Protein AF-A0AB32TAG4-F1 (afdb_monomer)

Radius of gyration: 45.5 Å; Cα contacts (8 Å, |Δi|>4): 1874; chains: 1; bounding box: 152×118×121 Å

Mean predicted aligned error: 25.15 Å

pLDDT: mean 73.88, std 21.7, range [19.81, 98.31]

Nearest PDB structures (foldseek):
  8r0s-assembly1_A  TM=8.728E-01  e=9.739E-38  Cauliflower mosaic virus
  4mh8-assembly1_A  TM=8.859E-01  e=3.444E-33  Moloney murine leukemia virus isolate Shinnick
  4hkq-assembly1_A  TM=8.905E-01  e=5.367E-30  Xenotropic MuLV-related virus VP62
  7o24-assembly1_A  TM=8.964E-01  e=5.935E-30  White-tufted-ear marmoset simian foamy virus
  7o0g-assembly1_A  TM=7.007E-01  e=1.814E-32  White-tufted-ear marmoset simian foamy virus

Sequence (1397 aa):
MSIEEVVRHLAEISRRQQVITEQLTARQDRMEQQLRQAAGSSQFSEVSAHRFITKLSDLDDIDAYLHTFEVIAERERWPKESWARMLAPFLTGEAQRAYFALETPKNDDYKALKKEILARMGLSNISAAQQFSQWSYDDKQPVRIQAANLSRLGRLWLLGGDTTAVQVAEKVVIEKMMRALPRRLRTLTSMRNPDSLAALVEAVELAEAHVARETGERAALPPRRVNAPWRPVEGTTRPGSRPAVPSPVDEPMPTEPTTLSAPAWTAGCVVHRNVPPEAPTRKVCLDGKTQTATLDTGSAITLVHPNTLKYHQEGKGRIPITCIHGDTRHVPAQRVTIATKSGSWRIEVGVVPDLPVPLLLGRDWPGFDDLLTHHQARSARTKKNSKGRAQRDRQPALMATESDRGGESSSANLYYDLFQQITAGGDFGRAQREDETLKHCWPQVRIIDGNERFPSPHPLPHFIVQNGLLYCVAERRGETKTLLVVPRTKRETVLELAHTHPMAGHLGAANTIKRIRDRFHWPGLDGEVKRYCQACDICQRTSPQRPPPSPLIPLPIIEVPFNRIGMDLIGPLPKSARGHEHILVILDYATRYPEAIPLRKATSSAIAKELFLLCSRVGIPAEILTDQGTPFMSRLMADLCRLLKVKQIKTSVYHPQTDGLVERFNKTLKQMLRRVVAEDGRDWDLMIPYVLFGIREVPQGSTGFTPFELLFGRQPRGLLDVARQAWEQEPAPQRSVIEHVRDMRGRIEKVMPIVKQHLTEAQRAQQRLYNRPAQPREFQPGDKVMILIPTTTSKFLASWKGPYTVVERVGPVNYRVRQPGRRREEQLYHINLMKKWVAAPGHLVAFSEETSPVVHIGEQLSPNQKAELQALVGQFRDVFSEKPGRTTIIQHDIITPPGTIVRQRPYRVPEARRLAINDEIQKMRKLGIIEPSRSPWSSPIVMVPKPDGTLRFCNDFRKLNEISKFDGYPMPRVDELLDRLGGARFISTIDLTKGYWQLPLSESAKEKTAFSTPGGHWQYRVLPFGLHGAPATFQRMMDILLRPHQPYAAAYLDDLIVHSESWEEHLSRLRRVLLDLRRAGLTANPKKCHLGLAEAKYLGFHIGRGLIQPQQNKIRALQETPQPTTKTQVRAFLGLAGYYRCFIPNFSSIASPLTDLTRKGQPEKIQWNREADGAFQALKTALTSSPVLHAPDFGCPFILQTDASDSGLGAVLSQVHGDEEHPIMYVSRKLTPAETRYATVEKEALAIKWAILELRYYLLGRRFTLVTDHAPLQWMSTAKNNNARVTRWFLSLQDYNFTVQHRAGASHGNADGLSRLWSGWAGLSNHSTPPHNTLPFLRRTPRTRTTLRGGECNEQLYATSPWSQISPSWTFIKPGSDTAGAHQAERHISPTYARRR

Foldseek 3Di:
DDPVVVVVVVVVVVVVVVVVVVVVVVVVVVVVVVVVVVPPDDDDDLPPLCVQAAADDPPDDPVVRVVSLVVVCVVVVPDQQQSLVSCQVRYDDQLNVLLVPDPPPLSSHPVSSSQSSCVSVLNALVSLVVCLVPDADDPVDQVVVVLVSNLVSLCCNVVVPPPPPSVVSFVVSLVSHLVRDDPQLNVQLVVQPDPGSVSSSVSSLVSSQVVCVVVVHDRDDDDPPPPDDDDDDDDDDDDDDDDDDDDDDDDDDDDDDDDPDDDDPPPPDDQPLDDDPPFDWDFKQKQNRTFIETEDAPFQFKEAAPVLDPDPDQAPAWDWGADPVGDIDTAGKDWIWIGDPVGIDTDIHGHDNVNSGRIYDYPPDPCRVVSVVVVVVVCVVVVPPDPDDDDDDDDFLCPPDDDPDDDDDPPSVVNVVLLCVLQVFDPQLVLCVPAPQCVVQVVQAQEEQRDGPDDDDDDPFTWHHHPSFIWTFHDDLNDTATAGEGHPVCVVSLLCQCAVDLLNLNLALVQSCQLRVRHHDGPCSSVVSNLSSQQDPLNQKQPADDDADDDADDDDADADWLQEKEWDKDAQQDAAPVQFRIWIWIATRHLRQIDIATHNDLALVVVLVVLVVVCVVGNQHQEYEYEPDPSCVDPSNVVSCVVSNHHYDYDYPPCCNVVVSVVVVVVQLLSSLLRNADPLNRCSNVSNVSSSSSQQQTQDQQQRRGSVCLRQVDHDCGPSNSSSCSHVVDDDDDDDPVRSVVSSVVSCVVRSVSRVVSNVVVSVVCNVVSPPDDDDDDDDFFFFKWFFDDDPPDPSPGITDDRWTFHADPDSFKTWIADPPDPPRTDIDGNSRIDGRDHNPDDDPDDPVPDQQAFAEAPPDDPVLVVLVSVLSNVLVLQQDLQWWAFPLDADEWDFPPPDAAADDADDDDPVCQSVVVVVVVVCVVSQFKDADPFPHAFYWDWDADPVRDTDIDTHCVVSQVRTDADCADFDDPLVVQLLLAQFQWKKKWFWNVQQSNHAHDPNRQSNQWHDDPVHIMTGRTGDPPRNNSQRRQQVSQCVLCVVPVSAWDDRRRIIMGTDNDSVVQSVSVSSSSVSCVVRRTHTHRHPIYGTYQWDDDPQWIDHNQKTFGDPVLLVVLLPQPDDQFLVSLVVSCVSLVVCQFLAWQLAVLCVVSVVCNDDPHDRGGDDDPSNVSSSVSSSVSNPVGRMAGNDDLVFAWEKEWDFDLFWIKIFIWTDDPNDIGTNTIDMHTDDPVRSPDDRVVRRLVNVLVRCVVCVVRFFPDEHEYEYQDDPVVVVVDPDDPPPVSVVSVVVCPRTHYDYDYDHPVVPPPHNPPPPVPVVPPPDDDDDDDDDDDDDDDDDDDPPPPDPDDDDDDPDDPDDDPPDDDDDDDDDDDDDDDDDDDDDDDDDDDDDDDPPD

Solvent-accessible surface area (backbone atoms only — not comparable to full-atom values): 82225 Å² total; per-residue (Å²): 128,56,73,66,56,51,52,52,52,52,53,52,52,52,52,52,54,52,55,55,51,54,55,51,52,60,53,51,54,53,52,54,54,54,56,62,66,71,70,79,82,82,92,80,76,84,81,63,56,74,80,79,54,73,68,57,54,100,85,57,59,66,68,63,50,52,50,51,50,52,54,49,36,62,72,73,64,54,60,71,73,48,47,23,66,66,46,52,84,32,43,42,73,71,47,33,49,31,45,74,68,39,60,86,69,46,35,41,34,37,70,54,33,54,52,41,28,31,47,75,71,59,62,29,50,65,46,23,42,50,52,54,69,68,60,72,72,57,92,90,51,63,61,64,60,55,50,52,53,46,44,52,27,32,39,42,36,76,38,72,80,50,79,88,55,53,72,59,32,47,50,54,40,46,52,51,48,56,69,46,40,58,72,68,48,35,52,53,25,56,75,70,60,55,90,47,63,70,46,39,43,54,34,43,55,53,27,50,47,51,51,27,60,73,74,72,46,81,55,82,76,77,84,76,78,82,72,77,82,78,80,86,80,82,87,81,84,89,78,79,91,81,82,89,76,85,81,80,84,80,78,80,78,83,77,79,85,78,77,85,87,67,86,78,55,85,83,80,67,73,73,66,68,74,74,62,92,82,60,57,66,45,79,34,28,47,74,82,42,83,41,62,30,37,61,36,93,85,35,68,57,31,36,31,19,60,90,65,56,94,67,93,64,86,40,96,45,65,39,79,46,70,46,98,90,69,55,70,47,74,28,50,22,38,79,45,37,47,31,54,98,90,49,73,46,79,48,75,27,32,46,36,83,76,47,69,49,59,24,38,45,9,66,64,42,89,65,45,65,68,53,51,56,58,48,54,62,51,50,64,64,63,62,78,77,67,98,70,91,75,84,84,79,81,65,59,60,81,67,65,68,89,69,102,64,98,75,82,63,80,66,34,56,58,55,44,52,54,51,46,71,42,62,64,56,66,68,52,40,57,47,41,70,72,26,74,86,45,56,77,50,66,83,53,44,39,31,48,72,86,45,69,74,57,80,80,82,80,68,76,68,42,27,34,34,50,94,73,31,56,29,37,38,33,78,54,97,95,36,83,41,76,14,45,48,57,27,76,93,50,43,61,61,53,50,39,56,42,26,69,34,54,48,26,37,59,69,44,39,72,50,30,48,59,59,41,63,76,50,38,40,52,89,60,48,70,62,52,45,41,49,50,48,59,44,33,63,70,52,62,34,66,65,78,88,78,81,88,82,79,91,87,72,88,76,84,86,51,84,53,70,42,36,39,31,36,45,52,79,50,65,86,46,73,57,21,82,89,50,29,22,28,31,45,35,39,33,24,62,38,39,60,40,70,46,75,45,75,25,63,58,89,41,38,70,54,52,52,51,54,50,52,62,44,30,78,75,71,51,78,37,51,28,41,36,31,61,77,48,68,40,67,68,28,68,71,41,51,50,50,28,58,74,68,65,27,46,75,45,71,46,57,102,84,43,62,70,82,50,41,64,56,56,52,45,52,51,51,52,56,50,27,48,72,72,58,39,53,96,85,46,33,50,43,70,74,44,43,66,38,42,46,48,27,57,30,63,37,58,38,85,46,44,66,44,22,16,38,29,66,72,69,51,42,78,71,89,46,71,70,51,53,39,49,35,36,56,68,71,49,78,80,83,88,71,56,74,64,58,52,54,53,51,22,52,57,46,48,69,62,44,51,60,52,28,53,49,33,39,54,48,40,54,55,48,51,62,60,55,71,76,56,84,87,79,92,82,86,83,53,64,68,43,42,26,27,38,58,45,86,44,92,89,40,90,85,64,50,40,43,45,68,77,28,33,31,65,42,73,79,48,97,54,33,31,30,32,38,38,89,93,42,100,59,38,62,43,79,41,50,52,92,41,52,42,81,55,64,78,67,80,91,64,80,91,74,74,74,89,68,75,72,68,63,54,46,64,33,82,88,48,52,74,67,58,50,49,54,49,51,52,50,49,60,76,42,44,83,27,39,23,83,61,53,34,54,33,80,86,58,64,48,73,68,52,56,62,86,95,68,77,56,66,50,78,59,63,89,73,58,75,91,50,49,61,63,52,50,51,51,50,52,50,34,41,76,70,63,39,37,46,84,44,85,46,86,26,20,30,21,60,46,80,42,72,43,97,87,65,52,72,41,89,39,50,54,34,63,74,53,45,74,53,33,66,80,53,84,56,87,75,82,56,67,66,66,58,52,37,70,48,23,69,16,45,31,35,28,40,45,34,38,19,62,43,51,59,18,33,30,36,34,80,80,25,21,42,67,56,9,27,46,54,100,90,48,45,29,20,34,48,22,40,61,78,66,51,78,41,46,62,31,55,46,37,52,51,48,53,64,69,35,58,93,38,56,94,43,32,52,64,62,65,52,51,31,39,38,48,21,70,50,68,72,57,34,57,52,53,50,51,53,54,51,50,50,34,46,76,40,30,42,20,26,22,26,83,64,21,36,40,55,19,53,60,46,81,52,99,75,28,32,37,35,66,24,36,39,31,71,36,65,69,61,45,49,51,55,66,70,52,69,87,59,56,32,36,69,48,44,52,52,51,49,52,58,53,57,71,49,30,48,61,28,74,40,37,38,49,47,45,37,52,54,54,59,55,58,39,91,87,53,61,61,62,55,82,84,48,72,64,34,51,51,26,54,50,51,55,43,49,50,60,64,70,66,47,68,27,39,41,61,59,90,89,54,60,43,36,39,37,49,42,54,56,82,59,20,31,22,31,40,37,27,35,70,60,89,94,43,80,41,47,47,38,26,46,50,40,61,50,51,90,71,54,48,73,45,53,70,70,54,37,42,54,46,20,49,51,49,46,53,62,74,44,33,89,80,44,57,88,36,65,32,37,38,39,34,70,67,76,71,69,60,50,83,75,51,91,77,72,91,50,64,68,61,53,52,50,53,62,73,45,67,79,46,48,68,48,81,44,81,53,67,69,89,81,34,90,83,72,63,70,60,74,61,65,54,68,75,59,76,82,76,79,90,77,84,86,86,84,88,84,87,88,80,90,84,88,79,80,82,77,83,74,79,76,77,73,87,68,89,76,75,92,78,86,93,74,83,86,81,90,75,89,84,86,93,86,87,81,88,83,85,91,79,90,88,89,81,91,83,81,89,82,90,79,89,81,84,92,82,83,76,99,79,130

Structure (mmCIF, N/CA/C/O backbone):
data_AF-A0AB32TAG4-F1
#
_entry.id   AF-A0AB32TAG4-F1
#
loop_
_atom_site.group_PDB
_atom_site.id
_atom_site.type_symbol
_atom_site.label_atom_id
_atom_site.label_alt_id
_atom_site.label_comp_id
_atom_site.label_asym_id
_atom_site.label_entity_id
_atom_site.label_seq_id
_atom_site.pdbx_PDB_ins_code
_atom_site.Cartn_x
_atom_site.Cartn_y
_atom_site.Cartn_z
_atom_site.occupancy
_atom_site.B_iso_or_equiv
_atom_site.auth_seq_id
_atom_site.auth_comp_id
_atom_site.auth_asym_id
_atom_site.auth_atom_id
_atom_site.pdbx_PDB_model_num
ATOM 1 N N . MET A 1 1 ? 64.526 23.491 -32.256 1.00 58.22 1 MET A N 1
ATOM 2 C CA . MET A 1 1 ? 65.198 22.219 -32.564 1.00 58.22 1 MET A CA 1
ATOM 3 C C . MET A 1 1 ? 64.414 21.508 -33.640 1.00 58.22 1 MET A C 1
ATOM 5 O O . MET A 1 1 ? 63.194 21.417 -33.508 1.00 58.22 1 MET A O 1
ATOM 9 N N . SER A 1 2 ? 65.072 21.067 -34.708 1.00 59.00 2 SER A N 1
ATOM 10 C CA . SER A 1 2 ? 64.409 20.246 -35.728 1.00 59.00 2 SER A CA 1
ATOM 11 C C . SER A 1 2 ? 64.050 18.869 -35.148 1.00 59.00 2 SER A C 1
ATOM 13 O O . SER A 1 2 ? 64.591 18.451 -34.121 1.00 59.00 2 SER A O 1
ATOM 15 N N . ILE A 1 3 ? 63.127 18.149 -35.791 1.00 68.12 3 ILE A N 1
ATOM 16 C CA . ILE A 1 3 ? 62.778 16.770 -35.401 1.00 68.12 3 ILE A CA 1
ATOM 17 C C . ILE A 1 3 ? 64.037 15.883 -35.376 1.00 68.12 3 ILE A C 1
ATOM 19 O O . ILE A 1 3 ? 64.185 15.066 -34.470 1.00 68.12 3 ILE A O 1
ATOM 23 N N . GLU A 1 4 ? 64.977 16.100 -36.298 1.00 71.38 4 GLU A N 1
ATOM 24 C CA . GLU A 1 4 ? 66.254 15.378 -36.351 1.00 71.38 4 GLU A CA 1
ATOM 25 C C . GLU A 1 4 ? 67.128 15.623 -35.114 1.00 71.38 4 GLU A C 1
ATOM 27 O O . GLU A 1 4 ? 67.704 14.679 -34.571 1.00 71.38 4 GLU A O 1
ATOM 32 N N . GLU A 1 5 ? 67.184 16.854 -34.596 1.00 70.00 5 GLU A N 1
ATOM 33 C CA . GLU A 1 5 ? 67.935 17.147 -33.369 1.00 70.00 5 GLU A CA 1
ATOM 34 C C . GLU A 1 5 ? 67.329 16.469 -32.138 1.00 70.00 5 GLU A C 1
ATOM 36 O O . GLU A 1 5 ? 68.070 15.978 -31.285 1.00 70.00 5 GLU A O 1
ATOM 41 N N . VAL A 1 6 ? 65.996 16.400 -32.055 1.00 73.75 6 VAL A N 1
ATOM 42 C CA . VAL A 1 6 ? 65.291 15.726 -30.951 1.00 73.75 6 VAL A CA 1
ATOM 43 C C . VAL A 1 6 ? 65.522 14.216 -31.003 1.00 73.75 6 VAL A C 1
ATOM 45 O O . VAL A 1 6 ? 65.814 13.611 -29.973 1.00 73.75 6 VAL A O 1
ATOM 48 N N . VAL A 1 7 ? 65.452 13.607 -32.192 1.00 83.19 7 VAL A N 1
ATOM 49 C CA . VAL A 1 7 ? 65.734 12.173 -32.379 1.00 83.19 7 VAL A CA 1
ATOM 50 C C . VAL A 1 7 ? 67.184 11.852 -32.014 1.00 83.19 7 VAL A C 1
ATOM 52 O O . VAL A 1 7 ? 67.429 10.878 -31.302 1.00 83.19 7 VAL A O 1
ATOM 55 N N . ARG A 1 8 ? 68.142 12.700 -32.410 1.00 86.25 8 ARG A N 1
ATOM 56 C CA . ARG A 1 8 ? 69.559 12.541 -32.052 1.00 86.25 8 ARG A CA 1
ATOM 57 C C . ARG A 1 8 ? 69.785 12.633 -30.539 1.00 86.25 8 ARG A C 1
ATOM 59 O O . ARG A 1 8 ? 70.473 11.783 -29.982 1.00 86.25 8 ARG A O 1
ATOM 66 N N . HIS A 1 9 ? 69.158 13.596 -29.860 1.00 83.62 9 HIS A N 1
ATOM 67 C CA . HIS A 1 9 ? 69.241 13.708 -28.398 1.00 83.62 9 HIS A CA 1
ATOM 68 C C . HIS A 1 9 ? 68.599 12.520 -27.672 1.00 83.62 9 HIS A C 1
ATOM 70 O O . HIS A 1 9 ? 69.165 12.018 -26.702 1.00 83.62 9 HIS A O 1
ATOM 76 N N . LEU A 1 10 ? 67.451 12.026 -28.143 1.00 79.94 10 LEU A N 1
ATOM 77 C CA . LEU A 1 10 ? 66.813 10.841 -27.564 1.00 79.94 10 LEU A CA 1
ATOM 78 C C . LEU A 1 10 ? 67.667 9.579 -27.756 1.00 79.94 10 LEU A C 1
ATOM 80 O O . LEU A 1 10 ? 67.799 8.790 -26.820 1.00 79.94 10 LEU A O 1
ATOM 84 N N . ALA A 1 11 ? 68.301 9.412 -28.921 1.00 84.81 11 ALA A N 1
ATOM 85 C CA . ALA A 1 11 ? 69.226 8.307 -29.174 1.00 84.81 11 ALA A CA 1
ATOM 86 C C . ALA A 1 11 ? 70.455 8.356 -28.245 1.00 84.81 11 ALA A C 1
ATOM 88 O O . ALA A 1 11 ? 70.905 7.324 -27.743 1.00 84.81 11 ALA A O 1
ATOM 89 N N . GLU A 1 12 ? 70.967 9.554 -27.961 1.00 87.44 12 GLU A N 1
ATOM 90 C CA . GLU A 1 12 ? 72.110 9.757 -27.068 1.00 87.44 12 GLU A CA 1
ATOM 91 C C . GLU A 1 12 ? 71.765 9.502 -25.590 1.00 87.44 12 GLU A C 1
ATOM 93 O O . GLU A 1 12 ? 72.536 8.856 -24.873 1.00 87.44 12 GLU A O 1
ATOM 98 N N . ILE A 1 13 ? 70.568 9.905 -25.146 1.00 83.38 13 ILE A N 1
ATOM 99 C CA . ILE A 1 13 ? 70.041 9.565 -23.813 1.00 83.38 13 ILE A CA 1
ATOM 100 C C . ILE A 1 13 ? 69.876 8.047 -23.672 1.00 83.38 13 ILE A C 1
ATOM 102 O O . ILE A 1 13 ? 70.284 7.481 -22.655 1.00 83.38 13 ILE A O 1
ATOM 106 N N . SER A 1 14 ? 69.334 7.378 -24.695 1.00 81.19 14 SER A N 1
ATOM 107 C CA . SER A 1 14 ? 69.131 5.926 -24.674 1.00 81.19 14 SER A CA 1
ATOM 108 C C . SER A 1 14 ? 70.458 5.164 -24.578 1.00 81.19 14 SER A C 1
ATOM 110 O O . SER A 1 14 ? 70.561 4.228 -23.786 1.00 81.19 14 SER A O 1
ATOM 112 N N . ARG A 1 15 ? 71.508 5.596 -25.299 1.00 86.25 15 ARG A N 1
ATOM 113 C CA . ARG A 1 15 ? 72.858 5.013 -25.161 1.00 86.25 15 ARG A CA 1
ATOM 114 C C . ARG A 1 15 ? 73.428 5.193 -23.757 1.00 86.25 15 ARG A C 1
ATOM 116 O O . ARG A 1 15 ? 73.971 4.244 -23.202 1.00 86.25 15 ARG A O 1
ATOM 123 N N . ARG A 1 16 ? 73.286 6.380 -23.155 1.00 84.38 16 ARG A N 1
ATOM 124 C CA . ARG A 1 16 ? 73.762 6.626 -21.779 1.00 84.38 16 ARG A CA 1
ATOM 125 C C . ARG A 1 16 ? 73.048 5.747 -20.754 1.00 84.38 16 ARG A C 1
ATOM 127 O O . ARG A 1 16 ? 73.700 5.229 -19.853 1.00 84.38 16 ARG A O 1
ATOM 134 N N . GLN A 1 17 ? 71.737 5.548 -20.897 1.00 78.06 17 GLN A N 1
ATOM 135 C CA . GLN A 1 17 ? 70.980 4.655 -20.013 1.00 78.06 17 GLN A CA 1
ATOM 136 C C . GLN A 1 17 ? 71.445 3.200 -20.133 1.00 78.06 17 GLN A C 1
ATOM 138 O O . GLN A 1 17 ? 71.583 2.521 -19.115 1.00 78.06 17 GLN A O 1
ATOM 143 N N . GLN A 1 18 ? 71.751 2.737 -21.346 1.00 81.56 18 GLN A N 1
ATOM 144 C CA . GLN A 1 18 ? 72.232 1.374 -21.572 1.00 81.56 18 GLN A CA 1
ATOM 145 C C . GLN A 1 18 ? 73.600 1.132 -20.907 1.00 81.56 18 GLN A C 1
ATOM 147 O O . GLN A 1 18 ? 73.740 0.174 -20.150 1.00 81.56 18 GLN A O 1
ATOM 152 N N . VAL A 1 19 ? 74.545 2.071 -21.049 1.00 88.00 19 VAL A N 1
ATOM 153 C CA . VAL A 1 19 ? 75.873 2.002 -20.400 1.00 88.00 19 VAL A CA 1
ATOM 154 C C . VAL A 1 19 ? 75.773 1.984 -18.868 1.00 88.00 19 VAL A C 1
ATOM 156 O O . VAL A 1 19 ? 76.468 1.210 -18.212 1.00 88.00 19 VAL A O 1
ATOM 159 N N . ILE A 1 20 ? 74.895 2.802 -18.274 1.00 82.56 20 ILE A N 1
ATOM 160 C CA . ILE A 1 20 ? 74.687 2.814 -16.811 1.00 82.56 20 ILE A CA 1
ATOM 161 C C . ILE A 1 20 ? 74.136 1.468 -16.326 1.00 82.56 20 ILE A C 1
ATOM 163 O O . ILE A 1 20 ? 74.535 0.976 -15.269 1.00 82.56 20 ILE A O 1
ATOM 167 N N . THR A 1 21 ? 73.229 0.867 -17.097 1.00 76.31 21 THR A N 1
ATOM 168 C CA . THR A 1 21 ? 72.605 -0.410 -16.736 1.00 76.31 21 THR A CA 1
ATOM 169 C C . THR A 1 21 ? 73.635 -1.540 -16.755 1.00 76.31 21 THR A C 1
ATOM 171 O O . THR A 1 21 ? 73.722 -2.284 -15.782 1.00 76.31 21 THR A O 1
ATOM 174 N N . GLU A 1 22 ? 74.481 -1.599 -17.789 1.00 83.75 22 GLU A N 1
ATOM 175 C CA . GLU A 1 22 ? 75.571 -2.581 -17.902 1.00 83.75 22 GLU A CA 1
ATOM 176 C C . GLU A 1 22 ? 76.596 -2.454 -16.759 1.00 83.75 22 GLU A C 1
ATOM 178 O O . GLU A 1 22 ? 77.037 -3.461 -16.194 1.00 83.75 22 GLU A O 1
ATOM 183 N N . GLN A 1 23 ? 76.929 -1.222 -16.351 1.00 85.75 23 GLN A N 1
ATOM 184 C CA . GLN A 1 23 ? 77.825 -0.970 -15.216 1.00 85.75 23 GLN A CA 1
ATOM 185 C C . GLN A 1 23 ? 77.243 -1.441 -13.875 1.00 85.75 23 GLN A C 1
ATOM 187 O O . GLN A 1 23 ? 77.988 -1.958 -13.038 1.00 85.75 23 GLN A O 1
ATOM 192 N N . LEU A 1 24 ? 75.934 -1.277 -13.653 1.00 75.19 24 LEU A N 1
ATOM 193 C CA . LEU A 1 24 ? 75.268 -1.736 -12.429 1.00 75.19 24 LEU A CA 1
ATOM 194 C C . LEU A 1 24 ? 75.247 -3.265 -12.340 1.00 75.19 24 LEU A C 1
ATOM 196 O O . LEU A 1 24 ? 75.593 -3.805 -11.289 1.00 75.19 24 LEU A O 1
ATOM 200 N N . THR A 1 25 ? 74.936 -3.958 -13.439 1.00 74.00 25 THR A N 1
ATOM 201 C CA . THR A 1 25 ? 74.970 -5.430 -13.495 1.00 74.00 25 THR A CA 1
ATOM 202 C C . THR A 1 25 ? 76.372 -5.985 -13.241 1.00 74.00 25 THR A C 1
ATOM 204 O O . THR A 1 25 ? 76.542 -6.831 -12.368 1.00 74.00 25 THR A O 1
ATOM 207 N N . ALA A 1 26 ? 77.411 -5.426 -13.875 1.00 78.56 26 ALA A N 1
ATOM 208 C CA . ALA A 1 26 ? 78.792 -5.881 -13.673 1.00 78.56 26 ALA A CA 1
ATOM 209 C C . ALA A 1 26 ? 79.310 -5.658 -12.237 1.00 78.56 26 ALA A C 1
ATOM 211 O O . ALA A 1 26 ? 80.236 -6.334 -11.779 1.00 78.56 26 ALA A O 1
ATOM 212 N N . ARG A 1 27 ? 78.745 -4.680 -11.518 1.00 77.00 27 ARG A N 1
ATOM 213 C CA . ARG A 1 27 ? 79.074 -4.407 -10.114 1.00 77.00 27 ARG A CA 1
ATOM 214 C C . ARG A 1 27 ? 78.375 -5.388 -9.169 1.00 77.00 27 ARG A C 1
ATOM 216 O O . ARG A 1 27 ? 78.958 -5.760 -8.153 1.00 77.00 27 ARG A O 1
ATOM 223 N N . GLN A 1 28 ? 77.166 -5.818 -9.521 1.00 68.56 28 GLN A N 1
ATOM 224 C CA . GLN A 1 28 ? 76.390 -6.801 -8.770 1.00 68.56 28 GLN A CA 1
ATOM 225 C C . GLN A 1 28 ? 77.024 -8.200 -8.863 1.00 68.56 28 GLN A C 1
ATOM 227 O O . GLN A 1 28 ? 77.239 -8.831 -7.828 1.00 68.56 28 GLN A O 1
ATOM 232 N N . ASP A 1 29 ? 77.470 -8.608 -10.056 1.00 73.56 29 ASP A N 1
ATOM 233 C CA . ASP A 1 29 ? 78.148 -9.898 -10.273 1.00 73.56 29 ASP A CA 1
ATOM 234 C C . ASP A 1 29 ? 79.478 -10.010 -9.503 1.00 73.56 29 ASP A C 1
ATOM 236 O O . ASP A 1 29 ? 79.779 -11.047 -8.907 1.00 73.56 29 ASP A O 1
ATOM 240 N N . ARG A 1 30 ? 80.269 -8.926 -9.438 1.00 67.44 30 ARG A N 1
ATOM 241 C CA . ARG A 1 30 ? 81.513 -8.899 -8.640 1.00 67.44 30 ARG A CA 1
ATOM 242 C C . ARG A 1 30 ? 81.258 -9.072 -7.145 1.00 67.44 30 ARG A C 1
ATOM 244 O O . ARG A 1 30 ? 82.046 -9.724 -6.462 1.00 67.44 30 ARG A O 1
ATOM 251 N N . MET A 1 31 ? 80.176 -8.489 -6.637 1.00 58.25 31 MET A N 1
ATOM 252 C CA . MET A 1 31 ? 79.815 -8.576 -5.223 1.00 58.25 31 MET A CA 1
ATOM 253 C C . MET A 1 31 ? 79.342 -9.991 -4.856 1.00 58.25 31 MET A C 1
ATOM 255 O O . MET A 1 31 ? 79.708 -10.503 -3.798 1.00 58.25 31 MET A O 1
ATOM 259 N N . GLU A 1 32 ? 78.604 -10.662 -5.747 1.00 59.03 32 GLU A N 1
ATOM 260 C CA . GLU A 1 32 ? 78.229 -12.071 -5.565 1.00 59.03 32 GLU A CA 1
ATOM 261 C C . GLU A 1 32 ? 79.438 -13.017 -5.620 1.00 59.03 32 GLU A C 1
ATOM 263 O O . GLU A 1 32 ? 79.515 -13.952 -4.820 1.00 59.03 32 GLU A O 1
ATOM 268 N N . GLN A 1 33 ? 80.420 -12.767 -6.496 1.00 56.94 33 GLN A N 1
ATOM 269 C CA . GLN A 1 33 ? 81.663 -13.551 -6.519 1.00 56.94 33 GLN A CA 1
ATOM 270 C C . GLN A 1 33 ? 82.481 -13.396 -5.228 1.00 56.94 33 GLN A C 1
ATOM 272 O O . GLN A 1 33 ? 82.986 -14.394 -4.711 1.00 56.94 33 GLN A O 1
ATOM 277 N N . GLN A 1 34 ? 82.565 -12.185 -4.665 1.00 52.47 34 GLN A N 1
ATOM 278 C CA . GLN A 1 34 ? 83.250 -11.948 -3.387 1.00 52.47 34 GLN A CA 1
ATOM 279 C C . GLN A 1 34 ? 82.564 -12.664 -2.214 1.00 52.47 34 GLN A C 1
ATOM 281 O O . GLN A 1 34 ? 83.242 -13.255 -1.374 1.00 52.47 34 GLN A O 1
ATOM 286 N N . LEU A 1 35 ? 81.227 -12.682 -2.181 1.00 46.84 35 LEU A N 1
ATOM 287 C CA . LEU A 1 35 ? 80.456 -13.411 -1.165 1.00 46.84 35 LEU A CA 1
ATOM 288 C C . LEU A 1 35 ? 80.657 -14.929 -1.253 1.00 46.84 35 LEU A C 1
ATOM 290 O O . LEU A 1 35 ? 80.749 -15.590 -0.221 1.00 46.84 35 LEU A O 1
ATOM 294 N N . ARG A 1 36 ? 80.783 -15.484 -2.467 1.00 43.38 36 ARG A N 1
ATOM 295 C CA . ARG A 1 36 ? 81.065 -16.918 -2.656 1.00 43.38 36 ARG A CA 1
ATOM 296 C C . ARG A 1 36 ? 82.474 -17.312 -2.211 1.00 43.38 36 ARG A C 1
ATOM 298 O O . ARG A 1 36 ? 82.639 -18.406 -1.684 1.00 43.38 36 ARG A O 1
ATOM 305 N N . GLN A 1 37 ? 83.471 -16.441 -2.379 1.00 43.59 37 GLN A N 1
ATOM 306 C CA . GLN A 1 37 ? 84.841 -16.718 -1.923 1.00 43.59 37 GLN A CA 1
ATOM 307 C C . GLN A 1 37 ? 84.989 -16.660 -0.395 1.00 43.59 37 GLN A C 1
ATOM 309 O O . GLN A 1 37 ? 85.814 -17.378 0.161 1.00 43.59 37 GLN A O 1
ATOM 314 N N . ALA A 1 38 ? 84.169 -15.866 0.299 1.00 42.91 38 ALA A N 1
ATOM 315 C CA . ALA A 1 38 ? 84.254 -15.719 1.754 1.00 42.91 38 ALA A CA 1
ATOM 316 C C . ALA A 1 38 ? 83.639 -16.889 2.555 1.00 42.91 38 ALA A C 1
ATOM 318 O O . ALA A 1 38 ? 83.904 -17.012 3.747 1.00 42.91 38 ALA A O 1
ATOM 319 N N . ALA A 1 39 ? 82.824 -17.749 1.935 1.00 37.19 39 ALA A N 1
ATOM 320 C CA . ALA A 1 39 ? 82.057 -18.782 2.644 1.00 37.19 39 ALA A CA 1
ATOM 321 C C . ALA A 1 39 ? 82.813 -20.111 2.880 1.00 37.19 39 ALA A C 1
ATOM 323 O O . ALA A 1 39 ? 82.284 -21.018 3.518 1.00 37.19 39 ALA A O 1
ATOM 324 N N . GLY A 1 40 ? 84.042 -20.255 2.378 1.00 30.19 40 GLY A N 1
ATOM 325 C CA . GLY A 1 40 ? 84.754 -21.533 2.330 1.00 30.19 40 GLY A CA 1
ATOM 326 C C . GLY A 1 40 ? 85.781 -21.781 3.438 1.00 30.19 40 GLY A C 1
ATOM 327 O O . GLY A 1 40 ? 86.918 -22.064 3.093 1.00 30.19 40 GLY A O 1
ATOM 328 N N . SER A 1 41 ? 85.434 -21.708 4.732 1.00 27.67 41 SER A N 1
ATOM 329 C CA . SER A 1 41 ? 86.234 -22.359 5.800 1.00 27.67 41 SER A CA 1
ATOM 330 C C . SER A 1 41 ? 85.590 -22.259 7.193 1.00 27.67 41 SER A C 1
ATOM 332 O O . SER A 1 41 ? 85.748 -21.242 7.863 1.00 27.67 41 SER A O 1
ATOM 334 N N . SER A 1 42 ? 84.913 -23.311 7.668 1.00 31.56 42 SER A N 1
ATOM 335 C CA . SER A 1 42 ? 84.834 -23.670 9.102 1.00 31.56 42 SER A CA 1
ATOM 336 C C . SER A 1 42 ? 84.091 -25.005 9.268 1.00 31.56 42 SER A C 1
ATOM 338 O O . SER A 1 42 ? 82.909 -25.109 8.949 1.00 31.56 42 SER A O 1
ATOM 340 N N . GLN A 1 43 ? 84.795 -26.042 9.728 1.00 34.69 43 GLN A N 1
ATOM 341 C CA . GLN A 1 43 ? 84.247 -27.369 10.032 1.00 34.69 43 GLN A CA 1
ATOM 342 C C . GLN A 1 43 ? 83.578 -27.345 11.420 1.00 34.69 43 GLN A C 1
ATOM 344 O O . GLN A 1 43 ? 84.249 -27.095 12.418 1.00 34.69 43 GLN A O 1
ATOM 349 N N . PHE A 1 44 ? 82.270 -27.611 11.497 1.00 40.69 44 PHE A N 1
ATOM 350 C CA . PHE A 1 44 ? 81.491 -27.661 12.747 1.00 40.69 44 PHE A CA 1
ATOM 351 C C . PHE A 1 44 ? 80.924 -29.077 12.962 1.00 40.69 44 PHE A C 1
ATOM 353 O O . PHE A 1 44 ? 80.393 -29.666 12.022 1.00 40.69 44 PHE A O 1
ATOM 360 N N . SER A 1 45 ? 81.062 -29.639 14.172 1.00 42.06 45 SER A N 1
ATOM 361 C CA . SER A 1 45 ? 80.800 -31.059 14.474 1.00 42.06 45 SER A CA 1
ATOM 362 C C . SER A 1 45 ? 79.355 -31.365 14.915 1.00 42.06 45 SER A C 1
ATOM 364 O O . SER A 1 45 ? 78.713 -30.583 15.616 1.00 42.06 45 SER A O 1
ATOM 366 N N . GLU A 1 46 ? 78.855 -32.549 14.534 1.00 42.09 46 GLU A N 1
ATOM 367 C CA . GLU A 1 46 ? 77.477 -33.053 14.732 1.00 42.09 46 GLU A CA 1
ATOM 368 C C . GLU A 1 46 ? 77.066 -33.322 16.198 1.00 42.09 46 GLU A C 1
ATOM 370 O O . GLU A 1 46 ? 75.892 -33.551 16.483 1.00 42.09 46 GLU A O 1
ATOM 375 N N . VAL A 1 47 ? 77.987 -33.261 17.165 1.00 44.78 47 VAL A N 1
ATOM 376 C CA . VAL A 1 47 ? 77.743 -33.748 18.542 1.00 44.78 47 VAL A CA 1
ATOM 377 C C . VAL A 1 47 ? 76.847 -32.806 19.383 1.00 44.78 47 VAL A C 1
ATOM 379 O O . VAL A 1 47 ? 76.391 -33.177 20.462 1.00 44.78 47 VAL A O 1
ATOM 382 N N . SER A 1 48 ? 76.513 -31.601 18.905 1.00 50.88 48 SER A N 1
ATOM 383 C CA . SER A 1 48 ? 75.786 -30.594 19.707 1.00 50.88 48 SER A CA 1
ATOM 384 C C . SER A 1 48 ? 74.252 -30.766 19.749 1.00 50.88 48 SER A C 1
ATOM 386 O O . SER A 1 48 ? 73.622 -30.431 20.754 1.00 50.88 48 SER A O 1
ATOM 388 N N . ALA A 1 49 ? 73.618 -31.322 18.709 1.00 54.88 49 ALA A N 1
ATOM 389 C CA . ALA A 1 49 ? 72.151 -31.287 18.578 1.00 54.88 49 ALA A CA 1
ATOM 390 C C . ALA A 1 49 ? 71.402 -32.110 19.650 1.00 54.88 49 ALA A C 1
ATOM 392 O O . ALA A 1 49 ? 70.342 -31.692 20.122 1.00 54.88 49 ALA A O 1
ATOM 393 N N . HIS A 1 50 ? 71.977 -33.231 20.110 1.00 59.50 50 HIS A N 1
ATOM 394 C CA . HIS A 1 50 ? 71.362 -34.111 21.120 1.00 59.50 50 HIS A CA 1
ATOM 395 C C . HIS A 1 50 ? 71.155 -33.446 22.484 1.00 59.50 50 HIS A C 1
ATOM 397 O O . HIS A 1 50 ? 70.389 -33.948 23.303 1.00 59.50 50 HIS A O 1
ATOM 403 N N . ARG A 1 51 ? 71.817 -32.312 22.737 1.00 62.19 51 ARG A N 1
ATOM 404 C CA . ARG A 1 51 ? 71.694 -31.574 23.996 1.00 62.19 51 ARG A CA 1
ATOM 405 C C . ARG A 1 51 ? 70.444 -30.691 24.061 1.00 62.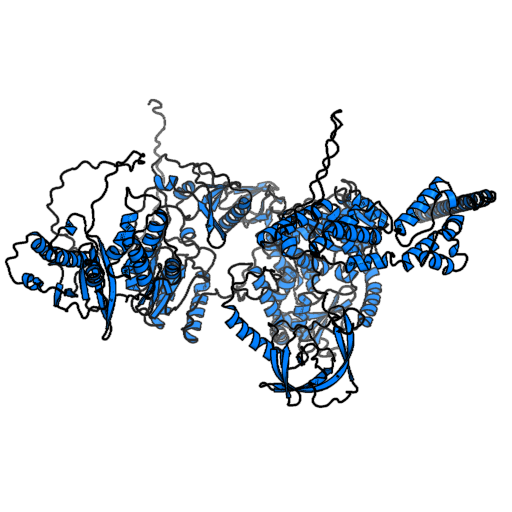19 51 ARG A C 1
ATOM 407 O O . ARG A 1 51 ? 70.061 -30.290 25.156 1.00 62.19 51 ARG A O 1
ATOM 414 N N . PHE A 1 52 ? 69.831 -30.373 22.919 1.00 72.56 52 PHE A N 1
ATOM 415 C CA . PHE A 1 52 ? 68.762 -29.371 22.834 1.00 72.56 52 PHE A CA 1
ATOM 416 C C . PHE A 1 52 ? 67.398 -29.936 22.439 1.00 72.56 52 PHE A C 1
ATOM 418 O O . PHE A 1 52 ? 66.385 -29.306 22.732 1.00 72.56 52 PHE A O 1
ATOM 425 N N . ILE A 1 53 ? 67.361 -31.085 21.760 1.00 79.12 53 ILE A N 1
ATOM 426 C CA . ILE A 1 53 ? 66.139 -31.659 21.187 1.00 79.12 53 ILE A CA 1
ATOM 427 C C . ILE A 1 53 ? 66.069 -33.152 21.525 1.00 79.12 53 ILE A C 1
ATOM 429 O O . ILE A 1 53 ? 67.072 -33.862 21.479 1.00 79.12 53 ILE A O 1
ATOM 433 N N . THR A 1 54 ? 64.882 -33.628 21.893 1.00 83.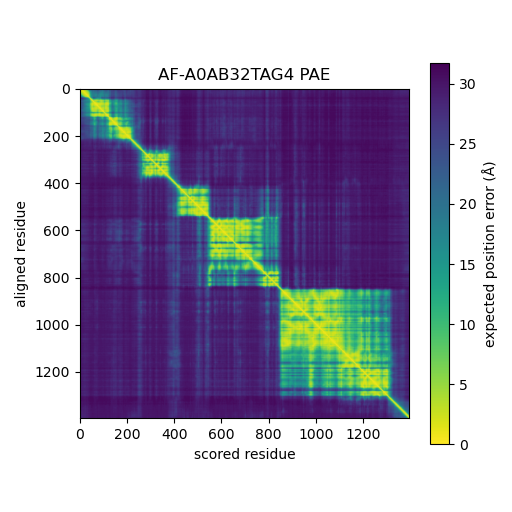56 54 THR A N 1
ATOM 434 C CA . THR A 1 54 ? 64.575 -35.046 22.143 1.00 83.56 54 THR A CA 1
ATOM 435 C C . THR A 1 54 ? 64.021 -35.701 20.886 1.00 83.56 54 THR A C 1
ATOM 437 O O . THR A 1 54 ? 63.485 -35.002 20.045 1.00 83.56 54 THR A O 1
ATOM 440 N N . LYS A 1 55 ? 64.099 -37.032 20.746 1.00 85.81 55 LYS A N 1
ATOM 441 C CA . LYS A 1 55 ? 63.435 -37.726 19.625 1.00 85.81 55 LYS A CA 1
ATOM 442 C C . LYS A 1 55 ? 61.931 -37.429 19.614 1.00 85.81 55 LYS A C 1
ATOM 444 O O . LYS A 1 55 ? 61.309 -37.438 20.674 1.00 85.81 55 LYS A O 1
ATOM 449 N N . LEU A 1 56 ? 61.375 -37.225 18.422 1.00 84.44 56 LEU A N 1
ATOM 450 C CA . LEU A 1 56 ? 59.945 -37.048 18.187 1.00 84.44 56 LEU A CA 1
ATOM 451 C C . LEU A 1 56 ? 59.167 -38.275 18.696 1.00 84.44 56 LEU A C 1
ATOM 453 O O . LEU A 1 56 ? 59.503 -39.409 18.345 1.00 84.44 56 LEU A O 1
ATOM 457 N N . SER A 1 57 ? 58.138 -38.063 19.512 1.00 78.44 57 SER A N 1
ATOM 458 C CA . SER A 1 57 ? 57.216 -39.107 19.971 1.00 78.44 57 SER A CA 1
ATOM 459 C C . SER A 1 57 ? 55.897 -39.081 19.194 1.00 78.44 57 SER A C 1
ATOM 461 O O . SER A 1 57 ? 55.534 -38.070 18.597 1.00 78.44 57 SER A O 1
ATOM 463 N N . ASP A 1 58 ? 55.134 -40.174 19.261 1.00 66.31 58 ASP A N 1
ATOM 464 C CA . ASP A 1 58 ? 53.815 -40.278 18.615 1.00 66.31 58 ASP A CA 1
ATOM 465 C C . ASP A 1 58 ? 52.766 -39.310 19.208 1.00 66.31 58 ASP A C 1
ATOM 467 O O . ASP A 1 58 ? 51.691 -39.131 18.635 1.00 66.31 58 ASP A O 1
ATOM 471 N N . LEU A 1 59 ? 53.063 -38.691 20.359 1.00 69.00 59 LEU A N 1
ATOM 472 C CA . LEU A 1 59 ? 52.204 -37.717 21.039 1.00 69.00 59 LEU A CA 1
ATOM 473 C C . LEU A 1 59 ? 52.566 -36.257 20.713 1.00 69.00 59 LEU A C 1
ATOM 475 O O . LEU A 1 59 ? 51.808 -35.357 21.081 1.00 69.00 59 LEU A O 1
ATOM 479 N N . ASP A 1 60 ? 53.699 -36.007 20.050 1.00 74.25 60 ASP A N 1
ATOM 480 C CA . ASP A 1 60 ? 54.167 -34.652 19.756 1.00 74.25 60 ASP A CA 1
ATOM 481 C C . ASP A 1 60 ? 53.449 -34.042 18.541 1.00 74.25 60 ASP A C 1
ATOM 483 O O . ASP A 1 60 ? 53.245 -34.683 17.508 1.00 74.25 60 ASP A O 1
ATOM 487 N N . ASP A 1 61 ? 53.110 -32.751 18.632 1.00 73.25 61 ASP A N 1
ATOM 488 C CA . ASP A 1 61 ? 52.655 -31.978 17.472 1.00 73.25 61 ASP A CA 1
ATOM 489 C C . ASP A 1 61 ? 53.857 -31.683 16.561 1.00 73.25 61 ASP A C 1
ATOM 491 O O . ASP A 1 61 ? 54.761 -30.923 16.919 1.00 73.25 61 ASP A O 1
ATOM 495 N N . ILE A 1 62 ? 53.859 -32.285 15.370 1.00 79.06 62 ILE A N 1
ATOM 496 C CA . ILE A 1 62 ? 54.964 -32.196 14.407 1.00 79.06 62 ILE A CA 1
ATOM 497 C C . ILE A 1 62 ? 55.290 -30.750 13.993 1.00 79.06 62 ILE A C 1
ATOM 499 O O . ILE A 1 62 ? 56.458 -30.428 13.783 1.00 79.06 62 ILE A O 1
ATOM 503 N N . ASP A 1 63 ? 54.295 -29.863 13.887 1.00 70.56 63 ASP A N 1
ATOM 504 C CA . ASP A 1 63 ? 54.509 -28.479 13.444 1.00 70.56 63 ASP A CA 1
ATOM 505 C C . ASP A 1 63 ? 55.145 -27.659 14.575 1.00 70.56 63 ASP A C 1
ATOM 507 O O . ASP A 1 63 ? 56.123 -26.935 14.365 1.00 70.56 63 ASP A O 1
ATOM 511 N N . ALA A 1 64 ? 54.674 -27.864 15.811 1.00 73.00 64 ALA A N 1
ATOM 512 C CA . ALA A 1 64 ? 55.291 -27.280 17.002 1.00 73.00 64 ALA A CA 1
ATOM 513 C C . ALA A 1 64 ? 56.724 -27.798 17.224 1.00 73.00 64 ALA A C 1
ATOM 515 O O . ALA A 1 64 ? 57.620 -27.028 17.585 1.00 73.00 64 ALA A O 1
ATOM 516 N N . TYR A 1 65 ? 56.957 -29.085 16.967 1.00 84.06 65 TYR A N 1
ATOM 517 C CA . TYR A 1 65 ? 58.267 -29.716 17.086 1.00 84.06 65 TYR A CA 1
ATOM 518 C C . TYR A 1 65 ? 59.269 -29.152 16.064 1.00 84.06 65 TYR A C 1
ATOM 520 O O . TYR A 1 65 ? 60.373 -28.746 16.432 1.00 84.06 65 TYR A O 1
ATOM 528 N N . LEU A 1 66 ? 58.876 -29.041 14.788 1.00 85.75 66 LEU A N 1
ATOM 529 C CA . LEU A 1 66 ? 59.714 -28.451 13.737 1.00 85.75 66 LEU A CA 1
ATOM 530 C C . LEU A 1 66 ? 60.005 -26.972 14.000 1.00 85.75 66 LEU A C 1
ATOM 532 O O . LEU A 1 66 ? 61.143 -26.541 13.826 1.00 85.75 66 LEU A O 1
ATOM 536 N N . HIS A 1 67 ? 59.018 -26.204 14.466 1.00 80.62 67 HIS A N 1
ATOM 537 C CA . HIS A 1 67 ? 59.243 -24.811 14.849 1.00 80.62 67 HIS A CA 1
ATOM 538 C C . HIS A 1 67 ? 60.233 -24.688 16.017 1.00 80.62 67 HIS A C 1
ATOM 540 O O . HIS A 1 67 ? 61.120 -23.838 15.996 1.00 80.62 67 HIS A O 1
ATOM 546 N N . THR A 1 68 ? 60.133 -25.572 17.014 1.00 80.56 68 THR A N 1
ATOM 547 C CA . THR A 1 68 ? 61.080 -25.624 18.139 1.00 80.56 68 THR A CA 1
ATOM 548 C C . THR A 1 68 ? 62.500 -25.920 17.650 1.00 80.56 68 THR A C 1
ATOM 550 O O . THR A 1 68 ? 63.442 -25.257 18.088 1.00 80.56 68 THR A O 1
ATOM 553 N N . PHE A 1 69 ? 62.659 -26.835 16.687 1.00 89.12 69 PHE A N 1
ATOM 554 C CA . PHE A 1 69 ? 63.943 -27.079 16.026 1.00 89.12 69 PHE A CA 1
ATOM 555 C C . PHE A 1 69 ? 64.489 -25.822 15.334 1.00 89.12 69 PHE A C 1
ATOM 557 O O . PHE A 1 69 ? 65.642 -25.471 15.563 1.00 89.12 69 PHE A O 1
ATOM 564 N N . GLU A 1 70 ? 63.679 -25.119 14.534 1.00 88.62 70 GLU A N 1
ATOM 565 C CA . GLU A 1 70 ? 64.098 -23.895 13.825 1.00 88.62 70 GLU A CA 1
ATOM 566 C C . GLU A 1 70 ? 64.567 -22.812 14.802 1.00 88.62 70 GLU A C 1
ATOM 568 O O . GLU A 1 70 ? 65.627 -22.218 14.613 1.00 88.62 70 GLU A O 1
ATOM 573 N N . VAL A 1 71 ? 63.812 -22.595 15.882 1.00 80.31 71 VAL A N 1
ATOM 574 C CA . VAL A 1 71 ? 64.148 -21.609 16.917 1.00 80.31 71 VAL A CA 1
ATOM 575 C C . VAL A 1 71 ? 65.464 -21.962 17.611 1.00 80.31 71 VAL A C 1
ATOM 577 O O . VAL A 1 71 ? 66.294 -21.079 17.828 1.00 80.31 71 VAL A O 1
ATOM 580 N N . ILE A 1 72 ? 65.684 -23.237 17.946 1.00 82.06 72 ILE A N 1
ATOM 581 C CA . ILE A 1 72 ? 66.943 -23.699 18.549 1.00 82.06 72 ILE A CA 1
ATOM 582 C C . ILE A 1 72 ? 68.097 -23.538 17.559 1.00 82.06 72 ILE A C 1
ATOM 584 O O . ILE A 1 72 ? 69.131 -22.981 17.920 1.00 82.06 72 ILE A O 1
ATOM 588 N N . ALA A 1 73 ? 67.915 -23.956 16.309 1.00 84.38 73 ALA A N 1
ATOM 589 C CA . ALA A 1 73 ? 68.941 -23.885 15.280 1.00 84.38 73 ALA A CA 1
ATOM 590 C C . ALA A 1 73 ? 69.354 -22.437 14.968 1.00 84.38 73 ALA A C 1
ATOM 592 O O . ALA A 1 73 ? 70.540 -22.155 14.806 1.00 84.38 73 ALA A O 1
ATOM 593 N N . GLU A 1 74 ? 68.406 -21.494 14.936 1.00 82.94 74 GLU A N 1
ATOM 594 C CA . GLU A 1 74 ? 68.712 -20.067 14.780 1.00 82.94 74 GLU A CA 1
ATOM 595 C C . GLU A 1 74 ? 69.379 -19.478 16.028 1.00 82.94 74 GLU A C 1
ATOM 597 O O . GLU A 1 74 ? 70.336 -18.710 15.900 1.00 82.94 74 GLU A O 1
ATOM 602 N N . ARG A 1 75 ? 68.932 -19.863 17.232 1.00 77.62 75 ARG A N 1
ATOM 603 C CA . ARG A 1 75 ? 69.521 -19.397 18.498 1.00 77.62 75 ARG A CA 1
ATOM 604 C C . ARG A 1 75 ? 70.971 -19.851 18.657 1.00 77.62 75 ARG A C 1
ATOM 606 O O . ARG A 1 75 ? 71.827 -19.036 18.989 1.00 77.62 75 ARG A O 1
ATOM 613 N N . GLU A 1 76 ? 71.242 -21.123 18.384 1.00 79.75 76 GLU A N 1
ATOM 614 C CA . GLU A 1 76 ? 72.575 -21.735 18.461 1.00 79.75 76 GLU A CA 1
ATOM 615 C C . GLU A 1 76 ? 73.409 -21.504 17.181 1.00 79.75 76 GLU A C 1
ATOM 617 O O . GLU A 1 76 ? 74.537 -21.983 17.077 1.00 79.75 76 GLU A O 1
ATOM 622 N N . ARG A 1 77 ? 72.875 -20.738 16.213 1.00 76.88 77 ARG A N 1
ATOM 623 C CA . ARG A 1 77 ? 73.530 -20.327 14.954 1.00 76.88 77 ARG A CA 1
ATOM 624 C C . ARG A 1 77 ? 74.044 -21.489 14.104 1.00 76.88 77 ARG A C 1
ATOM 626 O O . ARG A 1 77 ? 75.123 -21.425 13.516 1.00 76.88 77 ARG A O 1
ATOM 633 N N . TRP A 1 78 ? 73.253 -22.545 14.010 1.00 81.50 78 TRP A N 1
ATOM 634 C CA . TRP A 1 78 ? 73.549 -23.696 13.169 1.00 81.50 78 TRP A CA 1
ATOM 635 C C . TRP A 1 78 ? 73.474 -23.333 11.673 1.00 81.50 78 TRP A C 1
ATOM 637 O O . TRP A 1 78 ? 72.526 -22.648 11.270 1.00 81.50 78 TRP A O 1
ATOM 647 N N . PRO A 1 79 ? 74.408 -23.802 10.820 1.00 79.06 79 PRO A N 1
ATOM 648 C CA . PRO A 1 79 ? 74.374 -23.529 9.382 1.00 79.06 79 PRO A CA 1
ATOM 649 C C . PRO A 1 79 ? 73.088 -24.066 8.746 1.00 79.06 79 PRO A C 1
ATOM 651 O O . PRO A 1 79 ? 72.768 -25.242 8.900 1.00 79.06 79 PRO A O 1
ATOM 654 N N . LYS A 1 80 ? 72.345 -23.233 8.002 1.00 79.00 80 LYS A N 1
ATOM 655 C CA . LYS A 1 80 ? 71.053 -23.641 7.407 1.00 79.00 80 LYS A CA 1
ATOM 656 C C . LYS A 1 80 ? 71.181 -24.828 6.447 1.00 79.00 80 LYS A C 1
ATOM 658 O O . LYS A 1 80 ? 70.241 -25.608 6.331 1.00 79.00 80 LYS A O 1
ATOM 663 N N . GLU A 1 81 ? 72.343 -24.996 5.816 1.00 79.25 81 GLU A N 1
ATOM 664 C CA . GLU A 1 81 ? 72.640 -26.120 4.916 1.00 79.25 81 GLU A CA 1
ATOM 665 C C . GLU A 1 81 ? 72.777 -27.468 5.640 1.00 79.25 81 GLU A C 1
ATOM 667 O O . GLU A 1 81 ? 72.615 -28.511 5.017 1.00 79.25 81 GLU A O 1
ATOM 672 N N . SER A 1 82 ? 73.075 -27.479 6.943 1.00 81.31 82 SER A N 1
ATOM 673 C CA . SER A 1 82 ? 73.211 -28.715 7.724 1.00 81.31 82 SER A CA 1
ATOM 674 C C . SER A 1 82 ? 71.963 -29.058 8.539 1.00 81.31 82 SER A C 1
ATOM 676 O O . SER A 1 82 ? 71.910 -30.126 9.148 1.00 81.31 82 SER A O 1
ATOM 678 N N . TRP A 1 83 ? 70.938 -28.195 8.556 1.00 89.12 83 TRP A N 1
ATOM 679 C CA . TRP A 1 83 ? 69.729 -28.377 9.372 1.00 89.12 83 TRP A CA 1
ATOM 680 C C . TRP A 1 83 ? 69.016 -29.703 9.109 1.00 89.12 83 TRP A C 1
ATOM 682 O O . TRP A 1 83 ? 68.576 -30.353 10.054 1.00 89.12 83 TRP A O 1
ATOM 692 N N . ALA A 1 84 ? 68.918 -30.128 7.848 1.00 85.44 84 ALA A N 1
ATOM 693 C CA . ALA A 1 84 ? 68.260 -31.386 7.510 1.00 85.44 84 ALA A CA 1
ATOM 694 C C . ALA A 1 84 ? 68.999 -32.597 8.105 1.00 85.44 84 ALA A C 1
ATOM 696 O O . ALA A 1 84 ? 68.371 -33.432 8.756 1.00 85.44 84 ALA A O 1
ATOM 697 N N . ARG A 1 85 ? 70.336 -32.633 7.982 1.00 83.25 85 ARG A N 1
ATOM 698 C CA . ARG A 1 85 ? 71.181 -33.677 8.589 1.00 83.25 85 ARG A CA 1
ATOM 699 C C . ARG A 1 85 ? 71.126 -33.656 10.111 1.00 83.25 85 ARG A C 1
ATOM 701 O O . ARG A 1 85 ? 71.085 -34.712 10.725 1.00 83.25 85 ARG A O 1
ATOM 708 N N . MET A 1 86 ? 71.069 -32.470 10.721 1.00 83.50 86 MET A N 1
ATOM 709 C CA . MET A 1 86 ? 70.948 -32.334 12.177 1.00 83.50 86 MET A CA 1
ATOM 710 C C . MET A 1 86 ? 69.579 -32.771 12.706 1.00 83.50 86 MET A C 1
ATOM 712 O O . MET A 1 86 ? 69.504 -33.280 13.819 1.00 83.50 86 MET A O 1
ATOM 716 N N . LEU A 1 87 ? 68.499 -32.587 11.941 1.00 88.38 87 LEU A N 1
ATOM 717 C CA . LEU A 1 87 ? 67.150 -32.999 12.339 1.00 88.38 87 LEU A CA 1
ATOM 718 C C . LEU A 1 87 ? 66.923 -34.510 12.160 1.00 88.38 87 LEU A C 1
ATOM 720 O O . LEU A 1 87 ? 66.233 -35.121 12.977 1.00 88.38 87 LEU A O 1
ATOM 724 N N . ALA A 1 88 ? 67.499 -35.116 11.117 1.00 84.50 88 ALA A N 1
ATOM 725 C CA . ALA A 1 88 ? 67.248 -36.505 10.722 1.00 84.50 88 ALA A CA 1
ATOM 726 C C . ALA A 1 88 ? 67.336 -37.556 11.859 1.00 84.50 88 ALA A C 1
ATOM 728 O O . ALA A 1 88 ? 66.448 -38.410 11.919 1.00 84.50 88 ALA A O 1
ATOM 729 N N . PRO A 1 89 ? 68.304 -37.505 12.804 1.00 85.06 89 PRO A N 1
ATOM 730 C CA . PRO A 1 89 ? 68.409 -38.467 13.910 1.00 85.06 89 PRO A CA 1
ATOM 731 C C . PRO A 1 89 ? 67.261 -38.394 14.929 1.00 85.06 89 PRO A C 1
ATOM 733 O O . PRO A 1 89 ? 67.056 -39.340 15.698 1.00 85.06 89 PRO A O 1
ATOM 736 N N . PHE A 1 90 ? 66.539 -37.270 14.968 1.00 90.06 90 PHE A N 1
ATOM 737 C CA . PHE A 1 90 ? 65.456 -37.021 15.921 1.00 90.06 90 PHE A CA 1
ATOM 738 C C . PHE A 1 90 ? 64.067 -37.310 15.354 1.00 90.06 90 PHE A C 1
ATOM 740 O O . PHE A 1 90 ? 63.102 -37.354 16.114 1.00 90.06 90 PHE A O 1
ATOM 747 N N . LEU A 1 91 ? 63.954 -37.507 14.040 1.00 88.00 91 LEU A N 1
ATOM 748 C CA . LEU A 1 91 ? 62.702 -37.885 13.398 1.00 88.00 91 LEU A CA 1
ATOM 749 C C . LEU A 1 91 ? 62.395 -39.364 13.655 1.00 88.00 91 LEU A C 1
ATOM 751 O O . LEU A 1 91 ? 63.282 -40.217 13.619 1.00 88.00 91 LEU A O 1
ATOM 755 N N . THR A 1 92 ? 61.119 -39.672 13.862 1.00 85.19 92 THR A N 1
ATOM 756 C CA . THR A 1 92 ? 60.591 -41.031 14.055 1.00 85.19 92 THR A CA 1
ATOM 757 C C . THR A 1 92 ? 59.388 -41.263 13.134 1.00 85.19 92 THR A C 1
ATOM 759 O O . THR A 1 92 ? 58.869 -40.329 12.513 1.00 85.19 92 THR A O 1
ATOM 762 N N . GLY A 1 93 ? 58.974 -42.524 12.976 1.00 84.44 93 GLY A N 1
ATOM 763 C CA . GLY A 1 93 ? 57.769 -42.891 12.225 1.00 84.44 93 GLY A CA 1
ATOM 764 C C . GLY A 1 93 ? 57.742 -42.374 10.779 1.00 84.44 93 GLY A C 1
ATOM 765 O O . GLY A 1 93 ? 58.731 -42.453 10.046 1.00 84.44 93 GLY A O 1
ATOM 766 N N . GLU A 1 94 ? 56.596 -41.835 10.358 1.00 80.19 94 GLU A N 1
ATOM 767 C CA . GLU A 1 94 ? 56.405 -41.272 9.010 1.00 80.19 94 GLU A CA 1
ATOM 768 C C . GLU A 1 94 ? 57.296 -40.056 8.728 1.00 80.19 94 GLU A C 1
ATOM 770 O O . GLU A 1 94 ? 57.740 -39.864 7.593 1.00 80.19 94 GLU A O 1
ATOM 775 N N . ALA A 1 95 ? 57.627 -39.265 9.752 1.00 83.12 95 ALA A N 1
ATOM 776 C CA . ALA A 1 95 ? 58.522 -38.124 9.595 1.00 83.12 95 ALA A CA 1
ATOM 777 C C . ALA A 1 95 ? 59.952 -38.574 9.256 1.00 83.12 95 ALA A C 1
ATOM 779 O O . ALA A 1 95 ? 60.621 -37.954 8.434 1.00 83.12 95 ALA A O 1
ATOM 780 N N . GLN A 1 96 ? 60.409 -39.697 9.816 1.00 87.44 96 GLN A N 1
ATOM 781 C CA . GLN A 1 96 ? 61.700 -40.283 9.450 1.00 87.44 96 GLN A CA 1
ATOM 782 C C . GLN A 1 96 ? 61.674 -40.875 8.033 1.00 87.44 96 GLN A C 1
ATOM 784 O O . GLN A 1 96 ? 62.622 -40.706 7.266 1.00 87.44 96 GLN A O 1
ATOM 789 N N . ARG A 1 97 ? 60.566 -41.521 7.645 1.00 84.50 97 ARG A N 1
ATOM 790 C CA . ARG A 1 97 ? 60.379 -42.036 6.276 1.00 84.50 97 ARG A CA 1
ATOM 791 C C . ARG A 1 97 ? 60.404 -40.923 5.228 1.00 84.50 97 ARG A C 1
ATOM 793 O O . ARG A 1 97 ? 60.892 -41.162 4.129 1.00 84.50 97 ARG A O 1
ATOM 800 N N . ALA A 1 98 ? 59.932 -39.719 5.561 1.00 83.69 98 ALA A N 1
ATOM 801 C CA . ALA A 1 98 ? 60.026 -38.543 4.692 1.00 83.69 98 ALA A CA 1
ATOM 802 C C . ALA A 1 98 ? 61.481 -38.191 4.335 1.00 83.69 98 ALA A C 1
ATOM 804 O O . ALA A 1 98 ? 61.768 -37.884 3.181 1.00 83.69 98 ALA A O 1
ATOM 805 N N . TYR A 1 99 ? 62.402 -38.285 5.302 1.00 84.69 99 TYR A N 1
ATOM 806 C CA . TYR A 1 99 ? 63.827 -38.033 5.073 1.00 84.69 99 TYR A CA 1
ATOM 807 C C . TYR A 1 99 ? 64.435 -39.031 4.087 1.00 84.69 99 TYR A C 1
ATOM 809 O O . TYR A 1 99 ? 65.084 -38.635 3.122 1.00 84.69 99 TYR A O 1
ATOM 817 N N . PHE A 1 100 ? 64.176 -40.324 4.293 1.00 84.88 100 PHE A N 1
ATOM 818 C CA . PHE A 1 100 ? 64.698 -41.383 3.426 1.00 84.88 100 PHE A CA 1
ATOM 819 C C . PHE A 1 100 ? 64.023 -41.450 2.050 1.00 84.88 100 PHE A C 1
ATOM 821 O O . PHE A 1 100 ? 64.581 -42.038 1.129 1.00 84.88 100 PHE A O 1
ATOM 828 N N . ALA A 1 101 ? 62.835 -40.864 1.894 1.00 80.81 101 ALA A N 1
ATOM 829 C CA . ALA A 1 101 ? 62.127 -40.823 0.618 1.00 80.81 101 ALA A CA 1
ATOM 830 C C . ALA A 1 101 ? 62.618 -39.720 -0.330 1.00 80.81 101 ALA A C 1
ATOM 832 O O . ALA A 1 101 ? 62.342 -39.779 -1.528 1.00 80.81 101 ALA A O 1
ATOM 833 N N . LEU A 1 102 ? 63.308 -38.704 0.188 1.00 82.38 102 LEU A N 1
ATOM 834 C CA . LEU A 1 102 ? 63.878 -37.640 -0.629 1.00 82.38 102 LEU A CA 1
ATOM 835 C C . LEU A 1 102 ? 65.191 -38.110 -1.263 1.00 82.38 102 LEU A C 1
ATOM 837 O O . LEU A 1 102 ? 66.117 -38.520 -0.569 1.00 82.38 102 LEU A O 1
ATOM 841 N N . GLU A 1 103 ? 65.288 -38.002 -2.589 1.00 79.38 103 GLU A N 1
ATOM 842 C CA . GLU A 1 103 ? 66.535 -38.250 -3.320 1.00 79.38 103 GLU A CA 1
ATOM 843 C C . GLU A 1 103 ? 67.634 -37.279 -2.871 1.00 79.38 103 GLU A C 1
ATOM 845 O O . GLU A 1 103 ? 67.400 -36.073 -2.765 1.00 79.38 103 GLU A O 1
ATOM 850 N N . THR A 1 104 ? 68.854 -37.772 -2.667 1.00 66.75 104 THR A N 1
ATOM 851 C CA . THR A 1 104 ? 70.047 -36.938 -2.463 1.00 66.75 104 THR A CA 1
ATOM 852 C C . THR A 1 104 ? 70.276 -36.064 -3.711 1.00 66.75 104 THR A C 1
ATOM 854 O O . THR A 1 104 ? 70.281 -36.601 -4.819 1.00 66.75 104 THR A O 1
ATOM 857 N N . PRO A 1 105 ? 70.456 -34.730 -3.596 1.00 67.88 105 PRO A N 1
ATOM 858 C CA . PRO A 1 105 ? 70.729 -33.962 -2.378 1.00 67.88 105 PRO A CA 1
ATOM 859 C C . PRO A 1 105 ? 69.499 -33.267 -1.761 1.00 67.88 105 PRO A C 1
ATOM 861 O O . PRO A 1 105 ? 69.658 -32.454 -0.858 1.00 67.88 105 PRO A O 1
ATOM 864 N N . LYS A 1 106 ? 68.265 -33.526 -2.220 1.00 77.12 106 LYS A N 1
ATOM 865 C CA . LYS A 1 106 ? 67.060 -32.872 -1.664 1.00 77.12 106 LYS A CA 1
ATOM 866 C C . LYS A 1 106 ? 66.819 -33.222 -0.197 1.00 77.12 106 LYS A C 1
ATOM 868 O O . LYS A 1 106 ? 66.215 -32.421 0.505 1.00 77.12 106 LYS A O 1
ATOM 873 N N . ASN A 1 107 ? 67.269 -34.385 0.267 1.00 75.31 107 ASN A N 1
ATOM 874 C CA . ASN A 1 107 ? 67.206 -34.741 1.686 1.00 75.31 107 ASN A CA 1
ATOM 875 C C . ASN A 1 107 ? 68.122 -33.874 2.574 1.00 75.31 107 ASN A C 1
ATOM 877 O O . ASN A 1 107 ? 67.836 -33.758 3.760 1.00 75.31 107 ASN A O 1
ATOM 881 N N . ASP A 1 108 ? 69.143 -33.212 2.015 1.00 79.12 108 ASP A N 1
ATOM 882 C CA . ASP A 1 108 ? 69.970 -32.218 2.716 1.00 79.12 108 ASP A CA 1
ATOM 883 C C . ASP A 1 108 ? 69.323 -30.815 2.745 1.00 79.12 108 ASP A C 1
ATOM 885 O O . ASP A 1 108 ? 69.710 -29.965 3.548 1.00 79.12 108 ASP A O 1
ATOM 889 N N . ASP A 1 109 ? 68.306 -30.551 1.915 1.00 83.62 109 ASP A N 1
ATOM 890 C CA . ASP A 1 109 ? 67.548 -29.297 1.952 1.00 83.62 109 ASP A CA 1
ATOM 891 C C . ASP A 1 109 ? 66.434 -29.369 3.004 1.00 83.62 109 ASP A C 1
ATOM 893 O O . ASP A 1 109 ? 65.395 -30.010 2.820 1.00 83.62 109 ASP A O 1
ATOM 897 N N . TYR A 1 110 ? 66.610 -28.627 4.099 1.00 86.94 110 TYR A N 1
ATOM 898 C CA . TYR A 1 110 ? 65.628 -28.545 5.179 1.00 86.94 110 TYR A CA 1
ATOM 899 C C . TYR A 1 110 ? 64.232 -28.120 4.695 1.00 86.94 110 TYR A C 1
ATOM 901 O O . TYR A 1 110 ? 63.226 -28.622 5.200 1.00 86.94 110 TYR A O 1
ATOM 909 N N . LYS A 1 111 ? 64.129 -27.230 3.694 1.00 83.75 111 LYS A N 1
ATOM 910 C CA . LYS A 1 111 ? 62.821 -26.814 3.159 1.00 83.75 111 LYS A CA 1
ATOM 911 C C . LYS A 1 111 ? 62.129 -27.953 2.421 1.00 83.75 111 LYS A C 1
ATOM 913 O O . LYS A 1 111 ? 60.912 -28.101 2.558 1.00 83.75 111 LYS A O 1
ATOM 918 N N . ALA A 1 112 ? 62.877 -28.738 1.649 1.00 82.50 112 ALA A N 1
ATOM 919 C CA . ALA A 1 112 ? 62.347 -29.914 0.968 1.00 82.50 112 ALA A CA 1
ATOM 920 C C . ALA A 1 112 ? 61.917 -30.984 1.983 1.00 82.50 112 ALA A C 1
ATOM 922 O O . ALA A 1 112 ? 60.793 -31.481 1.896 1.00 82.50 112 ALA A O 1
ATOM 923 N N . LEU A 1 113 ? 62.748 -31.246 2.998 1.00 86.44 113 LEU A N 1
ATOM 924 C CA . LEU A 1 113 ? 62.448 -32.173 4.090 1.00 86.44 113 LEU A CA 1
ATOM 925 C C . LEU A 1 113 ? 61.187 -31.784 4.871 1.00 86.44 113 LEU A C 1
ATOM 927 O O . LEU A 1 113 ? 60.273 -32.596 5.008 1.00 86.44 113 LEU A O 1
ATOM 931 N N . LYS A 1 114 ? 61.090 -30.530 5.333 1.00 86.31 114 LYS A N 1
ATOM 932 C CA . LYS A 1 114 ? 59.913 -30.009 6.051 1.00 86.31 114 LYS A CA 1
ATOM 933 C C . LYS A 1 114 ? 58.637 -30.177 5.227 1.00 86.31 114 LYS A C 1
ATOM 935 O O . LYS A 1 114 ? 57.606 -30.592 5.754 1.00 86.31 114 LYS A O 1
ATOM 940 N N . LYS A 1 115 ? 58.703 -29.885 3.924 1.00 78.75 115 LYS A N 1
ATOM 941 C CA . LYS A 1 115 ? 57.562 -30.029 3.012 1.00 78.75 115 LYS A CA 1
ATOM 942 C C . LYS A 1 115 ? 57.113 -31.487 2.876 1.00 78.75 115 LYS A C 1
ATOM 944 O O . LYS A 1 115 ? 55.908 -31.730 2.883 1.00 78.75 115 LYS A O 1
ATOM 949 N N . GLU A 1 116 ? 58.048 -32.429 2.775 1.00 81.75 116 GLU A N 1
ATOM 950 C CA . GLU A 1 116 ? 57.743 -33.862 2.660 1.00 81.75 116 GLU A CA 1
ATOM 951 C C . GLU A 1 116 ? 57.166 -34.433 3.967 1.00 81.75 116 GLU A C 1
ATOM 953 O O . GLU A 1 116 ? 56.153 -35.132 3.931 1.00 81.75 116 GLU A O 1
ATOM 958 N N . ILE A 1 117 ? 57.724 -34.066 5.131 1.00 83.81 117 ILE A N 1
ATOM 959 C CA . ILE A 1 117 ? 57.190 -34.463 6.449 1.00 83.81 117 ILE A CA 1
ATOM 960 C C . ILE A 1 117 ? 55.736 -33.997 6.599 1.00 83.81 117 ILE A C 1
ATOM 962 O O . ILE A 1 117 ? 54.849 -34.797 6.900 1.00 83.81 117 ILE A O 1
ATOM 966 N N . LEU A 1 118 ? 55.467 -32.712 6.341 1.00 78.19 118 LEU A N 1
ATOM 967 C CA . LEU A 1 118 ? 54.117 -32.150 6.455 1.00 78.19 118 LEU A CA 1
ATOM 968 C C . LEU A 1 118 ? 53.143 -32.775 5.446 1.00 78.19 118 LEU A C 1
ATOM 970 O O . LEU A 1 118 ? 51.968 -32.962 5.766 1.00 78.19 118 LEU A O 1
ATOM 974 N N . ALA A 1 119 ? 53.609 -33.124 4.243 1.00 69.69 119 ALA A N 1
ATOM 975 C CA . ALA A 1 119 ? 52.789 -33.807 3.247 1.00 69.69 119 ALA A CA 1
ATOM 976 C C . ALA A 1 119 ? 52.358 -35.206 3.717 1.00 69.69 119 ALA A C 1
ATOM 978 O O . ALA A 1 119 ? 51.171 -35.527 3.629 1.00 69.69 119 ALA A O 1
ATOM 979 N N . ARG A 1 120 ? 53.283 -36.006 4.264 1.00 73.50 120 ARG A N 1
ATOM 980 C CA . ARG A 1 120 ? 53.005 -37.374 4.742 1.00 73.50 120 ARG A CA 1
ATOM 981 C C . ARG A 1 120 ? 52.150 -37.425 6.001 1.00 73.50 120 ARG A C 1
ATOM 983 O O . ARG A 1 120 ? 51.290 -38.289 6.113 1.00 73.50 120 ARG A O 1
ATOM 990 N N . MET A 1 121 ? 52.311 -36.455 6.898 1.00 70.06 121 MET A N 1
ATOM 991 C CA . MET A 1 121 ? 51.482 -36.325 8.104 1.00 70.06 121 MET A CA 1
ATOM 992 C C . MET A 1 121 ? 50.081 -35.753 7.811 1.00 70.06 121 MET A C 1
ATOM 994 O O . MET A 1 121 ? 49.316 -35.470 8.731 1.00 70.06 121 MET A O 1
ATOM 998 N N . GLY A 1 122 ? 49.732 -35.524 6.537 1.00 59.94 122 GLY A N 1
ATOM 999 C CA . GLY A 1 122 ? 48.442 -34.954 6.148 1.00 59.94 122 GLY A CA 1
ATOM 1000 C C . GLY A 1 122 ? 48.261 -33.488 6.562 1.00 59.94 122 GLY A C 1
ATOM 1001 O O . GLY A 1 122 ? 47.135 -32.993 6.565 1.00 59.94 122 GLY A O 1
ATOM 1002 N N . LEU A 1 123 ? 49.343 -32.774 6.882 1.00 61.69 123 LEU A N 1
ATOM 1003 C CA . LEU A 1 123 ? 49.373 -31.368 7.310 1.00 61.69 123 LEU A CA 1
ATOM 1004 C C . LEU A 1 123 ? 49.849 -30.428 6.188 1.00 61.69 123 LEU A C 1
ATOM 1006 O O . LEU A 1 123 ? 50.448 -29.385 6.432 1.00 61.69 123 LEU A O 1
ATOM 1010 N N . SER A 1 124 ? 49.572 -30.772 4.928 1.00 64.25 124 SER A N 1
ATOM 1011 C CA . SER A 1 124 ? 49.816 -29.863 3.805 1.00 64.25 124 SER A CA 1
ATOM 1012 C C . SER A 1 124 ? 48.782 -28.728 3.761 1.00 64.25 124 SER A C 1
ATOM 1014 O O . SER A 1 124 ? 47.633 -28.903 4.172 1.00 64.25 124 SER A O 1
ATOM 1016 N N . ASN A 1 125 ? 49.140 -27.583 3.164 1.00 65.56 125 ASN A N 1
ATOM 1017 C CA . ASN A 1 125 ? 48.195 -26.478 2.928 1.00 65.56 125 ASN A CA 1
ATOM 1018 C C . ASN A 1 125 ? 46.933 -26.934 2.170 1.00 65.56 125 ASN A C 1
ATOM 1020 O O . ASN A 1 125 ? 45.850 -26.400 2.400 1.00 65.56 125 ASN A O 1
ATOM 1024 N N . ILE A 1 126 ? 47.062 -27.930 1.283 1.00 69.50 126 ILE A N 1
ATOM 1025 C CA . ILE A 1 126 ? 45.942 -28.505 0.522 1.00 69.50 126 ILE A CA 1
ATOM 1026 C C . ILE A 1 126 ? 45.032 -29.330 1.441 1.00 69.50 126 ILE A C 1
ATOM 1028 O O . ILE A 1 126 ? 43.814 -29.175 1.380 1.00 69.50 126 ILE A O 1
ATOM 1032 N N . SER A 1 127 ? 45.604 -30.154 2.322 1.00 67.38 127 SER A N 1
ATOM 1033 C CA . SER A 1 127 ? 44.836 -30.922 3.310 1.00 67.38 127 SER A CA 1
ATOM 1034 C C . SER A 1 127 ? 44.121 -30.000 4.300 1.00 67.38 127 SER A C 1
ATOM 1036 O O . SER A 1 127 ? 42.920 -30.146 4.526 1.00 67.38 127 SER A O 1
ATOM 1038 N N . ALA A 1 128 ? 44.806 -28.967 4.803 1.00 72.75 128 ALA A N 1
ATOM 1039 C CA . ALA A 1 128 ? 44.194 -27.954 5.661 1.00 72.75 128 ALA A CA 1
ATOM 1040 C C . ALA A 1 128 ? 43.033 -27.230 4.955 1.00 72.75 128 ALA A C 1
ATOM 1042 O O . ALA A 1 128 ? 41.978 -27.038 5.558 1.00 72.75 128 ALA A O 1
ATOM 1043 N N . ALA A 1 129 ? 43.181 -26.892 3.666 1.00 76.50 129 ALA A N 1
ATOM 1044 C CA . ALA A 1 129 ? 42.111 -26.304 2.855 1.00 76.50 129 ALA A CA 1
ATOM 1045 C C . ALA A 1 129 ? 40.902 -27.242 2.716 1.00 76.50 129 ALA A C 1
ATOM 1047 O O . ALA A 1 129 ? 39.756 -26.810 2.860 1.00 76.50 129 ALA A O 1
ATOM 1048 N N . GLN A 1 130 ? 41.149 -28.528 2.444 1.00 75.88 130 GLN A N 1
ATOM 1049 C CA . GLN A 1 130 ? 40.104 -29.543 2.315 1.00 75.88 130 GLN A CA 1
ATOM 1050 C C . GLN A 1 130 ? 39.365 -29.750 3.639 1.00 75.88 130 GLN A C 1
ATOM 1052 O O . GLN A 1 130 ? 38.139 -29.650 3.659 1.00 75.88 130 GLN A O 1
ATOM 1057 N N . GLN A 1 131 ? 40.086 -29.932 4.748 1.00 80.62 131 GLN A N 1
ATOM 1058 C CA . GLN A 1 131 ? 39.501 -30.080 6.084 1.00 80.62 131 GLN A CA 1
ATOM 1059 C C . GLN A 1 131 ? 38.735 -28.819 6.510 1.00 80.62 131 GLN A C 1
ATOM 1061 O O . GLN A 1 131 ? 37.619 -28.919 7.015 1.00 80.62 131 GLN A O 1
ATOM 1066 N N . PHE A 1 132 ? 39.265 -27.619 6.242 1.00 86.81 132 PHE A N 1
ATOM 1067 C CA . PHE A 1 132 ? 38.564 -26.358 6.511 1.00 86.81 132 PHE A CA 1
ATOM 1068 C C . PHE A 1 132 ? 37.269 -26.235 5.693 1.00 86.81 132 PHE A C 1
ATOM 1070 O O . PHE A 1 132 ? 36.233 -25.792 6.197 1.00 86.81 132 PHE A O 1
ATOM 1077 N N . SER A 1 133 ? 37.307 -26.637 4.420 1.00 82.44 133 SER A N 1
ATOM 1078 C CA . SER A 1 133 ? 36.141 -26.629 3.535 1.00 82.44 133 SER A CA 1
ATOM 1079 C C . SER A 1 133 ? 35.075 -27.633 3.985 1.00 82.44 133 SER A C 1
ATOM 1081 O O . SER A 1 133 ? 33.893 -27.282 4.025 1.00 82.44 133 SER A O 1
ATOM 1083 N N . GLN A 1 134 ? 35.483 -28.837 4.391 1.00 84.44 134 GLN A N 1
ATOM 1084 C CA . GLN A 1 134 ? 34.599 -29.931 4.809 1.00 84.44 134 GLN A CA 1
ATOM 1085 C C . GLN A 1 134 ? 34.099 -29.812 6.254 1.00 84.44 134 GLN A C 1
ATOM 1087 O O . GLN A 1 134 ? 33.095 -30.431 6.594 1.00 84.44 134 GLN A O 1
ATOM 1092 N N . TRP A 1 135 ? 34.744 -28.996 7.096 1.00 91.75 135 TRP A N 1
ATOM 1093 C CA . TRP A 1 135 ? 34.320 -28.797 8.481 1.00 91.75 135 TRP A CA 1
ATOM 1094 C C . TRP A 1 135 ? 32.851 -28.356 8.569 1.00 91.75 135 TRP A C 1
ATOM 1096 O O . TRP A 1 135 ? 32.404 -27.440 7.857 1.00 91.75 135 TRP A O 1
ATOM 1106 N N . SER A 1 136 ? 32.126 -29.004 9.479 1.00 89.19 136 SER A N 1
ATOM 1107 C CA . SER A 1 136 ? 30.740 -28.731 9.849 1.00 89.19 136 SER A CA 1
ATOM 1108 C C . SER A 1 136 ? 30.638 -28.598 11.370 1.00 89.19 136 SER A C 1
ATOM 1110 O O . SER A 1 136 ? 31.522 -29.052 12.092 1.00 89.19 136 SER A O 1
ATOM 1112 N N . TYR A 1 137 ? 29.602 -27.908 11.841 1.00 90.88 137 TYR A N 1
ATOM 1113 C CA . TYR A 1 137 ? 29.399 -27.667 13.267 1.00 90.88 137 TYR A CA 1
ATOM 1114 C C . TYR A 1 137 ? 28.777 -28.904 13.929 1.00 90.88 137 TYR A C 1
ATOM 1116 O O . TYR A 1 137 ? 27.751 -29.389 13.452 1.00 90.88 137 TYR A O 1
ATOM 1124 N N . ASP A 1 138 ? 29.393 -29.371 15.013 1.00 87.88 138 ASP A N 1
ATOM 1125 C CA . ASP A 1 138 ? 28.962 -30.517 15.821 1.00 87.88 138 ASP A CA 1
ATOM 1126 C C . ASP A 1 138 ? 28.363 -30.018 17.144 1.00 87.88 138 ASP A C 1
ATOM 1128 O O . ASP A 1 138 ? 29.036 -29.337 17.913 1.00 87.88 138 ASP A O 1
ATOM 1132 N N . ASP A 1 139 ? 27.100 -30.327 17.426 1.00 79.50 139 ASP A N 1
ATOM 1133 C CA . ASP A 1 139 ? 26.430 -29.893 18.658 1.00 79.50 139 ASP A CA 1
ATOM 1134 C C . ASP A 1 139 ? 26.870 -30.680 19.904 1.00 79.50 139 ASP A C 1
ATOM 1136 O O . ASP A 1 139 ? 26.621 -30.237 21.027 1.00 79.50 139 ASP A O 1
ATOM 1140 N N . LYS A 1 140 ? 27.584 -31.800 19.731 1.00 81.44 140 LYS A N 1
ATOM 1141 C CA . LYS A 1 140 ? 28.112 -32.618 20.834 1.00 81.44 140 LYS A CA 1
ATOM 1142 C C . LYS A 1 140 ? 29.446 -32.114 21.378 1.00 81.44 140 LYS A C 1
ATOM 1144 O O . LYS A 1 140 ? 29.840 -32.508 22.475 1.00 81.44 140 LYS A O 1
ATOM 1149 N N . GLN A 1 141 ? 30.156 -31.256 20.641 1.00 82.31 141 GLN A N 1
ATOM 1150 C CA . GLN A 1 141 ? 31.435 -30.699 21.082 1.00 82.31 141 GLN A CA 1
ATOM 1151 C C . GLN A 1 141 ? 31.315 -29.246 21.555 1.00 82.31 141 GLN A C 1
ATOM 1153 O O . GLN A 1 141 ? 30.679 -28.430 20.889 1.00 82.31 141 GLN A O 1
ATOM 1158 N N . PRO A 1 142 ? 32.034 -28.848 22.623 1.00 83.75 142 PRO A N 1
ATOM 1159 C CA . PRO A 1 142 ? 32.107 -27.452 23.035 1.00 83.75 142 PRO A CA 1
ATOM 1160 C C . PRO A 1 142 ? 32.561 -26.543 21.885 1.00 83.75 142 PRO A C 1
ATOM 1162 O O . PRO A 1 142 ? 33.624 -26.758 21.291 1.00 83.75 142 PRO A O 1
ATOM 1165 N N . VAL A 1 143 ? 31.802 -25.476 21.606 1.00 89.12 143 VAL A N 1
ATOM 1166 C CA . VAL A 1 143 ? 32.084 -24.568 20.476 1.00 89.12 143 VAL A CA 1
ATOM 1167 C C . VAL A 1 143 ? 33.494 -23.971 20.530 1.00 89.12 143 VAL A C 1
ATOM 1169 O O . VAL A 1 143 ? 34.100 -23.677 19.502 1.00 89.12 143 VAL A O 1
ATOM 1172 N N . ARG A 1 144 ? 34.054 -23.828 21.733 1.00 89.06 144 ARG A N 1
ATOM 1173 C CA . ARG A 1 144 ? 35.402 -23.310 21.967 1.00 89.06 144 ARG A CA 1
ATOM 1174 C C . ARG A 1 144 ? 36.495 -24.233 21.408 1.00 89.06 144 ARG A C 1
ATOM 1176 O O . ARG A 1 144 ? 37.460 -23.734 20.835 1.00 89.06 144 ARG A O 1
ATOM 1183 N N . ILE A 1 145 ? 36.316 -25.554 21.511 1.00 82.06 145 ILE A N 1
ATOM 1184 C CA . ILE A 1 145 ? 37.230 -26.560 20.938 1.00 82.06 145 ILE A CA 1
ATOM 1185 C C . ILE A 1 145 ? 37.117 -26.544 19.413 1.00 82.06 145 ILE A C 1
ATOM 1187 O O . ILE A 1 145 ? 38.120 -26.469 18.703 1.00 82.06 145 ILE A O 1
ATOM 1191 N N . GLN A 1 146 ? 35.887 -26.516 18.904 1.00 90.69 146 GLN A N 1
ATOM 1192 C CA . GLN A 1 146 ? 35.632 -26.449 17.469 1.00 90.69 146 GLN A CA 1
ATOM 1193 C C . GLN A 1 146 ? 36.219 -25.179 16.830 1.00 90.69 146 GLN A C 1
ATOM 1195 O O . GLN A 1 146 ? 36.855 -25.248 15.778 1.00 90.69 146 GLN A O 1
ATOM 1200 N N . ALA A 1 147 ? 36.067 -24.025 17.486 1.00 88.38 147 ALA A N 1
ATOM 1201 C CA . ALA A 1 147 ? 36.636 -22.755 17.042 1.00 88.38 147 ALA A CA 1
ATOM 1202 C C . ALA A 1 147 ? 38.171 -22.781 17.022 1.00 88.38 147 ALA A C 1
ATOM 1204 O O . ALA A 1 147 ? 38.775 -22.254 16.086 1.00 88.38 147 ALA A O 1
ATOM 1205 N N . ALA A 1 148 ? 38.806 -23.409 18.019 1.00 84.31 148 ALA A N 1
ATOM 1206 C CA . ALA A 1 148 ? 40.258 -23.573 18.064 1.00 84.31 148 ALA A CA 1
ATOM 1207 C C . ALA A 1 148 ? 40.762 -24.445 16.902 1.00 84.31 148 ALA A C 1
ATOM 1209 O O . ALA A 1 148 ? 41.673 -24.036 16.179 1.00 84.31 148 ALA A O 1
ATOM 1210 N N . ASN A 1 149 ? 40.109 -25.584 16.653 1.00 83.12 149 ASN A N 1
ATOM 1211 C CA . ASN A 1 149 ? 40.446 -26.483 15.547 1.00 83.12 149 ASN A CA 1
ATOM 1212 C C . ASN A 1 149 ? 40.279 -25.806 14.182 1.00 83.12 149 ASN A C 1
ATOM 1214 O O . ASN A 1 149 ? 41.173 -25.873 13.337 1.00 83.12 149 ASN A O 1
ATOM 1218 N N . LEU A 1 150 ? 39.170 -25.095 13.973 1.00 87.88 150 LEU A N 1
ATOM 1219 C CA . LEU A 1 150 ? 38.915 -24.392 12.718 1.00 87.88 150 LEU A CA 1
ATOM 1220 C C . LEU A 1 150 ? 39.871 -23.207 12.514 1.00 87.88 150 LEU A C 1
ATOM 1222 O O . LEU A 1 150 ? 40.306 -22.956 11.392 1.00 87.88 150 LEU A O 1
ATOM 1226 N N . SER A 1 151 ? 40.236 -22.503 13.590 1.00 85.62 151 SER A N 1
ATOM 1227 C CA . SER A 1 151 ? 41.255 -21.448 13.561 1.00 85.62 151 SER A CA 1
ATOM 1228 C C . SER A 1 151 ? 42.626 -22.004 13.178 1.00 85.62 151 SER A C 1
ATOM 1230 O O . SER A 1 151 ? 43.292 -21.425 12.320 1.00 85.62 151 SER A O 1
ATOM 1232 N N . ARG A 1 152 ? 43.016 -23.166 13.724 1.00 82.50 152 ARG A N 1
ATOM 1233 C CA . ARG A 1 152 ? 44.251 -23.876 13.350 1.00 82.50 152 ARG A CA 1
ATOM 1234 C C . ARG A 1 152 ? 44.267 -24.210 11.858 1.00 82.50 152 ARG A C 1
ATOM 1236 O O . ARG A 1 152 ? 45.199 -23.814 11.165 1.00 82.50 152 ARG A O 1
ATOM 1243 N N . LEU A 1 153 ? 43.205 -24.837 11.345 1.00 81.88 153 LEU A N 1
ATOM 1244 C CA . LEU A 1 153 ? 43.073 -25.163 9.919 1.00 81.88 153 LEU A CA 1
ATOM 1245 C C . LEU A 1 153 ? 43.098 -23.918 9.025 1.00 81.88 153 LEU A C 1
ATOM 1247 O O . LEU A 1 153 ? 43.779 -23.907 8.004 1.00 81.88 153 LEU A O 1
ATOM 1251 N N . GLY A 1 154 ? 42.391 -22.855 9.416 1.00 81.69 154 GLY A N 1
ATOM 1252 C CA . GLY A 1 154 ? 42.352 -21.598 8.670 1.00 81.69 154 GLY A CA 1
ATOM 1253 C C . GLY A 1 154 ? 43.710 -20.901 8.620 1.00 81.69 154 GLY A C 1
ATOM 1254 O O . GLY A 1 154 ? 44.081 -20.371 7.576 1.00 81.69 154 GLY A O 1
ATOM 1255 N N . ARG A 1 155 ? 44.476 -20.933 9.718 1.00 79.69 155 ARG A N 1
ATOM 1256 C CA . ARG A 1 155 ? 45.845 -20.399 9.769 1.00 79.69 155 ARG A CA 1
ATOM 1257 C C . ARG A 1 155 ? 46.800 -21.237 8.920 1.00 79.69 155 ARG A C 1
ATOM 1259 O O . ARG A 1 155 ? 47.494 -20.660 8.093 1.00 79.69 155 ARG A O 1
ATOM 1266 N N . LEU A 1 156 ? 46.785 -22.566 9.044 1.00 74.75 156 LEU A N 1
ATOM 1267 C CA . LEU A 1 156 ? 47.601 -23.449 8.198 1.00 74.75 156 LEU A CA 1
ATOM 1268 C C . LEU A 1 156 ? 47.293 -23.245 6.708 1.00 74.75 156 LEU A C 1
ATOM 1270 O O . LEU A 1 156 ? 48.204 -23.049 5.912 1.00 74.75 156 LEU A O 1
ATOM 1274 N N . TRP A 1 157 ? 46.012 -23.205 6.336 1.00 80.00 157 TRP A N 1
ATOM 1275 C CA . TRP A 1 157 ? 45.599 -23.026 4.945 1.00 80.00 157 TRP A CA 1
ATOM 1276 C C . TRP A 1 157 ? 45.957 -21.645 4.381 1.00 80.00 157 TRP A C 1
ATOM 1278 O O . TRP A 1 157 ? 46.549 -21.555 3.306 1.00 80.00 157 TRP A O 1
ATOM 1288 N N . LEU A 1 158 ? 45.565 -20.568 5.069 1.00 77.50 158 LEU A N 1
ATOM 1289 C CA . LEU A 1 158 ? 45.637 -19.211 4.516 1.00 77.50 158 LEU A CA 1
ATOM 1290 C C . LEU A 1 158 ? 46.991 -18.546 4.728 1.00 77.50 158 LEU A C 1
ATOM 1292 O O . LEU A 1 158 ? 47.343 -17.649 3.965 1.00 77.50 158 LEU A O 1
ATOM 1296 N N . LEU A 1 159 ? 47.711 -18.937 5.778 1.00 72.69 159 LEU A N 1
ATOM 1297 C CA . LEU A 1 159 ? 48.955 -18.288 6.169 1.00 72.69 159 LEU A CA 1
ATOM 1298 C C . LEU A 1 159 ? 50.183 -19.139 5.858 1.00 72.69 159 LEU A C 1
ATOM 1300 O O . LEU A 1 159 ? 51.265 -18.581 5.743 1.00 72.69 159 LEU A O 1
ATOM 1304 N N . GLY A 1 160 ? 50.054 -20.467 5.741 1.00 64.50 160 GLY A N 1
ATOM 1305 C CA . GLY A 1 160 ? 51.194 -21.351 5.471 1.00 64.50 160 GLY A CA 1
ATOM 1306 C C . GLY A 1 160 ? 52.362 -21.192 6.460 1.00 64.50 160 GLY A C 1
ATOM 1307 O O . GLY A 1 160 ? 53.503 -21.431 6.077 1.00 64.50 160 GLY A O 1
ATOM 1308 N N . GLY A 1 161 ? 52.083 -20.734 7.690 1.00 55.19 161 GLY A N 1
ATOM 1309 C CA . GLY A 1 161 ? 53.075 -20.404 8.724 1.00 55.19 161 GLY A CA 1
ATOM 1310 C C . GLY A 1 161 ? 53.294 -18.903 8.990 1.00 55.19 161 GLY A C 1
ATOM 1311 O O . GLY A 1 161 ? 53.848 -18.559 10.031 1.00 55.19 161 GLY A O 1
ATOM 1312 N N . ASP A 1 162 ? 52.826 -17.989 8.130 1.00 56.72 162 ASP A N 1
ATOM 1313 C CA . ASP A 1 162 ? 53.044 -16.541 8.306 1.00 56.72 162 ASP A CA 1
ATOM 1314 C C . ASP A 1 162 ? 52.104 -15.896 9.346 1.00 56.72 162 ASP A C 1
ATOM 1316 O O . ASP A 1 162 ? 50.887 -15.813 9.186 1.00 56.72 162 ASP A O 1
ATOM 1320 N N . THR A 1 163 ? 52.650 -15.328 10.420 1.00 54.25 163 THR A N 1
ATOM 1321 C CA . THR A 1 163 ? 51.845 -14.754 11.521 1.00 54.25 163 THR A CA 1
ATOM 1322 C C . THR A 1 163 ? 51.250 -13.368 11.224 1.00 54.25 163 THR A C 1
ATOM 1324 O O . THR A 1 163 ? 50.425 -12.867 11.992 1.00 54.25 163 THR A O 1
ATOM 1327 N N . THR A 1 164 ? 51.605 -12.729 10.107 1.00 58.88 164 THR A N 1
ATOM 1328 C CA . THR A 1 164 ? 51.245 -11.324 9.828 1.00 58.88 164 THR A CA 1
ATOM 1329 C C . THR A 1 164 ? 49.782 -11.107 9.424 1.00 58.88 164 THR A C 1
ATOM 1331 O O . THR A 1 164 ? 49.254 -10.017 9.645 1.00 58.88 164 THR A O 1
ATOM 1334 N N . ALA A 1 165 ? 49.081 -12.124 8.905 1.00 63.50 165 ALA A N 1
ATOM 1335 C CA . ALA A 1 165 ? 47.698 -11.999 8.415 1.00 63.50 165 ALA A CA 1
ATOM 1336 C C . ALA A 1 165 ? 46.648 -12.779 9.238 1.00 63.50 165 ALA A C 1
ATOM 1338 O O . ALA A 1 165 ? 45.548 -13.062 8.754 1.00 63.50 165 ALA A O 1
ATOM 1339 N N . VAL A 1 166 ? 46.936 -13.058 10.515 1.00 72.56 166 VAL A N 1
ATOM 1340 C CA . VAL A 1 166 ? 46.037 -13.771 11.451 1.00 72.56 166 VAL A CA 1
ATOM 1341 C C . VAL A 1 166 ? 44.616 -13.191 11.476 1.00 72.56 166 VAL A C 1
ATOM 1343 O O . VAL A 1 166 ? 43.644 -13.943 11.503 1.00 72.56 166 VAL A O 1
ATOM 1346 N N . GLN A 1 167 ? 44.473 -11.866 11.368 1.00 71.62 167 GLN A N 1
ATOM 1347 C CA . GLN A 1 167 ? 43.163 -11.201 11.358 1.00 71.62 167 GLN A CA 1
ATOM 1348 C C . GLN A 1 167 ? 42.296 -11.568 10.143 1.00 71.62 167 GLN A C 1
ATOM 1350 O O . GLN A 1 167 ? 41.068 -11.600 10.248 1.00 71.62 167 GLN A O 1
ATOM 1355 N N . VAL A 1 168 ? 42.905 -11.830 8.980 1.00 73.81 168 VAL A N 1
ATOM 1356 C CA . VAL A 1 168 ? 42.174 -12.261 7.777 1.00 73.81 168 VAL A CA 1
ATOM 1357 C C . VAL A 1 168 ? 41.683 -13.690 7.970 1.00 73.81 168 VAL A C 1
ATOM 1359 O O . VAL A 1 168 ? 40.497 -13.953 7.765 1.00 73.81 168 VAL A O 1
ATOM 1362 N N . ALA A 1 169 ? 42.562 -14.580 8.441 1.00 78.25 169 ALA A N 1
ATOM 1363 C CA . ALA A 1 169 ? 42.212 -15.966 8.732 1.00 78.25 169 ALA A CA 1
ATOM 1364 C C . ALA A 1 169 ? 41.073 -16.062 9.762 1.00 78.25 169 ALA A C 1
ATOM 1366 O O . ALA A 1 169 ? 40.098 -16.776 9.534 1.00 78.25 169 ALA A O 1
ATOM 1367 N N . GLU A 1 170 ? 41.114 -15.266 10.834 1.00 81.19 170 GLU A N 1
ATOM 1368 C CA . GLU A 1 170 ? 40.046 -15.232 11.844 1.00 81.19 170 GLU A CA 1
ATOM 1369 C C . GLU A 1 170 ? 38.691 -14.790 11.281 1.00 81.19 170 GLU A C 1
ATOM 1371 O O . GLU A 1 170 ? 37.660 -15.341 11.663 1.00 81.19 170 GLU A O 1
ATOM 1376 N N . LYS A 1 171 ? 38.651 -13.851 10.328 1.00 80.00 171 LYS A N 1
ATOM 1377 C CA . LYS A 1 171 ? 37.382 -13.468 9.687 1.00 80.00 171 LYS A CA 1
ATOM 1378 C C . LYS A 1 171 ? 36.813 -14.567 8.800 1.00 80.00 171 LYS A C 1
ATOM 1380 O O . LYS A 1 171 ? 35.594 -14.743 8.777 1.00 80.00 171 LYS A O 1
ATOM 1385 N N . VAL A 1 172 ? 37.671 -15.305 8.096 1.00 84.38 172 VAL A N 1
ATOM 1386 C CA . VAL A 1 172 ? 37.250 -16.471 7.304 1.00 84.38 172 VAL A CA 1
ATOM 1387 C C . VAL A 1 172 ? 36.675 -17.552 8.227 1.00 84.38 172 VAL A C 1
ATOM 1389 O O . VAL A 1 172 ? 35.621 -18.111 7.924 1.00 84.38 172 VAL A O 1
ATOM 1392 N N . VAL A 1 173 ? 37.294 -17.773 9.391 1.00 88.94 173 VAL A N 1
ATOM 1393 C CA . VAL A 1 173 ? 36.799 -18.680 10.445 1.00 88.94 173 VAL A CA 1
ATOM 1394 C C . VAL A 1 173 ? 35.433 -18.223 10.975 1.00 88.94 173 VAL A C 1
ATOM 1396 O O . VAL A 1 173 ? 34.498 -19.021 10.996 1.00 88.94 173 VAL A O 1
ATOM 1399 N N . ILE A 1 174 ? 35.271 -16.940 11.327 1.00 88.56 174 ILE A N 1
ATOM 1400 C CA . ILE A 1 174 ? 33.992 -16.371 11.802 1.00 88.56 174 ILE A CA 1
ATOM 1401 C C . ILE A 1 174 ? 32.880 -16.574 10.765 1.00 88.56 174 ILE A C 1
ATOM 1403 O O . ILE A 1 174 ? 31.776 -17.002 11.108 1.00 88.56 174 ILE A O 1
ATOM 1407 N N . GLU A 1 175 ? 33.151 -16.289 9.487 1.00 87.94 175 GLU A N 1
ATOM 1408 C CA . GLU A 1 175 ? 32.165 -16.453 8.416 1.00 87.94 175 GLU A CA 1
ATOM 1409 C C . GLU A 1 175 ? 31.800 -17.931 8.203 1.00 87.94 175 GLU A C 1
ATOM 1411 O O . GLU A 1 175 ? 30.616 -18.256 8.062 1.00 87.94 175 GLU A O 1
ATOM 1416 N N . LYS A 1 176 ? 32.792 -18.832 8.225 1.00 92.75 176 LYS A N 1
ATOM 1417 C CA . LYS A 1 176 ? 32.586 -20.283 8.118 1.00 92.75 176 LYS A CA 1
ATOM 1418 C C . LYS A 1 176 ? 31.732 -20.811 9.276 1.00 92.75 176 LYS A C 1
ATOM 1420 O O . LYS A 1 176 ? 30.739 -21.486 9.006 1.00 92.75 176 LYS A O 1
ATOM 1425 N N . MET A 1 177 ? 32.031 -20.440 10.524 1.00 93.00 177 MET A N 1
ATOM 1426 C CA . MET A 1 177 ? 31.230 -20.820 11.698 1.00 93.00 177 MET A CA 1
ATOM 1427 C C . MET A 1 177 ? 29.801 -20.277 11.621 1.00 93.00 177 MET A C 1
ATOM 1429 O O . MET A 1 177 ? 28.848 -21.041 11.761 1.00 93.00 177 MET A O 1
ATOM 1433 N N . MET A 1 178 ? 29.617 -18.985 11.325 1.00 91.06 178 MET A N 1
ATOM 1434 C CA . MET A 1 178 ? 28.278 -18.384 11.233 1.00 91.06 178 MET A CA 1
ATOM 1435 C C . MET A 1 178 ? 27.400 -19.066 10.178 1.00 91.06 178 MET A C 1
ATOM 1437 O O . MET A 1 178 ? 26.194 -19.213 10.388 1.00 91.06 178 MET A O 1
ATOM 1441 N N . ARG A 1 179 ? 27.977 -19.507 9.052 1.00 89.12 179 ARG A N 1
ATOM 1442 C CA . ARG A 1 179 ? 27.245 -20.280 8.036 1.00 89.12 179 ARG A CA 1
ATOM 1443 C C . ARG A 1 179 ? 26.971 -21.724 8.455 1.00 89.12 179 ARG A C 1
ATOM 1445 O O . ARG A 1 179 ? 25.937 -22.246 8.049 1.00 89.12 179 ARG A O 1
ATOM 1452 N N . ALA A 1 180 ? 27.856 -22.347 9.233 1.00 91.69 180 ALA A N 1
ATOM 1453 C CA . ALA A 1 180 ? 27.704 -23.730 9.685 1.00 91.69 180 ALA A CA 1
ATOM 1454 C C . ALA A 1 180 ? 26.684 -23.885 10.827 1.00 91.69 180 ALA A C 1
ATOM 1456 O O . ALA A 1 180 ? 26.007 -24.904 10.890 1.00 91.69 180 ALA A O 1
ATOM 1457 N N . LEU A 1 181 ? 26.515 -22.867 11.682 1.00 92.44 181 LEU A N 1
ATOM 1458 C CA . LEU A 1 181 ? 25.568 -22.917 12.803 1.00 92.44 181 LEU A CA 1
ATOM 1459 C C . LEU A 1 181 ? 24.125 -23.198 12.340 1.00 92.44 181 LEU A C 1
ATOM 1461 O O . LEU A 1 181 ? 23.665 -22.554 11.383 1.00 92.44 181 LEU A O 1
ATOM 1465 N N . PRO A 1 182 ? 23.361 -24.045 13.056 1.00 89.62 182 PRO A N 1
ATOM 1466 C CA . PRO A 1 182 ? 21.925 -24.213 12.857 1.00 89.62 182 PRO A CA 1
ATOM 1467 C C . PRO A 1 182 ? 21.180 -22.874 12.860 1.00 89.62 182 PRO A C 1
ATOM 1469 O O . PRO A 1 182 ? 21.527 -21.944 13.591 1.00 89.62 182 PRO A O 1
ATOM 1472 N N . ARG A 1 183 ? 20.109 -22.760 12.062 1.00 87.19 183 ARG A N 1
ATOM 1473 C CA . ARG A 1 183 ? 19.396 -21.485 11.832 1.00 87.19 183 ARG A CA 1
ATOM 1474 C C . ARG A 1 183 ? 18.966 -20.786 13.128 1.00 87.19 183 ARG A C 1
ATOM 1476 O O . ARG A 1 183 ? 19.019 -19.556 13.191 1.00 87.19 183 ARG A O 1
ATOM 1483 N N . ARG A 1 184 ? 18.554 -21.546 14.149 1.00 88.06 184 ARG A N 1
ATOM 1484 C CA . ARG A 1 184 ? 18.144 -21.004 15.454 1.00 88.06 184 ARG A CA 1
ATOM 1485 C C . ARG A 1 184 ? 19.324 -20.365 16.191 1.00 88.06 184 ARG A C 1
ATOM 1487 O O . ARG A 1 184 ? 19.238 -19.179 16.505 1.00 88.06 184 ARG A O 1
ATOM 1494 N N . LEU A 1 185 ? 20.426 -21.100 16.360 1.00 90.88 185 LEU A N 1
ATOM 1495 C CA . LEU A 1 185 ? 21.659 -20.594 16.973 1.00 90.88 185 LEU A CA 1
ATOM 1496 C C . LEU A 1 185 ? 22.204 -19.395 16.195 1.00 90.88 185 LEU A C 1
ATOM 1498 O O . LEU A 1 185 ? 22.374 -18.325 16.768 1.00 90.88 185 LEU A O 1
ATOM 1502 N N . ARG A 1 186 ? 22.314 -19.495 14.864 1.00 92.81 186 ARG A N 1
ATOM 1503 C CA . ARG A 1 186 ? 22.766 -18.396 13.992 1.00 92.81 186 ARG A CA 1
ATOM 1504 C C . ARG A 1 186 ? 21.968 -17.109 14.189 1.00 92.81 186 ARG A C 1
ATOM 1506 O O . ARG A 1 186 ? 22.538 -16.021 14.169 1.00 92.81 186 ARG A O 1
ATOM 1513 N N . THR A 1 187 ? 20.651 -17.219 14.369 1.00 87.62 187 THR A N 1
ATOM 1514 C CA . THR A 1 187 ? 19.777 -16.057 14.580 1.00 87.62 187 THR A CA 1
ATOM 1515 C C . THR A 1 187 ? 20.074 -15.389 15.922 1.00 87.62 187 THR A C 1
ATOM 1517 O O . THR A 1 187 ? 20.251 -14.174 15.961 1.00 87.62 187 THR A O 1
ATOM 1520 N N . LEU A 1 188 ? 20.182 -16.168 17.002 1.00 89.06 188 LEU A N 1
ATOM 1521 C CA . LEU A 1 188 ? 20.486 -15.669 18.348 1.00 89.06 188 LEU A CA 1
ATOM 1522 C C . LEU A 1 188 ? 21.901 -15.078 18.434 1.00 89.06 188 LEU A C 1
ATOM 1524 O O . LEU A 1 188 ? 22.079 -13.966 18.929 1.00 89.06 188 LEU A O 1
ATOM 1528 N N . THR A 1 189 ? 22.891 -15.768 17.870 1.00 91.75 189 THR A N 1
ATOM 1529 C CA . THR A 1 189 ? 24.278 -15.301 17.778 1.00 91.75 189 THR A CA 1
ATOM 1530 C C . THR A 1 189 ? 24.374 -14.013 16.952 1.00 91.75 189 THR A C 1
ATOM 1532 O O . THR A 1 189 ? 25.016 -13.052 17.373 1.00 91.75 189 THR A O 1
ATOM 1535 N N . SER A 1 190 ? 23.669 -13.924 15.813 1.00 87.88 190 SER A N 1
ATOM 1536 C CA . SER A 1 190 ? 23.680 -12.725 14.959 1.00 87.88 190 SER A CA 1
ATOM 1537 C C . SER A 1 190 ? 23.076 -11.492 15.634 1.00 87.88 190 SER A C 1
ATOM 1539 O O . SER A 1 190 ? 23.480 -10.384 15.284 1.00 87.88 190 SER A O 1
ATOM 1541 N N . MET A 1 191 ? 22.137 -11.642 16.577 1.00 86.44 191 MET A N 1
ATOM 1542 C CA . MET A 1 191 ? 21.579 -10.498 17.318 1.00 86.44 191 MET A CA 1
ATOM 1543 C C . MET A 1 191 ? 22.625 -9.798 18.190 1.00 86.44 191 MET A C 1
ATOM 1545 O O . MET A 1 191 ? 22.484 -8.608 18.461 1.00 86.44 191 MET A O 1
ATOM 1549 N N . ARG A 1 192 ? 23.677 -10.514 18.606 1.00 83.56 192 ARG A N 1
ATOM 1550 C CA . ARG A 1 192 ? 24.781 -9.962 19.404 1.00 83.56 192 ARG A CA 1
ATOM 1551 C C . ARG A 1 192 ? 25.877 -9.308 18.563 1.00 83.56 192 ARG A C 1
ATOM 1553 O O . ARG A 1 192 ? 26.663 -8.551 19.114 1.00 83.56 192 ARG A O 1
ATOM 1560 N N . ASN A 1 193 ? 25.891 -9.553 17.250 1.00 84.25 193 ASN A N 1
ATOM 1561 C CA . ASN A 1 193 ? 26.836 -8.972 16.292 1.00 84.25 193 ASN A CA 1
ATOM 1562 C C . ASN A 1 193 ? 28.323 -9.129 16.703 1.00 84.25 193 ASN A C 1
ATOM 1564 O O . ASN A 1 193 ? 29.008 -8.120 16.881 1.00 84.25 193 ASN A O 1
ATOM 1568 N N . PRO A 1 194 ? 28.822 -10.371 16.868 1.00 85.50 194 PRO A N 1
ATOM 1569 C CA . PRO A 1 194 ? 30.207 -10.615 17.264 1.00 85.50 194 PRO A CA 1
ATOM 1570 C C . PRO A 1 194 ? 31.199 -10.125 16.198 1.00 85.50 194 PRO A C 1
ATOM 1572 O O . PRO A 1 194 ? 31.032 -10.397 15.009 1.00 85.50 194 PRO A O 1
ATOM 1575 N N . ASP A 1 195 ? 32.241 -9.414 16.629 1.00 83.19 195 ASP A N 1
ATOM 1576 C CA . ASP A 1 195 ? 33.268 -8.790 15.779 1.00 83.19 195 ASP A CA 1
ATOM 1577 C C . ASP A 1 195 ? 34.648 -9.470 15.859 1.00 83.19 195 ASP A C 1
ATOM 1579 O O . ASP A 1 195 ? 35.539 -9.161 15.065 1.00 83.19 195 ASP A O 1
ATOM 1583 N N . SER A 1 196 ? 34.807 -10.426 16.774 1.00 87.25 196 SER A N 1
ATOM 1584 C CA . SER A 1 196 ? 36.011 -11.230 16.993 1.00 87.25 196 SER A CA 1
ATOM 1585 C C . SER A 1 196 ? 35.652 -12.702 17.204 1.00 87.25 196 SER A C 1
ATOM 1587 O O . SER A 1 196 ? 34.512 -13.030 17.544 1.00 87.25 196 SER A O 1
ATOM 1589 N N . LEU A 1 197 ? 36.621 -13.609 17.026 1.00 85.31 197 LEU A N 1
ATOM 1590 C CA . LEU A 1 197 ? 36.396 -15.045 17.233 1.00 85.31 197 LEU A CA 1
ATOM 1591 C C . LEU A 1 197 ? 36.004 -15.343 18.690 1.00 85.31 197 LEU A C 1
ATOM 1593 O O . LEU A 1 197 ? 35.111 -16.150 18.934 1.00 85.31 197 LEU A O 1
ATOM 1597 N N . ALA A 1 198 ? 36.602 -14.630 19.649 1.00 86.81 198 ALA A N 1
ATOM 1598 C CA . ALA A 1 198 ? 36.253 -14.728 21.065 1.00 86.81 198 ALA A CA 1
ATOM 1599 C C . ALA A 1 198 ? 34.804 -14.285 21.340 1.00 86.81 198 ALA A C 1
ATOM 1601 O O . ALA A 1 198 ? 34.063 -15.003 22.010 1.00 86.81 198 ALA A O 1
ATOM 1602 N N . ALA A 1 199 ? 34.375 -13.149 20.773 1.00 86.56 199 ALA A N 1
ATOM 1603 C CA . ALA A 1 199 ? 32.997 -12.675 20.902 1.00 86.56 199 ALA A CA 1
ATOM 1604 C C . ALA A 1 199 ? 31.992 -13.617 20.219 1.00 86.56 199 ALA A C 1
ATOM 1606 O O . ALA A 1 199 ? 30.869 -13.773 20.698 1.00 86.56 199 ALA A O 1
ATOM 1607 N N . LEU A 1 200 ? 32.379 -14.257 19.108 1.00 91.44 200 LEU A N 1
ATOM 1608 C CA . LEU A 1 200 ? 31.550 -15.254 18.433 1.00 91.44 200 LEU A CA 1
ATOM 1609 C C . LEU A 1 200 ? 31.349 -16.488 19.313 1.00 91.44 200 LEU A C 1
ATOM 1611 O O . LEU A 1 200 ? 30.208 -16.897 19.499 1.00 91.44 200 LEU A O 1
ATOM 1615 N N . VAL A 1 201 ? 32.430 -17.046 19.867 1.00 93.06 201 VAL A N 1
ATOM 1616 C CA . VAL A 1 201 ? 32.381 -18.198 20.782 1.00 93.06 201 VAL A CA 1
ATOM 1617 C C . VAL A 1 201 ? 31.456 -17.906 21.962 1.00 93.06 201 VAL A C 1
ATOM 1619 O O . VAL A 1 201 ? 30.527 -18.669 22.203 1.00 93.06 201 VAL A O 1
ATOM 1622 N N . GLU A 1 202 ? 31.619 -16.758 22.623 1.00 90.19 202 GLU A N 1
ATOM 1623 C CA . GLU A 1 202 ? 30.747 -16.351 23.734 1.00 90.19 202 GLU A CA 1
ATOM 1624 C C . GLU A 1 202 ? 29.278 -16.196 23.298 1.00 90.19 202 GLU A C 1
ATOM 1626 O O . GLU A 1 202 ? 28.353 -16.630 23.988 1.00 90.19 202 GLU A O 1
ATOM 1631 N N . ALA A 1 203 ? 29.033 -15.599 22.129 1.00 91.50 203 ALA A N 1
ATOM 1632 C CA . ALA A 1 203 ? 27.684 -15.426 21.604 1.00 91.50 203 ALA A CA 1
ATOM 1633 C C . ALA A 1 203 ? 27.014 -16.754 21.210 1.00 91.50 203 ALA A C 1
ATOM 1635 O O . ALA A 1 203 ? 25.783 -16.829 21.248 1.00 91.50 203 ALA A O 1
ATOM 1636 N N . VAL A 1 204 ? 27.784 -17.777 20.827 1.00 93.44 204 VAL A N 1
ATOM 1637 C CA . VAL A 1 204 ? 27.269 -19.130 20.573 1.00 93.44 204 VAL A CA 1
ATOM 1638 C C . VAL A 1 204 ? 27.008 -19.866 21.886 1.00 93.44 204 VAL A C 1
ATOM 1640 O O . VAL A 1 204 ? 25.889 -20.334 22.057 1.00 93.44 204 VAL A O 1
ATOM 1643 N N . GLU A 1 205 ? 27.941 -19.859 22.845 1.00 92.06 205 GLU A N 1
ATOM 1644 C CA . GLU A 1 205 ? 27.756 -20.472 24.179 1.00 92.06 205 GLU A CA 1
ATOM 1645 C C . GLU A 1 205 ? 26.484 -19.929 24.871 1.00 92.06 205 GLU A C 1
ATOM 1647 O O . GLU A 1 205 ? 25.677 -20.672 25.430 1.00 92.06 205 GLU A O 1
ATOM 1652 N N . LEU A 1 206 ? 26.237 -18.617 24.778 1.00 89.19 206 LEU A N 1
ATOM 1653 C CA . LEU A 1 206 ? 25.016 -17.998 25.309 1.00 89.19 206 LEU A CA 1
ATOM 1654 C C . LEU A 1 206 ? 23.752 -18.366 24.519 1.00 89.19 206 LEU A C 1
ATOM 1656 O O . LEU A 1 206 ? 22.666 -18.417 25.101 1.00 89.19 206 LEU A O 1
ATOM 1660 N N . ALA A 1 207 ? 23.863 -18.573 23.205 1.00 89.44 207 ALA A N 1
ATOM 1661 C CA . ALA A 1 207 ? 22.745 -19.008 22.372 1.00 89.44 207 ALA A CA 1
ATOM 1662 C C . ALA A 1 207 ? 22.375 -20.469 22.662 1.00 89.44 207 ALA A C 1
ATOM 1664 O O . ALA A 1 207 ? 21.191 -20.760 22.810 1.00 89.44 207 ALA A O 1
ATOM 1665 N N . GLU A 1 208 ? 23.362 -21.353 22.813 1.00 86.88 208 GLU A N 1
ATOM 1666 C CA . GLU A 1 208 ? 23.190 -22.745 23.247 1.00 86.88 208 GLU A CA 1
ATOM 1667 C C . GLU A 1 208 ? 22.521 -22.799 24.625 1.00 86.88 208 GLU A C 1
ATOM 1669 O O . GLU A 1 208 ? 21.481 -23.436 24.782 1.00 86.88 208 GLU A O 1
ATOM 1674 N N . ALA A 1 209 ? 23.020 -22.028 25.600 1.00 84.25 209 ALA A N 1
ATOM 1675 C CA . ALA A 1 209 ? 22.425 -21.953 26.936 1.00 84.25 209 ALA A CA 1
ATOM 1676 C C . ALA A 1 209 ? 20.981 -21.416 26.928 1.00 84.25 209 ALA A C 1
ATOM 1678 O O . ALA A 1 209 ? 20.155 -21.823 27.749 1.00 84.25 209 ALA A O 1
ATOM 1679 N N . HIS A 1 210 ? 20.659 -20.489 26.020 1.00 84.31 210 HIS A N 1
ATOM 1680 C CA . HIS A 1 210 ? 19.292 -19.998 25.844 1.00 84.31 210 HIS A CA 1
ATOM 1681 C C . HIS A 1 210 ? 18.374 -21.079 25.266 1.00 84.31 210 HIS A C 1
ATOM 1683 O O . HIS A 1 210 ? 17.269 -21.251 25.772 1.00 84.31 210 HIS A O 1
ATOM 1689 N N . VAL A 1 211 ? 18.838 -21.821 24.256 1.00 83.25 211 VAL A N 1
ATOM 1690 C CA . VAL A 1 211 ? 18.075 -22.916 23.638 1.00 83.25 211 VAL A CA 1
ATOM 1691 C C . VAL A 1 211 ? 17.839 -24.054 24.634 1.00 83.25 211 VAL A C 1
ATOM 1693 O O . VAL A 1 211 ? 16.696 -24.476 24.776 1.00 83.25 211 VAL A O 1
ATOM 1696 N N . ALA A 1 212 ? 18.857 -24.470 25.395 1.00 79.44 212 ALA A N 1
ATOM 1697 C CA . ALA A 1 212 ? 18.723 -25.509 26.422 1.00 79.44 212 ALA A CA 1
ATOM 1698 C C . ALA A 1 212 ? 17.683 -25.138 27.501 1.00 79.44 212 ALA A C 1
ATOM 1700 O O . ALA A 1 212 ? 16.851 -25.951 27.896 1.00 79.44 212 ALA A O 1
ATOM 1701 N N . ARG A 1 213 ? 17.648 -23.865 27.929 1.00 74.25 213 ARG A N 1
ATOM 1702 C CA . ARG A 1 213 ? 16.616 -23.373 28.862 1.00 74.25 213 ARG A CA 1
ATOM 1703 C C . ARG A 1 213 ? 15.198 -23.429 28.291 1.00 74.25 213 ARG A C 1
ATOM 1705 O O . ARG A 1 213 ? 14.264 -23.597 29.068 1.00 74.25 213 ARG A O 1
ATOM 1712 N N . GLU A 1 214 ? 15.025 -23.250 26.981 1.00 71.62 214 GLU A N 1
ATOM 1713 C CA . GLU A 1 214 ? 13.714 -23.349 26.323 1.00 71.62 214 GLU A CA 1
ATOM 1714 C C . GLU A 1 214 ? 13.251 -24.809 26.181 1.00 71.62 214 GLU A C 1
ATOM 1716 O O . GLU A 1 214 ? 12.059 -25.072 26.321 1.00 71.62 214 GLU A O 1
ATOM 1721 N N . THR A 1 215 ? 14.164 -25.756 25.924 1.00 70.88 215 THR A N 1
ATOM 1722 C CA . THR A 1 215 ? 13.836 -27.185 25.736 1.00 70.88 215 THR A CA 1
ATOM 1723 C C . THR A 1 215 ? 13.623 -27.948 27.044 1.00 70.88 215 THR A C 1
ATOM 1725 O O . THR A 1 215 ? 13.170 -29.088 27.016 1.00 70.88 215 THR A O 1
ATOM 1728 N N . GLY A 1 216 ? 13.899 -27.326 28.195 1.00 60.56 216 GLY A N 1
ATOM 1729 C CA . GLY A 1 216 ? 13.837 -27.987 29.502 1.00 60.56 216 GLY A CA 1
ATOM 1730 C C . GLY A 1 216 ? 15.068 -28.845 29.805 1.00 60.56 216 GLY A C 1
ATOM 1731 O O . GLY A 1 216 ? 15.124 -29.485 30.854 1.00 60.56 216 GLY A O 1
ATOM 1732 N N . GLU A 1 217 ? 16.075 -28.827 28.933 1.00 52.91 217 GLU A N 1
ATOM 1733 C CA . GLU A 1 217 ? 17.355 -29.479 29.175 1.00 52.91 217 GLU A CA 1
ATOM 1734 C C . GLU A 1 217 ? 18.197 -28.620 30.124 1.00 52.91 217 GLU A C 1
ATOM 1736 O O . GLU A 1 217 ? 18.373 -27.408 29.960 1.00 52.91 217 GLU A O 1
ATOM 1741 N N . ARG A 1 218 ? 18.708 -29.246 31.186 1.00 42.22 218 ARG A N 1
ATOM 1742 C CA . ARG A 1 218 ? 19.484 -28.556 32.217 1.00 42.22 218 ARG A CA 1
ATOM 1743 C C . ARG A 1 218 ? 20.823 -28.121 31.612 1.00 42.22 218 ARG A C 1
ATOM 1745 O O . ARG A 1 218 ? 21.743 -28.920 31.495 1.00 42.22 218 ARG A O 1
ATOM 1752 N N . ALA A 1 219 ? 20.913 -26.851 31.213 1.00 43.59 219 ALA A N 1
ATOM 1753 C CA . ALA A 1 219 ? 22.119 -26.269 30.632 1.00 43.59 219 ALA A CA 1
ATOM 1754 C C . ALA A 1 219 ? 23.339 -26.499 31.544 1.00 43.59 219 ALA A C 1
ATOM 1756 O O . ALA A 1 219 ? 23.317 -26.107 32.716 1.00 43.59 219 ALA A O 1
ATOM 1757 N N . ALA A 1 220 ? 24.402 -27.101 31.001 1.00 43.12 220 ALA A N 1
ATOM 1758 C CA . ALA A 1 220 ? 25.688 -27.205 31.680 1.00 43.12 220 ALA A CA 1
ATOM 1759 C C . ALA A 1 220 ? 26.173 -25.795 32.062 1.00 43.12 220 ALA A C 1
ATOM 1761 O O . ALA A 1 220 ? 26.228 -24.888 31.228 1.00 43.12 220 ALA A O 1
ATOM 1762 N N . LEU A 1 221 ? 26.466 -25.584 33.348 1.00 41.50 221 LEU A N 1
ATOM 1763 C CA . LEU A 1 221 ? 26.959 -24.298 33.832 1.00 41.50 221 LEU A CA 1
ATOM 1764 C C . LEU A 1 221 ? 28.358 -24.033 33.249 1.00 41.50 221 LEU A C 1
ATOM 1766 O O . LEU A 1 221 ? 29.208 -24.923 33.300 1.00 41.50 221 LEU A O 1
ATOM 1770 N N . PRO A 1 222 ? 28.630 -22.820 32.736 1.00 38.88 222 PRO A N 1
ATOM 1771 C CA . PRO A 1 222 ? 29.955 -22.473 32.241 1.00 38.88 222 PRO A CA 1
ATOM 1772 C C . PRO A 1 222 ? 30.983 -22.552 33.384 1.00 38.88 222 PRO A C 1
ATOM 1774 O O . PRO A 1 222 ? 30.682 -22.100 34.497 1.00 38.88 222 PRO A O 1
ATOM 1777 N N . PRO A 1 223 ? 32.198 -23.083 33.142 1.00 36.03 223 PRO A N 1
ATOM 1778 C CA . PRO A 1 223 ? 33.247 -23.109 34.151 1.00 36.03 223 PRO A CA 1
ATOM 1779 C C . PRO A 1 223 ? 33.553 -21.676 34.598 1.00 36.03 223 PRO A C 1
ATOM 1781 O O . PRO A 1 223 ? 33.852 -20.787 33.795 1.00 36.03 223 PRO A O 1
ATOM 1784 N N . ARG A 1 224 ? 33.406 -21.442 35.905 1.00 34.78 224 ARG A N 1
ATOM 1785 C CA . ARG A 1 224 ? 33.612 -20.144 36.556 1.00 34.78 224 ARG A CA 1
ATOM 1786 C C . ARG A 1 224 ? 35.034 -19.669 36.246 1.00 34.78 224 ARG A C 1
ATOM 1788 O O . ARG A 1 224 ? 35.986 -20.401 36.507 1.00 34.78 224 ARG A O 1
ATOM 1795 N N . ARG A 1 225 ? 35.173 -18.453 35.696 1.00 31.14 225 ARG A N 1
ATOM 1796 C CA . ARG A 1 225 ? 36.477 -17.810 35.467 1.00 31.14 225 ARG A CA 1
ATOM 1797 C C . ARG A 1 225 ? 37.317 -17.925 36.738 1.00 31.14 225 ARG A C 1
ATOM 1799 O O . ARG A 1 225 ? 36.908 -17.436 37.790 1.00 31.14 225 ARG A O 1
ATOM 1806 N N . VAL A 1 226 ? 38.475 -18.565 36.608 1.00 36.06 226 VAL A N 1
ATOM 1807 C CA . VAL A 1 226 ? 39.542 -18.544 37.605 1.00 36.06 226 VAL A CA 1
ATOM 1808 C C . VAL A 1 226 ? 39.897 -17.074 37.811 1.00 36.06 226 VAL A C 1
ATOM 1810 O O . VAL A 1 226 ? 40.454 -16.433 36.920 1.00 36.06 226 VAL A O 1
ATOM 1813 N N . ASN A 1 227 ? 39.472 -16.500 38.936 1.00 34.81 227 ASN A N 1
ATOM 1814 C CA . ASN A 1 227 ? 39.885 -15.155 39.303 1.00 34.81 227 ASN A CA 1
ATOM 1815 C C . ASN A 1 227 ? 41.401 -15.177 39.507 1.00 34.81 227 ASN A C 1
ATOM 1817 O O . ASN A 1 227 ? 41.922 -15.988 40.271 1.00 34.81 227 ASN A O 1
ATOM 1821 N N . ALA A 1 228 ? 42.082 -14.292 38.781 1.00 32.56 228 ALA A N 1
ATOM 1822 C CA . ALA A 1 228 ? 43.506 -14.028 38.901 1.00 32.56 228 ALA A CA 1
ATOM 1823 C C . ALA A 1 228 ? 43.889 -13.716 40.368 1.00 32.56 228 ALA A C 1
ATOM 1825 O O . ALA A 1 228 ? 43.058 -13.213 41.130 1.00 32.56 228 ALA A O 1
ATOM 1826 N N . PRO A 1 229 ? 45.124 -14.053 40.774 1.00 32.69 229 PRO A N 1
ATOM 1827 C CA . PRO A 1 229 ? 45.450 -14.435 42.142 1.00 32.69 229 PRO A CA 1
ATOM 1828 C C . PRO A 1 229 ? 45.390 -13.254 43.111 1.00 32.69 229 PRO A C 1
ATOM 1830 O O . PRO A 1 229 ? 46.064 -12.238 42.931 1.00 32.69 229 PRO A O 1
ATOM 1833 N N . TRP A 1 230 ? 44.606 -13.425 44.174 1.00 26.33 230 TRP A N 1
ATOM 1834 C CA . TRP A 1 230 ? 44.695 -12.594 45.368 1.00 26.33 230 TRP A CA 1
ATOM 1835 C C . TRP A 1 230 ? 46.022 -12.876 46.076 1.00 26.33 230 TRP A C 1
ATOM 1837 O O . TRP A 1 230 ? 46.388 -14.033 46.290 1.00 26.33 230 TRP A O 1
ATOM 1847 N N . ARG A 1 231 ? 46.752 -11.803 46.398 1.00 28.08 231 ARG A N 1
ATOM 1848 C CA . ARG A 1 231 ? 48.020 -11.858 47.129 1.00 28.08 231 ARG A CA 1
ATOM 1849 C C . ARG A 1 231 ? 47.804 -12.392 48.557 1.00 28.08 231 ARG A C 1
ATOM 1851 O O . ARG A 1 231 ? 46.732 -12.169 49.119 1.00 28.08 231 ARG A O 1
ATOM 1858 N N . PRO A 1 232 ? 48.796 -13.099 49.122 1.00 29.06 232 PRO A N 1
ATOM 1859 C CA . PRO A 1 232 ? 48.623 -13.958 50.286 1.00 29.06 232 PRO A CA 1
ATOM 1860 C C . PRO A 1 232 ? 48.471 -13.127 51.558 1.00 29.06 232 PRO A C 1
ATOM 1862 O O . PRO A 1 232 ? 49.271 -12.227 51.803 1.00 29.06 23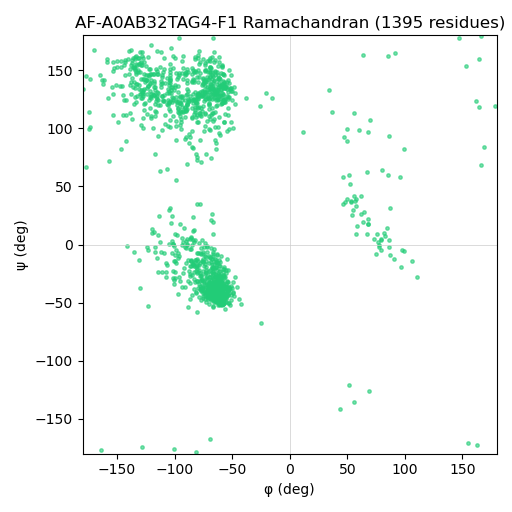2 PRO A O 1
ATOM 1865 N N . VAL A 1 233 ? 47.479 -13.466 52.379 1.00 31.25 233 VAL A N 1
ATOM 1866 C CA . VAL A 1 233 ? 47.503 -13.151 53.809 1.00 31.25 233 VAL A CA 1
ATOM 1867 C C . VAL A 1 233 ? 47.973 -14.417 54.511 1.00 31.25 233 VAL A C 1
ATOM 1869 O O . VAL A 1 233 ? 47.394 -15.491 54.343 1.00 31.25 233 VAL A O 1
ATOM 1872 N N . GLU A 1 234 ? 49.092 -14.279 55.206 1.00 29.00 234 GLU A N 1
ATOM 1873 C CA . GLU A 1 234 ? 49.755 -15.308 55.991 1.00 29.00 234 GLU A CA 1
ATOM 1874 C C . GLU A 1 234 ? 48.877 -15.800 57.147 1.00 29.00 234 GLU A C 1
ATOM 1876 O O . GLU A 1 234 ? 48.163 -15.028 57.781 1.00 29.00 234 GLU A O 1
ATOM 1881 N N . GLY A 1 235 ? 49.014 -17.091 57.456 1.00 27.06 235 GLY A N 1
ATOM 1882 C CA . GLY A 1 235 ? 48.698 -17.639 58.770 1.00 27.06 235 GLY A CA 1
ATOM 1883 C C . GLY A 1 235 ? 47.241 -18.037 58.990 1.00 27.06 235 GLY A C 1
ATOM 1884 O O . GLY A 1 235 ? 46.432 -17.260 59.478 1.00 27.06 235 GLY A O 1
ATOM 1885 N N . THR A 1 236 ? 46.918 -19.304 58.739 1.00 30.25 236 THR A N 1
ATOM 1886 C CA . THR A 1 236 ? 46.473 -20.233 59.796 1.00 30.25 236 THR A CA 1
ATOM 1887 C C . THR A 1 236 ? 46.256 -21.630 59.215 1.00 30.25 236 THR A C 1
ATOM 1889 O O . THR A 1 236 ? 45.923 -21.836 58.051 1.00 30.25 236 THR A O 1
ATOM 1892 N N . THR A 1 237 ? 46.576 -22.601 60.049 1.00 29.33 237 THR A N 1
ATOM 1893 C CA . THR A 1 237 ? 46.754 -24.028 59.806 1.00 29.33 237 THR A CA 1
ATOM 1894 C C . THR A 1 237 ? 45.484 -24.744 59.333 1.00 29.33 237 THR A C 1
ATOM 1896 O O . THR A 1 237 ? 44.397 -24.556 59.868 1.00 29.33 237 THR A O 1
ATOM 1899 N N . ARG A 1 238 ? 45.649 -25.633 58.341 1.00 25.48 238 ARG A N 1
ATOM 1900 C CA . ARG A 1 238 ? 44.666 -26.646 57.915 1.00 25.48 238 ARG A CA 1
ATOM 1901 C C . ARG A 1 238 ? 44.405 -27.650 59.049 1.00 25.48 238 ARG A C 1
ATOM 1903 O O . ARG A 1 238 ? 45.362 -28.289 59.484 1.00 25.48 238 ARG A O 1
ATOM 1910 N N . PRO A 1 239 ? 43.143 -27.924 59.410 1.00 31.64 239 PRO A N 1
ATOM 1911 C CA . PRO A 1 239 ? 42.764 -29.161 60.071 1.00 31.64 239 PRO A CA 1
ATOM 1912 C C . PRO A 1 239 ? 42.076 -30.119 59.086 1.00 31.64 239 PRO A C 1
ATOM 1914 O O . PRO A 1 239 ? 41.131 -29.751 58.394 1.00 31.64 239 PRO A O 1
ATOM 1917 N N . GLY A 1 240 ? 42.549 -31.365 59.077 1.00 29.42 240 GLY A N 1
ATOM 1918 C CA . GLY A 1 240 ? 41.685 -32.548 59.123 1.00 29.42 240 GLY A CA 1
ATOM 1919 C C . GLY A 1 240 ? 40.798 -32.861 57.917 1.00 29.42 240 GLY A C 1
ATOM 1920 O O . GLY A 1 240 ? 39.659 -32.421 57.819 1.00 29.42 240 GLY A O 1
ATOM 1921 N N . SER A 1 241 ? 41.314 -33.753 57.075 1.00 26.19 241 SER A N 1
ATOM 1922 C CA . SER A 1 241 ? 40.595 -34.771 56.297 1.00 26.19 241 SER A CA 1
ATOM 1923 C C . SER A 1 241 ? 39.196 -35.157 56.813 1.00 26.19 241 SER A C 1
ATOM 1925 O O . SER A 1 241 ? 39.055 -35.580 57.961 1.00 26.19 241 SER A O 1
ATOM 1927 N N . ARG A 1 242 ? 38.193 -35.163 55.922 1.00 27.70 242 ARG A N 1
ATOM 1928 C CA . ARG A 1 242 ? 36.962 -35.957 56.089 1.00 27.70 242 ARG A CA 1
ATOM 1929 C C . ARG A 1 242 ? 36.842 -36.975 54.934 1.00 27.70 242 ARG A C 1
ATOM 1931 O O . ARG A 1 242 ? 37.232 -36.628 53.820 1.00 27.70 242 ARG A O 1
ATOM 1938 N N . PRO A 1 243 ? 36.391 -38.218 55.199 1.00 31.08 243 PRO A N 1
ATOM 1939 C CA . PRO A 1 243 ? 36.705 -39.402 54.393 1.00 31.08 243 PRO A CA 1
ATOM 1940 C C . PRO A 1 243 ? 35.877 -39.553 53.115 1.00 31.08 243 PRO A C 1
ATOM 1942 O O . PRO A 1 243 ? 34.781 -39.008 52.993 1.00 31.08 243 PRO A O 1
ATOM 1945 N N . ALA A 1 244 ? 36.422 -40.358 52.202 1.00 27.70 244 ALA A N 1
ATOM 1946 C CA . ALA A 1 244 ? 35.840 -40.774 50.935 1.00 27.70 244 ALA A CA 1
ATOM 1947 C C . ALA A 1 244 ? 34.489 -41.487 51.114 1.00 27.70 244 ALA A C 1
ATOM 1949 O O . ALA A 1 244 ? 34.404 -42.500 51.806 1.00 27.70 244 ALA A O 1
ATOM 1950 N N . VAL A 1 245 ? 33.447 -40.984 50.449 1.00 29.92 245 VAL A N 1
ATOM 1951 C CA . VAL A 1 245 ? 32.215 -41.745 50.210 1.00 29.92 245 VAL A CA 1
ATOM 1952 C C . VAL A 1 245 ? 32.356 -42.410 48.832 1.00 29.92 245 VAL A C 1
ATOM 1954 O O . VAL A 1 245 ? 32.655 -41.707 47.863 1.00 29.92 245 VAL A O 1
ATOM 1957 N N . PRO A 1 246 ? 32.209 -43.743 48.736 1.00 31.22 246 PRO A N 1
ATOM 1958 C CA . PRO A 1 246 ? 32.438 -44.504 47.511 1.00 31.22 246 PRO A CA 1
ATOM 1959 C C . PRO A 1 246 ? 31.417 -44.132 46.430 1.00 31.22 246 PRO A C 1
ATOM 1961 O O . PRO A 1 246 ? 30.219 -44.040 46.694 1.00 31.22 246 PRO A O 1
ATOM 1964 N N . SER A 1 247 ? 31.912 -43.895 45.213 1.00 27.70 247 SER A N 1
ATOM 1965 C CA . SER A 1 247 ? 31.074 -43.612 44.046 1.00 27.70 247 SER A CA 1
ATOM 1966 C C . SER A 1 247 ? 30.322 -44.882 43.625 1.00 27.70 247 SER A C 1
ATOM 1968 O O . SER A 1 247 ? 30.951 -45.938 43.531 1.00 27.70 247 SER A O 1
ATOM 1970 N N . PRO A 1 248 ? 28.998 -44.808 43.408 1.00 30.94 248 PRO A N 1
ATOM 1971 C CA . PRO A 1 248 ? 28.205 -45.938 42.951 1.00 30.94 248 PRO A CA 1
ATOM 1972 C C . PRO A 1 248 ? 28.603 -46.341 41.527 1.00 30.94 248 PRO A C 1
ATOM 1974 O O . PRO A 1 248 ? 28.990 -45.516 40.705 1.00 30.94 248 PRO A O 1
ATOM 1977 N N . VAL A 1 249 ? 28.536 -47.648 41.297 1.00 28.45 249 VAL A N 1
ATOM 1978 C CA . VAL A 1 249 ? 28.862 -48.353 40.060 1.00 28.45 249 VAL A CA 1
ATOM 1979 C C . VAL A 1 249 ? 27.862 -47.939 38.978 1.00 28.45 249 VAL A C 1
ATOM 1981 O O . VAL A 1 249 ? 26.700 -48.327 39.046 1.00 28.45 249 VAL A O 1
ATOM 1984 N N . ASP A 1 250 ? 28.299 -47.141 38.003 1.00 27.84 250 ASP A N 1
ATOM 1985 C CA . ASP A 1 250 ? 27.502 -46.855 36.808 1.00 27.84 250 ASP A CA 1
ATOM 1986 C C . ASP A 1 250 ? 27.596 -48.051 35.850 1.00 27.84 250 ASP A C 1
ATOM 1988 O O . ASP A 1 250 ? 28.655 -48.357 35.293 1.00 27.84 250 ASP A O 1
ATOM 1992 N N . GLU A 1 251 ? 26.474 -48.753 35.691 1.00 26.11 251 GLU A N 1
ATOM 1993 C CA . GLU A 1 251 ? 26.289 -49.789 34.678 1.00 26.11 251 GLU A CA 1
ATOM 1994 C C . GLU A 1 251 ? 26.410 -49.200 33.255 1.00 26.11 251 GLU A C 1
ATOM 1996 O O . GLU A 1 251 ? 25.965 -48.078 32.991 1.00 26.11 251 GLU A O 1
ATOM 2001 N N . PRO A 1 252 ? 27.014 -49.947 32.314 1.00 28.42 252 PRO A N 1
ATOM 2002 C CA . PRO A 1 252 ? 27.379 -49.447 30.996 1.00 28.42 252 PRO A CA 1
ATOM 2003 C C . PRO A 1 252 ? 26.144 -49.192 30.125 1.00 28.42 252 PRO A C 1
ATOM 2005 O O . PRO A 1 252 ? 25.342 -50.091 29.870 1.00 28.42 252 PRO A O 1
ATOM 2008 N N . MET A 1 253 ? 26.018 -47.964 29.611 1.00 22.94 253 MET A N 1
ATOM 2009 C CA . MET A 1 253 ? 25.029 -47.646 28.580 1.00 22.94 253 MET A CA 1
ATOM 2010 C C . MET A 1 253 ? 25.280 -48.516 27.332 1.00 22.94 253 MET A C 1
ATOM 2012 O O . MET A 1 253 ? 26.427 -48.627 26.890 1.00 22.94 253 MET A O 1
ATOM 2016 N N . PRO A 1 254 ? 24.229 -49.121 26.753 1.00 29.31 254 PRO A N 1
ATOM 2017 C CA . PRO A 1 254 ? 24.345 -50.098 25.683 1.00 29.31 254 PRO A CA 1
ATOM 2018 C C . PRO A 1 254 ? 24.999 -49.514 24.432 1.00 29.31 254 PRO A C 1
ATOM 2020 O O . PRO A 1 254 ? 24.701 -48.408 23.978 1.00 29.31 254 PRO A O 1
ATOM 2023 N N . THR A 1 255 ? 25.905 -50.326 23.911 1.00 25.97 255 THR A N 1
ATOM 2024 C CA . THR A 1 255 ? 26.804 -50.114 22.789 1.00 25.97 255 THR A CA 1
ATOM 2025 C C . THR A 1 255 ? 26.065 -49.701 21.518 1.00 25.97 255 THR A C 1
ATOM 2027 O O . THR A 1 255 ? 24.998 -50.214 21.184 1.00 25.97 255 THR A O 1
ATOM 2030 N N . GLU A 1 256 ? 26.680 -48.760 20.809 1.00 24.67 256 GLU A N 1
ATOM 2031 C CA . GLU A 1 256 ? 26.254 -48.206 19.530 1.00 24.67 256 GLU A CA 1
ATOM 2032 C C . GLU A 1 256 ? 25.952 -49.322 18.504 1.00 24.67 256 GLU A C 1
ATOM 2034 O O . GLU A 1 256 ? 26.755 -50.251 18.356 1.00 24.67 256 GLU A O 1
ATOM 2039 N N . PRO A 1 257 ? 24.807 -49.277 17.796 1.00 25.22 257 PRO A N 1
ATOM 2040 C CA . PRO A 1 257 ? 24.464 -50.298 16.823 1.00 25.22 257 PRO A CA 1
ATOM 2041 C C . PRO A 1 257 ? 25.457 -50.289 15.660 1.00 25.22 257 PRO A C 1
ATOM 2043 O O . PRO A 1 257 ? 25.725 -49.281 15.006 1.00 25.22 257 PRO A O 1
ATOM 2046 N N . THR A 1 258 ? 25.982 -51.479 15.425 1.00 27.72 258 THR A N 1
ATOM 2047 C CA . THR A 1 258 ? 26.936 -51.882 14.405 1.00 27.72 258 THR A CA 1
ATOM 2048 C C . THR A 1 258 ? 26.476 -51.473 12.998 1.00 27.72 258 THR A C 1
ATOM 2050 O O . THR A 1 258 ? 25.386 -51.816 12.551 1.00 27.72 258 THR A O 1
ATOM 2053 N N . THR A 1 259 ? 27.362 -50.774 12.282 1.00 28.53 259 THR A N 1
ATOM 2054 C CA . THR A 1 259 ? 27.596 -50.889 10.828 1.00 28.53 259 THR A CA 1
ATOM 2055 C C . THR A 1 259 ? 26.366 -50.905 9.904 1.00 28.53 259 THR A C 1
ATOM 2057 O O . THR A 1 259 ? 25.891 -51.966 9.503 1.00 28.53 259 THR A O 1
ATOM 2060 N N . LEU A 1 260 ? 25.949 -49.735 9.407 1.00 30.61 260 LEU A N 1
ATOM 2061 C CA . LEU A 1 260 ? 25.251 -49.665 8.116 1.00 30.61 260 LEU A CA 1
ATOM 2062 C C . LEU A 1 260 ? 26.294 -49.565 7.000 1.00 30.61 260 LEU A C 1
ATOM 2064 O O . LEU A 1 260 ? 26.753 -48.486 6.629 1.00 30.61 260 LEU A O 1
ATOM 2068 N N . SER A 1 261 ? 26.670 -50.727 6.476 1.00 31.84 261 SER A N 1
ATOM 2069 C CA . SER A 1 261 ? 27.427 -50.900 5.241 1.00 31.84 261 SER A CA 1
ATOM 2070 C C . SER A 1 261 ? 26.608 -50.400 4.041 1.00 31.84 261 SER A C 1
ATOM 2072 O O . SER A 1 261 ? 25.873 -51.140 3.393 1.00 31.84 261 SER A O 1
ATOM 2074 N N . ALA A 1 262 ? 26.703 -49.110 3.726 1.00 32.94 262 ALA A N 1
ATOM 2075 C CA . ALA A 1 262 ? 26.287 -48.594 2.424 1.00 32.94 262 ALA A CA 1
ATOM 2076 C C . ALA A 1 262 ? 27.548 -48.370 1.569 1.00 32.94 262 ALA A C 1
ATOM 2078 O O . ALA A 1 262 ? 28.444 -47.655 2.021 1.00 32.94 262 ALA A O 1
ATOM 2079 N N . PRO A 1 263 ? 27.655 -48.965 0.364 1.00 35.78 263 PRO A N 1
ATOM 2080 C CA . PRO A 1 263 ? 28.829 -48.813 -0.488 1.00 35.78 263 PRO A CA 1
ATOM 2081 C C . PRO A 1 263 ? 29.056 -47.338 -0.827 1.00 35.78 263 PRO A C 1
ATOM 2083 O O . PRO A 1 263 ? 28.186 -46.668 -1.388 1.00 35.78 263 PRO A O 1
ATOM 2086 N N . ALA A 1 264 ? 30.230 -46.827 -0.466 1.00 31.77 264 ALA A N 1
ATOM 2087 C CA . ALA A 1 264 ? 30.660 -45.490 -0.827 1.00 31.77 264 ALA A CA 1
ATOM 2088 C C . ALA A 1 264 ? 30.927 -45.447 -2.337 1.00 31.77 264 ALA A C 1
ATOM 2090 O O . ALA A 1 264 ? 31.922 -45.987 -2.817 1.00 31.77 264 ALA A O 1
ATOM 2091 N N . TRP A 1 265 ? 30.058 -44.778 -3.094 1.00 37.75 265 TRP A N 1
ATOM 2092 C CA . TRP A 1 265 ? 30.419 -44.328 -4.432 1.00 37.75 265 TRP A CA 1
ATOM 2093 C C . TRP A 1 265 ? 31.499 -43.261 -4.267 1.00 37.75 265 TRP A C 1
ATOM 2095 O O . TRP A 1 265 ? 31.248 -42.144 -3.812 1.00 37.75 265 TRP A O 1
ATOM 2105 N N . THR A 1 266 ? 32.729 -43.643 -4.586 1.00 38.66 266 THR A N 1
ATOM 2106 C CA . THR A 1 266 ? 33.898 -42.771 -4.619 1.00 38.66 266 THR A CA 1
ATOM 2107 C C . THR A 1 266 ? 33.576 -41.482 -5.399 1.00 38.66 266 THR A C 1
ATOM 2109 O O . THR A 1 266 ? 32.934 -41.513 -6.452 1.00 38.66 266 THR A O 1
ATOM 2112 N N . ALA A 1 267 ? 33.997 -40.343 -4.831 1.00 43.19 267 ALA A N 1
ATOM 2113 C CA . ALA A 1 267 ? 33.744 -38.954 -5.257 1.00 43.19 267 ALA A CA 1
ATOM 2114 C C . ALA A 1 267 ? 32.456 -38.247 -4.759 1.00 43.19 267 ALA A C 1
ATOM 2116 O O . ALA A 1 267 ? 31.944 -37.355 -5.424 1.00 43.19 267 ALA A O 1
ATOM 2117 N N . GLY A 1 268 ? 31.954 -38.560 -3.558 1.00 41.00 268 GLY A N 1
ATOM 2118 C CA . GLY A 1 268 ? 31.094 -37.634 -2.789 1.00 41.00 268 GLY A CA 1
ATOM 2119 C C . GLY A 1 268 ? 29.622 -37.513 -3.217 1.00 41.00 268 GLY A C 1
ATOM 2120 O O . GLY A 1 268 ? 28.852 -36.833 -2.539 1.00 41.00 268 GLY A O 1
ATOM 2121 N N . CYS A 1 269 ? 29.196 -38.202 -4.279 1.00 41.38 269 CYS A N 1
ATOM 2122 C CA . CYS A 1 269 ? 27.783 -38.341 -4.633 1.00 41.38 269 CYS A CA 1
ATOM 2123 C C . CYS A 1 269 ? 27.083 -39.324 -3.684 1.00 41.38 269 CYS A C 1
ATOM 2125 O O . CYS A 1 269 ? 27.131 -40.534 -3.900 1.00 41.38 269 CYS A O 1
ATOM 2127 N N . VAL A 1 270 ? 26.392 -38.821 -2.660 1.00 49.50 270 VAL A N 1
ATOM 2128 C CA . VAL A 1 270 ? 25.458 -39.637 -1.872 1.00 49.50 270 VAL A CA 1
ATOM 2129 C C . VAL A 1 270 ? 24.069 -39.490 -2.475 1.00 49.50 270 VAL A C 1
ATOM 2131 O O . VAL A 1 270 ? 23.481 -38.410 -2.458 1.00 49.50 270 VAL A O 1
ATOM 2134 N N . VAL A 1 271 ? 23.523 -40.582 -3.004 1.00 49.88 271 VAL A N 1
ATOM 2135 C CA . VAL A 1 271 ? 22.108 -40.628 -3.367 1.00 49.88 271 VAL A CA 1
ATOM 2136 C C . VAL A 1 271 ? 21.301 -40.574 -2.070 1.00 49.88 271 VAL A C 1
ATOM 2138 O O . VAL A 1 271 ? 21.367 -41.490 -1.247 1.00 49.88 271 VAL A O 1
ATOM 2141 N N . HIS A 1 272 ? 20.560 -39.487 -1.845 1.00 57.56 272 HIS A N 1
ATOM 2142 C CA . HIS A 1 272 ? 19.683 -39.386 -0.682 1.00 57.56 272 HIS A CA 1
ATOM 2143 C C . HIS A 1 272 ? 18.619 -40.489 -0.755 1.00 57.56 272 HIS A C 1
ATOM 2145 O O . HIS A 1 272 ? 17.717 -40.432 -1.586 1.00 57.56 272 HIS A O 1
ATOM 2151 N N . ARG A 1 273 ? 18.709 -41.488 0.133 1.00 60.59 273 ARG A N 1
ATOM 2152 C CA . ARG A 1 273 ? 17.721 -42.580 0.218 1.00 60.59 273 ARG A CA 1
ATOM 2153 C C . ARG A 1 273 ? 16.321 -42.089 0.608 1.00 60.59 273 ARG A C 1
ATOM 2155 O O . ARG A 1 273 ? 15.336 -42.750 0.308 1.00 60.59 273 ARG A O 1
ATOM 2162 N N . ASN A 1 274 ? 16.227 -40.919 1.244 1.00 63.22 274 ASN A N 1
ATOM 2163 C CA . ASN A 1 274 ? 14.964 -40.353 1.704 1.00 63.22 274 ASN A CA 1
ATOM 2164 C C . ASN A 1 274 ? 14.385 -39.384 0.673 1.00 63.22 274 ASN A C 1
ATOM 2166 O O . ASN A 1 274 ? 14.831 -38.243 0.550 1.00 63.22 274 ASN A O 1
ATOM 2170 N N . VAL A 1 275 ? 13.347 -39.835 -0.027 1.00 62.94 275 VAL A N 1
ATOM 2171 C CA . VAL A 1 275 ? 12.496 -38.973 -0.849 1.00 62.94 275 VAL A CA 1
ATOM 2172 C C . VAL A 1 275 ? 11.627 -38.137 0.093 1.00 62.94 275 VAL A C 1
ATOM 2174 O O . VAL A 1 275 ? 10.945 -38.715 0.944 1.00 62.94 275 VAL A O 1
ATOM 2177 N N . PRO A 1 276 ? 11.622 -36.799 -0.012 1.00 65.44 276 PRO A N 1
ATOM 2178 C CA . PRO A 1 276 ? 10.765 -35.984 0.836 1.00 65.44 276 PRO A CA 1
ATOM 2179 C C . PRO A 1 276 ? 9.286 -36.355 0.608 1.00 65.44 276 PRO A C 1
ATOM 2181 O O . PRO A 1 276 ? 8.871 -36.511 -0.542 1.00 65.44 276 PRO A O 1
ATOM 2184 N N . PRO A 1 277 ? 8.463 -36.477 1.669 1.00 65.38 277 PRO A N 1
ATOM 2185 C CA . PRO A 1 277 ? 7.075 -36.955 1.570 1.00 65.38 277 PRO A CA 1
ATOM 2186 C C . PRO A 1 277 ? 6.164 -36.051 0.722 1.00 65.38 277 PRO A C 1
ATOM 2188 O O . PRO A 1 277 ? 5.083 -36.452 0.302 1.00 65.38 277 PRO A O 1
ATOM 2191 N N . GLU A 1 278 ? 6.609 -34.827 0.460 1.00 64.94 278 GLU A N 1
ATOM 2192 C CA . GLU A 1 278 ? 5.942 -33.820 -0.362 1.00 64.94 278 GLU A CA 1
ATOM 2193 C C . GLU A 1 278 ? 6.375 -33.825 -1.838 1.00 64.94 278 GLU A C 1
ATOM 2195 O O . GLU A 1 278 ? 5.882 -33.011 -2.621 1.00 64.94 278 GLU A O 1
ATOM 2200 N N . ALA A 1 279 ? 7.262 -34.743 -2.242 1.00 69.81 279 ALA A N 1
ATOM 2201 C CA . ALA A 1 279 ? 7.658 -34.894 -3.637 1.00 69.81 279 ALA A CA 1
ATOM 2202 C C . ALA A 1 279 ? 6.449 -35.296 -4.512 1.00 69.81 279 ALA A C 1
ATOM 2204 O O . ALA A 1 279 ? 5.702 -36.220 -4.165 1.00 69.81 279 ALA A O 1
ATOM 2205 N N . PRO A 1 280 ? 6.231 -34.633 -5.661 1.00 76.56 280 PRO A N 1
ATOM 2206 C CA . PRO A 1 280 ? 5.108 -34.938 -6.535 1.00 76.56 280 PRO A CA 1
ATOM 2207 C C . PRO A 1 280 ? 5.267 -36.334 -7.152 1.00 76.56 280 PRO A C 1
ATOM 2209 O O . PRO A 1 280 ? 6.149 -36.573 -7.973 1.00 76.56 280 PRO A O 1
ATOM 2212 N N . THR A 1 281 ? 4.380 -37.256 -6.772 1.00 83.94 281 THR A N 1
ATOM 2213 C CA . THR A 1 281 ? 4.364 -38.640 -7.266 1.00 83.94 281 THR A CA 1
ATOM 2214 C C . THR A 1 281 ? 3.100 -38.960 -8.066 1.00 83.94 281 THR A C 1
ATOM 2216 O O . THR A 1 281 ? 2.012 -38.414 -7.832 1.00 83.94 281 THR A O 1
ATOM 2219 N N . ARG A 1 282 ? 3.228 -39.864 -9.041 1.00 82.00 282 ARG A N 1
ATOM 2220 C CA . ARG A 1 282 ? 2.141 -40.334 -9.911 1.00 82.00 282 ARG A CA 1
ATOM 2221 C C . ARG A 1 282 ? 2.278 -41.820 -10.216 1.00 82.00 282 ARG A C 1
ATOM 2223 O O . ARG A 1 282 ? 3.376 -42.331 -10.372 1.00 82.00 282 ARG A O 1
ATOM 2230 N N . LYS A 1 283 ? 1.141 -42.508 -10.346 1.00 87.19 283 LYS A N 1
ATOM 2231 C CA . LYS A 1 283 ? 1.109 -43.876 -10.874 1.00 87.19 283 LYS A CA 1
ATOM 2232 C C . LYS A 1 283 ? 1.152 -43.818 -12.398 1.00 87.19 283 LYS A C 1
ATOM 2234 O O . LYS A 1 283 ? 0.280 -43.194 -13.002 1.00 87.19 283 LYS A O 1
ATOM 2239 N N . VAL A 1 284 ? 2.144 -44.467 -12.988 1.00 88.12 284 VAL A N 1
ATOM 2240 C CA . VAL A 1 284 ? 2.324 -44.608 -14.438 1.00 88.12 284 VAL A CA 1
ATOM 2241 C C . VAL A 1 284 ? 2.500 -46.083 -14.778 1.00 88.12 284 VAL A C 1
ATOM 2243 O O . VAL A 1 284 ? 2.804 -46.893 -13.905 1.00 88.12 284 VAL A O 1
ATOM 2246 N N . CYS A 1 285 ? 2.278 -46.457 -16.029 1.00 89.31 285 CYS A N 1
ATOM 2247 C CA . CYS A 1 285 ? 2.470 -47.819 -16.501 1.00 89.31 285 CYS A CA 1
ATOM 2248 C C . CYS A 1 285 ? 3.773 -47.894 -17.310 1.00 89.31 285 CYS A C 1
ATOM 2250 O O . CYS A 1 285 ? 3.838 -47.359 -18.411 1.00 89.31 285 CYS A O 1
ATOM 2252 N N . LEU A 1 286 ? 4.811 -48.515 -16.751 1.00 89.75 286 LEU A N 1
ATOM 2253 C CA . LEU A 1 286 ? 6.115 -48.737 -17.377 1.00 89.75 286 LEU A CA 1
ATOM 2254 C C . LEU A 1 286 ? 6.151 -50.155 -17.970 1.00 89.75 286 LEU A C 1
ATOM 2256 O O . LEU A 1 286 ? 6.056 -51.132 -17.229 1.00 89.75 286 LEU A O 1
ATOM 2260 N N . ASP A 1 287 ? 6.231 -50.281 -19.297 1.00 86.25 287 ASP A N 1
ATOM 2261 C CA . ASP A 1 287 ? 6.202 -51.559 -20.037 1.00 86.25 287 ASP A CA 1
ATOM 2262 C C . ASP A 1 287 ? 5.065 -52.508 -19.597 1.00 86.25 287 ASP A C 1
ATOM 2264 O O . ASP A 1 287 ? 5.200 -53.735 -19.524 1.00 86.25 287 ASP A O 1
ATOM 2268 N N . GLY A 1 288 ? 3.902 -51.947 -19.263 1.00 81.62 288 GLY A N 1
ATOM 2269 C CA . GLY A 1 288 ? 2.743 -52.707 -18.790 1.00 81.62 288 GLY A CA 1
ATOM 2270 C C . GLY A 1 288 ? 2.716 -52.997 -17.281 1.00 81.62 288 GLY A C 1
ATOM 2271 O O . GLY A 1 288 ? 1.746 -53.592 -16.822 1.00 81.62 288 GLY A O 1
ATOM 2272 N N . LYS A 1 289 ? 3.727 -52.605 -16.491 1.00 84.62 289 LYS A N 1
ATOM 2273 C CA . LYS A 1 289 ? 3.703 -52.683 -15.014 1.00 84.62 289 LYS A CA 1
ATOM 2274 C C . LYS A 1 289 ? 3.371 -51.318 -14.405 1.00 84.62 289 LYS A C 1
ATOM 2276 O O . LYS A 1 289 ? 3.870 -50.292 -14.856 1.00 84.62 289 LYS A O 1
ATOM 2281 N N . THR A 1 290 ? 2.490 -51.276 -13.405 1.00 88.19 290 THR A N 1
ATOM 2282 C CA . THR A 1 290 ? 2.122 -50.021 -12.728 1.00 88.19 290 THR A CA 1
ATOM 2283 C C . THR A 1 290 ? 3.146 -49.636 -11.666 1.00 88.19 290 THR A C 1
ATOM 2285 O O . THR A 1 290 ? 3.258 -50.295 -10.633 1.00 88.19 290 THR A O 1
ATOM 2288 N N . GLN A 1 291 ? 3.837 -48.522 -11.889 1.00 87.62 291 GLN A N 1
ATOM 2289 C CA . GLN A 1 291 ? 4.926 -48.020 -11.060 1.00 87.62 291 GLN A CA 1
ATOM 2290 C C . GLN A 1 291 ? 4.607 -46.626 -10.521 1.00 87.62 291 GLN A C 1
ATOM 2292 O O . GLN A 1 291 ? 3.945 -45.814 -11.171 1.00 87.62 291 GLN A O 1
ATOM 2297 N N . THR A 1 292 ? 5.088 -46.342 -9.311 1.00 89.12 292 THR A N 1
ATOM 2298 C CA . THR A 1 292 ? 5.028 -44.997 -8.733 1.00 89.12 292 THR A CA 1
ATOM 2299 C C . THR A 1 292 ? 6.235 -44.209 -9.221 1.00 89.12 292 THR A C 1
ATOM 2301 O O . THR A 1 292 ? 7.364 -44.493 -8.826 1.00 89.12 292 THR A O 1
ATOM 2304 N N . ALA A 1 293 ? 5.982 -43.238 -10.091 1.00 89.06 293 ALA A N 1
ATOM 2305 C CA . ALA A 1 293 ? 6.971 -42.309 -10.604 1.00 89.06 293 ALA A CA 1
ATOM 2306 C C . ALA A 1 293 ? 7.016 -41.029 -9.768 1.00 89.06 293 ALA A C 1
ATOM 2308 O O . ALA A 1 293 ? 5.970 -40.508 -9.366 1.00 89.06 293 ALA A O 1
ATOM 2309 N N . THR A 1 294 ? 8.215 -40.495 -9.574 1.00 88.81 294 THR A N 1
ATOM 2310 C CA . THR A 1 294 ? 8.451 -39.182 -8.962 1.00 88.81 294 THR A CA 1
ATOM 2311 C C . THR A 1 294 ? 8.792 -38.175 -10.055 1.00 88.81 294 THR A C 1
ATOM 2313 O O . THR A 1 294 ? 9.604 -38.469 -10.930 1.00 88.81 294 THR A O 1
ATOM 2316 N N . LEU A 1 295 ? 8.160 -37.003 -10.029 1.00 86.44 295 LEU A N 1
ATOM 2317 C CA . LEU A 1 295 ? 8.424 -35.914 -10.972 1.00 86.44 295 LEU A CA 1
ATOM 2318 C C . LEU A 1 295 ? 9.549 -35.030 -10.435 1.00 86.44 295 LEU A C 1
ATOM 2320 O O . LEU A 1 295 ? 9.427 -34.492 -9.333 1.00 86.44 295 LEU A O 1
ATOM 2324 N N . ASP A 1 296 ? 10.606 -34.833 -11.220 1.00 84.19 296 ASP A N 1
ATOM 2325 C CA . ASP A 1 296 ? 11.717 -33.959 -10.845 1.00 84.19 296 ASP A CA 1
ATOM 2326 C C . ASP A 1 296 ? 12.018 -32.932 -11.941 1.00 84.19 296 ASP A C 1
ATOM 2328 O O . ASP A 1 296 ? 12.575 -33.239 -12.992 1.00 84.19 296 ASP A O 1
ATOM 2332 N N . THR A 1 297 ? 11.690 -31.666 -11.669 1.00 78.38 297 THR A N 1
ATOM 2333 C CA . THR A 1 297 ? 11.997 -30.550 -12.578 1.00 78.38 297 THR A CA 1
ATOM 2334 C C . THR A 1 297 ? 13.497 -30.290 -12.734 1.00 78.38 297 THR A C 1
ATOM 2336 O O . THR A 1 297 ? 13.875 -29.558 -13.651 1.00 78.38 297 THR A O 1
ATOM 2339 N N . GLY A 1 298 ? 14.332 -30.815 -11.832 1.00 77.88 298 GLY A N 1
ATOM 2340 C CA . GLY A 1 298 ? 15.788 -30.722 -11.878 1.00 77.88 298 GLY A CA 1
ATOM 2341 C C . GLY A 1 298 ? 16.441 -31.772 -12.775 1.00 77.88 298 GLY A C 1
ATOM 2342 O O . GLY A 1 298 ? 17.575 -31.560 -13.201 1.00 77.88 298 GLY A O 1
ATOM 2343 N N . SER A 1 299 ? 15.737 -32.856 -13.115 1.00 84.56 299 SER A N 1
ATOM 2344 C CA . SER A 1 299 ? 16.269 -33.879 -14.011 1.00 84.56 299 SER A CA 1
ATOM 2345 C C . SER A 1 299 ? 15.923 -33.581 -15.467 1.00 84.56 299 SER A C 1
ATOM 2347 O O . SER A 1 299 ? 14.757 -33.431 -15.839 1.00 84.56 299 SER A O 1
ATOM 2349 N N . ALA A 1 300 ? 16.948 -33.509 -16.316 1.00 82.69 300 ALA A N 1
ATOM 2350 C CA . ALA A 1 300 ? 16.776 -33.371 -17.761 1.00 82.69 300 ALA A CA 1
ATOM 2351 C C . ALA A 1 300 ? 16.415 -34.701 -18.441 1.00 82.69 300 ALA A C 1
ATOM 2353 O O . ALA A 1 300 ? 15.873 -34.679 -19.538 1.00 82.69 300 ALA A O 1
ATOM 2354 N N . ILE A 1 301 ? 16.726 -35.828 -17.795 1.00 88.69 301 ILE A N 1
ATOM 2355 C CA . ILE A 1 301 ? 16.614 -37.180 -18.350 1.00 88.69 301 ILE A CA 1
ATOM 2356 C C . ILE A 1 301 ? 15.799 -38.047 -17.394 1.00 88.69 301 ILE A C 1
ATOM 2358 O O . ILE A 1 301 ? 15.930 -37.934 -16.171 1.00 88.69 301 ILE A O 1
ATOM 2362 N N . THR A 1 302 ? 14.967 -38.926 -17.935 1.00 93.06 302 THR A N 1
ATOM 2363 C CA . THR A 1 302 ? 14.179 -39.878 -17.159 1.00 93.06 302 THR A CA 1
ATOM 2364 C C . THR A 1 302 ? 15.047 -41.065 -16.742 1.00 93.06 302 THR A C 1
ATOM 2366 O O . THR A 1 302 ? 15.749 -41.664 -17.559 1.00 93.06 302 THR A O 1
ATOM 2369 N N . LEU A 1 303 ? 15.006 -41.408 -15.453 1.00 92.50 303 LEU A N 1
ATOM 2370 C CA . LEU A 1 303 ? 15.847 -42.439 -14.841 1.00 92.50 303 LEU A CA 1
ATOM 2371 C C . LEU A 1 303 ? 15.002 -43.545 -14.226 1.00 92.50 303 LEU A C 1
ATOM 2373 O O . LEU A 1 303 ? 13.969 -43.282 -13.609 1.00 92.50 303 LEU A O 1
ATOM 2377 N N . VAL A 1 304 ? 15.462 -44.786 -14.347 1.00 91.81 304 VAL A N 1
ATOM 2378 C CA . VAL A 1 304 ? 14.755 -45.965 -13.844 1.00 91.81 304 VAL A CA 1
ATOM 2379 C C . VAL A 1 304 ? 15.676 -46.833 -12.997 1.00 91.81 304 VAL A C 1
ATOM 2381 O O . VAL A 1 304 ? 16.862 -46.990 -13.297 1.00 91.81 304 VAL A O 1
ATOM 2384 N N . HIS A 1 305 ? 15.121 -47.408 -11.934 1.00 90.12 305 HIS A N 1
ATOM 2385 C CA . HIS A 1 305 ? 15.814 -48.429 -11.163 1.00 90.12 305 HIS A CA 1
ATOM 2386 C C . HIS A 1 305 ? 15.828 -49.751 -11.963 1.00 90.12 305 HIS A C 1
ATOM 2388 O O . HIS A 1 305 ? 14.822 -50.104 -12.573 1.00 90.12 305 HIS A O 1
ATOM 2394 N N . PRO A 1 306 ? 16.914 -50.539 -11.981 1.00 85.94 306 PRO A N 1
ATOM 2395 C CA . PRO A 1 306 ? 16.969 -51.777 -12.762 1.00 85.94 306 PRO A CA 1
ATOM 2396 C C . PRO A 1 306 ? 15.815 -52.749 -12.452 1.00 85.94 306 PRO A C 1
ATOM 2398 O O . PRO A 1 306 ? 15.171 -53.251 -13.368 1.00 85.94 306 PRO A O 1
ATOM 2401 N N . ASN A 1 307 ? 15.477 -52.933 -11.171 1.00 86.12 307 ASN A N 1
ATOM 2402 C CA . ASN A 1 307 ? 14.426 -53.868 -10.734 1.00 86.12 307 ASN A CA 1
ATOM 2403 C C . ASN A 1 307 ? 12.998 -53.530 -11.213 1.00 86.12 307 ASN A C 1
ATOM 2405 O O . ASN A 1 307 ? 12.098 -54.360 -11.066 1.00 86.12 307 ASN A O 1
ATOM 2409 N N . THR A 1 308 ? 12.739 -52.329 -11.742 1.00 82.50 308 THR A N 1
ATOM 2410 C CA . THR A 1 308 ? 11.407 -51.955 -12.253 1.00 82.50 308 THR A CA 1
ATOM 2411 C C . THR A 1 308 ? 11.170 -52.372 -13.701 1.00 82.50 308 THR A C 1
ATOM 2413 O O . THR A 1 308 ? 10.021 -52.387 -14.148 1.00 82.50 308 THR A O 1
ATOM 2416 N N . LEU A 1 309 ? 12.219 -52.751 -14.428 1.00 81.81 309 LEU A N 1
ATOM 2417 C CA . LEU A 1 309 ? 12.145 -53.143 -15.832 1.00 81.81 309 LEU A CA 1
ATOM 2418 C C . LEU A 1 309 ? 11.602 -54.576 -15.987 1.00 81.81 309 LEU A C 1
ATOM 2420 O O . LEU A 1 309 ? 11.779 -55.435 -15.124 1.00 81.81 309 LEU A O 1
ATOM 2424 N N . LYS A 1 310 ? 10.881 -54.849 -17.084 1.00 71.81 310 LYS A N 1
ATOM 2425 C CA . LYS A 1 310 ? 10.346 -56.198 -17.379 1.00 71.81 310 LYS A CA 1
ATOM 2426 C C . LYS A 1 310 ? 11.408 -57.154 -17.917 1.00 71.81 310 LYS A C 1
ATOM 2428 O O . LYS A 1 310 ? 11.373 -58.333 -17.588 1.00 71.81 310 LYS A O 1
ATOM 2433 N N . TYR A 1 311 ? 12.316 -56.634 -18.734 1.00 70.19 311 TYR A N 1
ATOM 2434 C CA . TYR A 1 311 ? 13.408 -57.372 -19.353 1.00 70.19 311 TYR A CA 1
ATOM 2435 C C . TYR A 1 311 ? 14.686 -56.562 -19.155 1.00 70.19 311 TYR A C 1
ATOM 2437 O O . TYR A 1 311 ? 14.712 -55.379 -19.494 1.00 70.19 311 TYR A O 1
ATOM 2445 N N . HIS A 1 312 ? 15.744 -57.176 -18.630 1.00 61.03 312 HIS A N 1
ATOM 2446 C CA . HIS A 1 312 ? 17.084 -56.605 -18.722 1.00 61.03 312 HIS A CA 1
ATOM 2447 C C . HIS A 1 312 ? 17.610 -56.875 -20.129 1.00 61.03 312 HIS A C 1
ATOM 2449 O O . HIS A 1 312 ? 18.192 -57.920 -20.396 1.00 61.03 312 HIS A O 1
ATOM 2455 N N . GLN A 1 313 ? 17.348 -55.957 -21.056 1.00 59.81 313 GLN A N 1
ATOM 2456 C CA . GLN A 1 313 ? 18.143 -55.883 -22.274 1.00 59.81 313 GLN A CA 1
ATOM 2457 C C . GLN A 1 313 ? 19.280 -54.913 -21.985 1.00 59.81 313 GLN A C 1
ATOM 2459 O O . GLN A 1 313 ? 19.019 -53.746 -21.695 1.00 59.81 313 GLN A O 1
ATOM 2464 N N . GLU A 1 314 ? 20.526 -55.385 -22.050 1.00 56.88 314 GLU A N 1
ATOM 2465 C CA . GLU A 1 314 ? 21.686 -54.498 -22.118 1.00 56.88 314 GLU A CA 1
ATOM 2466 C C . GLU A 1 314 ? 21.556 -53.658 -23.391 1.00 56.88 314 GLU A C 1
ATOM 2468 O O . GLU A 1 314 ? 21.883 -54.088 -24.500 1.00 56.88 314 GLU A O 1
ATOM 2473 N N . GLY A 1 315 ? 20.983 -52.463 -23.258 1.00 57.22 315 GLY A N 1
ATOM 2474 C CA . GLY A 1 315 ? 20.954 -51.513 -24.351 1.00 57.22 315 GLY A CA 1
ATOM 2475 C C . GLY A 1 315 ? 22.389 -51.144 -24.709 1.00 57.22 315 GLY A C 1
ATOM 2476 O O . GLY A 1 315 ? 23.186 -50.794 -23.843 1.00 57.22 315 GLY A O 1
ATOM 2477 N N . LYS A 1 316 ? 22.726 -51.202 -26.001 1.00 62.69 316 LYS A N 1
ATOM 2478 C CA . LYS A 1 316 ? 24.063 -50.833 -26.502 1.00 62.69 316 LYS A CA 1
ATOM 2479 C C . LYS A 1 316 ? 24.417 -49.350 -26.271 1.00 62.69 316 LYS A C 1
ATOM 2481 O O . LYS A 1 316 ? 25.550 -48.954 -26.524 1.00 62.69 316 LYS A O 1
ATOM 2486 N N . GLY A 1 317 ? 23.464 -48.527 -25.827 1.00 75.94 317 GLY A N 1
ATOM 2487 C CA . GLY A 1 317 ? 23.641 -47.098 -25.584 1.00 75.94 317 GLY A CA 1
ATOM 2488 C C . GLY A 1 317 ? 24.022 -46.777 -24.140 1.00 75.94 317 GLY A C 1
ATOM 2489 O O . GLY A 1 317 ? 23.641 -47.476 -23.201 1.00 75.94 317 GLY A O 1
ATOM 2490 N N . ARG A 1 318 ? 24.746 -45.671 -23.951 1.00 86.50 318 ARG A N 1
ATOM 2491 C CA . ARG A 1 318 ? 24.920 -45.034 -22.642 1.00 86.50 318 ARG A CA 1
ATOM 2492 C C . ARG A 1 318 ? 24.445 -43.592 -22.725 1.00 86.50 318 ARG A C 1
ATOM 2494 O O . ARG A 1 318 ? 24.784 -42.895 -23.676 1.00 86.50 318 ARG A O 1
ATOM 2501 N N . ILE A 1 319 ? 23.708 -43.143 -21.717 1.00 85.12 319 ILE A N 1
ATOM 2502 C CA . ILE A 1 319 ? 23.215 -41.769 -21.618 1.00 85.12 319 ILE A CA 1
ATOM 2503 C C . ILE A 1 319 ? 24.046 -41.009 -20.573 1.00 85.12 319 ILE A C 1
ATOM 2505 O O . ILE A 1 319 ? 24.233 -41.518 -19.462 1.00 85.12 319 ILE A O 1
ATOM 2509 N N . PRO A 1 320 ? 24.562 -39.810 -20.893 1.00 87.31 320 PRO A N 1
ATOM 2510 C CA . PRO A 1 320 ? 25.232 -38.958 -19.919 1.00 87.31 320 PRO A CA 1
ATOM 2511 C C . PRO A 1 320 ? 24.223 -38.314 -18.960 1.00 87.31 320 PRO A C 1
ATOM 2513 O O . PRO A 1 320 ? 23.252 -37.698 -19.384 1.00 87.31 320 PRO A O 1
ATOM 2516 N N . ILE A 1 321 ? 24.491 -38.400 -17.661 1.00 80.94 321 ILE A N 1
ATOM 2517 C CA . ILE A 1 321 ? 23.746 -37.725 -16.596 1.00 80.94 321 ILE A CA 1
ATOM 2518 C C . ILE A 1 321 ? 24.713 -36.825 -15.844 1.00 80.94 321 ILE A C 1
ATOM 2520 O O . ILE A 1 321 ? 25.738 -37.297 -15.352 1.00 80.94 321 ILE A O 1
ATOM 2524 N N . THR A 1 322 ? 24.374 -35.546 -15.721 1.00 76.69 322 THR A N 1
ATOM 2525 C CA . THR A 1 322 ? 25.188 -34.563 -15.003 1.00 76.69 322 THR A CA 1
ATOM 2526 C C . THR A 1 322 ? 24.582 -34.253 -13.636 1.00 76.69 322 THR A C 1
ATOM 2528 O O . THR A 1 322 ? 23.429 -33.838 -13.533 1.00 76.69 322 THR A O 1
ATOM 2531 N N . CYS A 1 323 ? 25.361 -34.444 -12.576 1.00 68.75 323 CYS A N 1
ATOM 2532 C CA . CYS A 1 323 ? 25.003 -34.070 -11.212 1.00 68.75 323 CYS A CA 1
ATOM 2533 C C . CYS A 1 323 ? 25.112 -32.548 -11.009 1.00 68.75 323 CYS A C 1
ATOM 2535 O O . CYS A 1 323 ? 25.834 -31.856 -11.725 1.00 68.75 323 CYS A O 1
ATOM 2537 N N . ILE A 1 324 ? 24.447 -32.010 -9.981 1.00 61.19 324 ILE A N 1
ATOM 2538 C CA . ILE A 1 324 ? 24.372 -30.555 -9.730 1.00 61.19 324 ILE A CA 1
ATOM 2539 C C . ILE A 1 324 ? 25.735 -29.876 -9.483 1.00 61.19 324 ILE A C 1
ATOM 2541 O O . ILE A 1 324 ? 25.873 -28.677 -9.710 1.00 61.19 324 ILE A O 1
ATOM 2545 N N . HIS A 1 325 ? 26.752 -30.625 -9.050 1.00 58.44 325 HIS A N 1
ATOM 2546 C CA . HIS A 1 325 ? 28.129 -30.139 -8.883 1.00 58.44 325 HIS A CA 1
ATOM 2547 C C . HIS A 1 325 ? 28.986 -30.236 -10.162 1.00 58.44 325 HIS A C 1
ATOM 2549 O O . HIS A 1 325 ? 30.169 -29.916 -10.117 1.00 58.44 325 HIS A O 1
ATOM 2555 N N . GLY A 1 326 ? 28.405 -30.646 -11.297 1.00 56.00 326 GLY A N 1
ATOM 2556 C CA . GLY A 1 326 ? 29.047 -30.631 -12.618 1.00 56.00 326 GLY A CA 1
ATOM 2557 C C . GLY A 1 326 ? 29.621 -31.967 -13.101 1.00 56.00 326 GLY A C 1
ATOM 2558 O O . GLY A 1 326 ? 30.033 -32.056 -14.256 1.00 56.00 326 GLY A O 1
ATOM 2559 N N . ASP A 1 327 ? 29.606 -33.018 -12.277 1.00 67.94 327 ASP A N 1
ATOM 2560 C CA . ASP A 1 327 ? 30.107 -34.337 -12.687 1.00 67.94 327 ASP A CA 1
ATOM 2561 C C . ASP A 1 327 ? 29.138 -35.011 -13.650 1.00 67.94 327 ASP A C 1
ATOM 2563 O O . ASP A 1 327 ? 27.955 -35.139 -13.346 1.00 67.94 327 ASP A O 1
ATOM 2567 N N . THR A 1 328 ? 29.645 -35.500 -14.781 1.00 75.81 328 THR A N 1
ATOM 2568 C CA . THR A 1 328 ? 28.849 -36.233 -15.773 1.00 75.81 328 THR A CA 1
ATOM 2569 C C . THR A 1 328 ? 29.216 -37.713 -15.772 1.00 75.81 328 THR A C 1
ATOM 2571 O O . THR A 1 328 ? 30.375 -38.070 -15.977 1.00 75.81 328 THR A O 1
ATOM 2574 N N . ARG A 1 329 ? 28.231 -38.592 -15.566 1.00 76.00 329 ARG A N 1
ATOM 2575 C CA . ARG A 1 329 ? 28.386 -40.054 -15.599 1.00 76.00 329 ARG A CA 1
ATOM 2576 C C . ARG A 1 329 ? 27.538 -40.656 -16.708 1.00 76.00 329 ARG A C 1
ATOM 2578 O O . ARG A 1 329 ? 26.397 -40.265 -16.902 1.00 76.00 329 ARG A O 1
ATOM 2585 N N . HIS A 1 330 ? 28.091 -41.635 -17.412 1.00 85.00 330 HIS A N 1
ATOM 2586 C CA . HIS A 1 330 ? 27.391 -42.343 -18.480 1.00 85.00 330 HIS A CA 1
ATOM 2587 C C . HIS A 1 330 ? 26.757 -43.611 -17.917 1.00 85.00 330 HIS A C 1
ATOM 2589 O O . HIS A 1 330 ? 27.475 -44.534 -17.520 1.00 85.00 330 HIS A O 1
ATOM 2595 N N . VAL A 1 331 ? 25.433 -43.678 -17.891 1.00 87.62 331 VAL A N 1
ATOM 2596 C CA . VAL A 1 331 ? 24.703 -44.857 -17.404 1.00 87.62 331 VAL A CA 1
ATOM 2597 C C . VAL A 1 331 ? 24.143 -45.663 -18.573 1.00 87.62 331 VAL A C 1
ATOM 2599 O O . VAL A 1 331 ? 23.960 -45.090 -19.648 1.00 87.62 331 VAL A O 1
ATOM 2602 N N . PRO A 1 332 ? 23.891 -46.972 -18.411 1.00 87.75 332 PRO A N 1
ATOM 2603 C CA . PRO A 1 332 ? 23.254 -47.776 -19.449 1.00 87.75 332 PRO A CA 1
ATOM 2604 C C . PRO A 1 332 ? 21.917 -47.167 -19.870 1.00 87.75 332 PRO A C 1
ATOM 2606 O O . PRO A 1 332 ? 21.139 -46.716 -19.028 1.00 87.75 332 PRO A O 1
ATOM 2609 N N . ALA A 1 333 ? 21.668 -47.139 -21.171 1.00 88.25 333 ALA A N 1
ATOM 2610 C CA . ALA A 1 333 ? 20.443 -46.625 -21.754 1.00 88.25 333 ALA A CA 1
ATOM 2611 C C . ALA A 1 333 ? 19.505 -47.782 -22.092 1.00 88.25 333 ALA A C 1
ATOM 2613 O O . ALA A 1 333 ? 19.941 -48.792 -22.644 1.00 88.25 333 ALA A O 1
ATOM 2614 N N . GLN A 1 334 ? 18.215 -47.638 -21.806 1.00 88.69 334 GLN A N 1
ATOM 2615 C CA . GLN A 1 334 ? 17.224 -48.644 -22.169 1.00 88.69 334 GLN A CA 1
ATOM 2616 C C . GLN A 1 334 ? 15.951 -47.993 -22.697 1.00 88.69 334 GLN A C 1
ATOM 2618 O O . GLN A 1 334 ? 15.455 -47.018 -22.142 1.00 88.69 334 GLN A O 1
ATOM 2623 N N . ARG A 1 335 ? 15.394 -48.544 -23.779 1.00 88.19 335 ARG A N 1
ATOM 2624 C CA . ARG A 1 335 ? 14.111 -48.083 -24.317 1.00 88.19 335 ARG A CA 1
ATOM 2625 C C . ARG A 1 335 ? 12.955 -48.721 -23.564 1.00 88.19 335 ARG A C 1
ATOM 2627 O O . ARG A 1 335 ? 12.837 -49.943 -23.551 1.00 88.19 335 ARG A O 1
ATOM 2634 N N . VAL A 1 336 ? 12.080 -47.885 -23.025 1.00 89.94 336 VAL A N 1
ATOM 2635 C CA . VAL A 1 336 ? 10.886 -48.274 -22.268 1.00 89.94 336 VAL A CA 1
ATOM 2636 C C . VAL A 1 336 ? 9.666 -47.533 -22.792 1.00 89.94 336 VAL A C 1
ATOM 2638 O O . VAL A 1 336 ? 9.770 -46.449 -23.370 1.00 89.94 336 VAL A O 1
ATOM 2641 N N . THR A 1 337 ? 8.488 -48.105 -22.584 1.00 89.75 337 THR A N 1
ATOM 2642 C CA . THR A 1 337 ? 7.210 -47.465 -22.893 1.00 89.75 337 THR A CA 1
ATOM 2643 C C . THR A 1 337 ? 6.551 -47.008 -21.600 1.00 89.75 337 THR A C 1
ATOM 2645 O O . THR A 1 337 ? 6.207 -47.829 -20.750 1.00 89.75 337 THR A O 1
ATOM 2648 N N . ILE A 1 338 ? 6.359 -45.700 -21.445 1.00 90.25 338 ILE A N 1
ATOM 2649 C CA . ILE A 1 338 ? 5.670 -45.094 -20.303 1.00 90.25 338 ILE A CA 1
ATOM 2650 C C . ILE A 1 338 ? 4.278 -44.669 -20.762 1.00 90.25 338 ILE A C 1
ATOM 2652 O O . ILE A 1 338 ? 4.137 -43.787 -21.609 1.00 90.25 338 ILE A O 1
ATOM 2656 N N . ALA A 1 339 ? 3.245 -45.290 -20.199 1.00 85.81 339 ALA A N 1
ATOM 2657 C CA . ALA A 1 339 ? 1.848 -44.969 -20.453 1.00 85.81 339 ALA A CA 1
ATOM 2658 C C . ALA A 1 339 ? 1.172 -44.334 -19.231 1.00 85.81 339 ALA A C 1
ATOM 2660 O O . ALA A 1 339 ? 1.350 -44.756 -18.084 1.00 85.81 339 ALA A O 1
ATOM 2661 N N . THR A 1 340 ? 0.354 -43.323 -19.490 1.00 82.25 340 THR A N 1
ATOM 2662 C CA . THR A 1 340 ? -0.544 -42.672 -18.534 1.00 82.25 340 THR A CA 1
ATOM 2663 C C . THR A 1 340 ? -1.954 -42.625 -19.127 1.00 82.25 340 THR A C 1
ATOM 2665 O O . THR A 1 340 ? -2.214 -43.175 -20.193 1.00 82.25 340 THR A O 1
ATOM 2668 N N . LYS A 1 341 ? -2.894 -41.960 -18.445 1.00 75.12 341 LYS A N 1
ATOM 2669 C CA . LYS A 1 341 ? -4.231 -41.721 -19.008 1.00 75.12 341 LYS A CA 1
ATOM 2670 C C . LYS A 1 341 ? -4.221 -40.785 -20.224 1.00 75.12 341 LYS A C 1
ATOM 2672 O O . LYS A 1 341 ? -5.173 -40.823 -20.989 1.00 75.12 341 LYS A O 1
ATOM 2677 N N . SER A 1 342 ? -3.201 -39.933 -20.367 1.00 71.38 342 SER A N 1
ATOM 2678 C CA . SER A 1 342 ? -3.117 -38.935 -21.442 1.00 71.38 342 SER A CA 1
ATOM 2679 C C . SER A 1 342 ? -2.420 -39.450 -22.701 1.00 71.38 342 SER A C 1
ATOM 2681 O O . SER A 1 342 ? -2.567 -38.848 -23.758 1.00 71.38 342 SER A O 1
ATOM 2683 N N . GLY A 1 343 ? -1.690 -40.562 -22.619 1.00 80.38 343 GLY A N 1
ATOM 2684 C CA . GLY A 1 343 ? -0.997 -41.132 -23.768 1.00 80.38 343 GLY A CA 1
ATOM 2685 C C . GLY A 1 343 ? 0.027 -42.189 -23.379 1.00 80.38 343 GLY A C 1
ATOM 2686 O O . GLY A 1 343 ? 0.221 -42.504 -22.203 1.00 80.38 343 GLY A O 1
ATOM 2687 N N . SER A 1 344 ? 0.682 -42.749 -24.391 1.00 87.94 344 SER A N 1
ATOM 2688 C CA . SER A 1 344 ? 1.769 -43.711 -24.243 1.00 87.94 344 SER A CA 1
ATOM 2689 C C . SER A 1 344 ? 2.953 -43.262 -25.081 1.00 87.94 344 SER A C 1
ATOM 2691 O O . SER A 1 344 ? 2.798 -42.959 -26.262 1.00 87.94 344 SER A O 1
ATOM 2693 N N . TRP A 1 345 ? 4.131 -43.209 -24.464 1.00 87.44 345 TRP A N 1
ATOM 2694 C CA . TRP A 1 345 ? 5.350 -42.731 -25.104 1.00 87.44 345 TRP A CA 1
ATOM 2695 C C . TRP A 1 345 ? 6.466 -43.739 -24.922 1.00 87.44 345 TRP A C 1
ATOM 2697 O O . TRP A 1 345 ? 6.722 -44.215 -23.815 1.00 87.44 345 TRP A O 1
ATOM 2707 N N . ARG A 1 346 ? 7.155 -44.032 -26.020 1.00 90.00 346 ARG A N 1
ATOM 2708 C CA . ARG A 1 346 ? 8.349 -44.865 -26.020 1.00 90.00 346 ARG A CA 1
ATOM 2709 C C . ARG A 1 346 ? 9.567 -43.955 -25.948 1.00 90.00 346 ARG A C 1
ATOM 2711 O O . ARG A 1 346 ? 9.787 -43.172 -26.866 1.00 90.00 346 ARG A O 1
ATOM 2718 N N . ILE A 1 347 ? 10.319 -44.041 -24.858 1.00 89.50 347 ILE A N 1
ATOM 2719 C CA . ILE A 1 347 ? 11.461 -43.164 -24.582 1.00 89.50 347 ILE A CA 1
ATOM 2720 C C . ILE A 1 347 ? 12.686 -43.984 -24.182 1.00 89.50 347 ILE A C 1
ATOM 2722 O O . ILE A 1 347 ? 12.571 -45.144 -23.784 1.00 89.50 347 ILE A O 1
ATOM 2726 N N . GLU A 1 348 ? 13.863 -43.384 -24.296 1.00 89.00 348 GLU A N 1
ATOM 2727 C CA . GLU A 1 348 ? 15.116 -43.975 -23.837 1.00 89.00 348 GLU A CA 1
ATOM 2728 C C . GLU A 1 348 ? 15.463 -43.407 -22.460 1.00 89.00 348 GLU A C 1
ATOM 2730 O O . GLU A 1 348 ? 15.535 -42.194 -22.297 1.00 89.00 348 GLU A O 1
ATOM 2735 N N . VAL A 1 349 ? 15.628 -44.278 -21.465 1.00 91.19 349 VAL A N 1
ATOM 2736 C CA . VAL A 1 349 ? 15.849 -43.902 -20.062 1.00 91.19 349 VAL A CA 1
ATOM 2737 C C . VAL A 1 349 ? 17.215 -44.363 -19.580 1.00 91.19 349 VAL A C 1
ATOM 2739 O O . VAL A 1 349 ? 17.739 -45.379 -20.041 1.00 91.19 349 VAL A O 1
ATOM 2742 N N . GLY A 1 350 ? 17.783 -43.636 -18.620 1.00 90.75 350 GLY A N 1
ATOM 2743 C CA . GLY A 1 350 ? 19.006 -44.049 -17.936 1.00 90.75 350 GLY A CA 1
ATOM 2744 C C . GLY A 1 350 ? 18.714 -45.071 -16.836 1.00 90.75 350 GLY A C 1
ATOM 2745 O O . GLY A 1 350 ? 17.880 -44.824 -15.963 1.00 90.75 350 GLY A O 1
ATOM 2746 N N . VAL A 1 351 ? 19.411 -46.206 -16.844 1.00 90.19 351 VAL A N 1
ATOM 2747 C CA . VAL A 1 351 ? 19.289 -47.246 -15.812 1.00 90.19 351 VAL A CA 1
ATOM 2748 C C . VAL A 1 351 ? 20.295 -46.972 -14.699 1.00 90.19 351 VAL A C 1
ATOM 2750 O O . VAL A 1 351 ? 21.505 -47.030 -14.916 1.00 90.19 351 VAL A O 1
ATOM 2753 N N . VAL A 1 352 ? 19.803 -46.670 -13.497 1.00 88.19 352 VAL A N 1
ATOM 2754 C CA . VAL A 1 352 ? 20.641 -46.304 -12.345 1.00 88.19 352 VAL A CA 1
ATOM 2755 C C . VAL A 1 352 ? 20.397 -47.293 -11.200 1.00 88.19 352 VAL A C 1
ATOM 2757 O O . VAL A 1 352 ? 19.316 -47.262 -10.611 1.00 88.19 352 VAL A O 1
ATOM 2760 N N . PRO A 1 353 ? 21.373 -48.163 -10.864 1.00 81.62 353 PRO A N 1
ATOM 2761 C CA . PRO A 1 353 ? 21.209 -49.210 -9.853 1.00 81.62 353 PRO A CA 1
ATOM 2762 C C . PRO A 1 353 ? 20.800 -48.721 -8.470 1.00 81.62 353 PRO A C 1
ATOM 2764 O O . PRO A 1 353 ? 19.986 -49.367 -7.831 1.00 81.62 353 PRO A O 1
ATOM 2767 N N . ASP A 1 354 ? 21.301 -47.565 -8.041 1.00 76.88 354 ASP A N 1
ATOM 2768 C CA . ASP A 1 354 ? 21.023 -47.024 -6.707 1.00 76.88 354 ASP A CA 1
ATOM 2769 C C . ASP A 1 354 ? 19.974 -45.905 -6.714 1.00 76.88 354 ASP A C 1
ATOM 2771 O O . ASP A 1 354 ? 19.970 -45.047 -5.831 1.00 76.88 354 ASP A O 1
ATOM 2775 N N . LEU A 1 355 ? 19.092 -45.855 -7.719 1.00 83.44 355 LEU A N 1
ATOM 2776 C CA . LEU A 1 355 ? 18.032 -44.845 -7.762 1.00 83.44 355 LEU A CA 1
ATOM 2777 C C . LEU A 1 355 ? 17.096 -45.018 -6.542 1.00 83.44 355 LEU A C 1
ATOM 2779 O O . LEU A 1 355 ? 16.530 -46.093 -6.358 1.00 83.44 355 LEU A O 1
ATOM 2783 N N . PRO A 1 356 ? 16.859 -43.985 -5.710 1.00 79.69 356 PRO A N 1
ATOM 2784 C CA . PRO A 1 356 ? 16.116 -44.139 -4.455 1.00 79.69 356 PRO A CA 1
ATOM 2785 C C . PRO A 1 356 ? 14.601 -44.252 -4.687 1.00 79.69 356 PRO A C 1
ATOM 2787 O O . PRO A 1 356 ? 13.832 -44.508 -3.764 1.00 79.69 356 PRO A O 1
ATOM 2790 N N . VAL A 1 357 ? 14.166 -44.036 -5.930 1.00 86.81 357 VAL A N 1
ATOM 2791 C CA . VAL A 1 357 ? 12.786 -44.154 -6.390 1.00 86.81 357 VAL A CA 1
ATOM 2792 C C . VAL A 1 357 ? 12.709 -45.172 -7.525 1.00 86.81 357 VAL A C 1
ATOM 2794 O O . VAL A 1 357 ? 13.659 -45.291 -8.296 1.00 86.81 357 VAL A O 1
ATOM 2797 N N . PRO A 1 358 ? 11.572 -45.866 -7.698 1.00 88.12 358 PRO A N 1
ATOM 2798 C CA . PRO A 1 358 ? 11.431 -46.868 -8.756 1.00 88.12 358 PRO A CA 1
ATOM 2799 C C . PRO A 1 358 ? 11.557 -46.284 -10.176 1.00 88.12 358 PRO A C 1
ATOM 2801 O O . PRO A 1 358 ? 12.033 -46.961 -11.088 1.00 88.12 358 PRO A O 1
ATOM 2804 N N . LEU A 1 359 ? 11.095 -45.043 -10.365 1.00 92.00 359 LEU A N 1
ATOM 2805 C CA . LEU A 1 359 ? 11.104 -44.302 -11.627 1.00 92.00 359 LEU A CA 1
ATOM 2806 C C . LEU A 1 359 ? 11.120 -42.793 -11.331 1.00 92.00 359 LEU A C 1
ATOM 2808 O O . LEU A 1 359 ? 10.294 -42.306 -10.555 1.00 92.00 359 LEU A O 1
ATOM 2812 N N . LEU A 1 360 ? 12.035 -42.056 -11.954 1.00 90.56 360 LEU A N 1
ATOM 2813 C CA . LEU A 1 360 ? 12.169 -40.603 -11.856 1.00 90.56 360 LEU A CA 1
ATOM 2814 C C . LEU A 1 360 ? 11.938 -39.994 -13.239 1.00 90.56 360 LEU A C 1
ATOM 2816 O O . LEU A 1 360 ? 12.749 -40.189 -14.140 1.00 90.56 360 LEU A O 1
ATOM 2820 N N . LEU A 1 361 ? 10.824 -39.283 -13.411 1.00 90.25 361 LEU A N 1
ATOM 2821 C CA . LEU A 1 361 ? 10.474 -38.625 -14.672 1.00 90.25 361 LEU A CA 1
ATOM 2822 C C . LEU A 1 361 ? 11.220 -37.297 -14.773 1.00 90.25 361 LEU A C 1
ATOM 2824 O O . LEU A 1 361 ? 11.068 -36.442 -13.896 1.00 90.25 361 LEU A O 1
ATOM 2828 N N . GLY A 1 362 ? 12.012 -37.150 -15.833 1.00 87.75 362 GLY A N 1
ATOM 2829 C CA . GLY A 1 362 ? 12.685 -35.911 -16.209 1.00 87.75 362 GLY A CA 1
ATOM 2830 C C . GLY A 1 362 ? 11.901 -35.131 -17.264 1.00 87.75 362 GLY A C 1
ATOM 2831 O O . GLY A 1 362 ? 10.849 -35.566 -17.739 1.00 87.75 362 GLY A O 1
ATOM 2832 N N . ARG A 1 363 ? 12.421 -33.958 -17.636 1.00 85.75 363 ARG A N 1
ATOM 2833 C CA . ARG A 1 363 ? 11.795 -33.068 -18.636 1.00 85.75 363 ARG A CA 1
ATOM 2834 C C . ARG A 1 363 ? 11.809 -33.609 -20.068 1.00 85.75 363 ARG A C 1
ATOM 2836 O O . ARG A 1 363 ? 11.113 -33.069 -20.917 1.00 85.75 363 ARG A O 1
ATOM 2843 N N . ASP A 1 364 ? 12.608 -34.632 -20.344 1.00 88.88 364 ASP A N 1
ATOM 2844 C CA . ASP A 1 364 ? 12.638 -35.347 -21.622 1.00 88.88 364 ASP A CA 1
ATOM 2845 C C . ASP A 1 364 ? 11.351 -36.133 -21.899 1.00 88.88 364 ASP A C 1
ATOM 2847 O O . ASP A 1 364 ? 11.024 -36.399 -23.057 1.00 88.88 364 ASP A O 1
ATOM 2851 N N . TRP A 1 365 ? 10.608 -36.513 -20.857 1.00 84.88 365 TRP A N 1
ATOM 2852 C CA . TRP A 1 365 ? 9.368 -37.251 -21.030 1.00 84.88 365 TRP A CA 1
ATOM 2853 C C . TRP A 1 365 ? 8.238 -36.326 -21.537 1.00 84.88 365 TRP A C 1
ATOM 2855 O O . TRP A 1 365 ? 7.892 -35.360 -20.855 1.00 84.88 365 TRP A O 1
ATOM 2865 N N . PRO A 1 366 ? 7.586 -36.624 -22.682 1.00 80.62 366 PRO A N 1
ATOM 2866 C CA . PRO A 1 366 ? 6.645 -35.694 -23.326 1.00 80.62 366 PRO A CA 1
ATOM 2867 C C . PRO A 1 366 ? 5.425 -35.289 -22.486 1.00 80.62 366 PRO A C 1
ATOM 2869 O O . PRO A 1 366 ? 4.868 -34.218 -22.692 1.00 80.62 366 PRO A O 1
ATOM 2872 N N . GLY A 1 367 ? 4.997 -36.129 -21.538 1.00 77.44 367 GLY A N 1
ATOM 2873 C CA . GLY A 1 367 ? 3.851 -35.846 -20.667 1.00 77.44 367 GLY A CA 1
ATOM 2874 C C . GLY A 1 367 ? 4.178 -35.018 -19.415 1.00 77.44 367 GLY A C 1
ATOM 2875 O O . GLY A 1 367 ? 3.325 -34.903 -18.530 1.00 77.44 367 GLY A O 1
ATOM 2876 N N . PHE A 1 368 ? 5.407 -34.504 -19.275 1.00 82.81 368 PHE A N 1
ATOM 2877 C CA . PHE A 1 368 ? 5.885 -33.888 -18.032 1.00 82.81 368 PHE A CA 1
ATOM 2878 C C . PHE A 1 368 ? 5.093 -32.627 -17.643 1.00 82.81 368 PHE A C 1
ATOM 2880 O O . PHE A 1 368 ? 4.642 -32.510 -16.498 1.00 82.81 368 PHE A O 1
ATOM 2887 N N . ASP A 1 369 ? 4.861 -31.718 -18.594 1.00 74.00 369 ASP A N 1
ATOM 2888 C CA . ASP A 1 369 ? 4.188 -30.434 -18.339 1.00 74.00 369 ASP A CA 1
ATOM 2889 C C . ASP A 1 369 ? 2.694 -30.596 -17.999 1.00 74.00 369 ASP A C 1
ATOM 2891 O O . ASP A 1 369 ? 2.182 -29.936 -17.083 1.00 74.00 369 ASP A O 1
ATOM 2895 N N . ASP A 1 370 ? 2.009 -31.549 -18.638 1.00 69.88 370 ASP A N 1
ATOM 2896 C CA . ASP A 1 370 ? 0.613 -31.899 -18.332 1.00 69.88 370 ASP A CA 1
ATOM 2897 C C . ASP A 1 370 ? 0.448 -32.380 -16.880 1.00 69.88 370 ASP A C 1
ATOM 2899 O O . ASP A 1 370 ? -0.531 -32.064 -16.195 1.00 69.88 370 ASP A O 1
ATOM 2903 N N . LEU A 1 371 ? 1.422 -33.134 -16.357 1.00 64.50 371 LEU A N 1
ATOM 2904 C CA . LEU A 1 371 ? 1.378 -33.605 -14.972 1.00 64.50 371 LEU A CA 1
ATOM 2905 C C . LEU A 1 371 ? 1.692 -32.495 -13.960 1.00 64.50 371 LEU A C 1
ATOM 2907 O O . LEU A 1 371 ? 1.113 -32.499 -12.863 1.00 64.50 371 LEU A O 1
ATOM 2911 N N . LEU A 1 372 ? 2.569 -31.548 -14.310 1.00 64.31 372 LEU A N 1
ATOM 2912 C CA . LEU A 1 372 ? 2.965 -30.447 -13.429 1.00 64.31 372 LEU A CA 1
ATOM 2913 C C . LEU A 1 372 ? 1.801 -29.472 -13.189 1.00 64.31 372 LEU A C 1
ATOM 2915 O O . LEU A 1 372 ? 1.523 -29.108 -12.040 1.00 64.31 372 LEU A O 1
ATOM 2919 N N . THR A 1 373 ? 1.061 -29.121 -14.244 1.00 58.84 373 THR A N 1
ATOM 2920 C CA . THR A 1 373 ? -0.109 -28.224 -14.163 1.00 58.84 373 THR A CA 1
ATOM 2921 C C . THR A 1 373 ? -1.222 -28.808 -13.283 1.00 58.84 373 THR A C 1
ATOM 2923 O O . THR A 1 373 ? -1.768 -28.122 -12.412 1.00 58.84 373 THR A O 1
ATOM 2926 N N . HIS A 1 374 ? -1.509 -30.109 -13.403 1.00 57.06 374 HIS A N 1
ATOM 2927 C CA . HIS A 1 374 ? -2.508 -30.787 -12.565 1.00 57.06 374 HIS A CA 1
ATOM 2928 C C . HIS A 1 374 ? -2.120 -30.879 -11.078 1.00 57.06 374 HIS A C 1
ATOM 2930 O O . HIS A 1 374 ? -3.001 -30.918 -10.209 1.00 57.06 374 HIS A O 1
ATOM 2936 N N . HIS A 1 375 ? -0.825 -30.918 -10.743 1.00 53.75 375 HIS A N 1
ATOM 2937 C CA . HIS A 1 375 ? -0.382 -30.915 -9.345 1.00 53.75 375 HIS A CA 1
ATOM 2938 C C . HIS A 1 375 ? -0.499 -29.521 -8.710 1.00 53.75 375 HIS A C 1
ATOM 2940 O O . HIS A 1 375 ? -0.966 -29.404 -7.571 1.00 53.75 375 HIS A O 1
ATOM 2946 N N . GLN A 1 376 ? -0.165 -28.462 -9.455 1.00 50.53 376 GLN A N 1
ATOM 2947 C CA . GLN A 1 376 ? -0.304 -27.079 -8.986 1.00 50.53 376 GLN A CA 1
ATOM 2948 C C . GLN A 1 376 ? -1.766 -26.740 -8.641 1.00 50.53 376 GLN A C 1
ATOM 2950 O O . GLN A 1 376 ? -2.027 -26.178 -7.574 1.00 50.53 376 GLN A O 1
ATOM 2955 N N . ALA A 1 377 ? -2.730 -27.207 -9.445 1.00 49.12 377 ALA A N 1
ATOM 2956 C CA . ALA A 1 377 ? -4.161 -27.024 -9.176 1.00 49.12 377 ALA A CA 1
ATOM 2957 C C . ALA A 1 377 ? -4.639 -27.712 -7.877 1.00 49.12 377 ALA A C 1
ATOM 2959 O O . ALA A 1 377 ? -5.466 -27.167 -7.141 1.00 49.12 377 ALA A O 1
ATOM 2960 N N . ARG A 1 378 ? -4.107 -28.901 -7.546 1.00 43.59 378 ARG A N 1
ATOM 2961 C CA . ARG A 1 378 ? -4.456 -29.614 -6.300 1.00 43.59 378 ARG A CA 1
ATOM 2962 C C . ARG A 1 378 ? -3.772 -29.024 -5.066 1.00 43.59 378 ARG A C 1
ATOM 2964 O O . ARG A 1 378 ? -4.433 -28.890 -4.038 1.00 43.59 378 ARG A O 1
ATOM 2971 N N . SER A 1 379 ? -2.501 -28.627 -5.167 1.00 44.34 379 SER A N 1
ATOM 2972 C CA . SER A 1 379 ? -1.767 -27.989 -4.059 1.00 44.34 379 SER A CA 1
ATOM 2973 C C . SER A 1 379 ? -2.404 -26.653 -3.645 1.00 44.34 379 SER A C 1
ATOM 2975 O O . SER A 1 379 ? -2.467 -26.335 -2.455 1.00 44.34 379 SER A O 1
ATOM 2977 N N . ALA A 1 380 ? -2.983 -25.915 -4.601 1.00 42.72 380 ALA A N 1
ATOM 2978 C CA . ALA A 1 380 ? -3.742 -24.696 -4.322 1.00 42.72 380 ALA A CA 1
ATOM 2979 C C . ALA A 1 380 ? -4.990 -24.940 -3.447 1.00 42.72 380 ALA A C 1
ATOM 2981 O O . ALA A 1 380 ? -5.357 -24.080 -2.644 1.00 42.72 380 ALA A O 1
ATOM 2982 N N . ARG A 1 381 ? -5.622 -26.123 -3.531 1.00 38.28 381 ARG A N 1
ATOM 2983 C CA . ARG A 1 381 ? -6.778 -26.475 -2.686 1.00 38.28 381 ARG A CA 1
ATOM 2984 C C . ARG A 1 381 ? -6.381 -26.923 -1.277 1.00 38.28 381 ARG A C 1
ATOM 2986 O O . ARG A 1 381 ? -7.068 -26.551 -0.329 1.00 38.28 381 ARG A O 1
ATOM 2993 N N . THR A 1 382 ? -5.285 -27.662 -1.099 1.00 37.72 382 THR A N 1
ATOM 2994 C CA . THR A 1 382 ? -4.879 -28.178 0.226 1.00 37.72 382 THR A CA 1
ATOM 2995 C C . THR A 1 382 ? -4.059 -27.192 1.062 1.00 37.72 382 THR A C 1
ATOM 2997 O O . THR A 1 382 ? -4.162 -27.217 2.289 1.00 37.72 382 THR A O 1
ATOM 3000 N N . LYS A 1 383 ? -3.335 -26.238 0.457 1.00 33.62 383 LYS A N 1
ATOM 3001 C CA . LYS A 1 383 ? -2.609 -25.194 1.216 1.00 33.62 383 LYS A CA 1
ATOM 3002 C C . LYS A 1 383 ? -3.505 -24.177 1.937 1.00 33.62 383 LYS A C 1
ATOM 3004 O O . LYS A 1 383 ? -2.988 -23.353 2.689 1.00 33.62 383 LYS A O 1
ATOM 3009 N N . LYS A 1 384 ? -4.836 -24.245 1.798 1.00 34.16 384 LYS A N 1
ATOM 3010 C CA . LYS A 1 384 ? -5.748 -23.380 2.567 1.00 34.16 384 LYS A CA 1
ATOM 3011 C C . LYS A 1 384 ? -5.774 -23.667 4.080 1.00 34.16 384 LYS A C 1
ATOM 3013 O O . LYS A 1 384 ? -6.232 -22.790 4.806 1.00 34.16 384 LYS A O 1
ATOM 3018 N N . ASN A 1 385 ? -5.217 -24.784 4.576 1.00 30.25 385 ASN A N 1
ATOM 3019 C CA . ASN A 1 385 ? -5.374 -25.176 5.990 1.00 30.25 385 ASN A CA 1
ATOM 3020 C C . ASN A 1 385 ? -4.109 -25.323 6.868 1.00 30.25 385 ASN A C 1
ATOM 3022 O O . ASN A 1 385 ? -4.251 -25.724 8.018 1.00 30.25 385 ASN A O 1
ATOM 3026 N N . SER A 1 386 ? -2.899 -24.922 6.453 1.00 32.88 386 SER A N 1
ATOM 3027 C CA . SER A 1 386 ? -1.732 -24.929 7.367 1.00 32.88 386 SER A CA 1
ATOM 3028 C C . SER A 1 386 ? -0.967 -23.597 7.386 1.00 32.88 386 SER A C 1
ATOM 3030 O O . SER A 1 386 ? -0.194 -23.247 6.497 1.00 32.88 386 SER A O 1
ATOM 3032 N N . LYS A 1 387 ? -1.192 -22.805 8.445 1.00 30.16 387 LYS A N 1
ATOM 3033 C CA . LYS A 1 387 ? -0.508 -21.526 8.706 1.00 30.16 387 LYS A CA 1
ATOM 3034 C C . LYS A 1 387 ? 0.870 -21.768 9.345 1.00 30.16 387 LYS A C 1
ATOM 3036 O O . LYS A 1 387 ? 1.039 -21.583 10.544 1.00 30.16 387 LYS A O 1
ATOM 3041 N N . GLY A 1 388 ? 1.859 -22.151 8.536 1.00 29.09 388 GLY A N 1
ATOM 3042 C CA . GLY A 1 388 ? 3.282 -22.207 8.905 1.00 29.09 388 GLY A CA 1
ATOM 3043 C C . GLY A 1 388 ? 4.086 -21.070 8.257 1.00 29.09 388 GLY A C 1
ATOM 3044 O O . GLY A 1 388 ? 3.964 -20.802 7.067 1.00 29.09 388 GLY A O 1
ATOM 3045 N N . ARG A 1 389 ? 4.881 -20.350 9.051 1.00 29.30 389 ARG A N 1
ATOM 3046 C CA . ARG A 1 389 ? 5.484 -19.038 8.745 1.00 29.30 389 ARG A CA 1
ATOM 3047 C C . ARG A 1 389 ? 6.791 -19.175 7.936 1.00 29.30 389 ARG A C 1
ATOM 3049 O O . ARG A 1 389 ? 7.875 -19.141 8.509 1.00 29.30 389 ARG A O 1
ATOM 3056 N N . ALA A 1 390 ? 6.703 -19.321 6.612 1.00 31.72 390 ALA A N 1
ATOM 3057 C CA . ALA A 1 390 ? 7.872 -19.340 5.721 1.00 31.72 390 ALA A CA 1
ATOM 3058 C C . ALA A 1 390 ? 8.465 -17.929 5.494 1.00 31.72 390 ALA A C 1
ATOM 3060 O O . ALA A 1 390 ? 7.747 -16.937 5.353 1.00 31.72 390 ALA A O 1
ATOM 3061 N N . GLN A 1 391 ? 9.797 -17.847 5.502 1.00 34.50 391 GLN A N 1
ATOM 3062 C CA . GLN A 1 391 ? 10.599 -16.626 5.374 1.00 34.50 391 GLN A CA 1
ATOM 3063 C C . GLN A 1 391 ? 10.613 -16.158 3.904 1.00 34.50 391 GLN A C 1
ATOM 3065 O O . GLN A 1 391 ? 10.863 -16.954 3.008 1.00 34.50 391 GLN A O 1
ATOM 3070 N N . ARG A 1 392 ? 10.274 -14.882 3.669 1.00 33.62 392 ARG A N 1
ATOM 3071 C CA . ARG A 1 392 ? 9.992 -14.279 2.352 1.00 33.62 392 ARG A CA 1
ATOM 3072 C C . ARG A 1 392 ? 11.269 -13.904 1.589 1.00 33.62 392 ARG A C 1
ATOM 3074 O O . ARG A 1 392 ? 11.850 -12.859 1.879 1.00 33.62 392 ARG A O 1
ATOM 3081 N N . ASP A 1 393 ? 11.634 -14.675 0.573 1.00 33.97 393 ASP A N 1
ATOM 3082 C CA . ASP A 1 393 ? 12.524 -14.205 -0.492 1.00 33.97 393 ASP A CA 1
ATOM 3083 C C . ASP A 1 393 ? 11.698 -13.398 -1.504 1.00 33.97 393 ASP A C 1
ATOM 3085 O O . ASP A 1 393 ? 10.843 -13.936 -2.203 1.00 33.97 393 ASP A O 1
ATOM 3089 N N . ARG A 1 394 ? 11.897 -12.074 -1.556 1.00 37.19 394 ARG A N 1
ATOM 3090 C CA . ARG A 1 394 ? 11.321 -11.242 -2.625 1.00 37.19 394 ARG A CA 1
ATOM 3091 C C . ARG A 1 394 ? 12.049 -11.562 -3.932 1.00 37.19 394 ARG A C 1
ATOM 3093 O O . ARG A 1 394 ? 13.250 -11.305 -4.033 1.00 37.19 394 ARG A O 1
ATOM 3100 N N . GLN A 1 395 ? 11.319 -12.097 -4.909 1.00 34.69 395 GLN A N 1
ATOM 3101 C CA . GLN A 1 395 ? 11.817 -12.310 -6.267 1.00 34.69 395 GLN A CA 1
ATOM 3102 C C . GLN A 1 395 ? 12.204 -10.978 -6.948 1.00 34.69 395 GLN A C 1
ATOM 3104 O O . GLN A 1 395 ? 11.679 -9.921 -6.582 1.00 34.69 395 GLN A O 1
ATOM 3109 N N . PRO A 1 396 ? 13.136 -11.002 -7.922 1.00 39.50 396 PRO A N 1
ATOM 3110 C CA . PRO A 1 396 ? 13.511 -9.829 -8.711 1.00 39.50 396 PRO A CA 1
ATOM 3111 C C . PRO A 1 396 ? 12.307 -9.218 -9.437 1.00 39.50 396 PRO A C 1
ATOM 3113 O O . PRO A 1 396 ? 11.435 -9.945 -9.904 1.00 39.50 396 PRO A O 1
ATOM 3116 N N . ALA A 1 397 ? 12.300 -7.891 -9.594 1.00 45.06 397 ALA A N 1
ATOM 3117 C CA . ALA A 1 397 ? 11.175 -7.123 -10.140 1.00 45.06 397 ALA A CA 1
ATOM 3118 C C . ALA A 1 397 ? 10.685 -7.567 -11.534 1.00 45.06 397 ALA A C 1
ATOM 3120 O O . ALA A 1 397 ? 9.540 -7.296 -11.867 1.00 45.06 397 ALA A O 1
ATOM 3121 N N . LEU A 1 398 ? 11.511 -8.256 -12.331 1.00 41.91 398 LEU A N 1
ATOM 3122 C CA . LEU A 1 398 ? 11.108 -8.768 -13.646 1.00 41.91 398 LEU A CA 1
ATOM 3123 C C . LEU A 1 398 ? 10.377 -10.127 -13.590 1.00 41.91 398 LEU A C 1
ATOM 3125 O O . LEU A 1 398 ? 9.763 -10.522 -14.571 1.00 41.91 398 LEU A O 1
ATOM 3129 N N . MET A 1 399 ? 10.468 -10.860 -12.473 1.00 38.50 399 MET A N 1
ATOM 3130 C CA . MET A 1 399 ? 9.894 -12.208 -12.314 1.00 38.50 399 MET A CA 1
ATOM 3131 C C . MET A 1 399 ? 8.826 -12.287 -11.221 1.00 38.50 399 MET A C 1
ATOM 3133 O O . MET A 1 399 ? 8.440 -13.386 -10.836 1.00 38.50 399 MET A O 1
ATOM 3137 N N . ALA A 1 400 ? 8.368 -11.151 -10.692 1.00 38.31 400 ALA A N 1
ATOM 3138 C CA . ALA A 1 400 ? 7.300 -11.127 -9.702 1.00 38.31 400 ALA A CA 1
ATOM 3139 C C . ALA A 1 400 ? 5.958 -11.458 -10.378 1.00 38.31 400 ALA A C 1
ATOM 3141 O O . ALA A 1 400 ? 5.154 -10.579 -10.664 1.00 38.31 400 ALA A O 1
ATOM 3142 N N . THR A 1 401 ? 5.736 -12.741 -10.649 1.00 37.03 401 THR A N 1
ATOM 3143 C CA . THR A 1 401 ? 4.428 -13.283 -11.004 1.00 37.03 401 THR A CA 1
ATOM 3144 C C . THR A 1 401 ? 3.556 -13.253 -9.756 1.00 37.03 401 THR A C 1
ATOM 3146 O O . THR A 1 401 ? 3.995 -13.717 -8.703 1.00 37.03 401 THR A O 1
ATOM 3149 N N . GLU A 1 402 ? 2.371 -12.658 -9.875 1.00 32.81 402 GLU A N 1
ATOM 3150 C CA . GLU A 1 402 ? 1.234 -12.710 -8.946 1.00 32.81 402 GLU A CA 1
ATOM 3151 C C . GLU A 1 402 ? 1.528 -13.330 -7.566 1.00 32.81 402 GLU A C 1
ATOM 3153 O O . GLU A 1 402 ? 1.481 -14.544 -7.371 1.00 32.81 402 GLU A O 1
ATOM 3158 N N . SER A 1 403 ? 1.800 -12.489 -6.563 1.00 35.03 403 SER A N 1
ATOM 3159 C CA . SER A 1 403 ? 1.682 -12.920 -5.169 1.00 35.03 403 SER A CA 1
ATOM 3160 C C . SER A 1 403 ? 0.562 -12.141 -4.491 1.00 35.03 403 SER A C 1
ATOM 3162 O O . SER A 1 403 ? 0.531 -10.911 -4.484 1.00 35.03 403 SER A O 1
ATOM 3164 N N . ASP A 1 404 ? -0.369 -12.908 -3.934 1.00 30.91 404 ASP A N 1
ATOM 3165 C CA . ASP A 1 404 ? -1.743 -12.578 -3.538 1.00 30.91 404 ASP A CA 1
ATOM 3166 C C . ASP A 1 404 ? -1.892 -11.582 -2.364 1.00 30.91 404 ASP A C 1
ATOM 3168 O O . ASP A 1 404 ? -2.851 -11.627 -1.590 1.00 30.91 404 ASP A O 1
ATOM 3172 N N . ARG A 1 405 ? -0.913 -10.695 -2.131 1.00 31.34 405 ARG A N 1
ATOM 3173 C CA . ARG A 1 405 ? -0.951 -9.730 -1.021 1.00 31.34 405 ARG A CA 1
ATOM 3174 C C . ARG A 1 405 ? -0.376 -8.362 -1.380 1.00 31.34 405 ARG A C 1
ATOM 3176 O O . ARG A 1 405 ? 0.759 -8.038 -1.056 1.00 31.34 405 ARG A O 1
ATOM 3183 N N . GLY A 1 406 ? -1.264 -7.506 -1.881 1.00 28.75 406 GLY A N 1
ATOM 3184 C CA . GLY A 1 406 ? -1.646 -6.273 -1.175 1.00 28.75 406 GLY A CA 1
ATOM 3185 C C . GLY A 1 406 ? -0.702 -5.069 -1.196 1.00 28.75 406 GLY A C 1
ATOM 3186 O O . GLY A 1 406 ? -1.068 -4.027 -0.653 1.00 28.75 406 GLY A O 1
ATOM 3187 N N . GLY A 1 407 ? 0.456 -5.144 -1.842 1.00 29.67 407 GLY A N 1
ATOM 3188 C CA . GLY A 1 407 ? 1.216 -3.945 -2.172 1.00 29.67 407 GLY A CA 1
ATOM 3189 C C . GLY A 1 407 ? 2.647 -4.248 -2.545 1.00 29.67 407 GLY A C 1
ATOM 3190 O O . GLY A 1 407 ? 3.371 -4.746 -1.703 1.00 29.67 407 GLY A O 1
ATOM 3191 N N . GLU A 1 408 ? 3.047 -3.913 -3.772 1.00 31.02 408 GLU A N 1
ATOM 3192 C CA . GLU A 1 408 ? 4.417 -3.537 -4.137 1.00 31.02 408 GLU A CA 1
ATOM 3193 C C . GLU A 1 408 ? 4.517 -3.210 -5.640 1.00 31.02 408 GLU A C 1
ATOM 3195 O O . GLU A 1 408 ? 3.992 -3.927 -6.479 1.00 31.02 408 GLU A O 1
ATOM 3200 N N . SER A 1 409 ? 5.195 -2.091 -5.930 1.00 36.53 409 SER A N 1
ATOM 3201 C CA . SER A 1 409 ? 5.841 -1.694 -7.193 1.00 36.53 409 SER A CA 1
ATOM 3202 C C . SER A 1 409 ? 5.041 -1.795 -8.508 1.00 36.53 409 SER A C 1
ATOM 3204 O O . SER A 1 409 ? 5.189 -2.758 -9.253 1.00 36.53 409 SER A O 1
ATOM 3206 N N . SER A 1 410 ? 4.308 -0.738 -8.900 1.00 36.34 410 SER A N 1
ATOM 3207 C CA . SER A 1 410 ? 3.652 -0.684 -10.227 1.00 36.34 410 SER A CA 1
ATOM 3208 C C . SER A 1 410 ? 4.627 -0.755 -11.414 1.00 36.34 410 SER A C 1
ATOM 3210 O O . SER A 1 410 ? 4.188 -0.953 -12.541 1.00 36.34 410 SER A O 1
ATOM 3212 N N . SER A 1 411 ? 5.936 -0.585 -11.194 1.00 37.03 411 SER A N 1
ATOM 3213 C CA . SER A 1 411 ? 6.934 -0.709 -12.258 1.00 37.03 411 SER A CA 1
ATOM 3214 C C . SER A 1 411 ? 7.184 -2.159 -12.676 1.00 37.03 411 SER A C 1
ATOM 3216 O O . SER A 1 411 ? 7.566 -2.374 -13.817 1.00 37.03 411 SER A O 1
ATOM 3218 N N . ALA A 1 412 ? 6.949 -3.149 -11.804 1.00 41.06 412 ALA A N 1
ATOM 3219 C CA . ALA A 1 412 ? 7.179 -4.556 -12.140 1.00 41.06 412 ALA A CA 1
ATOM 3220 C C . ALA A 1 412 ? 6.225 -5.032 -13.251 1.00 41.06 412 ALA A C 1
ATOM 3222 O O . ALA A 1 412 ? 6.677 -5.633 -14.223 1.00 41.06 412 ALA A O 1
ATOM 3223 N N . ASN A 1 413 ? 4.939 -4.665 -13.155 1.00 43.59 413 ASN A N 1
ATOM 3224 C CA . ASN A 1 413 ? 3.939 -5.024 -14.167 1.00 43.59 413 ASN A CA 1
ATOM 3225 C C . ASN A 1 413 ? 4.228 -4.378 -15.528 1.00 43.59 413 ASN A C 1
ATOM 3227 O O . ASN A 1 413 ? 4.170 -5.061 -16.540 1.00 43.59 413 ASN A O 1
ATOM 3231 N N . LEU A 1 414 ? 4.646 -3.105 -15.555 1.00 46.66 414 LEU A N 1
ATOM 3232 C CA . LEU A 1 414 ? 4.955 -2.396 -16.806 1.00 46.66 414 LEU A CA 1
ATOM 3233 C C . LEU A 1 414 ? 6.039 -3.092 -17.646 1.00 46.66 414 LEU A C 1
ATOM 3235 O O . LEU A 1 414 ? 5.958 -3.095 -18.870 1.00 46.66 414 LEU A O 1
ATOM 3239 N N . TYR A 1 415 ? 7.059 -3.680 -17.011 1.00 57.06 415 TYR A N 1
ATOM 3240 C CA . TYR A 1 415 ? 8.126 -4.366 -17.748 1.00 57.06 415 TYR A CA 1
ATOM 3241 C C . TYR A 1 415 ? 7.737 -5.776 -18.176 1.00 57.06 415 TYR A C 1
ATOM 3243 O O . TYR A 1 415 ? 8.206 -6.223 -19.220 1.00 57.06 415 TYR A O 1
ATOM 3251 N N . TYR A 1 416 ? 6.891 -6.458 -17.398 1.00 56.84 416 TYR A N 1
ATOM 3252 C CA . TYR A 1 416 ? 6.343 -7.758 -17.777 1.00 56.84 416 TYR A CA 1
ATOM 3253 C C . TYR A 1 416 ? 5.450 -7.636 -19.017 1.00 56.84 416 TYR A C 1
ATOM 3255 O O . TYR A 1 416 ? 5.655 -8.372 -19.982 1.00 56.84 416 TYR A O 1
ATOM 3263 N N . ASP A 1 417 ? 4.553 -6.647 -19.033 1.00 56.75 417 ASP A N 1
ATOM 3264 C CA . ASP A 1 417 ? 3.647 -6.385 -20.157 1.00 56.75 417 ASP A CA 1
ATOM 3265 C C . ASP A 1 417 ? 4.428 -6.005 -21.424 1.00 56.75 417 ASP A C 1
ATOM 3267 O O . ASP A 1 417 ? 4.194 -6.567 -22.493 1.00 56.75 417 ASP A O 1
ATOM 3271 N N . LEU A 1 418 ? 5.443 -5.136 -21.305 1.00 60.47 418 LEU A N 1
ATOM 3272 C CA . LEU A 1 418 ? 6.326 -4.793 -22.426 1.00 60.47 418 LEU A CA 1
ATOM 3273 C C . LEU A 1 418 ? 7.075 -6.026 -22.960 1.00 60.47 418 LEU A C 1
ATOM 3275 O O . LEU A 1 418 ? 7.225 -6.183 -24.171 1.00 60.47 418 LEU A O 1
ATOM 3279 N N . PHE A 1 419 ? 7.539 -6.917 -22.076 1.00 62.12 419 PHE A N 1
ATOM 3280 C CA . PHE A 1 419 ? 8.194 -8.159 -22.491 1.00 62.12 419 PHE A CA 1
ATOM 3281 C C . PHE A 1 419 ? 7.220 -9.082 -23.228 1.00 62.12 419 PHE A C 1
ATOM 3283 O O . PHE A 1 419 ? 7.592 -9.636 -24.259 1.00 62.12 419 PHE A O 1
ATOM 3290 N N . GLN A 1 420 ? 5.971 -9.180 -22.761 1.00 63.56 420 GLN A N 1
ATOM 3291 C CA . GLN A 1 420 ? 4.923 -9.927 -23.454 1.00 63.56 420 GLN A CA 1
ATOM 3292 C C . GLN A 1 420 ? 4.610 -9.341 -24.832 1.00 63.56 420 GLN A C 1
ATOM 3294 O O . GLN A 1 420 ? 4.580 -10.097 -25.796 1.00 63.56 420 GLN A O 1
ATOM 3299 N N . GLN A 1 421 ? 4.466 -8.019 -24.968 1.00 63.34 421 GLN A N 1
ATOM 3300 C CA . GLN A 1 421 ? 4.229 -7.362 -26.265 1.00 63.34 421 GLN A CA 1
ATOM 3301 C C . GLN A 1 421 ? 5.343 -7.635 -27.285 1.00 63.34 421 GLN A C 1
ATOM 3303 O O . GLN A 1 421 ? 5.101 -7.681 -28.494 1.00 63.34 421 GLN A O 1
ATOM 3308 N N . ILE A 1 422 ? 6.575 -7.819 -26.806 1.00 62.81 422 ILE A N 1
ATOM 3309 C CA . ILE A 1 422 ? 7.720 -8.190 -27.636 1.00 62.81 422 ILE A CA 1
ATOM 3310 C C . ILE A 1 422 ? 7.650 -9.664 -28.035 1.00 62.81 422 ILE A C 1
ATOM 3312 O O . ILE A 1 422 ? 7.874 -9.987 -29.200 1.00 62.81 422 ILE A O 1
ATOM 3316 N N . THR A 1 423 ? 7.359 -10.551 -27.078 1.00 58.97 423 THR A N 1
ATOM 3317 C CA . THR A 1 423 ? 7.353 -12.006 -27.290 1.00 58.97 423 THR A CA 1
ATOM 3318 C C . THR A 1 423 ? 6.071 -12.541 -27.910 1.00 58.97 423 THR A C 1
ATOM 3320 O O . THR A 1 423 ? 6.074 -13.688 -28.340 1.00 58.97 423 THR A O 1
ATOM 3323 N N . ALA A 1 424 ? 4.992 -11.753 -27.966 1.00 56.47 424 ALA A N 1
ATOM 3324 C CA . ALA A 1 424 ? 3.668 -12.197 -28.407 1.00 56.47 424 ALA A CA 1
ATOM 3325 C C . ALA A 1 424 ? 3.635 -12.729 -29.848 1.00 56.47 424 ALA A C 1
ATOM 3327 O O . ALA A 1 424 ? 2.636 -13.314 -30.255 1.00 56.47 424 ALA A O 1
ATOM 3328 N N . GLY A 1 425 ? 4.714 -12.568 -30.619 1.00 52.16 425 GLY A N 1
ATOM 3329 C CA . GLY A 1 425 ? 4.708 -12.908 -32.030 1.00 52.16 425 GLY A CA 1
ATOM 3330 C C . GLY A 1 425 ? 3.708 -12.028 -32.782 1.00 52.16 425 GLY A C 1
ATOM 3331 O O . GLY A 1 425 ? 2.871 -11.320 -32.222 1.00 52.16 425 GLY A O 1
ATOM 3332 N N . GLY A 1 426 ? 3.840 -11.977 -34.092 1.00 61.06 426 GLY A N 1
ATOM 3333 C CA . GLY A 1 426 ? 2.979 -11.145 -34.913 1.00 61.06 426 GLY A CA 1
ATOM 3334 C C . GLY A 1 426 ? 3.571 -10.972 -36.291 1.00 61.06 426 GLY A C 1
ATOM 3335 O O . GLY A 1 426 ? 4.768 -11.166 -36.497 1.00 61.06 426 GLY A O 1
ATOM 3336 N N . ASP A 1 427 ? 2.715 -10.602 -37.234 1.00 73.31 427 ASP A N 1
ATOM 3337 C CA . ASP A 1 427 ? 3.073 -10.453 -38.639 1.00 73.31 427 ASP A CA 1
ATOM 3338 C C . ASP A 1 427 ? 3.847 -9.137 -38.865 1.00 73.31 427 ASP A C 1
ATOM 3340 O O . ASP A 1 427 ? 3.336 -8.148 -39.396 1.00 73.31 427 ASP A O 1
ATOM 3344 N N . PHE A 1 428 ? 5.093 -9.093 -38.375 1.00 85.00 428 PHE A N 1
ATOM 3345 C CA . PHE A 1 428 ? 5.989 -7.940 -38.510 1.00 85.00 428 PHE A CA 1
ATOM 3346 C C . PHE A 1 428 ? 6.208 -7.587 -39.987 1.00 85.00 428 PHE A C 1
ATOM 3348 O O . PHE A 1 428 ? 6.229 -6.407 -40.338 1.00 85.00 428 PHE A O 1
ATOM 3355 N N . GLY A 1 429 ? 6.290 -8.598 -40.859 1.00 83.88 429 GLY A N 1
ATOM 3356 C CA . GLY A 1 429 ? 6.403 -8.418 -42.307 1.00 83.88 429 GLY A CA 1
ATOM 3357 C C . GLY A 1 429 ? 5.196 -7.700 -42.907 1.00 83.88 429 GLY A C 1
ATOM 3358 O O . GLY A 1 429 ? 5.362 -6.767 -43.695 1.00 83.88 429 GLY A O 1
ATOM 3359 N N . ARG A 1 430 ? 3.969 -8.050 -42.502 1.00 84.81 430 ARG A N 1
ATOM 3360 C CA . ARG A 1 430 ? 2.764 -7.309 -42.907 1.00 84.81 430 ARG A CA 1
ATOM 3361 C C . ARG A 1 430 ? 2.783 -5.867 -42.419 1.00 84.81 430 ARG A C 1
ATOM 3363 O O . ARG A 1 430 ? 2.525 -4.970 -43.216 1.00 84.81 430 ARG A O 1
ATOM 3370 N N . ALA A 1 431 ? 3.179 -5.626 -41.170 1.00 86.69 431 ALA A N 1
ATOM 3371 C CA . ALA A 1 431 ? 3.306 -4.266 -40.648 1.00 86.69 431 ALA A CA 1
ATOM 3372 C C . ALA A 1 431 ? 4.341 -3.424 -41.423 1.00 86.69 431 ALA A C 1
ATOM 3374 O O . ALA A 1 431 ? 4.143 -2.224 -41.589 1.00 86.69 431 ALA A O 1
ATOM 3375 N N . GLN A 1 432 ? 5.424 -4.028 -41.933 1.00 91.69 432 GLN A N 1
ATOM 3376 C CA . GLN A 1 432 ? 6.373 -3.342 -42.825 1.00 91.69 432 GLN A CA 1
ATOM 3377 C C . GLN A 1 432 ? 5.756 -2.990 -44.186 1.00 91.69 432 GLN A C 1
ATOM 3379 O O . GLN A 1 432 ? 6.063 -1.931 -44.737 1.00 91.69 432 GLN A O 1
ATOM 3384 N N . ARG A 1 433 ? 4.916 -3.871 -44.746 1.00 86.25 433 ARG A N 1
ATOM 3385 C CA . ARG A 1 433 ? 4.262 -3.667 -46.052 1.00 86.25 433 ARG A CA 1
ATOM 3386 C C . ARG A 1 433 ? 3.172 -2.596 -46.000 1.00 86.25 433 ARG A C 1
ATOM 3388 O O . ARG A 1 433 ? 3.059 -1.810 -46.933 1.00 86.25 433 ARG A O 1
ATOM 3395 N N . GLU A 1 434 ? 2.404 -2.558 -44.915 1.00 88.75 434 GLU A N 1
ATOM 3396 C CA . GLU A 1 434 ? 1.298 -1.609 -44.712 1.00 88.75 434 GLU A CA 1
ATOM 3397 C C . GLU A 1 434 ? 1.773 -0.214 -44.244 1.00 88.75 434 GLU A C 1
ATOM 3399 O O . GLU A 1 434 ? 1.002 0.744 -44.264 1.00 88.75 434 GLU A O 1
ATOM 3404 N N . ASP A 1 435 ? 3.040 -0.060 -43.836 1.00 89.00 435 ASP A N 1
ATOM 3405 C CA . ASP A 1 435 ? 3.576 1.223 -43.372 1.00 89.00 435 ASP A CA 1
ATOM 3406 C C . ASP A 1 435 ? 3.945 2.164 -44.533 1.00 89.00 435 ASP A C 1
ATOM 3408 O O . ASP A 1 435 ? 5.000 2.057 -45.163 1.00 89.00 435 ASP A O 1
ATOM 3412 N N . GLU A 1 436 ? 3.102 3.177 -44.728 1.00 85.31 436 GLU A N 1
ATOM 3413 C CA . GLU A 1 436 ? 3.295 4.309 -45.643 1.00 85.31 436 GLU A CA 1
ATOM 3414 C C . GLU A 1 436 ? 4.695 4.940 -45.571 1.00 85.31 436 GLU A C 1
ATOM 3416 O O . GLU A 1 436 ? 5.273 5.329 -46.587 1.00 85.31 436 GLU A O 1
ATOM 3421 N N . THR A 1 437 ? 5.290 5.020 -44.377 1.00 88.00 437 THR A N 1
ATOM 3422 C CA . THR A 1 437 ? 6.601 5.657 -44.191 1.00 88.00 437 THR A CA 1
ATOM 3423 C C . THR A 1 437 ? 7.761 4.824 -44.736 1.00 88.00 437 THR A C 1
ATOM 3425 O O . THR A 1 437 ? 8.856 5.361 -44.911 1.00 88.00 437 THR A O 1
ATOM 3428 N N . LEU A 1 438 ? 7.528 3.545 -45.045 1.00 89.88 438 LEU A N 1
ATOM 3429 C CA . LEU A 1 438 ? 8.493 2.631 -45.657 1.00 89.88 438 LEU A CA 1
ATOM 3430 C C . LEU A 1 438 ? 8.270 2.447 -47.166 1.00 89.88 438 LEU A C 1
ATOM 3432 O O . LEU A 1 438 ? 9.066 1.766 -47.811 1.00 89.88 438 LEU A O 1
ATOM 3436 N N . LYS A 1 439 ? 7.250 3.081 -47.770 1.00 84.56 439 LYS A N 1
ATOM 3437 C CA . LYS A 1 439 ? 6.937 2.940 -49.208 1.00 84.56 439 LYS A CA 1
ATOM 3438 C C . LYS A 1 439 ? 8.122 3.202 -50.131 1.00 84.56 439 LYS A C 1
ATOM 3440 O O . LYS A 1 439 ? 8.285 2.502 -51.120 1.00 84.56 439 LYS A O 1
ATOM 3445 N N . HIS A 1 440 ? 8.973 4.169 -49.800 1.00 84.12 440 HIS A N 1
ATOM 3446 C CA . HIS A 1 440 ? 10.154 4.492 -50.603 1.00 84.12 440 HIS A CA 1
ATOM 3447 C C . HIS A 1 440 ? 11.285 3.459 -50.480 1.00 84.12 440 HIS A C 1
ATOM 3449 O O . HIS A 1 440 ? 12.182 3.459 -51.320 1.00 84.12 440 HIS A O 1
ATOM 3455 N N . CYS A 1 441 ? 11.270 2.590 -49.463 1.00 87.44 441 CYS A N 1
ATOM 3456 C CA . CYS A 1 441 ? 12.283 1.552 -49.266 1.00 87.44 441 CYS A CA 1
ATOM 3457 C C . CYS A 1 441 ? 12.058 0.353 -50.198 1.00 87.44 441 CYS A C 1
ATOM 3459 O O . CYS A 1 441 ? 13.023 -0.186 -50.734 1.00 87.44 441 CYS A O 1
ATOM 3461 N N . TRP A 1 442 ? 10.802 -0.041 -50.437 1.00 86.69 442 TRP A N 1
ATOM 3462 C CA . TRP A 1 442 ? 10.456 -1.225 -51.237 1.00 86.69 442 TRP A CA 1
ATOM 3463 C C . TRP A 1 442 ? 10.961 -1.179 -52.698 1.00 86.69 442 TRP A C 1
ATOM 3465 O O . TRP A 1 442 ? 11.524 -2.175 -53.154 1.00 86.69 442 TRP A O 1
ATOM 3475 N N . PRO A 1 443 ? 10.880 -0.048 -53.432 1.00 83.25 443 PRO A N 1
ATOM 3476 C CA . PRO A 1 443 ? 11.478 0.075 -54.767 1.00 83.25 443 PRO A CA 1
ATOM 3477 C C . PRO A 1 443 ? 13.014 0.039 -54.773 1.00 83.25 443 PRO A C 1
ATOM 3479 O O . PRO A 1 443 ? 13.627 -0.220 -55.805 1.00 83.25 443 PRO A O 1
ATOM 3482 N N . GLN A 1 444 ? 13.653 0.313 -53.632 1.00 84.12 444 GLN A N 1
ATOM 3483 C CA . GLN A 1 444 ? 15.113 0.326 -53.492 1.00 84.12 444 GLN A CA 1
ATOM 3484 C C . GLN A 1 444 ? 15.689 -1.042 -53.109 1.00 84.12 444 GLN A C 1
ATOM 3486 O O . GLN A 1 444 ? 16.906 -1.173 -52.974 1.00 84.12 444 GLN A O 1
ATOM 3491 N N . VAL A 1 445 ? 14.839 -2.059 -52.937 1.00 87.00 445 VAL A N 1
ATOM 3492 C CA . VAL A 1 445 ? 15.268 -3.425 -52.630 1.00 87.00 445 VAL A CA 1
ATOM 3493 C C . VAL A 1 445 ? 16.100 -3.976 -53.787 1.00 87.00 445 VAL A C 1
ATOM 3495 O O . VAL A 1 445 ? 15.634 -4.052 -54.926 1.00 87.00 445 VAL A O 1
ATOM 3498 N N . ARG A 1 446 ? 17.349 -4.339 -53.485 1.00 84.62 446 ARG A N 1
ATOM 3499 C CA . ARG A 1 446 ? 18.323 -4.873 -54.445 1.00 84.62 446 ARG A CA 1
ATOM 3500 C C . ARG A 1 446 ? 18.356 -6.395 -54.471 1.00 84.62 446 ARG A C 1
ATOM 3502 O O . ARG A 1 446 ? 18.582 -6.952 -55.535 1.00 84.62 446 ARG A O 1
ATOM 3509 N N . ILE A 1 447 ? 18.091 -7.045 -53.338 1.00 85.44 447 ILE A N 1
ATOM 3510 C CA . ILE A 1 447 ? 18.135 -8.507 -53.188 1.00 85.44 447 ILE A CA 1
ATOM 3511 C C . ILE A 1 447 ? 16.846 -8.979 -52.512 1.00 85.44 447 ILE A C 1
ATOM 3513 O O . ILE A 1 447 ? 16.435 -8.385 -51.514 1.00 85.44 447 ILE A O 1
ATOM 3517 N N . ILE A 1 448 ? 16.219 -10.033 -53.036 1.00 85.56 448 ILE A N 1
ATOM 3518 C CA . ILE A 1 448 ? 15.033 -10.680 -52.451 1.00 85.56 448 ILE A CA 1
ATOM 3519 C C . ILE A 1 448 ? 15.317 -12.172 -52.308 1.00 85.56 448 ILE A C 1
ATOM 3521 O O . ILE A 1 448 ? 15.526 -12.844 -53.313 1.00 85.56 448 ILE A O 1
ATOM 3525 N N . ASP A 1 449 ? 15.345 -12.674 -51.073 1.00 82.81 449 ASP A N 1
ATOM 3526 C CA . ASP A 1 449 ? 15.548 -14.090 -50.735 1.00 82.81 449 ASP A CA 1
ATOM 3527 C C . ASP A 1 449 ? 16.767 -14.713 -51.449 1.00 82.81 449 ASP A C 1
ATOM 3529 O O . ASP A 1 449 ? 16.739 -15.843 -51.922 1.00 82.81 449 ASP A O 1
ATOM 3533 N N . GLY A 1 450 ? 17.853 -13.935 -51.551 1.00 79.31 450 GLY A N 1
ATOM 3534 C CA . GLY A 1 450 ? 19.103 -14.323 -52.218 1.00 79.31 450 GLY A CA 1
ATOM 3535 C C . GLY A 1 450 ? 19.189 -13.979 -53.711 1.00 79.31 450 GLY A C 1
ATOM 3536 O O . GLY A 1 450 ? 20.287 -13.992 -54.258 1.00 79.31 450 GLY A O 1
ATOM 3537 N N . ASN A 1 451 ? 18.085 -13.597 -54.359 1.00 83.56 451 ASN A N 1
ATOM 3538 C CA . ASN A 1 451 ? 18.060 -13.241 -55.780 1.00 83.56 451 ASN A CA 1
ATOM 3539 C C . ASN A 1 451 ? 18.342 -11.743 -55.993 1.00 83.56 451 ASN A C 1
ATOM 3541 O O . ASN A 1 451 ? 17.595 -10.889 -55.502 1.00 83.56 451 ASN A O 1
ATOM 3545 N N . GLU A 1 452 ? 19.399 -11.412 -56.743 1.00 80.50 452 GLU A N 1
ATOM 3546 C CA . GLU A 1 452 ? 19.724 -10.034 -57.141 1.00 80.50 452 GLU A CA 1
ATOM 3547 C C . GLU A 1 452 ? 18.714 -9.502 -58.180 1.00 80.50 452 GLU A C 1
ATOM 3549 O O . GLU A 1 452 ? 18.475 -10.120 -59.215 1.00 80.50 452 GLU A O 1
ATOM 3554 N N . ARG A 1 453 ? 18.125 -8.326 -57.927 1.00 75.62 453 ARG A N 1
ATOM 3555 C CA . ARG A 1 453 ? 17.260 -7.594 -58.879 1.00 75.62 453 ARG A CA 1
ATOM 3556 C C . ARG A 1 453 ? 18.030 -6.664 -59.812 1.00 75.62 453 ARG A C 1
ATOM 3558 O O . ARG A 1 453 ? 17.505 -6.263 -60.846 1.00 75.62 453 ARG A O 1
ATOM 3565 N N . PHE A 1 454 ? 19.226 -6.257 -59.407 1.00 73.25 454 PHE A N 1
ATOM 3566 C CA . PHE A 1 454 ? 20.087 -5.323 -60.127 1.00 73.25 454 PHE A CA 1
ATOM 3567 C C . PHE A 1 454 ? 21.508 -5.888 -60.133 1.00 73.25 454 PHE A C 1
ATOM 3569 O O . PHE A 1 454 ? 21.850 -6.588 -59.187 1.00 73.25 454 PHE A O 1
ATOM 3576 N N . PRO A 1 455 ? 22.345 -5.575 -61.132 1.00 72.00 455 PRO A N 1
ATOM 3577 C CA . PRO A 1 455 ? 23.732 -6.023 -61.135 1.00 72.00 455 PRO A CA 1
ATOM 3578 C C . PRO A 1 455 ? 24.517 -5.444 -59.946 1.00 72.00 455 PRO A C 1
ATOM 3580 O O . PRO A 1 455 ? 24.416 -4.253 -59.629 1.00 72.00 455 PRO A O 1
ATOM 3583 N N . SER A 1 456 ? 25.302 -6.298 -59.291 1.00 68.94 456 SER A N 1
ATOM 3584 C CA . SER A 1 456 ? 26.337 -5.915 -58.325 1.00 68.94 456 SER A CA 1
ATOM 3585 C C . SER A 1 456 ? 27.410 -4.993 -58.950 1.00 68.94 456 SER A C 1
ATOM 3587 O O . SER A 1 456 ? 27.654 -5.067 -60.156 1.00 68.94 456 SER A O 1
ATOM 3589 N N . PRO A 1 457 ? 28.098 -4.138 -58.162 1.00 68.94 457 PRO A N 1
ATOM 3590 C CA . PRO A 1 457 ? 28.047 -4.033 -56.702 1.00 68.94 457 PRO A CA 1
ATOM 3591 C C . PRO A 1 457 ? 26.908 -3.142 -56.181 1.00 68.94 457 PRO A C 1
ATOM 3593 O O . PRO A 1 457 ? 26.492 -2.172 -56.814 1.00 68.94 457 PRO A O 1
ATOM 3596 N N . HIS A 1 458 ? 26.436 -3.429 -54.966 1.00 75.31 458 HIS A N 1
ATOM 3597 C CA . HIS A 1 458 ? 25.442 -2.609 -54.271 1.00 75.31 458 HIS A CA 1
ATOM 3598 C C . HIS A 1 458 ? 26.111 -1.670 -53.254 1.00 75.31 458 HIS A C 1
ATOM 3600 O O . HIS A 1 458 ? 26.533 -2.134 -52.190 1.00 75.31 458 HIS A O 1
ATOM 3606 N N . PRO A 1 459 ? 26.201 -0.353 -53.519 1.00 78.19 459 PRO A N 1
ATOM 3607 C CA . PRO A 1 459 ? 26.757 0.585 -52.548 1.00 78.19 459 PRO A CA 1
ATOM 3608 C C . PRO A 1 459 ? 25.939 0.579 -51.246 1.00 78.19 459 PRO A C 1
ATOM 3610 O O . PRO A 1 459 ? 24.715 0.437 -51.260 1.00 78.19 459 PRO A O 1
ATOM 3613 N N . LEU A 1 460 ? 26.620 0.704 -50.105 1.00 79.94 460 LEU A N 1
ATOM 3614 C CA . LEU A 1 460 ? 25.981 0.779 -48.790 1.00 79.94 460 LEU A CA 1
ATOM 3615 C C . LEU A 1 460 ? 25.566 2.232 -48.478 1.00 79.94 460 LEU A C 1
ATOM 3617 O O . LEU A 1 460 ? 26.360 3.146 -48.707 1.00 79.94 460 LEU A O 1
ATOM 3621 N N . PRO A 1 461 ? 24.383 2.470 -47.880 1.00 86.94 461 PRO A N 1
ATOM 3622 C CA . PRO A 1 461 ? 23.379 1.476 -47.510 1.00 86.94 461 PRO A CA 1
ATOM 3623 C C . PRO A 1 461 ? 22.454 1.081 -48.677 1.00 86.94 461 PRO A C 1
ATOM 3625 O O . PRO A 1 461 ? 22.103 1.920 -49.502 1.00 86.94 461 PRO A O 1
ATOM 3628 N N . HIS A 1 462 ? 21.983 -0.169 -48.693 1.00 87.81 462 HIS A N 1
ATOM 3629 C CA . HIS A 1 462 ? 20.937 -0.649 -49.612 1.00 87.81 462 HIS A CA 1
ATOM 3630 C C . HIS A 1 462 ? 19.923 -1.544 -48.883 1.00 87.81 462 HIS A C 1
ATOM 3632 O O . HIS A 1 462 ? 20.160 -1.967 -47.751 1.00 87.81 462 HIS A O 1
ATOM 3638 N N . PHE A 1 463 ? 18.783 -1.832 -49.518 1.00 92.25 463 PHE A N 1
ATOM 3639 C CA . PHE A 1 463 ? 17.719 -2.647 -48.925 1.00 92.25 463 PHE A CA 1
ATOM 3640 C C . PHE A 1 463 ? 17.695 -4.063 -49.497 1.00 92.25 463 PHE A C 1
ATOM 3642 O O . PHE A 1 463 ? 17.913 -4.257 -50.695 1.00 92.25 463 PHE A O 1
ATOM 3649 N N . ILE A 1 464 ? 17.392 -5.039 -48.645 1.00 91.75 464 ILE A N 1
ATOM 3650 C CA . ILE A 1 464 ? 17.194 -6.444 -49.018 1.00 91.75 464 ILE A CA 1
ATOM 3651 C C . ILE A 1 464 ? 15.924 -6.978 -48.353 1.00 91.75 464 ILE A C 1
ATOM 3653 O O . ILE A 1 464 ? 15.510 -6.469 -47.310 1.00 91.75 464 ILE A O 1
ATOM 3657 N N . VAL A 1 465 ? 15.316 -8.001 -48.939 1.00 89.50 465 VAL A N 1
ATOM 3658 C CA . VAL A 1 465 ? 14.210 -8.753 -48.340 1.00 89.50 465 VAL A CA 1
ATOM 3659 C C . VAL A 1 465 ? 14.679 -10.182 -48.101 1.00 89.50 465 VAL A C 1
ATOM 3661 O O . VAL A 1 465 ? 15.270 -10.781 -48.996 1.00 89.50 465 VAL A O 1
ATOM 3664 N N . GLN A 1 466 ? 14.452 -10.700 -46.898 1.00 82.88 466 GLN A N 1
ATOM 3665 C CA . GLN A 1 466 ? 14.740 -12.086 -46.521 1.00 82.88 466 GLN A CA 1
ATOM 3666 C C . GLN A 1 466 ? 13.580 -12.616 -45.680 1.00 82.88 466 GLN A C 1
ATOM 3668 O O . GLN A 1 466 ? 13.159 -11.943 -44.738 1.00 82.88 466 GLN A O 1
ATOM 3673 N N . ASN A 1 467 ? 13.048 -13.788 -46.028 1.00 82.19 467 ASN A N 1
ATOM 3674 C CA . ASN A 1 467 ? 11.935 -14.444 -45.328 1.00 82.19 467 ASN A CA 1
ATOM 3675 C C . ASN A 1 467 ? 10.709 -13.521 -45.176 1.00 82.19 467 ASN A C 1
ATOM 3677 O O . ASN A 1 467 ? 10.036 -13.488 -44.148 1.00 82.19 467 ASN A O 1
ATOM 3681 N N . GLY A 1 468 ? 10.439 -12.709 -46.205 1.00 82.94 468 GLY A N 1
ATOM 3682 C CA . GLY A 1 468 ? 9.333 -11.746 -46.216 1.00 82.94 468 GLY A CA 1
ATOM 3683 C C . GLY A 1 468 ? 9.521 -10.507 -45.326 1.00 82.94 468 GLY A C 1
ATOM 3684 O O . GLY A 1 468 ? 8.593 -9.694 -45.241 1.00 82.94 468 GLY A O 1
ATOM 3685 N N . LEU A 1 469 ? 10.691 -10.337 -44.700 1.00 89.94 469 LEU A N 1
ATOM 3686 C CA . LEU A 1 469 ? 11.059 -9.187 -43.871 1.00 89.94 469 LEU A CA 1
ATOM 3687 C C . LEU A 1 469 ? 12.017 -8.244 -44.608 1.00 89.94 469 LEU A C 1
ATOM 3689 O O . LEU A 1 469 ? 12.928 -8.673 -45.314 1.00 89.94 469 LEU A O 1
ATOM 3693 N N . LEU A 1 470 ? 11.827 -6.937 -44.418 1.00 92.94 470 LEU A N 1
ATOM 3694 C CA . LEU A 1 470 ? 12.657 -5.885 -45.006 1.00 92.94 470 LEU A CA 1
ATOM 3695 C C . LEU A 1 470 ? 13.854 -5.534 -44.105 1.00 92.94 470 LEU A C 1
ATOM 3697 O O . LEU A 1 470 ? 13.690 -5.186 -42.930 1.00 92.94 470 LEU A O 1
ATOM 3701 N N . TYR A 1 471 ? 15.050 -5.523 -44.692 1.00 93.19 471 TYR A N 1
ATOM 3702 C CA . TYR A 1 471 ? 16.313 -5.178 -44.044 1.00 93.19 471 TYR A CA 1
ATOM 3703 C C . TYR A 1 471 ? 17.050 -4.058 -44.783 1.00 93.19 471 TYR A C 1
ATOM 3705 O O . TYR A 1 471 ? 16.924 -3.880 -45.992 1.00 93.19 471 TYR A O 1
ATOM 3713 N N . CYS A 1 472 ? 17.866 -3.314 -44.042 1.00 92.94 472 CYS A N 1
ATOM 3714 C CA . CYS A 1 472 ? 18.828 -2.343 -44.551 1.00 92.94 472 CYS A CA 1
ATOM 3715 C C . CYS A 1 472 ? 20.240 -2.863 -44.271 1.00 92.94 472 CYS A C 1
ATOM 3717 O O . CYS A 1 472 ? 20.607 -3.081 -43.114 1.00 92.94 472 CYS A O 1
ATOM 3719 N N . VAL A 1 473 ? 21.030 -3.072 -45.318 1.00 90.81 473 VAL A N 1
ATOM 3720 C CA . VAL A 1 473 ? 22.438 -3.457 -45.214 1.00 90.81 473 VAL A CA 1
ATOM 3721 C C . VAL A 1 473 ? 23.258 -2.180 -45.152 1.00 90.81 473 VAL A C 1
ATOM 3723 O O . VAL A 1 473 ? 23.186 -1.348 -46.054 1.00 90.81 473 VAL A O 1
ATOM 3726 N N . ALA A 1 474 ? 24.013 -1.993 -44.074 1.00 88.94 474 ALA A N 1
ATOM 3727 C CA . ALA A 1 474 ? 24.806 -0.789 -43.859 1.00 88.94 474 ALA A CA 1
ATOM 3728 C C . ALA A 1 474 ? 26.101 -1.095 -43.106 1.00 88.94 474 ALA A C 1
ATOM 3730 O O . ALA A 1 474 ? 26.155 -2.003 -42.277 1.00 88.94 474 ALA A O 1
ATOM 3731 N N . GLU A 1 475 ? 27.127 -0.278 -43.328 1.00 83.69 475 GLU A N 1
ATOM 3732 C CA . GLU A 1 475 ? 28.369 -0.380 -42.570 1.00 83.69 475 GLU A CA 1
ATOM 3733 C C . GLU A 1 475 ? 28.218 0.241 -41.170 1.00 83.69 475 GLU A C 1
ATOM 3735 O O . GLU A 1 475 ? 27.706 1.357 -40.974 1.00 83.69 475 GLU A O 1
ATOM 3740 N N . ARG A 1 476 ? 28.646 -0.512 -40.157 1.00 80.88 476 ARG A N 1
ATOM 3741 C CA . ARG A 1 476 ? 28.600 -0.150 -38.742 1.00 80.88 476 ARG A CA 1
ATOM 3742 C C . ARG A 1 476 ? 29.892 -0.589 -38.066 1.00 80.88 476 ARG A C 1
ATOM 3744 O O . ARG A 1 476 ? 30.126 -1.774 -37.876 1.00 80.88 476 ARG A O 1
ATOM 3751 N N . ARG A 1 477 ? 30.694 0.389 -37.626 1.00 73.12 477 ARG A N 1
ATOM 3752 C CA . ARG A 1 477 ? 31.950 0.165 -36.878 1.00 73.12 477 ARG A CA 1
ATOM 3753 C C . ARG A 1 477 ? 32.960 -0.718 -37.638 1.00 73.12 477 ARG A C 1
ATOM 3755 O O . ARG A 1 477 ? 33.612 -1.554 -37.025 1.00 73.12 477 ARG A O 1
ATOM 3762 N N . GLY A 1 478 ? 33.065 -0.523 -38.956 1.00 70.69 478 GLY A N 1
ATOM 3763 C CA . GLY A 1 478 ? 33.941 -1.298 -39.845 1.00 70.69 478 GLY A CA 1
ATOM 3764 C C . GLY A 1 478 ? 33.392 -2.672 -40.245 1.00 70.69 478 GLY A C 1
ATOM 3765 O O . GLY A 1 478 ? 34.088 -3.442 -40.898 1.00 70.69 478 GLY A O 1
ATOM 3766 N N . GLU A 1 479 ? 32.164 -3.010 -39.839 1.00 75.50 479 GLU A N 1
ATOM 3767 C CA . GLU A 1 479 ? 31.502 -4.271 -40.177 1.00 75.50 479 GLU A CA 1
ATOM 3768 C C . GLU A 1 479 ? 30.223 -3.996 -40.980 1.00 75.50 479 GLU A C 1
ATOM 3770 O O . GLU A 1 479 ? 29.419 -3.135 -40.615 1.00 75.50 479 GLU A O 1
ATOM 3775 N N . THR A 1 480 ? 29.993 -4.752 -42.054 1.00 81.19 480 THR A N 1
ATOM 3776 C CA . THR A 1 480 ? 28.713 -4.719 -42.776 1.00 81.19 480 THR A CA 1
ATOM 3777 C C . THR A 1 480 ? 27.652 -5.439 -41.946 1.00 81.19 480 THR A C 1
ATOM 3779 O O . THR A 1 480 ? 27.848 -6.586 -41.548 1.00 81.19 480 THR A O 1
ATOM 3782 N N . LYS A 1 481 ? 26.529 -4.771 -41.661 1.00 85.31 481 LYS A N 1
ATOM 3783 C CA . LYS A 1 481 ? 25.436 -5.306 -40.839 1.00 85.31 481 LYS A CA 1
ATOM 3784 C C . LYS A 1 481 ? 24.099 -5.270 -41.566 1.00 85.31 481 LYS A C 1
ATOM 3786 O O . LYS A 1 481 ? 23.769 -4.279 -42.212 1.00 85.31 481 LYS A O 1
ATOM 3791 N N . THR A 1 482 ? 23.299 -6.314 -41.360 1.00 88.88 482 THR A N 1
ATOM 3792 C CA . THR A 1 482 ? 21.885 -6.386 -41.748 1.00 88.88 482 THR A CA 1
ATOM 3793 C C . THR A 1 482 ? 21.008 -5.848 -40.612 1.00 88.88 482 THR A C 1
ATOM 3795 O O . THR A 1 482 ? 20.995 -6.371 -39.493 1.00 88.88 482 THR A O 1
ATOM 3798 N N . LEU A 1 483 ? 20.298 -4.750 -40.874 1.00 93.06 483 LEU A N 1
ATOM 3799 C CA . LEU A 1 483 ? 19.489 -4.018 -39.898 1.00 93.06 483 LEU A CA 1
ATOM 3800 C C . LEU A 1 483 ? 18.005 -4.211 -40.211 1.00 93.06 483 LEU A C 1
ATOM 3802 O O . LEU A 1 483 ? 17.574 -3.867 -41.309 1.00 93.06 483 LEU A O 1
ATOM 3806 N N . LEU A 1 484 ? 17.216 -4.714 -39.261 1.00 92.69 484 LEU A N 1
ATOM 3807 C CA . LEU A 1 484 ? 15.780 -4.915 -39.477 1.00 92.69 484 LEU A CA 1
ATOM 3808 C C . LEU A 1 484 ? 15.076 -3.555 -39.603 1.00 92.69 484 LEU A C 1
ATOM 3810 O O . LEU A 1 484 ? 15.263 -2.669 -38.758 1.00 92.69 484 LEU A O 1
ATOM 3814 N N . VAL A 1 485 ? 14.288 -3.366 -40.664 1.00 94.12 485 VAL A N 1
ATOM 3815 C CA . VAL A 1 485 ? 13.586 -2.098 -40.898 1.00 94.12 485 VAL A CA 1
ATOM 3816 C C . VAL A 1 485 ? 12.325 -2.037 -40.037 1.00 94.12 485 VAL A C 1
ATOM 3818 O O . VAL A 1 485 ? 11.465 -2.902 -40.134 1.00 94.12 485 VAL A O 1
ATOM 3821 N N . VAL A 1 486 ? 12.188 -1.032 -39.172 1.00 92.94 486 VAL A N 1
ATOM 3822 C CA . VAL A 1 486 ? 11.109 -1.012 -38.168 1.00 92.94 486 VAL A CA 1
ATOM 3823 C C . VAL A 1 486 ? 9.887 -0.228 -38.670 1.00 92.94 486 VAL A C 1
ATOM 3825 O O . VAL A 1 486 ? 10.006 0.980 -38.933 1.00 92.94 486 VAL A O 1
ATOM 3828 N N . PRO A 1 487 ? 8.698 -0.858 -38.753 1.00 92.06 487 PRO A N 1
ATOM 3829 C CA . PRO A 1 487 ? 7.467 -0.166 -39.107 1.00 92.06 487 PRO A CA 1
ATOM 3830 C C . PRO A 1 487 ? 7.030 0.780 -37.988 1.00 92.06 487 PRO A C 1
ATOM 3832 O O . PRO A 1 487 ? 7.306 0.551 -36.808 1.00 92.06 487 PRO A O 1
ATOM 3835 N N . ARG A 1 488 ? 6.318 1.847 -38.346 1.00 89.19 488 ARG A N 1
ATOM 3836 C CA . ARG A 1 488 ? 5.885 2.933 -37.460 1.00 89.19 488 ARG A CA 1
ATOM 3837 C C . ARG A 1 488 ? 5.165 2.423 -36.214 1.00 89.19 488 ARG A C 1
ATOM 3839 O O . ARG A 1 488 ? 5.434 2.931 -35.131 1.00 89.19 488 ARG A O 1
ATOM 3846 N N . THR A 1 489 ? 4.345 1.383 -36.352 1.00 86.19 489 THR A N 1
ATOM 3847 C CA . THR A 1 489 ? 3.593 0.740 -35.260 1.00 86.19 489 THR A CA 1
ATOM 3848 C C . THR A 1 489 ? 4.472 0.077 -34.193 1.00 86.19 489 THR A C 1
ATOM 3850 O O . THR A 1 489 ? 4.003 -0.146 -33.085 1.00 86.19 489 THR A O 1
ATOM 3853 N N . LYS A 1 490 ? 5.744 -0.228 -34.490 1.00 87.38 490 LYS A N 1
ATOM 3854 C CA . LYS A 1 490 ? 6.693 -0.878 -33.562 1.00 87.38 490 LYS A CA 1
ATOM 3855 C C . LYS A 1 490 ? 7.836 0.039 -33.108 1.00 87.38 490 LYS A C 1
ATOM 3857 O O . LYS A 1 490 ? 8.625 -0.338 -32.241 1.00 87.38 490 LYS A O 1
ATOM 3862 N N . ARG A 1 491 ? 7.946 1.254 -33.665 1.00 91.69 491 ARG A N 1
ATOM 3863 C CA . ARG A 1 491 ? 9.021 2.209 -33.323 1.00 91.69 491 ARG A CA 1
ATOM 3864 C C . ARG A 1 491 ? 8.962 2.655 -31.870 1.00 91.69 491 ARG A C 1
ATOM 3866 O O . ARG A 1 491 ? 10.013 2.797 -31.253 1.00 91.69 491 ARG A O 1
ATOM 3873 N N . GLU A 1 492 ? 7.765 2.840 -31.317 1.00 85.00 492 GLU A N 1
ATOM 3874 C CA . GLU A 1 492 ? 7.589 3.224 -29.914 1.00 85.00 492 GLU A CA 1
ATOM 3875 C C . GLU A 1 492 ? 8.159 2.166 -28.964 1.00 85.00 492 GLU A C 1
ATOM 3877 O O . GLU A 1 492 ? 8.989 2.503 -28.123 1.00 85.00 492 GLU A O 1
ATOM 3882 N N . THR A 1 493 ? 7.861 0.884 -29.194 1.00 85.75 493 THR A N 1
ATOM 3883 C CA . THR A 1 493 ? 8.447 -0.239 -28.442 1.00 85.75 493 THR A CA 1
ATOM 3884 C C . THR A 1 493 ? 9.978 -0.221 -28.505 1.00 85.75 493 THR A C 1
ATOM 3886 O O . THR A 1 493 ? 10.654 -0.355 -27.484 1.00 85.75 493 THR A O 1
ATOM 3889 N N . VAL A 1 494 ? 10.565 0.009 -29.689 1.00 89.44 494 VAL A N 1
ATOM 3890 C CA . VAL A 1 494 ? 12.030 0.123 -29.840 1.00 89.44 494 VAL A CA 1
ATOM 3891 C C . VAL A 1 494 ? 12.583 1.319 -29.058 1.00 89.44 494 VAL A C 1
ATOM 3893 O O . VAL A 1 494 ? 13.627 1.197 -28.415 1.00 89.44 494 VAL A O 1
ATOM 3896 N N . LEU A 1 495 ? 11.906 2.470 -29.085 1.00 91.31 495 LEU A N 1
ATOM 3897 C CA . LEU A 1 495 ? 12.309 3.673 -28.349 1.00 91.31 495 LEU A CA 1
ATOM 3898 C C . LEU A 1 495 ? 12.215 3.470 -26.830 1.00 91.31 495 LEU A C 1
ATOM 3900 O O . LEU A 1 495 ? 13.144 3.850 -26.111 1.00 91.31 495 LEU A O 1
ATOM 3904 N N . GLU A 1 496 ? 11.158 2.823 -26.342 1.00 85.81 496 GLU A N 1
ATOM 3905 C CA . GLU A 1 496 ? 10.986 2.475 -24.930 1.00 85.81 496 GLU A CA 1
ATOM 3906 C C . GLU A 1 496 ? 12.083 1.527 -24.446 1.00 85.81 496 GLU A C 1
ATOM 3908 O O . GLU A 1 496 ? 12.743 1.810 -23.441 1.00 85.81 496 GLU A O 1
ATOM 3913 N N . LEU A 1 497 ? 12.365 0.461 -25.197 1.00 86.94 497 LEU A N 1
ATOM 3914 C CA . LEU A 1 497 ? 13.430 -0.490 -24.873 1.00 86.94 497 LEU A CA 1
ATOM 3915 C C . LEU A 1 497 ? 14.822 0.128 -24.945 1.00 86.94 497 LEU A C 1
ATOM 3917 O O . LEU A 1 497 ? 15.683 -0.191 -24.127 1.00 86.94 497 LEU A O 1
ATOM 3921 N N . ALA A 1 498 ? 15.066 1.003 -25.920 1.00 88.62 498 ALA A N 1
ATOM 3922 C CA . ALA A 1 498 ? 16.379 1.597 -26.133 1.00 88.62 498 ALA A CA 1
ATOM 3923 C C . ALA A 1 498 ? 16.672 2.777 -25.197 1.00 88.62 498 ALA A C 1
ATOM 3925 O O . ALA A 1 498 ? 17.852 3.092 -24.990 1.00 88.62 498 ALA A O 1
ATOM 3926 N N . HIS A 1 499 ? 15.642 3.432 -24.646 1.00 90.75 499 HIS A N 1
ATOM 3927 C CA . HIS A 1 499 ? 15.779 4.642 -23.831 1.00 90.75 499 HIS A CA 1
ATOM 3928 C C . HIS A 1 499 ? 15.178 4.539 -22.424 1.00 90.75 499 HIS A C 1
ATOM 3930 O O . HIS A 1 499 ? 15.877 4.863 -21.460 1.00 90.75 499 HIS A O 1
ATOM 3936 N N . THR A 1 500 ? 13.908 4.144 -22.317 1.00 84.88 500 THR A N 1
ATOM 3937 C CA . THR A 1 500 ? 13.075 4.284 -21.108 1.00 84.88 500 THR A CA 1
ATOM 3938 C C . THR A 1 500 ? 13.229 3.113 -20.141 1.00 84.88 500 THR A C 1
ATOM 3940 O O . THR A 1 500 ? 13.208 3.311 -18.929 1.00 84.88 500 THR A O 1
ATOM 3943 N N . HIS A 1 501 ? 13.451 1.903 -20.651 1.00 83.81 501 HIS A N 1
ATOM 3944 C CA . HIS A 1 501 ? 13.625 0.712 -19.823 1.00 83.81 501 HIS A CA 1
ATOM 3945 C C . HIS A 1 501 ? 14.800 0.867 -18.816 1.00 83.81 501 HIS A C 1
ATOM 3947 O O . HIS A 1 501 ? 15.823 1.472 -19.151 1.00 83.81 501 HIS A O 1
ATOM 3953 N N . PRO A 1 502 ? 14.741 0.288 -17.597 1.00 77.88 502 PRO A N 1
ATOM 3954 C CA . PRO A 1 502 ? 15.817 0.307 -16.595 1.00 77.88 502 PRO A CA 1
ATOM 3955 C C . PRO A 1 502 ? 17.196 -0.093 -17.123 1.00 77.88 502 PRO A C 1
ATOM 3957 O O . PRO A 1 502 ? 18.198 0.555 -16.820 1.00 77.88 502 PRO A O 1
ATOM 3960 N N . MET A 1 503 ? 17.236 -1.130 -17.967 1.00 81.50 503 MET A N 1
ATOM 3961 C CA . MET A 1 503 ? 18.456 -1.590 -18.646 1.00 81.50 503 MET A CA 1
ATOM 3962 C C . MET A 1 503 ? 18.947 -0.614 -19.722 1.00 81.50 503 MET A C 1
ATOM 3964 O O . MET A 1 503 ? 20.092 -0.702 -20.148 1.00 81.50 503 MET A O 1
ATOM 3968 N N . ALA A 1 504 ? 18.118 0.335 -20.158 1.00 83.06 504 ALA A N 1
ATOM 3969 C CA . ALA A 1 504 ? 18.515 1.394 -21.070 1.00 83.06 504 ALA A CA 1
ATOM 3970 C C . ALA A 1 504 ? 19.010 2.662 -20.367 1.00 83.06 504 ALA A C 1
ATOM 3972 O O . ALA A 1 504 ? 19.949 3.305 -20.857 1.00 83.06 504 ALA A O 1
ATOM 3973 N N . GLY A 1 505 ? 18.393 3.001 -19.231 1.00 75.38 505 GLY A N 1
ATOM 3974 C CA . GLY A 1 505 ? 18.839 4.002 -18.260 1.00 75.38 505 GLY A CA 1
ATOM 3975 C C . GLY A 1 505 ? 18.937 5.439 -18.777 1.00 75.38 505 GLY A C 1
ATOM 3976 O O . GLY A 1 505 ? 19.713 6.240 -18.243 1.00 75.38 505 GLY A O 1
ATOM 3977 N N . HIS A 1 506 ? 18.154 5.800 -19.800 1.00 83.38 506 HIS A N 1
ATOM 3978 C CA . HIS A 1 506 ? 17.993 7.183 -20.258 1.00 83.38 506 HIS A CA 1
ATOM 3979 C C . HIS A 1 506 ? 19.305 7.895 -20.646 1.00 83.38 506 HIS A C 1
ATOM 3981 O O . HIS A 1 506 ? 19.491 9.089 -20.398 1.00 83.38 506 HIS A O 1
ATOM 3987 N N . LEU A 1 507 ? 20.251 7.193 -21.265 1.00 79.88 507 LEU A N 1
ATOM 3988 C CA . LEU A 1 507 ? 21.614 7.683 -21.544 1.00 79.88 507 LEU A CA 1
ATOM 3989 C C . LEU A 1 507 ? 21.723 8.845 -22.562 1.00 79.88 507 LEU A C 1
ATOM 3991 O O . LEU A 1 507 ? 22.831 9.235 -22.936 1.00 79.88 507 LEU A O 1
ATOM 3995 N N . GLY A 1 508 ? 20.597 9.433 -22.972 1.00 80.56 508 GLY A N 1
ATOM 3996 C CA . GLY A 1 508 ? 20.503 10.548 -23.914 1.00 80.56 508 GLY A CA 1
ATOM 3997 C C . GLY A 1 508 ? 20.483 10.106 -25.378 1.00 80.56 508 GLY A C 1
ATOM 3998 O O . GLY A 1 508 ? 20.882 8.992 -25.708 1.00 80.56 508 GLY A O 1
ATOM 3999 N N . ALA A 1 509 ? 20.043 11.008 -26.261 1.00 86.00 509 ALA A N 1
ATOM 4000 C CA . ALA A 1 509 ? 19.747 10.695 -27.661 1.00 86.00 509 ALA A CA 1
ATOM 4001 C C . ALA A 1 509 ? 20.915 10.036 -28.408 1.00 86.00 509 ALA A C 1
ATOM 4003 O O . ALA A 1 509 ? 20.713 9.038 -29.083 1.00 86.00 509 ALA A O 1
ATOM 4004 N N . ALA A 1 510 ? 22.144 10.537 -28.251 1.00 83.44 510 ALA A N 1
ATOM 4005 C CA . ALA A 1 510 ? 23.305 9.973 -28.941 1.00 83.44 510 ALA A CA 1
ATOM 4006 C C . ALA A 1 510 ? 23.563 8.500 -28.567 1.00 83.44 510 ALA A C 1
ATOM 4008 O O . ALA A 1 510 ? 23.852 7.684 -29.437 1.00 83.44 510 ALA A O 1
ATOM 4009 N N . ASN A 1 511 ? 23.424 8.148 -27.285 1.00 84.81 511 ASN A N 1
ATOM 4010 C CA . ASN A 1 511 ? 23.610 6.775 -26.814 1.00 84.81 511 ASN A CA 1
ATOM 4011 C C . ASN A 1 511 ? 22.422 5.881 -27.184 1.00 84.81 511 ASN A C 1
ATOM 4013 O O . ASN A 1 511 ? 22.634 4.739 -27.584 1.00 84.81 511 ASN A O 1
ATOM 4017 N N . THR A 1 512 ? 21.194 6.409 -27.128 1.00 89.00 512 THR A N 1
ATOM 4018 C CA . THR A 1 512 ? 19.999 5.710 -27.626 1.00 89.00 512 THR A CA 1
ATOM 4019 C C . THR A 1 512 ? 20.146 5.378 -29.117 1.00 89.00 512 THR A C 1
ATOM 4021 O O . THR A 1 512 ? 19.936 4.238 -29.515 1.00 89.00 512 THR A O 1
ATOM 4024 N N . ILE A 1 513 ? 20.594 6.339 -29.936 1.00 90.88 513 ILE A N 1
ATOM 4025 C CA . ILE A 1 513 ? 20.852 6.145 -31.372 1.00 90.88 513 ILE A CA 1
ATOM 4026 C C . ILE A 1 513 ? 21.900 5.048 -31.586 1.00 90.88 513 ILE A C 1
ATOM 4028 O O . ILE A 1 513 ? 21.677 4.147 -32.391 1.00 90.88 513 ILE A O 1
ATOM 4032 N N . LYS A 1 514 ? 23.022 5.086 -30.852 1.00 86.00 514 LYS A N 1
ATOM 4033 C CA . LYS A 1 514 ? 24.058 4.042 -30.932 1.00 86.00 514 LYS A CA 1
ATOM 4034 C C . LYS A 1 514 ? 23.497 2.652 -30.621 1.00 86.00 514 LYS A C 1
ATOM 4036 O O . LYS A 1 514 ? 23.815 1.717 -31.339 1.00 86.00 514 LYS A O 1
ATOM 4041 N N . ARG A 1 515 ? 22.636 2.527 -29.604 1.00 87.62 515 ARG A N 1
ATOM 4042 C CA . ARG A 1 515 ? 22.024 1.247 -29.212 1.00 87.62 515 ARG A CA 1
ATOM 4043 C C . ARG A 1 515 ? 21.099 0.680 -30.301 1.00 87.62 515 ARG A C 1
ATOM 4045 O O . ARG A 1 515 ? 21.086 -0.532 -30.512 1.00 87.62 515 ARG A O 1
ATOM 4052 N N . ILE A 1 516 ? 20.354 1.545 -30.995 1.00 91.62 516 ILE A N 1
ATOM 4053 C CA . ILE A 1 516 ? 19.388 1.152 -32.036 1.00 91.62 516 ILE A CA 1
ATOM 4054 C C . ILE A 1 516 ? 20.090 0.826 -33.364 1.00 91.62 516 ILE A C 1
ATOM 4056 O O . ILE A 1 516 ? 19.789 -0.194 -33.979 1.00 91.62 516 ILE A O 1
ATOM 4060 N N . ARG A 1 517 ? 21.050 1.655 -33.799 1.00 89.12 517 ARG A N 1
ATOM 4061 C CA . ARG A 1 517 ? 21.677 1.590 -35.139 1.00 89.12 517 ARG A CA 1
ATOM 4062 C C . ARG A 1 517 ? 22.421 0.298 -35.465 1.00 89.12 517 ARG A C 1
ATOM 4064 O O . ARG A 1 517 ? 22.721 0.064 -36.634 1.00 89.12 517 ARG A O 1
ATOM 4071 N N . ASP A 1 518 ? 22.770 -0.484 -34.452 1.00 83.88 518 ASP A N 1
ATOM 4072 C CA . ASP A 1 518 ? 23.427 -1.779 -34.619 1.00 83.88 518 ASP A CA 1
ATOM 4073 C C . ASP A 1 518 ? 22.463 -2.912 -34.985 1.00 83.88 518 ASP A C 1
ATOM 4075 O O . ASP A 1 518 ? 22.927 -3.982 -35.370 1.00 83.88 518 ASP A O 1
ATOM 4079 N N . ARG A 1 519 ? 21.151 -2.692 -34.830 1.00 88.69 519 ARG A N 1
ATOM 4080 C CA . ARG A 1 519 ? 20.118 -3.734 -34.933 1.00 88.69 519 ARG A CA 1
ATOM 4081 C C . ARG A 1 519 ? 18.969 -3.344 -35.854 1.00 88.69 519 ARG A C 1
ATOM 4083 O O . ARG A 1 519 ? 18.465 -4.196 -36.577 1.00 88.69 519 ARG A O 1
ATOM 4090 N N . PHE A 1 520 ? 18.584 -2.069 -35.828 1.00 93.44 520 PHE A N 1
ATOM 4091 C CA . PHE A 1 520 ? 17.378 -1.559 -36.468 1.00 93.44 520 PHE A CA 1
ATOM 4092 C C . PHE A 1 520 ? 17.655 -0.338 -37.345 1.00 93.44 520 PHE A C 1
ATOM 4094 O O . PHE A 1 520 ? 18.591 0.435 -37.105 1.00 93.44 520 PHE A O 1
ATOM 4101 N N . HIS A 1 521 ? 16.791 -0.134 -38.335 1.00 93.44 521 HIS A N 1
ATOM 4102 C CA . HIS A 1 521 ? 16.797 1.034 -39.207 1.00 93.44 521 HIS A CA 1
ATOM 4103 C C . HIS A 1 521 ? 15.370 1.517 -39.492 1.00 93.44 521 HIS A C 1
ATOM 4105 O O . HIS A 1 521 ? 14.448 0.717 -39.586 1.00 93.44 521 HIS A O 1
ATOM 4111 N N . TRP A 1 522 ? 15.180 2.825 -39.648 1.00 93.75 522 TRP A N 1
ATOM 4112 C CA . TRP A 1 522 ? 14.017 3.389 -40.334 1.00 93.75 522 TRP A CA 1
ATOM 4113 C C . TRP A 1 522 ? 14.327 4.818 -40.812 1.00 93.75 522 TRP A C 1
ATOM 4115 O O . TRP A 1 522 ? 15.205 5.489 -40.248 1.00 93.75 522 TRP A O 1
ATOM 4125 N N . PRO A 1 523 ? 13.609 5.314 -41.828 1.00 87.38 523 PRO A N 1
ATOM 4126 C CA . PRO A 1 523 ? 13.738 6.685 -42.311 1.00 87.38 523 PRO A CA 1
ATOM 4127 C C . PRO A 1 523 ? 13.458 7.706 -41.198 1.00 87.38 523 PRO A C 1
ATOM 4129 O O . PRO A 1 523 ? 12.413 7.678 -40.552 1.00 87.38 523 PRO A O 1
ATOM 4132 N N . GLY A 1 524 ? 14.406 8.616 -40.949 1.00 87.56 524 GLY A N 1
ATOM 4133 C CA . GLY A 1 524 ? 14.269 9.653 -39.916 1.00 87.56 524 GLY A CA 1
ATOM 4134 C C . GLY A 1 524 ? 14.594 9.222 -38.475 1.00 87.56 524 GLY A C 1
ATOM 4135 O O . GLY A 1 524 ? 14.378 10.023 -37.561 1.00 87.56 524 GLY A O 1
ATOM 4136 N N . LEU A 1 525 ? 15.164 8.023 -38.267 1.00 90.50 525 LEU A N 1
ATOM 4137 C CA . LEU A 1 525 ? 15.538 7.457 -36.955 1.00 90.50 525 LEU A CA 1
ATOM 4138 C C . LEU A 1 525 ? 16.199 8.466 -36.014 1.00 90.50 525 LEU A C 1
ATOM 4140 O O . LEU A 1 525 ? 15.756 8.654 -34.883 1.00 90.50 525 LEU A O 1
ATOM 4144 N N . ASP A 1 526 ? 17.231 9.167 -36.475 1.00 88.62 526 ASP A N 1
ATOM 4145 C CA . ASP A 1 526 ? 17.960 10.144 -35.664 1.00 88.62 526 ASP A CA 1
ATOM 4146 C C . ASP A 1 526 ? 17.077 11.281 -35.147 1.00 88.62 526 ASP A C 1
ATOM 4148 O O . ASP A 1 526 ? 17.188 11.689 -33.988 1.00 88.62 526 ASP A O 1
ATOM 4152 N N . GLY A 1 527 ? 16.223 11.820 -36.019 1.00 86.19 527 GLY A N 1
ATOM 4153 C CA . GLY A 1 527 ? 15.319 12.913 -35.681 1.00 86.19 527 GLY A CA 1
ATOM 4154 C C . GLY A 1 527 ? 14.252 12.466 -34.689 1.00 86.19 527 GLY A C 1
ATOM 4155 O O . GLY A 1 527 ? 13.926 13.204 -33.759 1.00 86.19 527 GLY A O 1
ATOM 4156 N N . GLU A 1 528 ? 13.743 11.246 -34.850 1.00 89.12 528 GLU A N 1
ATOM 4157 C CA . GLU A 1 528 ? 12.725 10.664 -33.977 1.00 89.12 528 GLU A CA 1
ATOM 4158 C C . GLU A 1 528 ? 13.280 10.313 -32.593 1.00 89.12 528 GLU A C 1
ATOM 4160 O O . GLU A 1 528 ? 12.704 10.727 -31.589 1.00 89.12 528 GLU A O 1
ATOM 4165 N N . VAL A 1 529 ? 14.459 9.685 -32.513 1.00 90.31 529 VAL A N 1
ATOM 4166 C CA . VAL A 1 529 ? 15.132 9.410 -31.231 1.00 90.31 529 VAL A CA 1
ATOM 4167 C C . VAL A 1 529 ? 15.471 10.709 -30.496 1.00 90.31 529 VAL A C 1
ATOM 4169 O O . VAL A 1 529 ? 15.272 10.807 -29.283 1.00 90.31 529 VAL A O 1
ATOM 4172 N N . LYS A 1 530 ? 15.960 11.739 -31.205 1.00 87.19 530 LYS A N 1
ATOM 4173 C CA . LYS A 1 530 ? 16.216 13.062 -30.607 1.00 87.19 530 LYS A CA 1
ATOM 4174 C C . LYS A 1 530 ? 14.935 13.668 -30.034 1.00 87.19 530 LYS A C 1
ATOM 4176 O O . LYS A 1 530 ? 14.965 14.095 -28.880 1.00 87.19 530 LYS A O 1
ATOM 4181 N N . ARG A 1 531 ? 13.830 13.660 -30.792 1.00 85.81 531 ARG A N 1
ATOM 4182 C CA . ARG A 1 531 ? 12.517 14.145 -30.330 1.00 85.81 531 ARG A CA 1
ATOM 4183 C C . ARG A 1 531 ? 12.022 13.364 -29.113 1.00 85.81 531 ARG A C 1
ATOM 4185 O O . ARG A 1 531 ? 11.663 13.984 -28.116 1.00 85.81 531 ARG A O 1
ATOM 4192 N N . TYR A 1 532 ? 12.093 12.035 -29.144 1.00 88.19 532 TYR A N 1
ATOM 4193 C CA . TYR A 1 532 ? 11.681 11.170 -28.035 1.00 88.19 532 TYR A CA 1
ATOM 4194 C C . TYR A 1 532 ? 12.478 11.461 -26.752 1.00 88.19 532 TYR A C 1
ATOM 4196 O O . TYR A 1 532 ? 11.908 11.719 -25.693 1.00 88.19 532 TYR A O 1
ATOM 4204 N N . CYS A 1 533 ? 13.811 11.527 -26.838 1.00 83.81 533 CYS A N 1
ATOM 4205 C CA . CYS A 1 533 ? 14.657 11.842 -25.683 1.00 83.81 533 CYS A CA 1
ATOM 4206 C C . CYS A 1 533 ? 14.475 13.282 -25.167 1.00 83.81 533 CYS A C 1
ATOM 4208 O O . CYS A 1 533 ? 14.647 13.521 -23.971 1.00 83.81 533 CYS A O 1
ATOM 4210 N N . GLN A 1 534 ? 14.172 14.244 -26.046 1.00 80.44 534 GLN A N 1
ATOM 4211 C CA . GLN A 1 534 ? 13.868 15.626 -25.658 1.00 80.44 534 GLN A CA 1
ATOM 4212 C C . GLN A 1 534 ? 12.513 15.736 -24.954 1.00 80.44 534 GLN A C 1
ATOM 4214 O O . GLN A 1 534 ? 12.407 16.502 -23.998 1.00 80.44 534 GLN A O 1
ATOM 4219 N N . ALA A 1 535 ? 11.523 14.953 -25.389 1.00 81.06 535 ALA A N 1
ATOM 4220 C CA . ALA A 1 535 ? 10.192 14.894 -24.796 1.00 81.06 535 ALA A CA 1
ATOM 4221 C C . ALA A 1 535 ? 10.150 14.088 -23.484 1.00 81.06 535 ALA A C 1
ATOM 4223 O O . ALA A 1 535 ? 9.321 14.379 -22.626 1.00 81.06 535 ALA A O 1
ATOM 4224 N N . CYS A 1 536 ? 11.064 13.132 -23.281 1.00 82.50 536 CYS A N 1
ATOM 4225 C CA . CYS A 1 536 ? 11.105 12.264 -22.100 1.00 82.50 536 CYS A CA 1
ATOM 4226 C C . CYS A 1 536 ? 11.125 13.050 -20.770 1.00 82.50 536 CYS A C 1
ATOM 4228 O O . CYS A 1 536 ? 12.128 13.674 -20.411 1.00 82.50 536 CYS A O 1
ATOM 4230 N N . ASP A 1 537 ? 10.037 12.962 -19.998 1.00 76.56 537 ASP A N 1
ATOM 4231 C CA . ASP A 1 537 ? 9.827 13.690 -18.736 1.00 76.56 537 ASP A CA 1
ATOM 4232 C C . ASP A 1 537 ? 10.941 13.427 -17.703 1.00 76.56 537 ASP A C 1
ATOM 4234 O O . ASP A 1 537 ? 11.490 14.362 -17.111 1.00 76.56 537 ASP A O 1
ATOM 4238 N N . ILE A 1 538 ? 11.372 12.166 -17.566 1.00 76.19 538 ILE A N 1
ATOM 4239 C CA . ILE A 1 538 ? 12.474 11.764 -16.675 1.00 76.19 538 ILE A CA 1
ATOM 4240 C C . ILE A 1 538 ? 13.776 12.476 -17.076 1.00 76.19 538 ILE A C 1
ATOM 4242 O O . ILE A 1 538 ? 14.475 13.045 -16.228 1.00 76.19 538 ILE A O 1
ATOM 4246 N N . CYS A 1 539 ? 14.104 12.510 -18.373 1.00 76.94 539 CYS A N 1
ATOM 4247 C CA . CYS A 1 539 ? 15.274 13.226 -18.885 1.00 76.94 539 CYS A CA 1
ATOM 4248 C C . CYS A 1 539 ? 15.155 14.741 -18.695 1.00 76.94 539 CYS A C 1
ATOM 4250 O O . CYS A 1 539 ? 16.141 15.385 -18.313 1.00 76.94 539 CYS A O 1
ATOM 4252 N N . GLN A 1 540 ? 13.973 15.320 -18.931 1.00 72.31 540 GLN A N 1
ATOM 4253 C CA . GLN A 1 540 ? 13.728 16.752 -18.763 1.00 72.31 540 GLN A CA 1
ATOM 4254 C C . GLN A 1 540 ? 13.924 17.195 -17.304 1.00 72.31 540 GLN A C 1
ATOM 4256 O O . GLN A 1 540 ? 14.572 18.217 -17.074 1.00 72.31 540 GLN A O 1
ATOM 4261 N N . ARG A 1 541 ? 13.476 16.386 -16.332 1.00 68.81 541 ARG A N 1
ATOM 4262 C CA . ARG A 1 541 ? 13.558 16.672 -14.885 1.00 68.81 541 ARG A CA 1
ATOM 4263 C C . ARG A 1 541 ? 14.928 16.449 -14.252 1.00 68.81 541 ARG A C 1
ATOM 4265 O O . ARG A 1 541 ? 15.236 17.069 -13.233 1.00 68.81 541 ARG A O 1
ATOM 4272 N N . THR A 1 542 ? 15.743 15.553 -14.812 1.00 65.12 542 THR A N 1
ATOM 4273 C CA . THR A 1 542 ? 16.991 15.092 -14.168 1.00 65.12 542 THR A CA 1
ATOM 4274 C C . THR A 1 542 ? 18.273 15.642 -14.785 1.00 65.12 542 THR A C 1
ATOM 4276 O O . THR A 1 542 ? 19.319 15.579 -14.139 1.00 65.12 542 THR A O 1
ATOM 4279 N N . SER A 1 543 ? 18.239 16.172 -16.012 1.00 63.03 543 SER A N 1
ATOM 4280 C CA . SER A 1 543 ? 19.455 16.555 -16.749 1.00 63.03 543 SER A CA 1
ATOM 4281 C C . SER A 1 543 ? 20.099 17.840 -16.204 1.00 63.03 543 SER A C 1
ATOM 4283 O O . SER A 1 543 ? 19.515 18.910 -16.345 1.00 63.03 543 SER A O 1
ATOM 4285 N N . PRO A 1 544 ? 21.307 17.800 -15.612 1.00 53.56 544 PRO A N 1
ATOM 4286 C CA . PRO A 1 544 ? 21.968 18.994 -15.086 1.00 53.56 544 PRO A CA 1
ATOM 4287 C C . PRO A 1 544 ? 22.724 19.761 -16.185 1.00 53.56 544 PRO A C 1
ATOM 4289 O O . PRO A 1 544 ? 23.429 19.147 -16.988 1.00 53.56 544 PRO A O 1
ATOM 4292 N N . GLN A 1 545 ? 22.659 21.096 -16.169 1.00 46.69 545 GLN A N 1
ATOM 4293 C CA . GLN A 1 545 ? 23.654 21.946 -16.840 1.00 46.69 545 GLN A CA 1
ATOM 4294 C C . GLN A 1 545 ? 24.875 22.165 -15.936 1.00 46.69 545 GLN A C 1
ATOM 4296 O O . GLN A 1 545 ? 24.766 22.097 -14.712 1.00 46.69 545 GLN A O 1
ATOM 4301 N N . ARG A 1 546 ? 26.055 22.347 -16.544 1.00 45.97 546 ARG A N 1
ATOM 4302 C CA . ARG A 1 546 ? 27.362 22.371 -15.866 1.00 45.97 546 ARG A CA 1
ATOM 4303 C C . ARG A 1 546 ? 28.100 23.695 -16.113 1.00 45.97 546 ARG A C 1
ATOM 4305 O O . ARG A 1 546 ? 28.046 24.178 -17.241 1.00 45.97 546 ARG A O 1
ATOM 4312 N N . PRO A 1 547 ? 28.859 24.196 -15.126 1.00 36.78 547 PRO A N 1
ATOM 4313 C CA . PRO A 1 547 ? 29.978 25.112 -15.343 1.00 36.78 547 PRO A CA 1
ATOM 4314 C C . PRO A 1 547 ? 31.159 24.407 -16.047 1.00 36.78 547 PRO A C 1
ATOM 4316 O O . PRO A 1 547 ? 31.302 23.184 -15.899 1.00 36.78 547 PRO A O 1
ATOM 4319 N N . PRO A 1 548 ? 31.988 25.148 -16.805 1.00 39.47 548 PRO A N 1
ATOM 4320 C CA . PRO A 1 548 ? 33.148 24.608 -17.514 1.00 39.47 548 PRO A CA 1
ATOM 4321 C C . PRO A 1 548 ? 34.243 24.107 -16.538 1.00 39.47 548 PRO A C 1
ATOM 4323 O O . PRO A 1 548 ? 34.498 24.767 -15.531 1.00 39.47 548 PRO A O 1
ATOM 4326 N N . PRO A 1 549 ? 34.842 22.923 -16.786 1.00 38.44 549 PRO A N 1
ATOM 4327 C CA . PRO A 1 549 ? 35.907 22.336 -15.958 1.00 38.44 549 PRO A CA 1
ATOM 4328 C C . PRO A 1 549 ? 37.302 22.914 -16.278 1.00 38.44 549 PRO A C 1
ATOM 4330 O O . PRO A 1 549 ? 37.381 23.787 -17.128 1.00 38.44 549 PRO A O 1
ATOM 4333 N N . SER A 1 550 ? 38.345 22.416 -15.584 1.00 27.91 550 SER A N 1
ATOM 4334 C CA . SER A 1 550 ? 39.778 22.810 -15.631 1.00 27.91 550 SER A CA 1
ATOM 4335 C C . SER A 1 550 ? 40.630 21.969 -16.627 1.00 27.91 550 SER A C 1
ATOM 4337 O O . SER A 1 550 ? 40.166 20.892 -17.024 1.00 27.91 550 SER A O 1
ATOM 4339 N N . PRO A 1 551 ? 41.838 22.432 -17.053 1.00 35.06 551 PRO A N 1
ATOM 4340 C CA . PRO A 1 551 ? 42.587 21.916 -18.208 1.00 35.06 551 PRO A CA 1
ATOM 4341 C C . PRO A 1 551 ? 42.910 20.427 -18.161 1.00 35.06 551 PRO A C 1
ATOM 4343 O O . PRO A 1 551 ? 43.165 19.847 -17.104 1.00 35.06 551 PRO A O 1
ATOM 4346 N N . LEU A 1 552 ? 42.910 19.811 -19.344 1.00 40.47 552 LEU A N 1
ATOM 4347 C CA . LEU A 1 552 ? 43.054 18.373 -19.518 1.00 40.47 552 LEU A CA 1
ATOM 4348 C C . LEU A 1 552 ? 44.516 17.966 -19.752 1.00 40.47 552 LEU A C 1
ATOM 4350 O O . LEU A 1 552 ? 45.137 18.455 -20.692 1.00 40.47 552 LEU A O 1
ATOM 4354 N N . ILE A 1 553 ? 45.020 17.010 -18.966 1.00 38.88 553 ILE A N 1
ATOM 4355 C CA . ILE A 1 553 ? 46.284 16.308 -19.237 1.00 38.88 553 ILE A CA 1
ATOM 4356 C C . ILE A 1 553 ? 45.960 14.888 -19.743 1.00 38.88 553 ILE A C 1
ATOM 4358 O O . ILE A 1 553 ? 45.091 14.222 -19.169 1.00 38.88 553 ILE A O 1
ATOM 4362 N N . PRO A 1 554 ? 46.601 14.418 -20.829 1.00 45.38 554 PRO A N 1
ATOM 4363 C CA . PRO A 1 554 ? 46.395 13.079 -21.375 1.00 45.38 554 PRO A CA 1
ATOM 4364 C C . PRO A 1 554 ? 46.861 11.973 -20.409 1.00 45.38 554 PRO A C 1
ATOM 4366 O O . PRO A 1 554 ? 47.994 11.984 -19.942 1.00 45.38 554 PRO A O 1
ATOM 4369 N N . LEU A 1 555 ? 45.997 10.985 -20.143 1.00 54.47 555 LEU A N 1
ATOM 4370 C CA . LEU A 1 555 ? 46.380 9.743 -19.461 1.00 54.47 555 LEU A CA 1
ATOM 4371 C C . LEU A 1 555 ? 46.995 8.736 -20.448 1.00 54.47 555 LEU A C 1
ATOM 4373 O O . LEU A 1 555 ? 46.577 8.712 -21.610 1.00 54.47 555 LEU A O 1
ATOM 4377 N N . PRO A 1 556 ? 47.929 7.875 -20.002 1.00 55.94 556 PRO A N 1
ATOM 4378 C CA . PRO A 1 556 ? 48.456 6.797 -20.832 1.00 55.94 556 PRO A CA 1
ATOM 4379 C C . PRO A 1 556 ? 47.344 5.815 -21.232 1.00 55.94 556 PRO A C 1
ATOM 4381 O O . PRO A 1 556 ? 46.441 5.517 -20.444 1.00 55.94 556 PRO A O 1
ATOM 4384 N N . ILE A 1 557 ? 47.416 5.317 -22.467 1.00 65.75 557 ILE A N 1
ATOM 4385 C CA . ILE A 1 557 ? 46.501 4.303 -22.998 1.00 65.75 557 ILE A CA 1
ATOM 4386 C C . ILE A 1 557 ? 46.904 2.945 -22.409 1.00 65.75 557 ILE A C 1
ATOM 4388 O O . ILE A 1 557 ? 48.000 2.459 -22.663 1.00 65.75 557 ILE A O 1
ATOM 4392 N N . ILE A 1 558 ? 46.025 2.353 -21.599 1.00 72.25 558 ILE A N 1
ATOM 4393 C CA . ILE A 1 558 ? 46.186 0.989 -21.081 1.00 72.25 558 ILE A CA 1
ATOM 4394 C C . ILE A 1 558 ? 45.549 0.036 -22.092 1.00 72.25 558 ILE A C 1
ATOM 4396 O O . ILE A 1 558 ? 44.373 0.196 -22.413 1.00 72.25 558 ILE A O 1
ATOM 4400 N N . GLU A 1 559 ? 46.318 -0.926 -22.600 1.00 74.06 559 GLU A N 1
ATOM 4401 C CA . GLU A 1 559 ? 45.867 -1.842 -23.662 1.00 74.06 559 GLU A CA 1
ATOM 4402 C C . GLU A 1 559 ? 45.421 -3.214 -23.123 1.00 74.06 559 GLU A C 1
ATOM 4404 O O . GLU A 1 559 ? 44.604 -3.884 -23.750 1.00 74.06 559 GLU A O 1
ATOM 4409 N N . VAL A 1 560 ? 45.905 -3.619 -21.942 1.00 82.19 560 VAL A N 1
ATOM 4410 C CA . VAL A 1 560 ? 45.613 -4.932 -21.343 1.00 82.19 560 VAL A CA 1
ATOM 4411 C C . VAL A 1 560 ? 44.428 -4.831 -20.363 1.00 82.19 560 VAL A C 1
ATOM 4413 O O . VAL A 1 560 ? 44.524 -4.069 -19.393 1.00 82.19 560 VAL A O 1
ATOM 4416 N N . PRO A 1 561 ? 43.326 -5.586 -20.567 1.00 86.75 561 PRO A N 1
ATOM 4417 C CA . PRO A 1 561 ? 42.179 -5.624 -19.655 1.00 86.75 561 PRO A CA 1
ATOM 4418 C C . PRO A 1 561 ? 42.573 -5.915 -18.209 1.00 86.75 561 PRO A C 1
ATOM 4420 O O . PRO A 1 561 ? 43.376 -6.805 -17.947 1.00 86.75 561 PRO A O 1
ATOM 4423 N N . PHE A 1 562 ? 42.007 -5.153 -17.273 1.00 90.62 562 PHE A N 1
ATOM 4424 C CA . PHE A 1 562 ? 42.243 -5.247 -15.828 1.00 90.62 562 PHE A CA 1
ATOM 4425 C C . PHE A 1 562 ? 43.703 -5.078 -15.385 1.00 90.62 562 PHE A C 1
ATOM 4427 O O . PHE A 1 562 ? 43.995 -5.226 -14.203 1.00 90.62 562 PHE A O 1
ATOM 4434 N N . ASN A 1 563 ? 44.621 -4.681 -16.272 1.00 89.69 563 ASN A N 1
ATOM 4435 C CA . ASN A 1 563 ? 46.002 -4.391 -15.889 1.00 89.69 563 ASN A CA 1
ATOM 4436 C C . ASN A 1 563 ? 46.076 -3.191 -14.933 1.00 89.69 563 ASN A C 1
ATOM 4438 O O . ASN A 1 563 ? 46.761 -3.257 -13.913 1.00 89.69 563 ASN A O 1
ATOM 4442 N N . ARG A 1 564 ? 45.295 -2.141 -15.222 1.00 89.56 564 ARG A N 1
ATOM 4443 C CA . ARG A 1 564 ? 45.062 -1.010 -14.321 1.00 89.56 564 ARG A CA 1
ATOM 4444 C C . ARG A 1 564 ? 43.573 -0.860 -14.036 1.00 89.56 564 ARG A C 1
ATOM 4446 O O . ARG A 1 564 ? 42.786 -0.636 -14.958 1.00 89.56 564 ARG A O 1
ATOM 4453 N N . ILE A 1 565 ? 43.209 -0.878 -12.758 1.00 90.94 565 ILE A N 1
ATOM 4454 C CA . ILE A 1 565 ? 41.846 -0.580 -12.303 1.00 90.94 565 ILE A CA 1
ATOM 4455 C C . ILE A 1 565 ? 41.814 0.697 -11.464 1.00 90.94 565 ILE A C 1
ATOM 4457 O O . ILE A 1 565 ? 42.762 0.995 -10.743 1.00 90.94 565 ILE A O 1
ATOM 4461 N N . GLY A 1 566 ? 40.721 1.453 -11.550 1.00 87.25 566 GLY A N 1
ATOM 4462 C CA . GLY A 1 566 ? 40.425 2.558 -10.635 1.00 87.25 566 GLY A CA 1
ATOM 4463 C C . GLY A 1 566 ? 39.345 2.168 -9.637 1.00 87.25 566 GLY A C 1
ATOM 4464 O O . GLY A 1 566 ? 38.384 1.506 -10.031 1.00 87.25 566 GLY A O 1
ATOM 4465 N N . MET A 1 567 ? 39.487 2.575 -8.376 1.00 89.31 567 MET A N 1
ATOM 4466 C CA . MET A 1 567 ? 38.508 2.313 -7.318 1.00 89.31 567 MET A CA 1
ATOM 4467 C C . MET A 1 567 ? 38.097 3.605 -6.607 1.00 89.31 567 MET A C 1
ATOM 4469 O O . MET A 1 567 ? 38.957 4.379 -6.198 1.00 89.31 567 MET A O 1
ATOM 4473 N N . ASP A 1 568 ? 36.791 3.795 -6.409 1.00 86.81 568 ASP A N 1
ATOM 4474 C CA . ASP A 1 568 ? 36.222 4.926 -5.658 1.00 86.81 568 ASP A CA 1
ATOM 4475 C C . ASP A 1 568 ? 34.992 4.476 -4.845 1.00 86.81 568 ASP A C 1
ATOM 4477 O O . ASP A 1 568 ? 34.350 3.461 -5.142 1.00 86.81 568 ASP A O 1
ATOM 4481 N N . LEU A 1 569 ? 34.644 5.231 -3.805 1.00 87.12 569 LEU A N 1
ATOM 4482 C CA . LEU A 1 569 ? 33.482 5.012 -2.951 1.00 87.12 569 LEU A CA 1
ATOM 4483 C C . LEU A 1 569 ? 32.421 6.088 -3.176 1.00 87.12 569 LEU A C 1
ATOM 4485 O O . LEU A 1 569 ? 32.612 7.279 -2.947 1.00 87.12 569 LEU A O 1
ATOM 4489 N N . ILE A 1 570 ? 31.211 5.650 -3.507 1.00 85.19 570 ILE A N 1
ATOM 4490 C CA . ILE A 1 570 ? 30.030 6.509 -3.498 1.00 85.19 570 ILE A CA 1
ATOM 4491 C C . ILE A 1 570 ? 29.277 6.306 -2.181 1.00 85.19 570 ILE A C 1
ATOM 4493 O O . ILE A 1 570 ? 28.730 5.235 -1.933 1.00 85.19 570 ILE A O 1
ATOM 4497 N N . GLY A 1 571 ? 29.166 7.356 -1.369 1.00 82.62 571 GLY A N 1
ATOM 4498 C CA . GLY A 1 571 ? 28.301 7.375 -0.190 1.00 82.62 571 GLY A CA 1
ATOM 4499 C C . GLY A 1 571 ? 28.650 8.488 0.807 1.00 82.62 571 GLY A C 1
ATOM 4500 O O . GLY A 1 571 ? 29.468 9.350 0.481 1.00 82.62 571 GLY A O 1
ATOM 4501 N N . PRO A 1 572 ? 28.014 8.493 1.993 1.00 80.94 572 PRO A N 1
ATOM 4502 C CA . PRO A 1 572 ? 26.905 7.615 2.369 1.00 80.94 572 PRO A CA 1
ATOM 4503 C C . PRO A 1 572 ? 25.621 7.951 1.587 1.00 80.94 572 PRO A C 1
ATOM 4505 O O . PRO A 1 572 ? 25.278 9.111 1.357 1.00 80.94 572 PRO A O 1
ATOM 4508 N N . LEU A 1 573 ? 24.919 6.912 1.153 1.00 83.00 573 LEU A N 1
ATOM 4509 C CA . LEU A 1 573 ? 23.629 6.936 0.471 1.00 83.00 573 LEU A CA 1
ATOM 4510 C C . LEU A 1 573 ? 22.495 6.638 1.467 1.00 83.00 573 LEU A C 1
ATOM 4512 O O . LEU A 1 573 ? 22.739 6.045 2.522 1.00 83.00 573 LEU A O 1
ATOM 4516 N N . PRO A 1 574 ? 21.238 6.992 1.141 1.00 79.75 574 PRO A N 1
ATOM 4517 C CA . PRO A 1 574 ? 20.078 6.473 1.859 1.00 79.75 574 PRO A CA 1
ATOM 4518 C C . PRO A 1 574 ? 20.131 4.944 1.928 1.00 79.75 574 PRO A C 1
ATOM 4520 O O . PRO A 1 574 ? 20.407 4.287 0.924 1.00 79.75 574 PRO A O 1
ATOM 4523 N N . LYS A 1 575 ? 19.884 4.378 3.113 1.00 83.00 575 LYS A N 1
ATOM 4524 C CA . LYS A 1 575 ? 19.988 2.930 3.311 1.00 83.00 575 LYS A CA 1
ATOM 4525 C C . LYS A 1 575 ? 19.004 2.185 2.414 1.00 83.00 575 LYS A C 1
ATOM 4527 O O . LYS A 1 575 ? 17.804 2.457 2.465 1.00 83.00 575 LYS A O 1
ATOM 4532 N N . SER A 1 576 ? 19.509 1.218 1.653 1.00 83.12 576 SER A N 1
ATOM 4533 C CA . SER A 1 576 ? 18.660 0.295 0.907 1.00 83.12 576 SER A CA 1
ATOM 4534 C C . SER A 1 576 ? 17.848 -0.593 1.852 1.00 83.12 576 SER A C 1
ATOM 4536 O O . SER A 1 576 ? 18.168 -0.726 3.040 1.00 83.12 576 SER A O 1
ATOM 4538 N N . ALA A 1 577 ? 16.831 -1.277 1.329 1.00 75.75 577 ALA A N 1
ATOM 4539 C CA . ALA A 1 577 ? 16.058 -2.254 2.100 1.00 75.75 577 ALA A CA 1
ATOM 4540 C C . ALA A 1 577 ? 16.930 -3.390 2.681 1.00 75.75 577 ALA A C 1
ATOM 4542 O O . ALA A 1 577 ? 16.593 -3.951 3.722 1.00 75.75 577 ALA A O 1
ATOM 4543 N N . ARG A 1 578 ? 18.071 -3.704 2.048 1.00 85.00 578 ARG A N 1
ATOM 4544 C CA . ARG A 1 578 ? 19.055 -4.703 2.516 1.00 85.00 578 ARG A CA 1
ATOM 4545 C C . ARG A 1 578 ? 20.140 -4.114 3.432 1.00 85.00 578 ARG A C 1
ATOM 4547 O O . ARG A 1 578 ? 21.043 -4.835 3.869 1.00 85.00 578 ARG A O 1
ATOM 4554 N N . GLY A 1 579 ? 20.038 -2.820 3.743 1.00 85.31 579 GLY A N 1
ATOM 4555 C CA . GLY A 1 579 ? 20.917 -2.095 4.658 1.00 85.31 579 GLY A CA 1
ATOM 4556 C C . GLY A 1 579 ? 22.212 -1.578 4.032 1.00 85.31 579 GLY A C 1
ATOM 4557 O O . GLY A 1 579 ? 23.116 -1.210 4.781 1.00 85.31 579 GLY A O 1
ATOM 4558 N N . HIS A 1 580 ? 22.331 -1.561 2.701 1.00 91.00 580 HIS A N 1
ATOM 4559 C CA . HIS A 1 580 ? 23.492 -0.988 2.016 1.00 91.00 580 HIS A CA 1
ATOM 4560 C C . HIS A 1 580 ? 23.446 0.539 2.079 1.00 91.00 580 HIS A C 1
ATOM 4562 O O . HIS A 1 580 ? 22.374 1.124 1.961 1.00 91.00 580 HIS A O 1
ATOM 4568 N N . GLU A 1 581 ? 24.592 1.185 2.279 1.00 89.19 581 GLU A N 1
ATOM 4569 C CA . GLU A 1 581 ? 24.692 2.646 2.408 1.00 89.19 581 GLU A CA 1
ATOM 4570 C C . GLU A 1 581 ? 25.870 3.230 1.599 1.00 89.19 581 GLU A C 1
ATOM 4572 O O . GLU A 1 581 ? 25.998 4.441 1.492 1.00 89.19 581 GLU A O 1
ATOM 4577 N N . HIS A 1 582 ? 26.722 2.399 0.996 1.00 92.00 582 HIS A N 1
ATOM 4578 C CA . HIS A 1 582 ? 27.809 2.821 0.110 1.00 92.00 582 HIS A CA 1
ATOM 4579 C C . HIS A 1 582 ? 27.816 1.965 -1.161 1.00 92.00 582 HIS A C 1
ATOM 4581 O O . HIS A 1 582 ? 27.244 0.876 -1.183 1.00 92.00 582 HIS A O 1
ATOM 4587 N N . ILE A 1 583 ? 28.486 2.435 -2.209 1.00 93.19 583 ILE A N 1
ATOM 4588 C CA . ILE A 1 583 ? 28.793 1.662 -3.415 1.00 93.19 583 ILE A CA 1
ATOM 4589 C C . ILE A 1 583 ? 30.298 1.746 -3.639 1.00 93.19 583 ILE A C 1
ATOM 4591 O O . ILE A 1 583 ? 30.827 2.847 -3.785 1.00 93.19 583 ILE A O 1
ATOM 4595 N N . LEU A 1 584 ? 30.973 0.601 -3.681 1.00 94.38 584 LEU A N 1
ATOM 4596 C CA . LEU A 1 584 ? 32.335 0.498 -4.188 1.00 94.38 584 LEU A CA 1
ATOM 4597 C C . LEU A 1 584 ? 32.273 0.408 -5.708 1.00 94.38 584 LEU A C 1
ATOM 4599 O O . LEU A 1 584 ? 31.674 -0.517 -6.253 1.00 94.38 584 LEU A O 1
ATOM 4603 N N . VAL A 1 585 ? 32.871 1.375 -6.383 1.00 93.12 585 VAL A N 1
ATOM 4604 C CA . VAL A 1 585 ? 32.996 1.384 -7.835 1.00 93.12 585 VAL A CA 1
ATOM 4605 C C . VAL A 1 585 ? 34.390 0.928 -8.209 1.00 93.12 585 VAL A C 1
ATOM 4607 O O . VAL A 1 585 ? 35.366 1.423 -7.655 1.00 93.12 585 VAL A O 1
ATOM 4610 N N . ILE A 1 586 ? 34.470 0.015 -9.174 1.00 92.88 586 ILE A N 1
ATOM 4611 C CA . ILE A 1 586 ? 35.717 -0.457 -9.764 1.00 92.88 586 ILE A CA 1
ATOM 4612 C C . ILE A 1 586 ? 35.601 -0.324 -11.282 1.00 92.88 586 ILE A C 1
ATOM 4614 O O . ILE A 1 586 ? 34.613 -0.758 -11.873 1.00 92.88 586 ILE A O 1
ATOM 4618 N N . LEU A 1 587 ? 36.586 0.294 -11.923 1.00 90.69 587 LEU A N 1
ATOM 4619 C CA . LEU A 1 587 ? 36.581 0.551 -13.362 1.00 90.69 587 LEU A CA 1
ATOM 4620 C C . LEU A 1 587 ? 37.881 0.066 -13.999 1.00 90.69 587 LEU A C 1
ATOM 4622 O O . LEU A 1 587 ? 38.960 0.502 -13.599 1.00 90.69 587 LEU A O 1
ATOM 4626 N N . ASP A 1 588 ? 37.779 -0.766 -15.032 1.00 90.94 588 ASP A N 1
ATOM 4627 C CA . ASP A 1 588 ? 38.927 -1.142 -15.859 1.00 90.94 588 ASP A CA 1
ATOM 4628 C C . ASP A 1 588 ? 39.322 -0.009 -16.824 1.00 90.94 588 ASP A C 1
ATOM 4630 O O . ASP A 1 588 ? 38.480 0.559 -17.527 1.00 90.94 588 ASP A O 1
ATOM 4634 N N . TYR A 1 589 ? 40.611 0.328 -16.889 1.00 86.19 589 TYR A N 1
ATOM 4635 C CA . TYR A 1 589 ? 41.101 1.423 -17.728 1.00 86.19 589 TYR A CA 1
ATOM 4636 C C . TYR A 1 589 ? 41.260 1.043 -19.201 1.00 86.19 589 TYR A C 1
ATOM 4638 O O . TYR A 1 589 ? 41.168 1.943 -20.041 1.00 86.19 589 TYR A O 1
ATOM 4646 N N . ALA A 1 590 ? 41.438 -0.240 -19.524 1.00 83.69 590 ALA A N 1
ATOM 4647 C CA . ALA A 1 590 ? 41.569 -0.693 -20.908 1.00 83.69 590 ALA A CA 1
ATOM 4648 C C . ALA A 1 590 ? 40.204 -0.813 -21.597 1.00 83.69 590 ALA A C 1
ATOM 4650 O O . ALA A 1 590 ? 39.924 -0.128 -22.582 1.00 83.69 590 ALA A O 1
ATOM 4651 N N . THR A 1 591 ? 39.303 -1.621 -21.035 1.00 86.56 591 THR A N 1
ATOM 4652 C CA . THR A 1 591 ? 37.992 -1.912 -21.642 1.00 86.56 591 THR A CA 1
ATOM 4653 C C . THR A 1 591 ? 36.901 -0.918 -21.244 1.00 86.56 591 THR A C 1
ATOM 4655 O O . THR A 1 591 ? 35.839 -0.878 -21.867 1.00 86.56 591 THR A O 1
ATOM 4658 N N . ARG A 1 592 ? 37.142 -0.093 -20.213 1.00 86.38 592 ARG A N 1
ATOM 4659 C CA . ARG A 1 592 ? 36.129 0.759 -19.556 1.00 86.38 592 ARG A CA 1
ATOM 4660 C C . ARG A 1 592 ? 35.021 -0.040 -18.876 1.00 86.38 592 ARG A C 1
ATOM 4662 O O . ARG A 1 592 ? 33.946 0.510 -18.635 1.00 86.38 592 ARG A O 1
ATOM 4669 N N . TYR A 1 593 ? 35.259 -1.318 -18.584 1.00 91.56 593 TYR A N 1
ATOM 4670 C CA . TYR A 1 593 ? 34.275 -2.184 -17.953 1.00 91.56 593 TYR A CA 1
ATOM 4671 C C . TYR A 1 593 ? 34.051 -1.781 -16.489 1.00 91.56 593 TYR A C 1
ATOM 4673 O O . TYR A 1 593 ? 35.006 -1.776 -15.707 1.00 91.56 593 TYR A O 1
ATOM 4681 N N . PRO A 1 594 ? 32.813 -1.421 -16.104 1.00 92.50 594 PRO A N 1
ATOM 4682 C CA . PRO A 1 594 ? 32.522 -0.998 -14.746 1.00 92.50 594 PRO A CA 1
ATOM 4683 C C . PRO A 1 594 ? 31.951 -2.131 -13.895 1.00 92.50 594 PRO A C 1
ATOM 4685 O O . PRO A 1 594 ? 31.084 -2.882 -14.350 1.00 92.50 594 PRO A O 1
ATOM 4688 N N . GLU A 1 595 ? 32.338 -2.162 -12.627 1.00 93.62 595 GLU A N 1
ATOM 4689 C CA . GLU A 1 595 ? 31.729 -2.938 -11.549 1.00 93.62 595 GLU A CA 1
ATOM 4690 C C . GLU A 1 595 ? 31.282 -1.969 -10.440 1.00 93.62 595 GLU A C 1
ATOM 4692 O O . GLU A 1 595 ? 31.979 -1.010 -10.110 1.00 93.62 595 GLU A O 1
ATOM 4697 N N . ALA A 1 596 ? 30.096 -2.186 -9.876 1.00 93.94 596 ALA A N 1
ATOM 4698 C CA . ALA A 1 596 ? 29.578 -1.389 -8.769 1.00 93.94 596 ALA A CA 1
ATOM 4699 C C . ALA A 1 596 ? 28.978 -2.327 -7.721 1.00 93.94 596 ALA A C 1
ATOM 4701 O O . ALA A 1 596 ? 28.071 -3.099 -8.026 1.00 93.94 596 ALA A O 1
ATOM 4702 N N . ILE A 1 597 ? 29.500 -2.272 -6.499 1.00 93.56 597 ILE A N 1
ATOM 4703 C CA . ILE A 1 597 ? 29.235 -3.256 -5.451 1.00 93.56 597 ILE A CA 1
ATOM 4704 C C . ILE A 1 597 ? 28.623 -2.540 -4.240 1.00 93.56 597 ILE A C 1
ATOM 4706 O O . ILE A 1 597 ? 29.268 -1.660 -3.664 1.00 93.56 597 ILE A O 1
ATOM 4710 N N . PRO A 1 598 ? 27.378 -2.858 -3.843 1.00 94.50 598 PRO A N 1
ATOM 4711 C CA . PRO A 1 598 ? 26.740 -2.226 -2.696 1.00 94.50 598 PRO A CA 1
ATOM 4712 C C . PRO A 1 598 ? 27.364 -2.711 -1.378 1.00 94.50 598 PRO A C 1
ATOM 4714 O O . PRO A 1 598 ? 27.489 -3.906 -1.132 1.00 94.50 598 PRO A O 1
ATOM 4717 N N . LEU A 1 599 ? 27.709 -1.777 -0.493 1.00 93.19 599 LEU A N 1
ATOM 4718 C CA . LEU A 1 599 ? 28.331 -2.034 0.806 1.00 93.19 599 LEU A CA 1
ATOM 4719 C C . LEU A 1 599 ? 27.474 -1.473 1.946 1.00 93.19 599 LEU A C 1
ATOM 4721 O O . LEU A 1 599 ? 26.959 -0.356 1.878 1.00 93.19 599 LEU A O 1
ATOM 4725 N N . ARG A 1 600 ? 27.351 -2.223 3.049 1.00 90.31 600 ARG A N 1
ATOM 4726 C CA . ARG A 1 600 ? 26.674 -1.749 4.278 1.00 90.31 600 ARG A CA 1
ATOM 4727 C C . ARG A 1 600 ? 27.485 -0.705 5.032 1.00 90.31 600 ARG A C 1
ATOM 4729 O O . ARG A 1 600 ? 26.911 0.185 5.643 1.00 90.31 600 ARG A O 1
ATOM 4736 N N . LYS A 1 601 ? 28.809 -0.836 4.997 1.00 88.38 601 LYS A N 1
ATOM 4737 C CA . LYS A 1 601 ? 29.787 0.076 5.592 1.00 88.38 601 LYS A CA 1
ATOM 4738 C C . LYS A 1 601 ? 31.014 0.105 4.687 1.00 88.38 601 LYS A C 1
ATOM 4740 O O . LYS A 1 601 ? 31.461 -0.951 4.244 1.00 88.38 601 LYS A O 1
ATOM 4745 N N . ALA A 1 602 ? 31.559 1.289 4.434 1.00 87.50 602 ALA A N 1
ATOM 4746 C CA . ALA A 1 602 ? 32.797 1.458 3.680 1.00 87.50 602 ALA A CA 1
ATOM 4747 C C . ALA A 1 602 ? 34.018 1.194 4.578 1.00 87.50 602 ALA A C 1
ATOM 4749 O O . ALA A 1 602 ? 34.699 2.119 5.012 1.00 87.50 602 ALA A O 1
ATOM 4750 N N . THR A 1 603 ? 34.261 -0.072 4.921 1.00 89.62 603 THR A N 1
ATOM 4751 C CA . THR A 1 603 ? 35.437 -0.482 5.704 1.00 89.62 603 THR A CA 1
ATOM 4752 C C . THR A 1 603 ? 36.508 -1.077 4.798 1.00 89.62 603 THR A C 1
ATOM 4754 O O . THR A 1 603 ? 36.195 -1.693 3.779 1.00 89.62 603 THR A O 1
ATOM 4757 N N . SER A 1 604 ? 37.775 -0.955 5.198 1.00 85.88 604 SER A N 1
ATOM 4758 C CA . SER A 1 604 ? 38.906 -1.577 4.497 1.00 85.88 604 SER A CA 1
ATOM 4759 C C . SER A 1 604 ? 38.707 -3.077 4.285 1.00 85.88 604 SER A C 1
ATOM 4761 O O . SER A 1 604 ? 38.956 -3.595 3.205 1.00 85.88 604 SER A O 1
ATOM 4763 N N . SER A 1 605 ? 38.184 -3.770 5.297 1.00 85.62 605 SER A N 1
ATOM 4764 C CA . SER A 1 605 ? 37.913 -5.207 5.237 1.00 85.62 605 SER A CA 1
ATOM 4765 C C . SER A 1 605 ? 36.817 -5.576 4.240 1.00 85.62 605 SER A C 1
ATOM 4767 O O . SER A 1 605 ? 36.938 -6.609 3.588 1.00 85.62 605 SER A O 1
ATOM 4769 N N . ALA A 1 606 ? 35.759 -4.767 4.124 1.00 89.31 606 ALA A N 1
ATOM 4770 C CA . ALA A 1 606 ? 34.716 -5.007 3.131 1.00 89.31 606 ALA A CA 1
ATOM 4771 C C . ALA A 1 606 ? 35.269 -4.809 1.713 1.00 89.31 606 ALA A C 1
ATOM 4773 O O . ALA A 1 606 ? 35.057 -5.649 0.849 1.00 89.31 606 ALA A O 1
ATOM 4774 N N . ILE A 1 607 ? 36.049 -3.748 1.500 1.00 91.19 607 ILE A N 1
ATOM 4775 C CA . ILE A 1 607 ? 36.671 -3.445 0.203 1.00 91.19 607 ILE A CA 1
ATOM 4776 C C . ILE A 1 607 ? 37.679 -4.526 -0.196 1.00 91.19 607 ILE A C 1
ATOM 4778 O O . ILE A 1 607 ? 37.636 -5.000 -1.324 1.00 91.19 607 ILE A O 1
ATOM 4782 N N . ALA A 1 608 ? 38.544 -4.953 0.728 1.00 89.75 608 ALA A N 1
ATOM 4783 C CA . ALA A 1 608 ? 39.519 -6.017 0.499 1.00 89.75 608 ALA A CA 1
ATOM 4784 C C . ALA A 1 608 ? 38.847 -7.337 0.081 1.00 89.75 608 ALA A C 1
ATOM 4786 O O . ALA A 1 608 ? 39.305 -7.988 -0.856 1.00 89.75 608 ALA A O 1
ATOM 4787 N N . LYS A 1 609 ? 37.729 -7.701 0.732 1.00 88.56 609 LYS A N 1
ATOM 4788 C CA . LYS A 1 609 ? 36.933 -8.884 0.373 1.00 88.56 609 LYS A CA 1
ATOM 4789 C C . LYS A 1 609 ? 36.410 -8.789 -1.059 1.00 88.56 609 LYS A C 1
ATOM 4791 O O . LYS A 1 609 ? 36.614 -9.709 -1.844 1.00 88.56 609 LYS A O 1
ATOM 4796 N N . GLU A 1 610 ? 35.756 -7.682 -1.399 1.00 92.00 610 GLU A N 1
ATOM 4797 C CA . GLU A 1 610 ? 35.168 -7.499 -2.730 1.00 92.00 610 GLU A CA 1
ATOM 4798 C C . GLU A 1 610 ? 36.231 -7.392 -3.831 1.00 92.00 610 GLU A C 1
ATOM 4800 O O . GLU A 1 610 ? 36.037 -7.920 -4.926 1.00 92.00 610 GLU A O 1
ATOM 4805 N N . LEU A 1 611 ? 37.384 -6.782 -3.538 1.00 90.94 611 LEU A N 1
ATOM 4806 C CA . LEU A 1 611 ? 38.526 -6.758 -4.450 1.00 90.94 611 LEU A CA 1
ATOM 4807 C C . LEU A 1 611 ? 39.046 -8.175 -4.718 1.00 90.94 611 LEU A C 1
ATOM 4809 O O . LEU A 1 611 ? 39.249 -8.539 -5.871 1.00 90.94 611 LEU A O 1
ATOM 4813 N N . PHE A 1 612 ? 39.206 -9.002 -3.683 1.00 87.75 612 PHE A N 1
ATOM 4814 C CA . PHE A 1 612 ? 39.649 -10.386 -3.857 1.00 87.75 612 PHE A CA 1
ATOM 4815 C C . PHE A 1 612 ? 38.646 -11.220 -4.678 1.00 87.75 612 PHE A C 1
ATOM 4817 O O . PHE A 1 612 ? 39.046 -11.969 -5.569 1.00 87.75 612 PHE A O 1
ATOM 4824 N N . LEU A 1 613 ? 37.339 -11.039 -4.444 1.00 89.19 613 LEU A N 1
ATOM 4825 C CA . LEU A 1 613 ? 36.268 -11.666 -5.239 1.00 89.19 613 LEU A CA 1
ATOM 4826 C C . LEU A 1 613 ? 36.206 -11.157 -6.688 1.00 89.19 613 LEU A C 1
ATOM 4828 O O . LEU A 1 613 ? 35.687 -11.841 -7.572 1.00 89.19 613 LEU A O 1
ATOM 4832 N N . LEU A 1 614 ? 36.681 -9.942 -6.961 1.00 89.56 614 LEU A N 1
ATOM 4833 C CA . LEU A 1 614 ? 36.881 -9.475 -8.329 1.00 89.56 614 LEU A CA 1
ATOM 4834 C C . LEU A 1 614 ? 38.088 -10.179 -8.956 1.00 89.56 614 LEU A C 1
ATOM 4836 O O . LEU A 1 614 ? 37.948 -10.734 -10.044 1.00 89.56 614 LEU A O 1
ATOM 4840 N N . CYS A 1 615 ? 39.231 -10.217 -8.263 1.00 89.38 615 CYS A N 1
ATOM 4841 C CA . CYS A 1 615 ? 40.458 -10.849 -8.757 1.00 89.38 615 CYS A CA 1
ATOM 4842 C C . CYS A 1 615 ? 40.253 -12.323 -9.131 1.00 89.38 615 CYS A C 1
ATOM 4844 O O . CYS A 1 615 ? 40.812 -12.783 -10.123 1.00 89.38 615 CYS A O 1
ATOM 4846 N N . SER A 1 616 ? 39.406 -13.057 -8.401 1.00 88.12 616 SER A N 1
ATOM 4847 C CA . SER A 1 616 ? 39.078 -14.451 -8.735 1.00 88.12 616 SER A CA 1
ATOM 4848 C C . SER A 1 616 ? 38.276 -14.620 -10.033 1.00 88.12 616 SER A C 1
ATOM 4850 O O . SER A 1 616 ? 38.220 -15.724 -10.567 1.00 88.12 616 SER A O 1
ATOM 4852 N N . ARG A 1 617 ? 37.655 -13.550 -10.551 1.00 88.75 617 ARG A N 1
ATOM 4853 C CA . ARG A 1 617 ? 36.856 -13.557 -11.790 1.00 88.75 617 ARG A CA 1
ATOM 4854 C C . ARG A 1 617 ? 37.614 -13.013 -12.998 1.00 88.75 617 ARG A C 1
ATOM 4856 O O . ARG A 1 617 ? 37.350 -13.455 -14.110 1.00 88.75 617 ARG A O 1
ATOM 4863 N N . VAL A 1 618 ? 38.494 -12.032 -12.792 1.00 90.19 618 VAL A N 1
ATOM 4864 C CA . VAL A 1 618 ? 39.126 -11.270 -13.891 1.00 90.19 618 VAL A CA 1
ATOM 4865 C C . VAL A 1 618 ? 40.656 -11.316 -13.887 1.00 90.19 618 VAL A C 1
ATOM 4867 O O . VAL A 1 618 ? 41.274 -10.797 -14.810 1.00 90.19 618 VAL A O 1
ATOM 4870 N N . GLY A 1 619 ? 41.268 -11.939 -12.876 1.00 87.56 619 GLY A N 1
ATOM 4871 C CA . GLY A 1 619 ? 42.711 -11.903 -12.645 1.00 87.56 619 GLY A CA 1
ATOM 4872 C C . GLY A 1 619 ? 43.141 -10.766 -11.713 1.00 87.56 619 GLY A C 1
ATOM 4873 O O . GLY A 1 619 ? 42.378 -9.846 -11.414 1.00 87.56 619 GLY A O 1
ATOM 4874 N N . ILE A 1 620 ? 44.378 -10.856 -11.216 1.00 91.75 620 ILE A N 1
ATOM 4875 C CA . ILE A 1 620 ? 44.963 -9.865 -10.303 1.00 91.75 620 ILE A CA 1
ATOM 4876 C C . ILE A 1 620 ? 45.486 -8.673 -11.127 1.00 91.75 620 ILE A C 1
ATOM 4878 O O . ILE A 1 620 ? 46.292 -8.888 -12.036 1.00 91.75 620 ILE A O 1
ATOM 4882 N N . PRO A 1 621 ? 45.069 -7.427 -10.829 1.00 93.25 621 PRO A N 1
ATOM 4883 C CA . PRO A 1 621 ? 45.547 -6.244 -11.541 1.00 93.25 621 PRO A CA 1
ATOM 4884 C C . PRO A 1 621 ? 47.017 -5.950 -11.222 1.00 93.25 621 PRO A C 1
ATOM 4886 O O . PRO A 1 621 ? 47.459 -6.156 -10.097 1.00 93.25 621 PRO A O 1
ATOM 4889 N N . ALA A 1 622 ? 47.767 -5.391 -12.172 1.00 90.06 622 ALA A N 1
ATOM 4890 C CA . ALA A 1 622 ? 49.135 -4.932 -11.917 1.00 90.06 622 ALA A CA 1
ATOM 4891 C C . ALA A 1 622 ? 49.148 -3.609 -11.134 1.00 90.06 622 ALA A C 1
ATOM 4893 O O . ALA A 1 622 ? 50.012 -3.383 -10.284 1.00 90.06 622 ALA A O 1
ATOM 4894 N N . GLU A 1 623 ? 48.175 -2.734 -11.404 1.00 89.88 623 GLU A N 1
ATOM 4895 C CA . GLU A 1 623 ? 48.079 -1.405 -10.808 1.00 89.88 623 GLU A CA 1
ATOM 4896 C C . GLU A 1 623 ? 46.653 -1.095 -10.327 1.00 89.88 623 GLU A C 1
ATOM 4898 O O . GLU A 1 623 ? 45.671 -1.285 -11.049 1.00 89.88 623 GLU A O 1
ATOM 4903 N N . ILE A 1 624 ? 46.535 -0.553 -9.113 1.00 89.19 624 ILE A N 1
ATOM 4904 C CA . ILE A 1 624 ? 45.268 -0.050 -8.563 1.00 89.19 624 ILE A CA 1
ATOM 4905 C C . ILE A 1 624 ? 45.406 1.445 -8.312 1.00 89.19 624 ILE A C 1
ATOM 4907 O O . ILE A 1 624 ? 46.250 1.866 -7.522 1.00 89.19 624 ILE A O 1
ATOM 4911 N N . LEU A 1 625 ? 44.555 2.237 -8.958 1.00 83.19 625 LEU A N 1
ATOM 4912 C CA . LEU A 1 625 ? 44.430 3.672 -8.749 1.00 83.19 625 LEU A CA 1
ATOM 4913 C C . LEU A 1 625 ? 43.298 3.958 -7.754 1.00 83.19 625 LEU A C 1
ATOM 4915 O O . LEU A 1 625 ? 42.152 3.596 -8.015 1.00 83.19 625 LEU A O 1
ATOM 4919 N N . THR A 1 626 ? 43.603 4.628 -6.645 1.00 80.88 626 THR A N 1
ATOM 4920 C CA . THR A 1 626 ? 42.591 5.098 -5.682 1.00 80.88 626 THR A CA 1
ATOM 4921 C C . THR A 1 626 ? 42.852 6.542 -5.274 1.00 80.88 626 THR A C 1
ATOM 4923 O O . THR A 1 626 ? 43.986 7.034 -5.359 1.00 80.88 626 THR A O 1
ATOM 4926 N N . ASP A 1 627 ? 41.816 7.198 -4.758 1.00 75.62 627 ASP A N 1
ATOM 4927 C CA . ASP A 1 627 ? 41.982 8.405 -3.954 1.00 75.62 627 ASP A CA 1
ATOM 4928 C C . ASP A 1 627 ? 42.697 8.097 -2.618 1.00 75.62 627 ASP A C 1
ATOM 4930 O O . ASP A 1 627 ? 43.038 6.947 -2.307 1.00 75.62 627 ASP A O 1
ATOM 4934 N N . GLN A 1 628 ? 42.953 9.133 -1.815 1.00 68.69 628 GLN A N 1
ATOM 4935 C CA . GLN A 1 628 ? 43.541 8.985 -0.474 1.00 68.69 628 GLN A CA 1
ATOM 4936 C C . GLN A 1 628 ? 42.494 8.658 0.606 1.00 68.69 628 GLN A C 1
ATOM 4938 O O . GLN A 1 628 ? 42.717 8.928 1.788 1.00 68.69 628 GLN A O 1
ATOM 4943 N N . GLY A 1 629 ? 41.346 8.084 0.233 1.00 68.44 629 GLY A N 1
ATOM 4944 C CA . GLY A 1 629 ? 40.296 7.702 1.169 1.00 68.44 629 GLY A CA 1
ATOM 4945 C C . GLY A 1 629 ? 40.807 6.745 2.249 1.00 68.44 629 GLY A C 1
ATOM 4946 O O . GLY A 1 629 ? 41.531 5.783 1.978 1.00 68.44 629 GLY A O 1
ATOM 4947 N N . THR A 1 630 ? 40.403 6.975 3.501 1.00 75.75 630 THR A N 1
ATOM 4948 C CA . THR A 1 630 ? 40.887 6.208 4.663 1.00 75.75 630 THR A CA 1
ATOM 4949 C C . THR A 1 630 ? 40.742 4.683 4.539 1.00 75.75 630 THR A C 1
ATOM 4951 O O . THR A 1 630 ? 41.668 3.986 4.962 1.00 75.75 630 THR A O 1
ATOM 4954 N N . PRO A 1 631 ? 39.678 4.107 3.934 1.00 80.38 631 PRO A N 1
ATOM 4955 C CA . PRO A 1 631 ? 39.594 2.657 3.756 1.00 80.38 631 PRO A CA 1
ATOM 4956 C C . PRO A 1 631 ? 40.675 2.100 2.815 1.00 80.38 631 PRO A C 1
ATOM 4958 O O . PRO A 1 631 ? 41.209 1.017 3.075 1.00 80.38 631 PRO A O 1
ATOM 4961 N N . PHE A 1 632 ? 41.036 2.849 1.767 1.00 82.88 632 PHE A N 1
ATOM 4962 C CA . PHE A 1 632 ? 42.067 2.473 0.795 1.00 82.88 632 PHE A CA 1
ATOM 4963 C C . PHE A 1 632 ? 43.489 2.683 1.333 1.00 82.88 632 PHE A C 1
ATOM 4965 O O . PHE A 1 632 ? 44.407 1.968 0.935 1.00 82.88 632 PHE A O 1
ATOM 4972 N N . MET A 1 633 ? 43.667 3.629 2.263 1.00 79.06 633 MET A N 1
ATOM 4973 C CA . MET A 1 633 ? 44.948 3.920 2.927 1.00 79.06 633 MET A CA 1
ATOM 4974 C C . MET A 1 633 ? 45.224 3.041 4.162 1.00 79.06 633 MET A C 1
ATOM 4976 O O . MET A 1 633 ? 46.198 3.257 4.880 1.00 79.06 633 MET A O 1
ATOM 4980 N N . SER A 1 634 ? 44.369 2.057 4.445 1.00 85.44 634 SER A N 1
ATOM 4981 C CA . SER A 1 634 ? 44.527 1.170 5.601 1.00 85.44 634 SER A CA 1
ATOM 4982 C C . SER A 1 634 ? 45.718 0.208 5.465 1.00 85.44 634 SER A C 1
ATOM 4984 O O . SER A 1 634 ? 46.075 -0.199 4.358 1.00 85.44 634 SER A O 1
ATOM 4986 N N . ARG A 1 635 ? 46.288 -0.229 6.602 1.00 85.25 635 ARG A N 1
ATOM 4987 C CA . ARG A 1 635 ? 47.352 -1.257 6.626 1.00 85.25 635 ARG A CA 1
ATOM 4988 C C . ARG A 1 635 ? 46.919 -2.537 5.911 1.00 85.25 635 ARG A C 1
ATOM 4990 O O . ARG A 1 635 ? 47.631 -3.000 5.037 1.00 85.25 635 ARG A O 1
ATOM 4997 N N . LEU A 1 636 ? 45.697 -3.003 6.182 1.00 89.38 636 LEU A N 1
ATOM 4998 C CA . LEU A 1 636 ? 45.115 -4.178 5.530 1.00 89.38 636 LEU A CA 1
ATOM 4999 C C . LEU A 1 636 ? 45.146 -4.085 3.995 1.00 89.38 636 LEU A C 1
ATOM 5001 O O . LEU A 1 636 ? 45.480 -5.060 3.331 1.00 89.38 636 LEU A O 1
ATOM 5005 N N . MET A 1 637 ? 44.800 -2.924 3.427 1.00 87.75 637 MET A N 1
ATOM 5006 C CA . MET A 1 637 ? 44.829 -2.727 1.975 1.00 87.75 637 MET A CA 1
ATOM 5007 C C . MET A 1 637 ? 46.266 -2.691 1.441 1.00 87.75 637 MET A C 1
ATOM 5009 O O . MET A 1 637 ? 46.550 -3.284 0.404 1.00 87.75 637 MET A O 1
ATOM 5013 N N . ALA A 1 638 ? 47.179 -2.033 2.159 1.00 85.94 638 ALA A N 1
ATOM 5014 C CA . ALA A 1 638 ? 48.595 -2.006 1.802 1.00 85.94 638 ALA A CA 1
ATOM 5015 C C . ALA A 1 638 ? 49.219 -3.412 1.825 1.00 85.94 638 ALA A C 1
ATOM 5017 O O . ALA A 1 638 ? 49.971 -3.762 0.917 1.00 85.94 638 ALA A O 1
ATOM 5018 N N . ASP A 1 639 ? 48.873 -4.224 2.824 1.00 88.88 639 ASP A N 1
ATOM 5019 C CA . ASP A 1 639 ? 49.345 -5.600 2.970 1.00 88.88 639 ASP A CA 1
ATOM 5020 C C . ASP A 1 639 ? 48.762 -6.505 1.878 1.00 88.88 639 ASP A C 1
ATOM 5022 O O . ASP A 1 639 ? 49.508 -7.262 1.259 1.00 88.88 639 ASP A O 1
ATOM 5026 N N . LEU A 1 640 ? 47.468 -6.362 1.561 1.00 88.25 640 LEU A N 1
ATOM 5027 C CA . LEU A 1 640 ? 46.834 -7.077 0.450 1.00 88.25 640 LEU A CA 1
ATOM 5028 C C . LEU A 1 640 ? 47.507 -6.748 -0.890 1.00 88.25 640 LEU A C 1
ATOM 5030 O O . LEU A 1 640 ? 47.855 -7.659 -1.638 1.00 88.25 640 LEU A O 1
ATOM 5034 N N . CYS A 1 641 ? 47.725 -5.464 -1.186 1.00 88.12 641 CYS A N 1
ATOM 5035 C CA . CYS A 1 641 ? 48.414 -5.044 -2.407 1.00 88.12 641 CYS A CA 1
ATOM 5036 C C . CYS A 1 641 ? 49.855 -5.568 -2.450 1.00 88.12 641 CYS A C 1
ATOM 5038 O O . CYS A 1 641 ? 50.293 -6.037 -3.496 1.00 88.12 641 CYS A O 1
ATOM 5040 N N . ARG A 1 642 ? 50.584 -5.550 -1.327 1.00 87.06 642 ARG A N 1
ATOM 5041 C CA . ARG A 1 642 ? 51.948 -6.096 -1.251 1.00 87.06 642 ARG A CA 1
ATOM 5042 C C . ARG A 1 642 ? 51.967 -7.600 -1.533 1.00 87.06 642 ARG A C 1
ATOM 5044 O O . ARG A 1 642 ? 52.791 -8.049 -2.325 1.00 87.06 642 ARG A O 1
ATOM 5051 N N . LEU A 1 643 ? 51.044 -8.354 -0.933 1.00 87.12 643 LEU A N 1
ATOM 5052 C CA . LEU A 1 643 ? 50.934 -9.808 -1.087 1.00 87.12 643 LEU A CA 1
ATOM 5053 C C . LEU A 1 643 ? 50.567 -10.198 -2.522 1.00 87.12 643 LEU A C 1
ATOM 5055 O O . LEU A 1 643 ? 51.183 -11.087 -3.103 1.00 87.12 643 LEU A O 1
ATOM 5059 N N . LEU A 1 644 ? 49.615 -9.482 -3.122 1.00 87.94 644 LEU A N 1
ATOM 50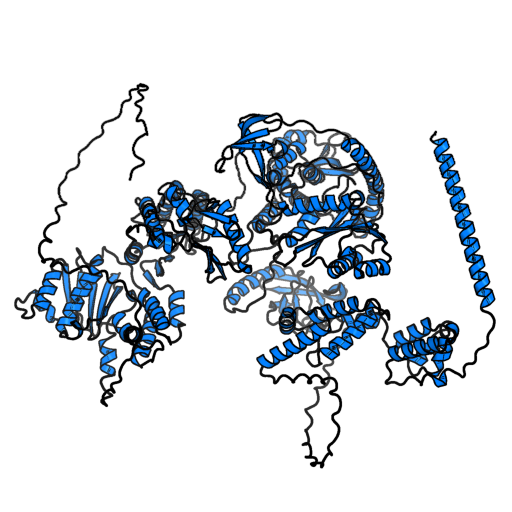60 C CA . LEU A 1 644 ? 49.200 -9.681 -4.511 1.00 87.94 644 LEU A CA 1
ATOM 5061 C C . LEU A 1 644 ? 50.168 -9.043 -5.532 1.00 87.94 644 LEU A C 1
ATOM 5063 O O . LEU A 1 644 ? 49.910 -9.115 -6.730 1.00 87.94 644 LEU A O 1
ATOM 5067 N N . LYS A 1 645 ? 51.270 -8.423 -5.075 1.00 87.94 645 LYS A N 1
ATOM 5068 C CA . LYS A 1 645 ? 52.252 -7.678 -5.890 1.00 87.94 645 LYS A CA 1
ATOM 5069 C C . LYS A 1 645 ? 51.625 -6.598 -6.782 1.00 87.94 645 LYS A C 1
ATOM 5071 O O . LYS A 1 645 ? 52.079 -6.342 -7.894 1.00 87.94 645 LYS A O 1
ATOM 5076 N N . VAL A 1 646 ? 50.595 -5.937 -6.268 1.00 90.38 646 VAL A N 1
ATOM 5077 C CA . VAL A 1 646 ? 49.858 -4.877 -6.953 1.00 90.38 646 VAL A CA 1
ATOM 5078 C C . VAL A 1 646 ? 50.434 -3.518 -6.587 1.00 90.38 646 VAL A C 1
ATOM 5080 O O . VAL A 1 646 ? 50.523 -3.147 -5.413 1.00 90.38 646 VAL A O 1
ATOM 5083 N N . LYS A 1 647 ? 50.784 -2.725 -7.596 1.00 83.94 647 LYS A N 1
ATOM 5084 C CA . LYS A 1 647 ? 51.266 -1.358 -7.406 1.00 83.94 647 LYS A CA 1
ATOM 5085 C C . LYS A 1 647 ? 50.091 -0.422 -7.123 1.00 83.94 647 LYS A C 1
ATOM 5087 O O . LYS A 1 647 ? 49.261 -0.153 -7.990 1.00 83.94 647 LYS A O 1
ATOM 5092 N N . GLN A 1 648 ? 50.038 0.114 -5.909 1.00 79.12 648 GLN A N 1
ATOM 5093 C CA . GLN A 1 648 ? 49.032 1.105 -5.535 1.00 79.12 648 GLN A CA 1
ATOM 5094 C C . GLN A 1 648 ? 49.450 2.498 -6.030 1.00 79.12 648 GLN A C 1
ATOM 5096 O O . GLN A 1 648 ? 50.406 3.089 -5.524 1.00 79.12 648 GLN A O 1
ATOM 5101 N N . ILE A 1 649 ? 48.726 3.033 -7.009 1.00 73.19 649 ILE A N 1
ATOM 5102 C CA . ILE A 1 649 ? 48.876 4.406 -7.488 1.00 73.19 649 ILE A CA 1
ATOM 5103 C C . ILE A 1 649 ? 47.922 5.280 -6.677 1.00 73.19 649 ILE A C 1
ATOM 5105 O O . ILE A 1 649 ? 46.705 5.131 -6.743 1.00 73.19 649 ILE A O 1
ATOM 5109 N N . LYS A 1 650 ? 48.482 6.197 -5.895 1.00 66.12 650 LYS A N 1
ATOM 5110 C CA . LYS A 1 650 ? 47.717 7.116 -5.051 1.00 66.12 650 LYS A CA 1
ATOM 5111 C C . LYS A 1 650 ? 47.605 8.448 -5.774 1.00 66.12 650 LYS A C 1
ATOM 5113 O O . LYS A 1 650 ? 48.632 9.032 -6.123 1.00 66.12 650 LYS A O 1
ATOM 5118 N N . THR A 1 651 ? 46.395 8.943 -6.010 1.00 52.69 651 THR A N 1
ATOM 5119 C CA . THR A 1 651 ? 46.235 10.331 -6.463 1.00 52.69 651 THR A CA 1
ATOM 5120 C C . THR A 1 651 ? 46.519 11.283 -5.298 1.00 52.69 651 THR A C 1
ATOM 5122 O O . THR A 1 651 ? 46.351 10.930 -4.130 1.00 52.69 651 THR A O 1
ATOM 5125 N N . SER A 1 652 ? 47.015 12.491 -5.571 1.00 39.28 652 SER A N 1
ATOM 5126 C CA . SER A 1 652 ? 46.934 13.571 -4.583 1.00 39.28 652 SER A CA 1
ATOM 5127 C C . SER A 1 652 ? 45.518 14.146 -4.614 1.00 39.28 652 SER A C 1
ATOM 5129 O O . SER A 1 652 ? 44.856 14.103 -5.652 1.00 39.28 652 SER A O 1
ATOM 5131 N N . VAL A 1 653 ? 45.070 14.752 -3.508 1.00 36.53 653 VAL A N 1
ATOM 5132 C CA . VAL A 1 653 ? 43.774 15.464 -3.411 1.00 36.53 653 VAL A CA 1
ATOM 5133 C C . VAL A 1 653 ? 43.612 16.549 -4.504 1.00 36.53 653 VAL A C 1
ATOM 5135 O O . VAL A 1 653 ? 42.507 17.013 -4.763 1.00 36.53 653 VAL A O 1
ATOM 5138 N N . TYR A 1 654 ? 44.694 16.901 -5.211 1.00 28.83 654 TYR A N 1
ATOM 5139 C CA . TYR A 1 654 ? 44.737 17.906 -6.273 1.00 28.83 654 TYR A CA 1
ATOM 5140 C C . TYR A 1 654 ? 45.050 17.365 -7.686 1.00 28.83 654 TYR A C 1
ATOM 5142 O O . TYR A 1 654 ? 45.190 18.167 -8.607 1.00 28.83 654 TYR A O 1
ATOM 5150 N N . HIS A 1 655 ? 45.091 16.043 -7.913 1.00 36.72 655 HIS A N 1
ATOM 5151 C CA . HIS A 1 655 ? 45.194 15.445 -9.261 1.00 36.72 655 HIS A CA 1
ATOM 5152 C C . HIS A 1 655 ? 43.919 14.670 -9.673 1.00 36.72 655 HIS A C 1
ATOM 5154 O O . HIS A 1 655 ? 43.985 13.472 -9.947 1.00 36.72 655 HIS A O 1
ATOM 5160 N N . PRO A 1 656 ? 42.749 15.330 -9.811 1.00 35.69 656 PRO A N 1
ATOM 5161 C CA . PRO A 1 656 ? 41.513 14.690 -10.290 1.00 35.69 656 PRO A CA 1
ATOM 5162 C C . PRO A 1 656 ? 41.608 14.171 -11.739 1.00 35.69 656 PRO A C 1
ATOM 5164 O O . PRO A 1 656 ? 40.711 13.496 -12.228 1.00 35.69 656 PRO A O 1
ATOM 5167 N N . GLN A 1 657 ? 42.689 14.470 -12.467 1.00 45.53 657 GLN A N 1
ATOM 5168 C CA . GLN A 1 657 ? 42.873 14.045 -13.858 1.00 45.53 657 GLN A CA 1
ATOM 5169 C C . GLN A 1 657 ? 43.131 12.540 -13.992 1.00 45.53 657 GLN A C 1
ATOM 5171 O O . GLN A 1 657 ? 42.594 11.934 -14.917 1.00 45.53 657 GLN A O 1
ATOM 5176 N N . THR A 1 658 ? 43.905 11.930 -13.083 1.00 48.47 658 THR A N 1
ATOM 5177 C CA . THR A 1 658 ? 44.158 10.478 -13.082 1.00 48.47 658 THR A CA 1
ATOM 5178 C C . THR A 1 658 ? 42.903 9.695 -12.747 1.00 48.47 658 THR A C 1
ATOM 5180 O O . THR A 1 658 ? 42.633 8.705 -13.420 1.00 48.47 658 THR A O 1
ATOM 5183 N N . ASP A 1 659 ? 42.101 10.176 -11.796 1.00 58.50 659 ASP A N 1
ATOM 5184 C CA . ASP A 1 659 ? 40.858 9.519 -11.370 1.00 58.50 659 ASP A CA 1
ATOM 5185 C C . ASP A 1 659 ? 39.604 9.987 -12.139 1.00 58.50 659 ASP A C 1
ATOM 5187 O O . ASP A 1 659 ? 38.498 9.466 -11.981 1.00 58.50 659 ASP A O 1
ATOM 5191 N N . GLY A 1 660 ? 39.761 10.944 -13.058 1.00 62.03 660 GLY A N 1
ATOM 5192 C CA . GLY A 1 660 ? 38.650 11.595 -13.755 1.00 62.03 660 GLY A CA 1
ATOM 5193 C C . GLY A 1 660 ? 37.775 10.646 -14.583 1.00 62.03 660 GLY A C 1
ATOM 5194 O O . GLY A 1 660 ? 36.634 10.978 -14.921 1.00 62.03 660 GLY A O 1
ATOM 5195 N N . LEU A 1 661 ? 38.276 9.453 -14.912 1.00 72.25 661 LEU A N 1
ATOM 5196 C CA . LEU A 1 661 ? 37.494 8.382 -15.532 1.00 72.25 661 LEU A CA 1
ATOM 5197 C C . LEU A 1 661 ? 36.510 7.746 -14.551 1.00 72.25 661 LEU A C 1
ATOM 5199 O O . LEU A 1 661 ? 35.337 7.586 -14.903 1.00 72.25 661 LEU A O 1
ATOM 5203 N N . VAL A 1 662 ? 36.958 7.442 -13.332 1.00 74.38 662 VAL A N 1
ATOM 5204 C CA . VAL A 1 662 ? 36.106 6.908 -12.265 1.00 74.38 662 VAL A CA 1
ATOM 5205 C C . VAL A 1 662 ? 35.112 7.977 -11.830 1.00 74.38 662 VAL A C 1
ATOM 5207 O O . VAL A 1 662 ? 33.917 7.700 -11.780 1.00 74.38 662 VAL A O 1
ATOM 5210 N N . GLU A 1 663 ? 35.529 9.237 -11.679 1.00 71.56 663 GLU A N 1
ATOM 5211 C CA . GLU A 1 663 ? 34.608 10.342 -11.375 1.00 71.56 663 GLU A CA 1
ATOM 5212 C C . GLU A 1 663 ? 33.522 10.522 -12.455 1.00 71.56 663 GLU A C 1
ATOM 5214 O O . GLU A 1 663 ? 32.332 10.725 -12.162 1.00 71.56 663 GLU A O 1
ATOM 5219 N N . ARG A 1 664 ? 33.906 10.431 -13.738 1.00 72.12 664 ARG A N 1
ATOM 5220 C CA . ARG A 1 664 ? 32.976 10.508 -14.879 1.00 72.12 664 ARG A CA 1
ATOM 5221 C C . ARG A 1 664 ? 32.005 9.335 -14.877 1.00 72.12 664 ARG A C 1
ATOM 5223 O O . ARG A 1 664 ? 30.809 9.530 -15.133 1.00 72.12 664 ARG A O 1
ATOM 5230 N N . PHE A 1 665 ? 32.495 8.138 -14.582 1.00 82.12 665 PHE A N 1
ATOM 5231 C CA . PHE A 1 665 ? 31.654 6.963 -14.436 1.00 82.12 665 PHE A CA 1
ATOM 5232 C C . PHE A 1 665 ? 30.701 7.119 -13.243 1.00 82.12 665 PHE A C 1
ATOM 5234 O O . PHE A 1 665 ? 29.494 6.981 -13.421 1.00 82.12 665 PHE A O 1
ATOM 5241 N N . ASN A 1 666 ? 31.188 7.549 -12.080 1.00 82.44 666 ASN A N 1
ATOM 5242 C CA . ASN A 1 666 ? 30.392 7.794 -10.876 1.00 82.44 666 ASN A CA 1
ATOM 5243 C C . ASN A 1 666 ? 29.273 8.788 -11.132 1.00 82.44 666 ASN A C 1
ATOM 5245 O O . ASN A 1 666 ? 28.152 8.625 -10.650 1.00 82.44 666 ASN A O 1
ATOM 5249 N N . LYS A 1 667 ? 29.533 9.806 -11.950 1.00 77.50 667 LYS A N 1
ATOM 5250 C CA . LYS A 1 667 ? 28.503 10.739 -12.399 1.00 77.50 667 LYS A CA 1
ATOM 5251 C C . LYS A 1 667 ? 27.439 10.071 -13.266 1.00 77.50 667 LYS A C 1
ATOM 5253 O O . LYS A 1 667 ? 26.258 10.352 -13.071 1.00 77.50 667 LYS A O 1
ATOM 5258 N N . THR A 1 668 ? 27.849 9.217 -14.198 1.00 81.25 668 THR A N 1
ATOM 5259 C CA . THR A 1 668 ? 26.949 8.460 -15.082 1.00 81.25 668 THR A CA 1
ATOM 5260 C C . THR A 1 668 ? 26.103 7.478 -14.273 1.00 81.25 668 THR A C 1
ATOM 5262 O O . THR A 1 668 ? 24.877 7.526 -14.355 1.00 81.25 668 THR A O 1
ATOM 5265 N N . LEU A 1 669 ? 26.727 6.698 -13.386 1.00 86.75 669 LEU A N 1
ATOM 5266 C CA . LEU A 1 669 ? 26.066 5.774 -12.465 1.00 86.75 669 LEU A CA 1
ATOM 5267 C C . LEU A 1 669 ? 25.058 6.504 -11.565 1.00 86.75 669 LEU A C 1
ATOM 5269 O O . LEU A 1 669 ? 23.888 6.132 -11.520 1.00 86.75 669 LEU A O 1
ATOM 5273 N N . LYS A 1 670 ? 25.460 7.614 -10.925 1.00 82.94 670 LYS A N 1
ATOM 5274 C CA . LYS A 1 670 ? 24.561 8.454 -10.107 1.00 82.94 670 LYS A CA 1
ATOM 5275 C C . LYS A 1 670 ? 23.406 9.042 -10.919 1.00 82.94 670 LYS A C 1
ATOM 5277 O O . LYS A 1 670 ? 22.359 9.331 -10.349 1.00 82.94 670 LYS A O 1
ATOM 5282 N N . GLN A 1 671 ? 23.590 9.328 -12.208 1.00 80.81 671 GLN A N 1
ATOM 5283 C CA . GLN A 1 671 ? 22.511 9.820 -13.071 1.00 80.81 671 GLN A CA 1
ATOM 5284 C C . GLN A 1 671 ? 21.541 8.705 -13.453 1.00 80.81 671 GLN A C 1
ATOM 5286 O O . GLN A 1 671 ? 20.341 8.927 -13.369 1.00 80.81 671 GLN A O 1
ATOM 5291 N N . MET A 1 672 ? 22.035 7.527 -13.832 1.00 83.88 672 MET A N 1
ATOM 5292 C CA . MET A 1 672 ? 21.178 6.392 -14.181 1.00 83.88 672 MET A CA 1
ATOM 5293 C C . MET A 1 672 ? 20.400 5.883 -12.970 1.00 83.88 672 MET A C 1
ATOM 5295 O O . MET A 1 672 ? 19.186 5.750 -13.059 1.00 83.88 672 MET A O 1
ATOM 5299 N N . LEU A 1 673 ? 21.051 5.718 -11.811 1.00 83.50 673 LEU A N 1
ATOM 5300 C CA . LEU A 1 673 ? 20.355 5.353 -10.573 1.00 83.50 673 LEU A CA 1
ATOM 5301 C C . LEU A 1 673 ? 19.259 6.375 -10.239 1.00 83.50 673 LEU A C 1
ATOM 5303 O O . LEU A 1 673 ? 18.122 5.992 -10.008 1.00 83.50 673 LEU A O 1
ATOM 5307 N N . ARG A 1 674 ? 19.527 7.684 -10.348 1.00 77.25 674 ARG A N 1
ATOM 5308 C CA . ARG A 1 674 ? 18.495 8.724 -10.145 1.00 77.25 674 ARG A CA 1
ATOM 5309 C C . ARG A 1 674 ? 17.262 8.597 -11.049 1.00 77.25 674 ARG A C 1
ATOM 5311 O O . ARG A 1 674 ? 16.246 9.204 -10.733 1.00 77.25 674 ARG A O 1
ATOM 5318 N N . ARG A 1 675 ? 17.369 7.903 -12.182 1.00 78.44 675 ARG A N 1
ATOM 5319 C CA . ARG A 1 675 ? 16.295 7.763 -13.175 1.00 78.44 675 ARG A CA 1
ATOM 5320 C C . ARG A 1 675 ? 15.562 6.427 -13.092 1.00 78.44 675 ARG A C 1
ATOM 5322 O O . ARG A 1 675 ? 14.441 6.357 -13.569 1.00 78.44 675 ARG A O 1
ATOM 5329 N N . VAL A 1 676 ? 16.200 5.402 -12.529 1.00 75.19 676 VAL A N 1
ATOM 5330 C CA . VAL A 1 676 ? 15.691 4.020 -12.506 1.00 75.19 676 VAL A CA 1
ATOM 5331 C C . VAL A 1 676 ? 15.210 3.595 -11.115 1.00 75.19 676 VAL A C 1
ATOM 5333 O O . VAL A 1 676 ? 14.333 2.748 -11.005 1.00 75.19 676 VAL A O 1
ATOM 5336 N N . VAL A 1 677 ? 15.774 4.178 -10.056 1.00 76.25 677 VAL A N 1
ATOM 5337 C CA . VAL A 1 677 ? 15.428 3.864 -8.663 1.00 76.25 677 VAL A CA 1
ATOM 5338 C C . VAL A 1 677 ? 13.991 4.285 -8.351 1.00 76.25 677 VAL A C 1
ATOM 5340 O O . VAL A 1 677 ? 13.541 5.342 -8.802 1.00 76.25 677 VAL A O 1
ATOM 5343 N N . ALA A 1 678 ? 13.284 3.470 -7.564 1.00 66.06 678 ALA A N 1
ATOM 5344 C CA . ALA A 1 678 ? 11.918 3.756 -7.143 1.00 66.06 678 ALA A CA 1
ATOM 5345 C C . ALA A 1 678 ? 11.825 5.048 -6.311 1.00 66.06 678 ALA A C 1
ATOM 5347 O O . ALA A 1 678 ? 12.808 5.541 -5.755 1.00 66.06 678 ALA A O 1
ATOM 5348 N N . GLU A 1 679 ? 10.619 5.611 -6.188 1.00 64.12 679 GLU A N 1
ATOM 5349 C CA . GLU A 1 679 ? 10.431 6.909 -5.518 1.00 64.12 679 GLU A CA 1
ATOM 5350 C C . GLU A 1 679 ? 10.843 6.913 -4.039 1.00 64.12 679 GLU A C 1
ATOM 5352 O O . GLU A 1 679 ? 11.230 7.962 -3.523 1.00 64.12 679 GLU A O 1
ATOM 5357 N N . ASP A 1 680 ? 10.778 5.764 -3.359 1.00 62.12 680 ASP A N 1
ATOM 5358 C CA . ASP A 1 680 ? 11.216 5.627 -1.964 1.00 62.12 680 ASP A CA 1
ATOM 5359 C C . ASP A 1 680 ? 12.746 5.567 -1.818 1.00 62.12 680 ASP A C 1
ATOM 5361 O O . ASP A 1 680 ? 13.280 5.724 -0.717 1.00 62.12 680 ASP A O 1
ATOM 5365 N N . GLY A 1 681 ? 13.464 5.358 -2.925 1.00 69.25 681 GLY A N 1
ATOM 5366 C CA . GLY A 1 681 ? 14.911 5.289 -2.956 1.00 69.25 681 GLY A CA 1
ATOM 5367 C C . GLY A 1 681 ? 15.498 4.073 -2.250 1.00 69.25 681 GLY A C 1
ATOM 5368 O O . GLY A 1 681 ? 16.664 4.139 -1.880 1.00 69.25 681 GLY A O 1
ATOM 5369 N N . ARG A 1 682 ? 14.744 2.999 -1.978 1.00 77.00 682 ARG A N 1
ATOM 5370 C CA . ARG A 1 682 ? 15.226 1.877 -1.138 1.00 77.00 682 ARG A CA 1
ATOM 5371 C C . ARG A 1 682 ? 15.690 0.655 -1.912 1.00 77.00 682 ARG A C 1
ATOM 5373 O O . ARG A 1 682 ? 16.339 -0.209 -1.323 1.00 77.00 682 ARG A O 1
ATOM 5380 N N . ASP A 1 683 ? 15.363 0.578 -3.191 1.00 81.81 683 ASP A N 1
ATOM 5381 C CA . ASP A 1 683 ? 15.700 -0.524 -4.090 1.00 81.81 683 ASP A CA 1
ATOM 5382 C C . ASP A 1 683 ? 16.945 -0.242 -4.941 1.00 81.81 683 ASP A C 1
ATOM 5384 O O . ASP A 1 683 ? 17.267 -1.016 -5.842 1.00 81.81 683 ASP A O 1
ATOM 5388 N N . TRP A 1 684 ? 17.669 0.852 -4.678 1.00 86.25 684 TRP A N 1
ATOM 5389 C CA . TRP A 1 684 ? 18.787 1.250 -5.532 1.00 86.25 684 TRP A CA 1
ATOM 5390 C C . TRP A 1 684 ? 19.866 0.183 -5.665 1.00 86.25 684 TRP A C 1
ATOM 5392 O O . TRP A 1 684 ? 20.459 0.067 -6.733 1.00 86.25 684 TRP A O 1
ATOM 5402 N N . ASP A 1 685 ? 20.098 -0.615 -4.625 1.00 86.19 685 ASP A N 1
ATOM 5403 C CA . ASP A 1 685 ? 21.066 -1.711 -4.631 1.00 86.19 685 ASP A CA 1
ATOM 5404 C C . ASP A 1 685 ? 20.615 -2.870 -5.524 1.00 86.19 685 ASP A C 1
ATOM 5406 O O . ASP A 1 685 ? 21.447 -3.510 -6.164 1.00 86.19 685 ASP A O 1
ATOM 5410 N N . LEU A 1 686 ? 19.304 -3.095 -5.626 1.00 86.69 686 LEU A N 1
ATOM 5411 C CA . LEU A 1 686 ? 18.703 -4.031 -6.575 1.00 86.69 686 LEU A CA 1
ATOM 5412 C C . LEU A 1 686 ? 18.777 -3.506 -8.006 1.00 86.69 686 LEU A C 1
ATOM 5414 O O . LEU A 1 686 ? 18.843 -4.307 -8.931 1.00 86.69 686 LEU A O 1
ATOM 5418 N N . MET A 1 687 ? 18.767 -2.184 -8.198 1.00 86.50 687 MET A N 1
ATOM 5419 C CA . MET A 1 687 ? 18.802 -1.564 -9.525 1.00 86.50 687 MET A CA 1
ATOM 5420 C C . MET A 1 687 ? 20.204 -1.524 -10.155 1.00 86.50 687 MET A C 1
ATOM 5422 O O . MET A 1 687 ? 20.322 -1.383 -11.375 1.00 86.50 687 MET A O 1
ATOM 5426 N N . ILE A 1 688 ? 21.270 -1.688 -9.358 1.00 90.38 688 ILE A N 1
ATOM 5427 C CA . ILE A 1 688 ? 22.664 -1.626 -9.832 1.00 90.38 688 ILE A CA 1
ATOM 5428 C C . ILE A 1 688 ? 22.940 -2.567 -11.019 1.00 90.38 688 ILE A C 1
ATOM 5430 O O . ILE A 1 688 ? 23.462 -2.073 -12.021 1.00 90.38 688 ILE A O 1
ATOM 5434 N N . PRO A 1 689 ? 22.596 -3.872 -10.988 1.00 87.62 689 PRO A N 1
ATOM 5435 C CA . PRO A 1 689 ? 22.905 -4.780 -12.095 1.00 87.62 689 PRO A CA 1
ATOM 5436 C C . PRO A 1 689 ? 22.272 -4.356 -13.428 1.00 87.62 689 PRO A C 1
ATOM 5438 O O . PRO A 1 689 ? 22.922 -4.444 -14.470 1.00 87.62 689 PRO A O 1
ATOM 5441 N N . TYR A 1 690 ? 21.044 -3.828 -13.404 1.00 85.81 690 TYR A N 1
ATOM 5442 C CA . TYR A 1 690 ? 20.339 -3.361 -14.605 1.00 85.81 690 TYR A CA 1
ATOM 5443 C C . TYR A 1 690 ? 20.995 -2.110 -15.190 1.00 85.81 690 TYR A C 1
ATOM 5445 O O . TYR A 1 690 ? 21.224 -2.022 -16.397 1.00 85.81 690 TYR A O 1
ATOM 5453 N N . VAL A 1 691 ? 21.362 -1.163 -14.323 1.00 88.88 691 VAL A N 1
ATOM 5454 C CA . VAL A 1 691 ? 22.093 0.044 -14.723 1.00 88.88 691 VAL A CA 1
ATOM 5455 C C . VAL A 1 691 ? 23.467 -0.315 -15.294 1.00 88.88 691 VAL A C 1
ATOM 5457 O O . VAL A 1 691 ? 23.852 0.222 -16.333 1.00 88.88 691 VAL A O 1
ATOM 5460 N N . LEU A 1 692 ? 24.190 -1.251 -14.669 1.00 91.31 692 LEU A N 1
ATOM 5461 C CA . LEU A 1 692 ? 25.480 -1.732 -15.169 1.00 91.31 692 LEU A CA 1
ATOM 5462 C C . LEU A 1 692 ? 25.346 -2.399 -16.539 1.00 91.31 692 LEU A C 1
ATOM 5464 O O . LEU A 1 692 ? 26.163 -2.111 -17.412 1.00 91.31 692 LEU A O 1
ATOM 5468 N N . PHE A 1 693 ? 24.315 -3.221 -16.767 1.00 89.38 693 PHE A N 1
ATOM 5469 C CA . PHE A 1 693 ? 24.044 -3.792 -18.091 1.00 89.38 693 PHE A CA 1
ATOM 5470 C C . PHE A 1 693 ? 23.908 -2.691 -19.149 1.00 89.38 693 PHE A C 1
ATOM 5472 O O . PHE A 1 693 ? 24.571 -2.734 -20.185 1.00 89.38 693 PHE A O 1
ATOM 5479 N N . GLY A 1 694 ? 23.129 -1.650 -18.845 1.00 86.00 694 GLY A N 1
ATOM 5480 C CA . GLY A 1 694 ? 22.928 -0.527 -19.755 1.00 86.00 694 GLY A CA 1
ATOM 5481 C C . GLY A 1 694 ? 24.201 0.230 -20.113 1.00 86.00 694 GLY A C 1
ATOM 5482 O O . GLY A 1 694 ? 24.340 0.685 -21.245 1.00 86.00 694 GLY A O 1
ATOM 5483 N N . ILE A 1 695 ? 25.148 0.345 -19.181 1.00 87.50 695 ILE A N 1
ATOM 5484 C CA . ILE A 1 695 ? 26.452 0.974 -19.441 1.00 87.50 695 ILE A CA 1
ATOM 5485 C C . ILE A 1 695 ? 27.359 0.045 -20.260 1.00 87.50 695 ILE A C 1
ATOM 5487 O O . ILE A 1 695 ? 28.077 0.511 -21.145 1.00 87.50 695 ILE A O 1
ATOM 5491 N N . ARG A 1 696 ? 27.320 -1.261 -19.977 1.00 91.31 696 ARG A N 1
ATOM 5492 C CA . ARG A 1 696 ? 28.149 -2.295 -20.618 1.00 91.31 696 ARG A CA 1
ATOM 5493 C C . ARG A 1 696 ? 27.768 -2.560 -22.074 1.00 91.31 696 ARG A C 1
ATOM 5495 O O . ARG A 1 696 ? 28.639 -2.937 -22.848 1.00 91.31 696 ARG A O 1
ATOM 5502 N N . GLU A 1 697 ? 26.507 -2.340 -22.440 1.00 87.62 697 GLU A N 1
ATOM 5503 C CA . GLU A 1 697 ? 25.980 -2.528 -23.800 1.00 87.62 697 GLU A CA 1
ATOM 5504 C C . GLU A 1 697 ? 26.207 -1.314 -24.724 1.00 87.62 697 GLU A C 1
ATOM 5506 O O . GLU A 1 697 ? 26.125 -1.438 -25.942 1.00 87.62 697 GLU A O 1
ATOM 5511 N N . VAL A 1 698 ? 26.497 -0.122 -24.190 1.00 84.19 698 VAL A N 1
ATOM 5512 C CA . VAL A 1 698 ? 26.576 1.102 -25.009 1.00 84.19 698 VAL A CA 1
ATOM 5513 C C . VAL A 1 698 ? 28.021 1.433 -25.395 1.00 84.19 698 VAL A C 1
ATOM 5515 O O . VAL A 1 698 ? 28.886 1.500 -24.516 1.00 84.19 698 VAL A O 1
ATOM 5518 N N . PRO A 1 699 ? 28.304 1.720 -26.684 1.00 80.75 699 PRO A N 1
ATOM 5519 C CA . PRO A 1 699 ? 29.645 2.085 -27.119 1.00 80.75 699 PRO A CA 1
ATOM 5520 C C . PRO A 1 699 ? 30.150 3.377 -26.473 1.00 80.75 699 PRO A C 1
ATOM 5522 O O . PRO A 1 699 ? 29.540 4.449 -26.611 1.00 80.75 699 PRO A O 1
ATOM 5525 N N . GLN A 1 700 ? 31.306 3.296 -25.816 1.00 74.88 700 GLN A N 1
ATOM 5526 C CA . GLN A 1 700 ? 31.928 4.443 -25.161 1.00 74.88 700 GLN A CA 1
ATOM 5527 C C . GLN A 1 700 ? 32.546 5.381 -26.196 1.00 74.88 700 GLN A C 1
ATOM 5529 O O . GLN A 1 700 ? 33.133 4.946 -27.179 1.00 74.88 700 GLN A O 1
ATOM 5534 N N . GLY A 1 701 ? 32.426 6.693 -25.983 1.00 69.25 701 GLY A N 1
ATOM 5535 C CA . GLY A 1 701 ? 32.925 7.685 -26.945 1.00 69.25 701 GLY A CA 1
ATOM 5536 C C . GLY A 1 701 ? 34.439 7.633 -27.167 1.00 69.25 701 GLY A C 1
ATOM 5537 O O . GLY A 1 701 ? 34.888 7.934 -28.261 1.00 69.25 701 GLY A O 1
ATOM 5538 N N . SER A 1 702 ? 35.209 7.239 -26.149 1.00 66.88 702 SER A N 1
ATOM 5539 C CA . SER A 1 702 ? 36.672 7.183 -26.219 1.00 66.88 702 SER A CA 1
ATOM 5540 C C . SER A 1 702 ? 37.208 5.936 -26.919 1.00 66.88 702 SER A C 1
ATOM 5542 O O . SER A 1 702 ? 38.277 5.999 -27.501 1.00 66.88 702 SER A O 1
ATOM 5544 N N . THR A 1 703 ? 36.511 4.799 -26.824 1.00 71.25 703 THR A N 1
ATOM 5545 C CA . THR A 1 703 ? 36.952 3.535 -27.442 1.00 71.25 703 THR A CA 1
ATOM 5546 C C . THR A 1 703 ? 36.229 3.262 -28.760 1.00 71.25 703 THR A C 1
ATOM 5548 O O . THR A 1 703 ? 36.774 2.607 -29.636 1.00 71.25 703 THR A O 1
ATOM 5551 N N . GLY A 1 704 ? 34.993 3.744 -28.918 1.00 72.62 704 GLY A N 1
ATOM 5552 C CA . GLY A 1 704 ? 34.104 3.423 -30.039 1.00 72.62 704 GLY A CA 1
ATOM 5553 C C . GLY A 1 704 ? 33.390 2.071 -29.917 1.00 72.62 704 GLY A C 1
ATOM 5554 O O . GLY A 1 704 ? 32.503 1.781 -30.718 1.00 72.62 704 GLY A O 1
ATOM 5555 N N . PHE A 1 705 ? 33.706 1.281 -28.887 1.00 80.62 705 PHE A N 1
ATOM 5556 C CA . PHE A 1 705 ? 33.162 -0.061 -28.650 1.00 80.62 705 PHE A CA 1
ATOM 5557 C C . PHE A 1 705 ? 32.489 -0.158 -27.281 1.00 80.62 705 PHE A C 1
ATOM 5559 O O . PHE A 1 705 ? 32.681 0.694 -26.405 1.00 80.62 705 PHE A O 1
ATOM 5566 N N . THR A 1 706 ? 31.646 -1.177 -27.109 1.00 87.25 706 THR A N 1
ATOM 5567 C CA . THR A 1 706 ? 30.967 -1.420 -25.829 1.00 87.25 706 THR A CA 1
ATOM 5568 C C . THR A 1 706 ? 31.960 -2.027 -24.831 1.00 87.25 706 THR A C 1
ATOM 5570 O O . THR A 1 706 ? 32.799 -2.834 -25.241 1.00 87.25 706 THR A O 1
ATOM 5573 N N . PRO A 1 707 ? 31.895 -1.689 -23.530 1.00 88.62 707 PRO A N 1
ATOM 5574 C CA . PRO A 1 707 ? 32.787 -2.302 -22.549 1.00 88.62 707 PRO A CA 1
ATOM 5575 C C . PRO A 1 707 ? 32.669 -3.829 -22.506 1.00 88.62 707 PRO A C 1
ATOM 5577 O O . PRO A 1 707 ? 33.668 -4.521 -22.340 1.00 88.62 707 PRO A O 1
ATOM 5580 N N . PHE A 1 708 ? 31.456 -4.362 -22.690 1.00 88.94 708 PHE A N 1
ATOM 5581 C CA . PHE A 1 708 ? 31.227 -5.806 -22.733 1.00 88.94 708 PHE A CA 1
ATOM 5582 C C . PHE A 1 708 ? 31.923 -6.462 -23.930 1.00 88.94 708 PHE A C 1
ATOM 5584 O O . PHE A 1 708 ? 32.530 -7.516 -23.784 1.00 88.94 708 PHE A O 1
ATOM 5591 N N . GLU A 1 709 ? 31.871 -5.825 -25.097 1.00 84.62 709 GLU A N 1
ATOM 5592 C CA . GLU A 1 709 ? 32.511 -6.318 -26.318 1.00 84.62 709 GLU A CA 1
ATOM 5593 C C . GLU A 1 709 ? 34.033 -6.350 -26.208 1.00 84.62 709 GLU A C 1
ATOM 5595 O O . GLU A 1 709 ? 34.640 -7.328 -26.629 1.00 84.62 709 GLU A O 1
ATOM 5600 N N . LEU A 1 710 ? 34.642 -5.334 -25.591 1.00 84.19 710 LEU A N 1
ATOM 5601 C CA . LEU A 1 710 ? 36.091 -5.308 -25.377 1.00 84.19 710 LEU A CA 1
ATOM 5602 C C . LEU A 1 710 ? 36.559 -6.360 -24.366 1.00 84.19 710 LEU A C 1
ATOM 5604 O O . LEU A 1 710 ? 37.671 -6.859 -24.492 1.00 84.19 710 LEU A O 1
ATOM 5608 N N . LEU A 1 711 ? 35.726 -6.702 -23.379 1.00 87.00 711 LEU A N 1
ATOM 5609 C CA . LEU A 1 711 ? 36.086 -7.692 -22.365 1.00 87.00 711 LEU A CA 1
ATOM 5610 C C . LEU A 1 711 ? 35.806 -9.137 -22.807 1.00 87.00 711 LEU A C 1
ATOM 5612 O O . LEU A 1 711 ? 36.624 -10.021 -22.579 1.00 87.00 711 LEU A O 1
ATOM 5616 N N . PHE A 1 712 ? 34.653 -9.390 -23.426 1.00 84.31 712 PHE A N 1
ATOM 5617 C CA . PHE A 1 712 ? 34.189 -10.742 -23.766 1.00 84.31 712 PHE A CA 1
ATOM 5618 C C . PHE A 1 712 ? 34.313 -11.084 -25.255 1.00 84.31 712 PHE A C 1
ATOM 5620 O O . PHE A 1 712 ? 33.881 -12.160 -25.668 1.00 84.31 712 PHE A O 1
ATOM 5627 N N . GLY A 1 713 ? 34.824 -10.165 -26.081 1.00 77.88 713 GLY A N 1
ATOM 5628 C CA . GLY A 1 713 ? 35.022 -10.376 -27.518 1.00 77.88 713 GLY A CA 1
ATOM 5629 C C . GLY A 1 713 ? 33.735 -10.519 -28.337 1.00 77.88 713 GLY A C 1
ATOM 5630 O O . GLY A 1 713 ? 33.783 -10.890 -29.507 1.00 77.88 713 GLY A O 1
ATOM 5631 N N . ARG A 1 714 ? 32.569 -10.260 -27.735 1.00 80.06 714 ARG A N 1
ATOM 5632 C CA . ARG A 1 714 ? 31.247 -10.384 -28.364 1.00 80.06 714 ARG A CA 1
ATOM 5633 C C . ARG A 1 714 ? 30.285 -9.336 -27.827 1.00 80.06 714 ARG A C 1
ATOM 5635 O O . ARG A 1 714 ? 30.450 -8.849 -26.713 1.00 80.06 714 ARG A O 1
ATOM 5642 N N . GLN A 1 715 ? 29.239 -9.026 -28.584 1.00 79.06 715 GLN A N 1
ATOM 5643 C CA . GLN A 1 715 ? 28.196 -8.116 -28.110 1.00 79.06 715 GLN A CA 1
ATOM 5644 C C . GLN A 1 715 ? 27.316 -8.804 -27.053 1.00 79.06 715 GLN A C 1
ATOM 5646 O O . GLN A 1 715 ? 27.036 -10.001 -27.177 1.00 79.06 715 GLN A O 1
ATOM 5651 N N . PRO A 1 716 ? 26.887 -8.089 -26.000 1.00 83.50 716 PRO A N 1
ATOM 5652 C CA . PRO A 1 716 ? 25.922 -8.635 -25.059 1.00 83.50 716 PRO A CA 1
ATOM 5653 C C . PRO A 1 716 ? 24.564 -8.772 -25.753 1.00 83.50 716 PRO A C 1
ATOM 5655 O O . PRO A 1 716 ? 24.125 -7.852 -26.439 1.00 83.50 716 PRO A O 1
ATOM 5658 N N . ARG A 1 717 ? 23.878 -9.900 -25.534 1.00 84.06 717 ARG A N 1
ATOM 5659 C CA . ARG A 1 717 ? 22.484 -10.077 -25.957 1.00 84.06 717 ARG A CA 1
ATOM 5660 C C . ARG A 1 717 ? 21.581 -9.250 -25.038 1.00 84.06 717 ARG A C 1
ATOM 5662 O O . ARG A 1 717 ? 21.353 -9.638 -23.892 1.00 84.06 717 ARG A O 1
ATOM 5669 N N . GLY A 1 718 ? 21.123 -8.099 -25.519 1.00 84.81 718 GLY A N 1
ATOM 5670 C CA . GLY A 1 718 ? 20.239 -7.169 -24.815 1.00 84.81 718 GLY A CA 1
ATOM 5671 C C . GLY A 1 718 ? 18.778 -7.280 -25.241 1.00 84.81 718 GLY A C 1
ATOM 5672 O O . GLY A 1 718 ? 18.401 -8.124 -26.050 1.00 84.81 718 GLY A O 1
ATOM 5673 N N . LEU A 1 719 ? 17.931 -6.398 -24.706 1.00 85.69 719 LEU A N 1
ATOM 5674 C CA . LEU A 1 719 ? 16.482 -6.426 -24.959 1.00 85.69 719 LEU A CA 1
ATOM 5675 C C . LEU A 1 719 ? 16.116 -6.167 -26.422 1.00 85.69 719 LEU A C 1
ATOM 5677 O O . LEU A 1 719 ? 15.155 -6.733 -26.926 1.00 85.69 719 LEU A O 1
ATOM 5681 N N . LEU A 1 720 ? 16.903 -5.345 -27.118 1.00 88.00 720 LEU A N 1
ATOM 5682 C CA . LEU A 1 720 ? 16.712 -5.114 -28.547 1.00 88.00 720 LEU A CA 1
ATOM 5683 C C . LEU A 1 720 ? 17.039 -6.362 -29.382 1.00 88.00 720 LEU A C 1
ATOM 5685 O O . LEU A 1 720 ? 16.418 -6.561 -30.419 1.00 88.00 720 LEU A O 1
ATOM 5689 N N . ASP A 1 721 ? 17.976 -7.205 -28.932 1.00 86.06 721 ASP A N 1
ATOM 5690 C CA . ASP A 1 721 ? 18.271 -8.486 -29.587 1.00 86.06 721 ASP A CA 1
ATOM 5691 C C . ASP A 1 721 ? 17.143 -9.490 -29.352 1.00 86.06 721 ASP A C 1
ATOM 5693 O O . ASP A 1 721 ? 16.748 -10.191 -30.275 1.00 86.06 721 ASP A O 1
ATOM 5697 N N . VAL A 1 722 ? 16.587 -9.523 -28.134 1.00 83.50 722 VAL A N 1
ATOM 5698 C CA . VAL A 1 722 ? 15.400 -10.334 -27.816 1.00 83.50 722 VAL A CA 1
ATOM 5699 C C . VAL A 1 722 ? 14.220 -9.915 -28.691 1.00 83.50 722 VAL A C 1
ATOM 5701 O O . VAL A 1 722 ? 13.565 -10.774 -29.271 1.00 83.50 722 VAL A O 1
ATOM 5704 N N . ALA A 1 723 ? 13.981 -8.607 -28.828 1.00 84.44 723 ALA A N 1
ATOM 5705 C CA . ALA A 1 723 ? 12.899 -8.096 -29.660 1.00 84.44 723 ALA A CA 1
ATOM 5706 C C . ALA A 1 723 ? 13.091 -8.415 -31.138 1.00 84.44 723 ALA A C 1
ATOM 5708 O O . ALA A 1 723 ? 12.164 -8.885 -31.789 1.00 84.44 723 ALA A O 1
ATOM 5709 N N . ARG A 1 724 ? 14.313 -8.234 -31.647 1.00 86.00 724 ARG A N 1
ATOM 5710 C CA . ARG A 1 724 ? 14.655 -8.612 -33.016 1.00 86.00 724 ARG A CA 1
ATOM 5711 C C . ARG A 1 724 ? 14.396 -10.103 -33.261 1.00 86.00 724 ARG A C 1
ATOM 5713 O O . ARG A 1 724 ? 13.685 -10.423 -34.199 1.00 86.00 724 ARG A O 1
ATOM 5720 N N . GLN A 1 725 ? 14.890 -10.984 -32.391 1.00 82.19 725 GLN A N 1
ATOM 5721 C CA . GLN A 1 725 ? 14.707 -12.439 -32.514 1.00 82.19 725 GLN A CA 1
ATOM 5722 C C . GLN A 1 725 ? 13.233 -12.853 -32.477 1.00 82.19 725 GLN A C 1
ATOM 5724 O O . GLN A 1 725 ? 12.806 -13.684 -33.271 1.00 82.19 725 GLN A O 1
ATOM 5729 N N . ALA A 1 726 ? 12.441 -12.252 -31.586 1.00 81.62 726 ALA A N 1
ATOM 5730 C CA . ALA A 1 726 ? 11.009 -12.526 -31.506 1.00 81.62 726 ALA A CA 1
ATOM 5731 C C . ALA A 1 726 ? 10.261 -12.116 -32.788 1.00 81.62 726 ALA A C 1
ATOM 5733 O O . ALA A 1 726 ? 9.317 -12.792 -33.189 1.00 81.62 726 ALA A O 1
ATOM 5734 N N . TRP A 1 727 ? 10.680 -11.029 -33.443 1.00 85.00 727 TRP A N 1
ATOM 5735 C CA . TRP A 1 727 ? 10.072 -10.558 -34.693 1.00 85.00 727 TRP A CA 1
ATOM 5736 C C . TRP A 1 727 ? 10.582 -11.285 -35.938 1.00 85.00 727 TRP A C 1
ATOM 5738 O O . TRP A 1 727 ? 9.814 -11.458 -36.878 1.00 85.00 727 TRP A O 1
ATOM 5748 N N . GLU A 1 728 ? 11.843 -11.721 -35.941 1.00 82.38 728 GLU A N 1
ATOM 5749 C CA . GLU A 1 728 ? 12.421 -12.553 -37.005 1.00 82.38 728 GLU A CA 1
ATOM 5750 C C . GLU A 1 728 ? 11.901 -13.998 -36.956 1.00 82.38 728 GLU A C 1
ATOM 5752 O O . GLU A 1 728 ? 11.943 -14.686 -37.967 1.00 82.38 728 GLU A O 1
ATOM 5757 N N . GLN A 1 729 ? 11.396 -14.454 -35.802 1.00 71.50 729 GLN A N 1
ATOM 5758 C CA . GLN A 1 729 ? 10.974 -15.842 -35.551 1.00 71.50 729 GLN A CA 1
ATOM 5759 C C . GLN A 1 729 ? 12.088 -16.887 -35.763 1.00 71.50 729 GLN A C 1
ATOM 5761 O O . GLN A 1 729 ? 11.817 -18.084 -35.822 1.00 71.50 729 GLN A O 1
ATOM 5766 N N . GLU A 1 730 ? 13.352 -16.460 -35.812 1.00 64.25 730 GLU A N 1
ATOM 5767 C CA . GLU A 1 730 ? 14.511 -17.342 -35.940 1.00 64.25 730 GLU A CA 1
ATOM 5768 C C . GLU A 1 730 ? 15.222 -17.532 -34.586 1.00 64.25 730 GLU A C 1
ATOM 5770 O O . GLU A 1 730 ? 15.457 -16.560 -33.850 1.00 64.25 730 GLU A O 1
ATOM 5775 N N . PRO A 1 731 ? 15.601 -18.773 -34.218 1.00 54.50 731 PRO A N 1
ATOM 5776 C CA . PRO A 1 731 ? 16.427 -19.008 -33.044 1.00 54.50 731 PRO A CA 1
ATOM 5777 C C . PRO A 1 731 ? 17.806 -18.358 -33.215 1.00 54.50 731 PRO A C 1
ATOM 5779 O O . PRO A 1 731 ? 18.354 -18.272 -34.312 1.00 54.50 731 PRO A O 1
ATOM 5782 N N . ALA A 1 732 ? 18.403 -17.921 -32.102 1.00 57.88 732 ALA A N 1
ATOM 5783 C CA . ALA A 1 732 ? 19.764 -17.398 -32.125 1.00 57.88 732 ALA A CA 1
ATOM 5784 C C . ALA A 1 732 ? 20.720 -18.456 -32.713 1.00 57.88 732 ALA A C 1
ATOM 5786 O O . ALA A 1 732 ? 20.642 -19.614 -32.293 1.00 57.88 732 ALA A O 1
ATOM 5787 N N . PRO A 1 733 ? 21.640 -18.088 -33.625 1.00 60.28 733 PRO A N 1
ATOM 5788 C CA . PRO A 1 733 ? 22.569 -19.046 -34.208 1.00 60.28 733 PRO A CA 1
ATOM 5789 C C . PRO A 1 733 ? 23.351 -19.757 -33.099 1.00 60.28 733 PRO A C 1
ATOM 5791 O O . PRO A 1 733 ? 24.003 -19.105 -32.274 1.00 60.28 733 PRO A O 1
ATOM 5794 N N . GLN A 1 734 ? 23.259 -21.089 -33.067 1.00 54.94 734 GLN A N 1
ATOM 5795 C CA . GLN A 1 734 ? 24.081 -21.918 -32.193 1.00 54.94 734 GLN A CA 1
ATOM 5796 C C . GLN A 1 734 ? 25.533 -21.805 -32.654 1.00 54.94 734 GLN A C 1
ATOM 5798 O O . GLN A 1 734 ? 25.828 -21.937 -33.838 1.00 54.94 734 GLN A O 1
ATOM 5803 N N . ARG A 1 735 ? 26.433 -21.509 -31.717 1.00 65.69 735 ARG A N 1
ATOM 5804 C CA . ARG A 1 735 ? 27.871 -21.397 -31.974 1.00 65.69 735 ARG A CA 1
ATOM 5805 C C . ARG A 1 735 ? 28.602 -22.342 -31.046 1.00 65.69 735 ARG A C 1
ATOM 5807 O O . ARG A 1 735 ? 28.317 -22.366 -29.846 1.00 65.69 735 ARG A O 1
ATOM 5814 N N . SER A 1 736 ? 29.562 -23.078 -31.579 1.00 70.25 736 SER A N 1
ATOM 5815 C CA . SER A 1 736 ? 30.487 -23.854 -30.762 1.00 70.25 736 SER A CA 1
ATOM 5816 C C . SER A 1 736 ? 31.428 -22.929 -29.979 1.00 70.25 736 SER A C 1
ATOM 5818 O O . SER A 1 736 ? 31.679 -21.778 -30.351 1.00 70.25 736 SER A O 1
ATOM 5820 N N . VAL A 1 737 ? 31.997 -23.441 -28.884 1.00 61.47 737 VAL A N 1
ATOM 5821 C CA . VAL A 1 737 ? 33.019 -22.715 -28.108 1.00 61.47 737 VAL A CA 1
ATOM 5822 C C . VAL A 1 737 ? 34.231 -22.375 -28.987 1.00 61.47 737 VAL A C 1
ATOM 5824 O O . VAL A 1 737 ? 34.789 -21.288 -28.865 1.00 61.47 737 VAL A O 1
ATOM 5827 N N . ILE A 1 738 ? 34.600 -23.267 -29.912 1.00 70.31 738 ILE A N 1
ATOM 5828 C CA . ILE A 1 738 ? 35.740 -23.093 -30.824 1.00 70.31 738 ILE A CA 1
ATOM 5829 C C . ILE A 1 738 ? 35.488 -21.942 -31.802 1.00 70.31 738 ILE A C 1
ATOM 5831 O O . ILE A 1 738 ? 36.340 -21.065 -31.937 1.00 70.31 738 ILE A O 1
ATOM 5835 N N . GLU A 1 739 ? 34.316 -21.899 -32.441 1.00 73.25 739 GLU A N 1
ATOM 5836 C CA . GLU A 1 739 ? 33.930 -20.784 -33.317 1.00 73.25 739 GLU A CA 1
ATOM 5837 C C . GLU A 1 739 ? 33.911 -19.467 -32.547 1.00 73.25 739 GLU A C 1
ATOM 5839 O O . GLU A 1 739 ? 34.461 -18.475 -33.019 1.00 73.25 739 GLU A O 1
ATOM 5844 N N . HIS A 1 740 ? 33.366 -19.465 -31.324 1.00 71.25 740 HIS A N 1
ATOM 5845 C CA . HIS A 1 740 ? 33.373 -18.272 -30.485 1.00 71.25 740 HIS A CA 1
ATOM 5846 C C . HIS A 1 740 ? 34.795 -17.766 -30.210 1.00 71.25 740 HIS A C 1
ATOM 5848 O O . HIS A 1 740 ? 35.033 -16.567 -30.345 1.00 71.25 740 HIS A O 1
ATOM 5854 N N . VAL A 1 741 ? 35.732 -18.648 -29.847 1.00 68.88 741 VAL A N 1
ATOM 5855 C CA . VAL A 1 741 ? 37.129 -18.280 -29.559 1.00 68.88 741 VAL A CA 1
ATOM 5856 C C . VAL A 1 741 ? 37.859 -17.813 -30.821 1.00 68.88 741 VAL A C 1
ATOM 5858 O O . VAL A 1 741 ? 38.575 -16.811 -30.773 1.00 68.88 741 VAL A O 1
ATOM 5861 N N . ARG A 1 742 ? 37.665 -18.493 -31.958 1.00 75.12 742 ARG A N 1
ATOM 5862 C CA . ARG A 1 742 ? 38.268 -18.118 -33.247 1.00 75.12 742 ARG A CA 1
ATOM 5863 C C . ARG A 1 742 ? 37.788 -16.742 -33.704 1.00 75.12 742 ARG A C 1
ATOM 5865 O O . ARG A 1 742 ? 38.608 -15.880 -34.016 1.00 75.12 742 ARG A O 1
ATOM 5872 N N . ASP A 1 743 ? 36.478 -16.519 -33.685 1.00 73.25 743 ASP A N 1
ATOM 5873 C CA . ASP A 1 743 ? 35.870 -15.244 -34.062 1.00 73.25 743 ASP A CA 1
ATOM 5874 C C . ASP A 1 743 ? 36.251 -14.139 -33.076 1.00 73.25 743 ASP A C 1
ATOM 5876 O O . ASP A 1 743 ? 36.513 -13.014 -33.489 1.00 73.25 743 ASP A O 1
ATOM 5880 N N . MET A 1 744 ? 36.335 -14.453 -31.777 1.00 73.62 744 MET A N 1
ATOM 5881 C CA . MET A 1 744 ? 36.815 -13.526 -30.751 1.00 73.62 744 MET A CA 1
ATOM 5882 C C . MET A 1 744 ? 38.247 -13.080 -31.045 1.00 73.62 744 MET A C 1
ATOM 5884 O O . MET A 1 744 ? 38.503 -11.878 -31.041 1.00 73.62 744 MET A O 1
ATOM 5888 N N . ARG A 1 745 ? 39.165 -14.010 -31.340 1.00 72.19 745 ARG A N 1
ATOM 5889 C CA . ARG A 1 745 ? 40.554 -13.674 -31.691 1.00 72.19 745 ARG A CA 1
ATOM 5890 C C . ARG A 1 745 ? 40.604 -12.798 -32.946 1.00 72.19 745 ARG A C 1
ATOM 5892 O O . ARG A 1 745 ? 41.158 -11.704 -32.888 1.00 72.19 745 ARG A O 1
ATOM 5899 N N . GLY A 1 746 ? 39.936 -13.216 -34.023 1.00 75.38 746 GLY A N 1
ATOM 5900 C CA . GLY A 1 746 ? 39.898 -12.450 -35.274 1.00 75.38 746 GLY A CA 1
ATOM 5901 C C . GLY A 1 746 ? 39.226 -11.078 -35.133 1.00 75.38 746 GLY A C 1
ATOM 5902 O O . GLY A 1 746 ? 39.640 -10.111 -35.771 1.00 75.38 746 GLY A O 1
ATOM 5903 N N . ARG A 1 747 ? 38.209 -10.948 -34.271 1.00 75.94 747 ARG A N 1
ATOM 5904 C CA . ARG A 1 747 ? 37.557 -9.663 -33.971 1.00 75.94 747 ARG A CA 1
ATOM 5905 C C . ARG A 1 747 ? 38.470 -8.765 -33.144 1.00 75.94 747 ARG A C 1
ATOM 5907 O O . ARG A 1 747 ? 38.574 -7.589 -33.467 1.00 75.94 747 ARG A O 1
ATOM 5914 N N . ILE A 1 748 ? 39.144 -9.287 -32.116 1.00 73.50 748 ILE A N 1
ATOM 5915 C CA . ILE A 1 748 ? 40.085 -8.516 -31.283 1.00 73.50 748 ILE A CA 1
ATOM 5916 C C . ILE A 1 748 ? 41.231 -7.962 -32.137 1.00 73.50 748 ILE A C 1
ATOM 5918 O O . ILE A 1 748 ? 41.535 -6.774 -32.027 1.00 73.50 748 ILE A O 1
ATOM 5922 N N . GLU A 1 749 ? 41.804 -8.769 -33.033 1.00 73.56 749 GLU A N 1
ATOM 5923 C CA . GLU A 1 749 ? 42.862 -8.338 -33.961 1.00 73.56 749 GLU A CA 1
ATOM 5924 C C . GLU A 1 749 ? 42.417 -7.178 -34.868 1.00 73.56 749 GLU A C 1
ATOM 5926 O O . GLU A 1 749 ? 43.182 -6.241 -35.088 1.00 73.56 749 GLU A O 1
ATOM 5931 N N . LYS A 1 750 ? 41.160 -7.185 -35.335 1.00 75.19 750 LYS A N 1
ATOM 5932 C CA . LYS A 1 750 ? 40.584 -6.101 -36.155 1.00 75.19 750 LYS A CA 1
ATOM 5933 C C . LYS A 1 750 ? 40.196 -4.865 -35.339 1.00 75.19 750 LYS A C 1
ATOM 5935 O O . LYS A 1 750 ? 40.355 -3.737 -35.799 1.00 75.19 750 LYS A O 1
ATOM 5940 N N . VAL A 1 751 ? 39.655 -5.065 -34.138 1.00 72.88 751 VAL A N 1
ATOM 5941 C CA . VAL A 1 751 ? 39.053 -4.010 -33.308 1.00 72.88 751 VAL A CA 1
ATOM 5942 C C . VAL A 1 751 ? 40.099 -3.214 -32.532 1.00 72.88 751 VAL A C 1
ATOM 5944 O O . VAL A 1 751 ? 39.977 -1.992 -32.441 1.00 72.88 751 VAL A O 1
ATOM 5947 N N . MET A 1 752 ? 41.132 -3.856 -31.979 1.00 74.62 752 MET A N 1
ATOM 5948 C CA . MET A 1 752 ? 42.120 -3.181 -31.122 1.00 74.62 752 MET A CA 1
ATOM 5949 C C . MET A 1 752 ? 42.874 -2.028 -31.817 1.00 74.62 752 MET A C 1
ATOM 5951 O O . MET A 1 752 ? 43.017 -0.972 -31.191 1.00 74.62 752 MET A O 1
ATOM 5955 N N . PRO A 1 753 ? 43.278 -2.132 -33.101 1.00 75.62 753 PRO A N 1
ATOM 5956 C CA . PRO A 1 753 ? 43.839 -0.999 -33.840 1.00 75.62 753 PRO A CA 1
ATOM 5957 C C . PRO A 1 753 ? 42.870 0.191 -33.934 1.00 75.62 753 PRO A C 1
ATOM 5959 O O . PRO A 1 753 ? 43.263 1.333 -33.690 1.00 75.62 753 PRO A O 1
ATOM 5962 N N . ILE A 1 754 ? 41.584 -0.076 -34.194 1.00 75.50 754 ILE A N 1
ATOM 5963 C CA . ILE A 1 754 ? 40.529 0.948 -34.281 1.00 75.50 754 ILE A CA 1
ATOM 5964 C C . ILE A 1 754 ? 40.308 1.605 -32.911 1.00 75.50 754 ILE A C 1
ATOM 5966 O O . ILE A 1 754 ? 40.185 2.826 -32.813 1.00 75.50 754 ILE A O 1
ATOM 5970 N N . VAL A 1 755 ? 40.305 0.818 -31.828 1.00 70.06 755 VAL A N 1
ATOM 5971 C CA . VAL A 1 755 ? 40.212 1.331 -30.449 1.00 70.06 755 VAL A CA 1
ATOM 5972 C C . VAL A 1 755 ? 41.370 2.280 -30.147 1.00 70.06 755 VAL A C 1
ATOM 5974 O O . VAL A 1 755 ? 41.150 3.355 -29.588 1.00 70.06 755 VAL A O 1
ATOM 5977 N N . LYS A 1 756 ? 42.598 1.913 -30.529 1.00 72.19 756 LYS A N 1
ATOM 5978 C CA . LYS A 1 756 ? 43.798 2.735 -30.324 1.00 72.19 756 LYS A CA 1
ATOM 5979 C C . LYS A 1 756 ? 43.720 4.048 -31.100 1.00 72.19 756 LYS A C 1
ATOM 5981 O O . LYS A 1 756 ? 44.028 5.109 -30.547 1.00 72.19 756 LYS A O 1
ATOM 5986 N N . GLN A 1 757 ? 43.241 3.992 -32.342 1.00 75.38 757 GLN A N 1
ATOM 5987 C CA . GLN A 1 757 ? 42.987 5.177 -33.155 1.00 75.38 757 GLN A CA 1
ATOM 5988 C C . GLN A 1 757 ? 41.940 6.088 -32.497 1.00 75.38 757 GLN A C 1
ATOM 5990 O O . GLN A 1 757 ? 42.227 7.261 -32.259 1.00 75.38 757 GLN A O 1
ATOM 5995 N N . HIS A 1 758 ? 40.781 5.552 -32.096 1.00 72.12 758 HIS A N 1
ATOM 5996 C CA . HIS A 1 758 ? 39.732 6.319 -31.415 1.00 72.12 758 HIS A CA 1
ATOM 5997 C C . HIS A 1 758 ? 40.191 6.919 -30.085 1.00 72.12 758 HIS A C 1
ATOM 5999 O O . HIS A 1 758 ? 39.843 8.060 -29.790 1.00 72.12 758 HIS A O 1
ATOM 6005 N N . LEU A 1 759 ? 40.978 6.196 -29.282 1.00 68.94 759 LEU A N 1
ATOM 6006 C CA . LEU A 1 759 ? 41.521 6.726 -28.028 1.00 68.94 759 LEU A CA 1
ATOM 6007 C C . LEU A 1 759 ? 42.446 7.915 -28.299 1.00 68.94 759 LEU A C 1
ATOM 6009 O O . LEU A 1 759 ? 42.322 8.943 -27.632 1.00 68.94 759 LEU A O 1
ATOM 6013 N N . THR A 1 760 ? 43.304 7.808 -29.316 1.00 69.50 760 THR A N 1
ATOM 6014 C CA . THR A 1 760 ? 44.219 8.879 -29.743 1.00 69.50 760 THR A CA 1
ATOM 6015 C C . THR A 1 760 ? 43.455 10.090 -30.289 1.00 69.50 760 THR A C 1
ATOM 6017 O O . THR A 1 760 ? 43.732 11.236 -29.925 1.00 69.50 760 THR A O 1
ATOM 6020 N N . GLU A 1 761 ? 42.451 9.859 -31.136 1.00 69.19 761 GLU A N 1
ATOM 6021 C CA . GLU A 1 761 ? 41.588 10.898 -31.705 1.00 69.19 761 GLU A CA 1
ATOM 6022 C C . GLU A 1 761 ? 40.728 11.578 -30.645 1.00 69.19 761 GLU A C 1
ATOM 6024 O O . GLU A 1 761 ? 40.646 12.804 -30.626 1.00 69.19 761 GLU A O 1
ATOM 6029 N N . ALA A 1 762 ? 40.129 10.818 -29.727 1.00 61.97 762 ALA A N 1
ATOM 6030 C CA . ALA A 1 762 ? 39.349 11.351 -28.618 1.00 61.97 762 ALA A CA 1
ATOM 6031 C C . ALA A 1 762 ? 40.221 12.214 -27.703 1.00 61.97 762 ALA A C 1
ATOM 6033 O O . ALA A 1 762 ? 39.776 13.276 -27.272 1.00 61.97 762 ALA A O 1
ATOM 6034 N N . GLN A 1 763 ? 41.470 11.812 -27.455 1.00 63.81 763 GLN A N 1
ATOM 6035 C CA . GLN A 1 763 ? 42.431 12.590 -26.675 1.00 63.81 763 GLN A CA 1
ATOM 6036 C C . GLN A 1 763 ? 42.768 13.923 -27.372 1.00 63.81 763 GLN A C 1
ATOM 6038 O O . GLN A 1 763 ? 42.672 14.982 -26.744 1.00 63.81 763 GLN A O 1
ATOM 6043 N N . ARG A 1 764 ? 43.028 13.903 -28.691 1.00 63.88 764 ARG A N 1
ATOM 6044 C CA . ARG A 1 764 ? 43.243 15.109 -29.524 1.00 63.88 764 ARG A CA 1
ATOM 6045 C C . ARG A 1 764 ? 41.999 16.003 -29.603 1.00 63.88 764 ARG A C 1
ATOM 6047 O O . ARG A 1 764 ? 42.095 17.222 -29.478 1.00 63.88 764 ARG A O 1
ATOM 6054 N N . ALA A 1 765 ? 40.820 15.424 -29.813 1.00 60.31 765 ALA A N 1
ATOM 6055 C CA . ALA A 1 765 ? 39.557 16.148 -29.932 1.00 60.31 765 ALA A CA 1
ATOM 6056 C C . ALA A 1 765 ? 39.146 16.784 -28.600 1.00 60.31 765 ALA A C 1
ATOM 6058 O O . ALA A 1 765 ? 38.672 17.920 -28.589 1.00 60.31 765 ALA A O 1
ATOM 6059 N N . GLN A 1 766 ? 39.373 16.094 -27.477 1.00 56.72 766 GLN A N 1
ATOM 6060 C CA . GLN A 1 766 ? 39.100 16.622 -26.143 1.00 56.72 766 GLN A CA 1
ATOM 6061 C C . GLN A 1 766 ? 40.004 17.820 -25.826 1.00 56.72 766 GLN A C 1
ATOM 6063 O O . GLN A 1 766 ? 39.509 18.796 -25.269 1.00 56.72 766 GLN A O 1
ATOM 6068 N N . GLN A 1 767 ? 41.272 17.804 -26.257 1.00 54.19 767 GLN A N 1
ATOM 6069 C CA . GLN A 1 767 ? 42.167 18.965 -26.175 1.00 54.19 767 GLN A CA 1
ATOM 6070 C C . GLN A 1 767 ? 41.645 20.157 -27.004 1.00 54.19 767 GLN A C 1
ATOM 6072 O O . GLN A 1 767 ? 41.655 21.290 -26.530 1.00 54.19 767 GLN A O 1
ATOM 6077 N N . ARG A 1 768 ? 41.124 19.911 -28.218 1.00 51.03 768 ARG A N 1
ATOM 6078 C CA . ARG A 1 768 ? 40.608 20.959 -29.126 1.00 51.03 768 ARG A CA 1
ATOM 6079 C C . ARG A 1 768 ? 39.271 21.568 -28.681 1.00 51.03 768 ARG A C 1
ATOM 6081 O O . ARG A 1 768 ? 39.086 22.775 -28.792 1.00 51.03 768 ARG A O 1
ATOM 6088 N N . LEU A 1 769 ? 38.325 20.752 -28.210 1.00 48.31 769 LEU A N 1
ATOM 6089 C CA . LEU A 1 769 ? 36.988 21.203 -27.788 1.00 48.31 769 LEU A CA 1
ATOM 6090 C C . LEU A 1 769 ? 36.992 21.896 -26.424 1.00 48.31 769 LEU A C 1
ATOM 6092 O O . LEU A 1 769 ? 36.161 22.769 -26.194 1.00 48.31 769 LEU A O 1
ATOM 6096 N N . TYR A 1 770 ? 37.915 21.522 -25.535 1.00 46.50 770 TYR A N 1
ATOM 6097 C CA . TYR A 1 770 ? 38.031 22.111 -24.202 1.00 46.50 770 TYR A CA 1
ATOM 6098 C C . TYR A 1 770 ? 38.351 23.624 -24.249 1.00 46.50 770 TYR A C 1
ATOM 6100 O O . TYR A 1 770 ? 37.893 24.367 -23.387 1.00 46.50 770 TYR A O 1
ATOM 6108 N N . ASN A 1 771 ? 39.023 24.099 -25.305 1.00 43.44 771 ASN A N 1
ATOM 6109 C CA . ASN A 1 771 ? 39.372 25.514 -25.500 1.00 43.44 771 ASN A CA 1
ATOM 6110 C C . ASN A 1 771 ? 38.309 26.346 -26.253 1.00 43.44 771 ASN A C 1
ATOM 6112 O O . ASN A 1 771 ? 38.563 27.505 -26.575 1.00 43.44 771 ASN A O 1
ATOM 6116 N N . ARG A 1 772 ? 37.135 25.785 -26.587 1.00 36.34 772 ARG A N 1
ATOM 6117 C CA . ARG A 1 772 ? 36.152 26.434 -27.477 1.00 36.34 772 ARG A CA 1
ATOM 6118 C C . ARG A 1 772 ? 34.982 27.043 -26.672 1.00 36.34 772 ARG A C 1
ATOM 6120 O O . ARG A 1 772 ? 34.334 26.308 -25.931 1.00 36.34 772 ARG A O 1
ATOM 6127 N N . PRO A 1 773 ? 34.680 28.346 -26.773 1.00 35.31 773 PRO A N 1
ATOM 6128 C CA . PRO A 1 773 ? 33.912 29.086 -25.766 1.00 35.31 773 PRO A CA 1
ATOM 6129 C C . PRO A 1 773 ? 32.394 28.866 -25.814 1.00 35.31 773 PRO A C 1
ATOM 6131 O O . PRO A 1 773 ? 31.833 28.348 -26.779 1.00 35.31 773 PRO A O 1
ATOM 6134 N N . ALA A 1 774 ? 31.743 29.313 -24.737 1.00 33.88 774 ALA A N 1
ATOM 6135 C CA . ALA A 1 774 ? 30.314 29.232 -24.464 1.00 33.88 774 ALA A CA 1
ATOM 6136 C C . ALA A 1 774 ? 29.468 30.198 -25.316 1.00 33.88 774 ALA A C 1
ATOM 6138 O O . ALA A 1 774 ? 29.828 31.357 -25.499 1.00 33.88 774 ALA A O 1
ATOM 6139 N N . GLN A 1 775 ? 28.306 29.724 -25.781 1.00 35.72 775 GLN A N 1
ATOM 6140 C CA . GLN A 1 775 ? 27.313 30.532 -26.495 1.00 35.72 775 GLN A CA 1
ATOM 6141 C C . GLN A 1 775 ? 26.266 31.165 -25.556 1.00 35.72 775 GLN A C 1
ATOM 6143 O O . GLN A 1 775 ? 25.869 30.529 -24.570 1.00 35.72 775 GLN A O 1
ATOM 6148 N N . PRO A 1 776 ? 25.759 32.369 -25.887 1.00 41.44 776 PRO A N 1
ATOM 6149 C CA . PRO A 1 776 ? 24.652 33.006 -25.183 1.00 41.44 776 PRO A CA 1
ATOM 6150 C C . PRO A 1 776 ? 23.328 32.263 -25.418 1.00 41.44 776 PRO A C 1
ATOM 6152 O O . PRO A 1 776 ? 23.056 31.737 -26.495 1.00 41.44 776 PRO A O 1
ATOM 6155 N N . ARG A 1 777 ? 22.489 32.215 -24.380 1.00 53.09 777 ARG A N 1
ATOM 6156 C CA . ARG A 1 777 ? 21.104 31.722 -24.428 1.00 53.09 777 ARG A CA 1
ATOM 6157 C C . ARG A 1 777 ? 20.180 32.877 -24.064 1.00 53.09 777 ARG A C 1
ATOM 6159 O O . ARG A 1 777 ? 20.539 33.675 -23.205 1.00 53.09 777 ARG A O 1
ATOM 6166 N N . GLU A 1 778 ? 18.987 32.920 -24.648 1.00 67.50 778 GLU A N 1
ATOM 6167 C CA . GLU A 1 778 ? 17.962 33.927 -24.349 1.00 67.50 778 GLU A CA 1
ATOM 6168 C C . GLU A 1 778 ? 16.569 33.285 -24.241 1.00 67.50 778 GLU A C 1
ATOM 6170 O O . GLU A 1 778 ? 16.341 32.194 -24.769 1.00 67.50 778 GLU A O 1
ATOM 6175 N N . PHE A 1 779 ? 15.657 33.942 -23.521 1.00 74.19 779 PHE A N 1
ATOM 6176 C CA . PHE A 1 779 ? 14.248 33.557 -23.375 1.00 74.19 779 PHE A CA 1
ATOM 6177 C C . PHE A 1 779 ? 13.351 34.779 -23.609 1.00 74.19 779 PHE A C 1
ATOM 6179 O O . PHE A 1 779 ? 13.746 35.892 -23.262 1.00 74.19 779 PHE A O 1
ATOM 6186 N N . GLN A 1 780 ? 12.146 34.587 -24.146 1.00 81.00 780 GLN A N 1
ATOM 6187 C CA . GLN A 1 780 ? 11.169 35.668 -24.334 1.00 81.00 780 GLN A CA 1
ATOM 6188 C C . GLN A 1 780 ? 10.043 35.605 -23.284 1.00 81.00 780 GLN A C 1
ATOM 6190 O O . GLN A 1 780 ? 9.722 34.517 -22.792 1.00 81.00 780 GLN A O 1
ATOM 6195 N N . PRO A 1 781 ? 9.424 36.744 -22.916 1.00 82.44 781 PRO A N 1
ATOM 6196 C CA . PRO A 1 781 ? 8.166 36.756 -22.167 1.00 82.44 781 PRO A CA 1
ATOM 6197 C C . PRO A 1 781 ? 7.140 35.791 -22.782 1.00 82.44 781 PRO A C 1
ATOM 6199 O O . PRO A 1 781 ? 6.926 35.795 -23.989 1.00 82.44 781 PRO A O 1
ATOM 6202 N N . GLY A 1 782 ? 6.535 34.930 -21.962 1.00 78.38 782 GLY A N 1
ATOM 6203 C CA . GLY A 1 782 ? 5.606 33.879 -22.398 1.00 78.38 782 GLY A CA 1
ATOM 6204 C C . GLY A 1 782 ? 6.226 32.488 -22.588 1.00 78.38 782 GLY A C 1
ATOM 6205 O O . GLY A 1 782 ? 5.498 31.493 -22.504 1.00 78.38 782 GLY A O 1
ATOM 6206 N N . ASP A 1 783 ? 7.552 32.370 -22.748 1.00 83.12 783 ASP A N 1
ATOM 6207 C CA . ASP A 1 783 ? 8.221 31.067 -22.859 1.00 83.12 783 ASP A CA 1
ATOM 6208 C C . ASP A 1 783 ? 7.963 30.194 -21.615 1.00 83.12 783 ASP A C 1
ATOM 6210 O O . ASP A 1 783 ? 8.047 30.641 -20.462 1.00 83.12 783 ASP A O 1
ATOM 6214 N N . LYS A 1 784 ? 7.703 28.900 -21.846 1.00 83.69 784 LYS A N 1
ATOM 6215 C CA . LYS A 1 784 ? 7.618 27.894 -20.780 1.00 83.69 784 LYS A CA 1
ATOM 6216 C C . LYS A 1 784 ? 9.015 27.392 -20.421 1.00 83.69 784 LYS A C 1
ATOM 6218 O O . LYS A 1 784 ? 9.745 26.892 -21.277 1.00 83.69 784 LYS A O 1
ATOM 6223 N N . VAL A 1 785 ? 9.383 27.479 -19.143 1.00 82.56 785 VAL A N 1
ATOM 6224 C CA . VAL A 1 785 ? 10.713 27.113 -18.632 1.00 82.56 785 VAL A CA 1
ATOM 6225 C C . VAL A 1 785 ? 10.648 26.213 -17.393 1.00 82.56 785 VAL A C 1
ATOM 6227 O O . VAL A 1 785 ? 9.723 26.292 -16.591 1.00 82.56 785 VAL A O 1
ATOM 6230 N N . MET A 1 786 ? 11.649 25.355 -17.208 1.00 75.00 786 MET A N 1
ATOM 6231 C CA . MET A 1 786 ? 11.927 24.637 -15.964 1.00 75.00 786 MET A CA 1
ATOM 6232 C C . MET A 1 786 ? 13.008 25.363 -15.164 1.00 75.00 786 MET A C 1
ATOM 6234 O O . MET A 1 786 ? 13.968 25.870 -15.743 1.00 75.00 786 MET A O 1
ATOM 6238 N N . ILE A 1 787 ? 12.882 25.344 -13.839 1.00 73.69 787 ILE A N 1
ATOM 6239 C CA . ILE A 1 787 ? 13.795 25.972 -12.885 1.00 73.69 787 ILE A CA 1
ATOM 6240 C C . ILE A 1 787 ? 14.486 24.900 -12.038 1.00 73.69 787 ILE A C 1
ATOM 6242 O O . ILE A 1 787 ? 13.821 24.031 -11.463 1.00 73.69 787 ILE A O 1
ATOM 6246 N N . LEU A 1 788 ? 15.812 24.970 -11.926 1.00 64.81 788 LEU A N 1
ATOM 6247 C CA . LEU A 1 788 ? 16.592 24.116 -11.031 1.00 64.81 788 LEU A CA 1
ATOM 6248 C C . LEU A 1 788 ? 16.450 24.618 -9.594 1.00 64.81 788 LEU A C 1
ATOM 6250 O O . LEU A 1 788 ? 16.878 25.727 -9.280 1.00 64.81 788 LEU A O 1
ATOM 6254 N N . ILE A 1 789 ? 15.877 23.796 -8.713 1.00 62.47 789 ILE A N 1
ATOM 6255 C CA . ILE A 1 789 ? 15.717 24.143 -7.297 1.00 62.47 789 ILE A CA 1
ATOM 6256 C C . ILE A 1 789 ? 16.798 23.424 -6.485 1.00 62.47 789 ILE A C 1
ATOM 6258 O O . ILE A 1 789 ? 16.735 22.196 -6.343 1.00 62.47 789 ILE A O 1
ATOM 6262 N N . PRO A 1 790 ? 17.785 24.151 -5.932 1.00 52.47 790 PRO A N 1
ATOM 6263 C CA . PRO A 1 790 ? 18.755 23.567 -5.020 1.00 52.47 790 PRO A CA 1
ATOM 6264 C C . PRO A 1 790 ? 18.029 23.096 -3.757 1.00 52.47 790 PRO A C 1
ATOM 6266 O O . PRO A 1 790 ? 17.261 23.850 -3.161 1.00 52.47 790 PRO A O 1
ATOM 6269 N N . THR A 1 791 ? 18.267 21.853 -3.341 1.00 46.50 791 THR A N 1
ATOM 6270 C CA . THR A 1 791 ? 17.802 21.354 -2.038 1.00 46.50 791 THR A CA 1
ATOM 6271 C C . THR A 1 791 ? 19.027 21.188 -1.148 1.00 46.50 791 THR A C 1
ATOM 6273 O O . THR A 1 791 ? 20.000 20.566 -1.566 1.00 46.50 791 THR A O 1
ATOM 6276 N N . THR A 1 792 ? 19.009 21.750 0.059 1.00 44.91 792 THR A N 1
ATOM 6277 C CA . THR A 1 792 ? 20.153 21.715 0.988 1.00 44.91 792 THR A CA 1
ATOM 6278 C C . THR A 1 792 ? 20.362 20.353 1.652 1.00 44.91 792 THR A C 1
ATOM 6280 O O . THR A 1 792 ? 21.455 20.081 2.131 1.00 44.91 792 THR A O 1
ATOM 6283 N N . THR A 1 793 ? 19.357 19.471 1.668 1.00 43.72 793 THR A N 1
ATOM 6284 C CA . THR A 1 793 ? 19.403 18.222 2.449 1.00 43.72 793 THR A CA 1
ATOM 6285 C C . THR A 1 793 ? 20.121 17.057 1.769 1.00 43.72 793 THR A C 1
ATOM 6287 O O . THR A 1 793 ? 20.627 16.186 2.468 1.00 43.72 793 THR A O 1
ATOM 6290 N N . SER A 1 794 ? 20.230 17.017 0.437 1.00 42.72 794 SER A N 1
ATOM 6291 C CA . SER A 1 794 ? 21.188 16.137 -0.245 1.00 42.72 794 SER A CA 1
ATOM 6292 C C . SER A 1 794 ? 21.406 16.579 -1.694 1.00 42.72 794 SER A C 1
ATOM 6294 O O . SER A 1 794 ? 20.463 16.944 -2.402 1.00 42.72 794 SER A O 1
ATOM 6296 N N . LYS A 1 795 ? 22.651 16.494 -2.183 1.00 45.09 795 LYS A N 1
ATOM 6297 C CA . LYS A 1 795 ? 22.976 16.776 -3.596 1.00 45.09 795 LYS A CA 1
ATOM 6298 C C . LYS A 1 795 ? 22.240 15.842 -4.579 1.00 45.09 795 LYS A C 1
ATOM 6300 O O . LYS A 1 795 ? 22.176 16.157 -5.764 1.00 45.09 795 LYS A O 1
ATOM 6305 N N . PHE A 1 796 ? 21.661 14.730 -4.111 1.00 43.53 796 PHE A N 1
ATOM 6306 C CA . PHE A 1 796 ? 20.840 13.828 -4.925 1.00 43.53 796 PHE A CA 1
ATOM 6307 C C . PHE A 1 796 ? 19.455 14.401 -5.270 1.00 43.53 796 PHE A C 1
ATOM 6309 O O . PHE A 1 796 ? 18.892 14.001 -6.286 1.00 43.53 796 PHE A O 1
ATOM 6316 N N . LEU A 1 797 ? 18.924 15.340 -4.472 1.00 47.47 797 LEU A N 1
ATOM 6317 C CA . LEU A 1 797 ? 17.518 15.775 -4.531 1.00 47.47 797 LEU A CA 1
ATOM 6318 C C . LEU A 1 797 ? 17.273 17.109 -5.260 1.00 47.47 797 LEU A C 1
ATOM 6320 O O . LEU A 1 797 ? 16.126 17.544 -5.377 1.00 47.47 797 LEU A O 1
ATOM 6324 N N . ALA A 1 798 ? 18.316 17.760 -5.785 1.00 51.50 798 ALA A N 1
ATOM 6325 C CA . ALA A 1 798 ? 18.131 18.913 -6.665 1.00 51.50 798 ALA A CA 1
ATOM 6326 C C . ALA A 1 798 ? 17.432 18.460 -7.962 1.00 51.50 798 ALA A C 1
ATOM 6328 O O . ALA A 1 798 ? 17.989 17.686 -8.741 1.00 51.50 798 ALA A O 1
ATOM 6329 N N . SER A 1 799 ? 16.202 18.928 -8.173 1.00 58.22 799 SER A N 1
ATOM 6330 C CA . SER A 1 799 ? 15.352 18.564 -9.312 1.00 58.22 799 SER A CA 1
ATOM 6331 C C . SER A 1 799 ? 14.938 19.808 -10.091 1.00 58.22 799 SER A C 1
ATOM 6333 O O . SER A 1 799 ? 14.730 20.882 -9.515 1.00 58.22 799 SER A O 1
ATOM 6335 N N . TRP A 1 800 ? 14.815 19.663 -11.410 1.00 69.75 800 TRP A N 1
ATOM 6336 C CA . TRP A 1 800 ? 14.191 20.679 -12.250 1.00 69.75 800 TRP A CA 1
ATOM 6337 C C . TRP A 1 800 ? 12.676 20.624 -12.056 1.00 69.75 800 TRP A C 1
ATOM 6339 O O . TRP A 1 800 ? 12.073 19.555 -12.160 1.00 69.75 800 TRP A O 1
ATOM 6349 N N . LYS A 1 801 ? 12.058 21.771 -11.771 1.00 70.06 801 LYS A N 1
ATOM 6350 C CA . LYS A 1 801 ? 10.603 21.912 -11.620 1.00 70.06 801 LYS A CA 1
ATOM 6351 C C . LYS A 1 801 ? 10.044 22.878 -12.657 1.00 70.06 801 LYS A C 1
ATOM 6353 O O . LYS A 1 801 ? 10.712 23.840 -13.010 1.00 70.06 801 LYS A O 1
ATOM 6358 N N . GLY A 1 802 ? 8.826 22.632 -13.118 1.00 75.44 802 GLY A N 1
ATOM 6359 C CA . GLY A 1 802 ? 8.140 23.414 -14.146 1.00 75.44 802 GLY A CA 1
ATOM 6360 C C . GLY A 1 802 ? 7.086 22.554 -14.861 1.00 75.44 802 GLY A C 1
ATOM 6361 O O . GLY A 1 802 ? 6.852 21.430 -14.411 1.00 75.44 802 GLY A O 1
ATOM 6362 N N . PRO A 1 803 ? 6.481 23.042 -15.958 1.00 74.00 803 PRO A N 1
ATOM 6363 C CA . PRO A 1 803 ? 6.791 24.307 -16.626 1.00 74.00 803 PRO A CA 1
ATOM 6364 C C . PRO A 1 803 ? 6.244 25.542 -15.891 1.00 74.00 803 PRO A C 1
ATOM 6366 O O . PRO A 1 803 ? 5.101 25.574 -15.450 1.00 74.00 803 PRO A O 1
ATOM 6369 N N . TYR A 1 804 ? 7.067 26.581 -15.802 1.00 85.50 804 TYR A N 1
ATOM 6370 C CA . TYR A 1 804 ? 6.730 27.925 -15.329 1.00 85.50 804 TYR A CA 1
ATOM 6371 C C . TYR A 1 804 ? 6.796 28.919 -16.492 1.00 85.50 804 TYR A C 1
ATOM 6373 O O . TYR A 1 804 ? 7.328 28.581 -17.545 1.00 85.50 804 TYR A O 1
ATOM 6381 N N . THR A 1 805 ? 6.256 30.128 -16.331 1.00 87.62 805 THR A N 1
ATOM 6382 C CA . THR A 1 805 ? 6.158 31.101 -17.440 1.00 87.62 805 THR A CA 1
ATOM 6383 C C . THR A 1 805 ? 7.090 32.280 -17.199 1.00 87.62 805 THR A C 1
ATOM 6385 O O . THR A 1 805 ? 7.036 32.877 -16.125 1.00 87.62 805 THR A O 1
ATOM 6388 N N . VAL A 1 806 ? 7.940 32.624 -18.166 1.00 83.81 806 VAL A N 1
ATOM 6389 C CA . VAL A 1 806 ? 8.744 33.857 -18.106 1.00 83.81 806 VAL A CA 1
ATOM 6390 C C . VAL A 1 806 ? 7.807 35.063 -18.218 1.00 83.81 806 VAL A C 1
ATOM 6392 O O . VAL A 1 806 ? 7.014 35.131 -19.152 1.00 83.81 806 VAL A O 1
ATOM 6395 N N . VAL A 1 807 ? 7.873 35.984 -17.257 1.00 86.00 807 VAL A N 1
ATOM 6396 C CA . VAL A 1 807 ? 7.069 37.219 -17.221 1.00 86.00 807 VAL A CA 1
ATOM 6397 C C . VAL A 1 807 ? 7.791 38.328 -17.967 1.00 86.00 807 VAL A C 1
ATOM 6399 O O . VAL A 1 807 ? 7.241 38.902 -18.893 1.00 86.00 807 VAL A O 1
ATOM 6402 N N . GLU A 1 808 ? 9.041 38.593 -17.589 1.00 82.50 808 GLU A N 1
ATOM 6403 C CA . GLU A 1 808 ? 9.872 39.641 -18.183 1.00 82.50 808 GLU A CA 1
ATOM 6404 C C . GLU A 1 808 ? 11.366 39.305 -18.053 1.00 82.50 808 GLU A C 1
ATOM 6406 O O . GLU A 1 808 ? 11.785 38.548 -17.166 1.00 82.50 808 GLU A O 1
ATOM 6411 N N . ARG A 1 809 ? 12.185 39.890 -18.930 1.00 78.06 809 ARG A N 1
ATOM 6412 C CA . ARG A 1 809 ? 13.651 39.877 -18.837 1.00 78.06 809 ARG A CA 1
ATOM 6413 C C . ARG A 1 809 ? 14.088 41.152 -18.113 1.00 78.06 809 ARG A C 1
ATOM 6415 O O . ARG A 1 809 ? 14.007 42.232 -18.676 1.00 78.06 809 ARG A O 1
ATOM 6422 N N . VAL A 1 810 ? 14.548 41.016 -16.869 1.00 73.81 810 VAL A N 1
ATOM 6423 C CA . VAL A 1 810 ? 14.910 42.152 -15.991 1.00 73.81 810 VAL A CA 1
ATOM 6424 C C . VAL A 1 810 ? 16.361 42.598 -16.210 1.00 73.81 810 VAL A C 1
ATOM 6426 O O . VAL A 1 810 ? 16.750 43.695 -15.832 1.00 73.81 810 VAL A O 1
ATOM 6429 N N . GLY A 1 811 ? 17.190 41.744 -16.814 1.00 58.47 811 GLY A N 1
ATOM 6430 C CA . GLY A 1 811 ? 18.568 42.068 -17.170 1.00 58.47 811 GLY A CA 1
ATOM 6431 C C . GLY A 1 811 ? 19.159 41.076 -18.173 1.00 58.47 811 GLY A C 1
ATOM 6432 O O . GLY A 1 811 ? 18.476 40.136 -18.593 1.00 58.47 811 GLY A O 1
ATOM 6433 N N . PRO A 1 812 ? 20.446 41.219 -18.538 1.00 59.94 812 PRO A N 1
ATOM 6434 C CA . PRO A 1 812 ? 21.072 40.399 -19.578 1.00 59.94 812 PRO A CA 1
ATOM 6435 C C . PRO A 1 812 ? 21.001 38.893 -19.283 1.00 59.94 812 PRO A C 1
ATOM 6437 O O . PRO A 1 812 ? 20.823 38.100 -20.206 1.00 59.94 812 PRO A O 1
ATOM 6440 N N . VAL A 1 813 ? 21.050 38.508 -18.001 1.00 54.00 813 VAL A N 1
ATOM 6441 C CA . VAL A 1 813 ? 21.032 37.110 -17.529 1.00 54.00 813 VAL A CA 1
ATOM 6442 C C . VAL A 1 813 ? 19.911 36.792 -16.533 1.00 54.00 813 VAL A C 1
ATOM 6444 O O . VAL A 1 813 ? 19.792 35.645 -16.109 1.00 54.00 813 VAL A O 1
ATOM 6447 N N . ASN A 1 814 ? 19.090 37.770 -16.147 1.00 62.44 814 ASN A N 1
ATOM 6448 C CA . ASN A 1 814 ? 18.088 37.620 -15.092 1.00 62.44 814 ASN A CA 1
ATOM 6449 C C . ASN A 1 814 ? 16.671 37.758 -15.654 1.00 62.44 814 ASN A C 1
ATOM 6451 O O . ASN A 1 814 ? 16.336 38.753 -16.296 1.00 62.44 814 ASN A O 1
ATOM 6455 N N . TYR A 1 815 ? 15.829 36.772 -15.360 1.00 78.44 815 TYR A N 1
ATOM 6456 C CA . TYR A 1 815 ? 14.451 36.686 -15.833 1.00 78.44 815 TYR A CA 1
ATOM 6457 C C . TYR A 1 815 ? 13.505 36.583 -14.643 1.00 78.44 815 TYR A C 1
ATOM 6459 O O . TYR A 1 815 ? 13.754 35.820 -13.705 1.00 78.44 815 TYR A O 1
ATOM 6467 N N . ARG A 1 816 ? 12.404 37.328 -14.680 1.00 83.12 816 ARG A N 1
ATOM 6468 C CA . ARG A 1 816 ? 11.305 37.175 -13.729 1.00 83.12 816 ARG A CA 1
ATOM 6469 C C . ARG A 1 816 ? 10.408 36.049 -14.224 1.00 83.12 816 ARG A C 1
ATOM 6471 O O . ARG A 1 816 ? 9.907 36.102 -15.343 1.00 83.12 816 ARG A O 1
ATOM 6478 N N . VAL A 1 817 ? 10.220 35.016 -13.410 1.00 83.38 817 VAL A N 1
ATOM 6479 C CA . VAL A 1 817 ? 9.441 33.824 -13.774 1.00 83.38 817 VAL A CA 1
ATOM 6480 C C . VAL A 1 817 ? 8.249 33.673 -12.836 1.00 83.38 817 VAL A C 1
ATOM 6482 O O . VAL A 1 817 ? 8.415 33.678 -11.613 1.00 83.38 817 VAL A O 1
ATOM 6485 N N . ARG A 1 818 ? 7.061 33.495 -13.422 1.00 84.56 818 ARG A N 1
ATOM 6486 C CA . ARG A 1 818 ? 5.802 33.223 -12.728 1.00 84.56 818 ARG A CA 1
ATOM 6487 C C . ARG A 1 818 ? 5.684 31.741 -12.398 1.00 84.56 818 ARG A C 1
ATOM 6489 O O . ARG A 1 818 ? 5.597 30.892 -13.289 1.00 84.56 818 ARG A O 1
ATOM 6496 N N . GLN A 1 819 ? 5.655 31.451 -11.106 1.00 79.19 819 GLN A N 1
ATOM 6497 C CA . GLN A 1 819 ? 5.442 30.153 -10.482 1.00 79.19 819 GLN A CA 1
ATOM 6498 C C . GLN A 1 819 ? 4.118 30.184 -9.698 1.00 79.19 819 GLN A C 1
ATOM 6500 O O . GLN A 1 819 ? 4.119 30.566 -8.523 1.00 79.19 819 GLN A O 1
ATOM 6505 N N . PRO A 1 820 ? 2.996 29.771 -10.313 1.00 74.12 820 PRO A N 1
ATOM 6506 C CA . PRO A 1 820 ? 1.700 29.729 -9.640 1.00 74.12 820 PRO A CA 1
ATOM 6507 C C . PRO A 1 820 ? 1.778 28.927 -8.332 1.00 74.12 820 PRO A C 1
ATOM 6509 O O . PRO A 1 820 ? 2.324 27.819 -8.305 1.00 74.12 820 PRO A O 1
ATOM 6512 N N . GLY A 1 821 ? 1.262 29.491 -7.237 1.00 67.25 821 GLY A N 1
ATOM 6513 C CA . GLY A 1 821 ? 1.223 28.837 -5.923 1.00 67.25 821 GLY A CA 1
ATOM 6514 C C . GLY A 1 821 ? 2.502 28.931 -5.076 1.00 67.25 821 GLY A C 1
ATOM 6515 O O . GLY A 1 821 ? 2.582 28.294 -4.022 1.00 67.25 821 GLY A O 1
ATOM 6516 N N . ARG A 1 822 ? 3.523 29.701 -5.485 1.00 59.66 822 ARG A N 1
ATOM 6517 C CA . ARG A 1 822 ? 4.657 30.085 -4.615 1.00 59.66 822 ARG A CA 1
ATOM 6518 C C . ARG A 1 822 ? 4.345 31.395 -3.881 1.00 59.66 822 ARG A C 1
ATOM 6520 O O . ARG A 1 822 ? 3.745 32.292 -4.442 1.00 59.66 822 ARG A O 1
ATOM 6527 N N . ARG A 1 823 ? 4.849 31.549 -2.644 1.00 56.41 823 ARG A N 1
ATOM 6528 C CA . ARG A 1 823 ? 4.655 32.755 -1.800 1.00 56.41 823 ARG A CA 1
ATOM 6529 C C . ARG A 1 823 ? 5.074 34.073 -2.476 1.00 56.41 823 ARG A C 1
ATOM 6531 O O . ARG A 1 823 ? 4.516 35.117 -2.172 1.00 56.41 823 ARG A O 1
ATOM 6538 N N . ARG A 1 824 ? 6.087 34.027 -3.342 1.00 57.25 824 ARG A N 1
ATOM 6539 C CA . ARG A 1 824 ? 6.311 35.040 -4.376 1.00 57.25 824 ARG A CA 1
ATOM 6540 C C . ARG A 1 824 ? 5.961 34.362 -5.686 1.00 57.25 824 ARG A C 1
ATOM 6542 O O . ARG A 1 824 ? 6.730 33.511 -6.134 1.00 57.25 824 ARG A O 1
ATOM 6549 N N . GLU A 1 825 ? 4.792 34.678 -6.229 1.00 70.56 825 GLU A N 1
ATOM 6550 C CA . GLU A 1 825 ? 4.351 34.090 -7.495 1.00 70.56 825 GLU A CA 1
ATOM 6551 C C . GLU A 1 825 ? 5.300 34.463 -8.626 1.00 70.56 825 GLU A C 1
ATOM 6553 O O . GLU A 1 825 ? 5.514 33.663 -9.523 1.00 70.56 825 GLU A O 1
ATOM 6558 N N . GLU A 1 826 ? 5.951 35.621 -8.539 1.00 77.06 826 GLU A N 1
ATOM 6559 C CA . GLU A 1 826 ? 6.982 36.049 -9.472 1.00 77.06 826 GLU A CA 1
ATOM 6560 C C . GLU A 1 826 ? 8.329 36.171 -8.756 1.00 77.06 826 GLU A C 1
ATOM 6562 O O . GLU A 1 826 ? 8.463 36.850 -7.733 1.00 77.06 826 GLU A O 1
ATOM 6567 N N . GLN A 1 827 ? 9.345 35.483 -9.277 1.00 74.81 827 GLN A N 1
ATOM 6568 C CA . GLN A 1 827 ? 10.688 35.490 -8.705 1.00 74.81 827 GLN A CA 1
ATOM 6569 C C . GLN A 1 827 ? 11.747 35.603 -9.804 1.00 74.81 827 GLN A C 1
ATOM 6571 O O . GLN A 1 827 ? 11.604 35.042 -10.888 1.00 74.81 827 GLN A O 1
ATOM 6576 N N . LEU A 1 828 ? 12.812 36.342 -9.500 1.00 71.81 828 LEU A N 1
ATOM 6577 C CA . LEU A 1 828 ? 13.984 36.499 -10.351 1.00 71.81 828 LEU A CA 1
ATOM 6578 C C . LEU A 1 828 ? 14.854 35.240 -10.319 1.00 71.81 828 LEU A C 1
ATOM 6580 O O . LEU A 1 828 ? 15.250 34.777 -9.247 1.00 71.81 828 LEU A O 1
ATOM 6584 N N . TYR A 1 829 ? 15.173 34.720 -11.499 1.00 70.19 829 TYR A N 1
ATOM 6585 C CA . TYR A 1 829 ? 16.116 33.630 -11.700 1.00 70.19 829 TYR A CA 1
ATOM 6586 C C . TYR A 1 829 ? 17.187 34.030 -12.700 1.00 70.19 829 TYR A C 1
ATOM 6588 O O . TYR A 1 829 ? 16.914 34.628 -13.740 1.00 70.19 829 TYR A O 1
ATOM 6596 N N . HIS A 1 830 ? 18.414 33.628 -12.390 1.00 70.12 830 HIS A N 1
ATOM 6597 C CA . HIS A 1 830 ? 19.513 33.676 -13.336 1.00 70.12 830 HIS A CA 1
ATOM 6598 C C . HIS A 1 830 ? 19.309 32.608 -14.421 1.00 70.12 830 HIS A C 1
ATOM 6600 O O . HIS A 1 830 ? 18.899 31.484 -14.118 1.00 70.12 830 HIS A O 1
ATOM 6606 N N . ILE A 1 831 ? 19.660 32.907 -15.671 1.00 65.50 831 ILE A N 1
ATOM 6607 C CA . ILE A 1 831 ? 19.451 32.042 -16.841 1.00 65.50 831 ILE A CA 1
ATOM 6608 C C . ILE A 1 831 ? 20.042 30.630 -16.680 1.00 65.50 831 ILE A C 1
ATOM 6610 O O . ILE A 1 831 ? 19.475 29.650 -17.158 1.00 65.50 831 ILE A O 1
ATOM 6614 N N . ASN A 1 832 ? 21.141 30.509 -15.930 1.00 63.66 832 ASN A N 1
ATOM 6615 C CA . ASN A 1 832 ? 21.789 29.231 -15.595 1.00 63.66 832 ASN A CA 1
ATOM 6616 C C . ASN A 1 832 ? 20.915 28.291 -14.746 1.00 63.66 832 ASN A C 1
ATOM 6618 O O . ASN A 1 832 ? 21.167 27.088 -14.705 1.00 63.66 832 ASN A O 1
ATOM 6622 N N . LEU A 1 833 ? 19.892 28.818 -14.074 1.00 67.75 833 LEU A N 1
ATOM 6623 C CA . LEU A 1 833 ? 18.904 28.035 -13.335 1.00 67.75 833 LEU A CA 1
ATOM 6624 C C . LEU A 1 833 ? 17.666 27.721 -14.182 1.00 67.75 833 LEU A C 1
ATOM 6626 O O . LEU A 1 833 ? 16.724 27.156 -13.637 1.00 67.75 833 LEU A O 1
ATOM 6630 N N . MET A 1 834 ? 17.652 28.062 -15.479 1.00 73.19 834 MET A N 1
ATOM 6631 C CA . MET A 1 834 ? 16.483 27.948 -16.357 1.00 73.19 834 MET A CA 1
ATOM 6632 C C . MET A 1 834 ? 16.737 27.103 -17.622 1.00 73.19 834 MET A C 1
ATOM 6634 O O . MET A 1 834 ? 17.778 27.186 -18.288 1.00 73.19 834 MET A O 1
ATOM 6638 N N . LYS A 1 835 ? 15.738 26.307 -18.018 1.00 71.94 835 LYS A N 1
ATOM 6639 C CA . LYS A 1 835 ? 15.729 25.495 -19.251 1.00 71.94 835 LYS A CA 1
ATOM 6640 C C . LYS A 1 835 ? 14.386 25.629 -19.975 1.00 71.94 835 LYS A C 1
ATOM 6642 O O . LYS A 1 835 ? 13.365 25.601 -19.309 1.00 71.94 835 LYS A O 1
ATOM 6647 N N . LYS A 1 836 ? 14.359 25.714 -21.312 1.00 79.00 836 LYS A N 1
ATOM 6648 C CA . LYS A 1 836 ? 13.103 25.707 -22.093 1.00 79.00 836 LYS A CA 1
ATOM 6649 C C . LYS A 1 836 ? 12.369 24.371 -21.913 1.00 79.00 836 LYS A C 1
ATOM 6651 O O . LYS A 1 836 ? 13.004 23.317 -21.990 1.00 79.00 83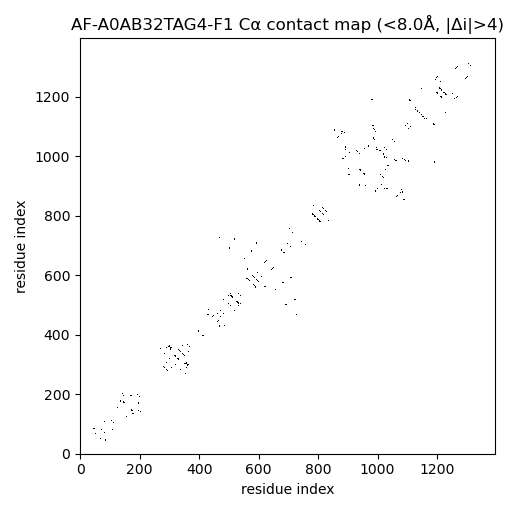6 LYS A O 1
ATOM 6656 N N . TRP A 1 837 ? 11.066 24.419 -21.654 1.00 76.81 837 TRP A N 1
ATOM 6657 C CA . TRP A 1 837 ? 10.184 23.252 -21.659 1.00 76.81 837 TRP A CA 1
ATOM 6658 C C . TRP A 1 837 ? 9.768 22.940 -23.097 1.00 76.81 837 TRP A C 1
ATOM 6660 O O . TRP A 1 837 ? 9.342 23.839 -23.820 1.00 76.81 837 TRP A O 1
ATOM 6670 N N . VAL A 1 838 ? 9.888 21.677 -23.505 1.00 66.38 838 VAL A N 1
ATOM 6671 C CA . VAL A 1 838 ? 9.430 21.206 -24.817 1.00 66.38 838 VAL A CA 1
ATOM 6672 C C . VAL A 1 838 ? 8.201 20.341 -24.579 1.00 66.38 838 VAL A C 1
ATOM 6674 O O . VAL A 1 838 ? 8.298 19.274 -23.971 1.00 66.38 838 VAL A O 1
ATOM 6677 N N . ALA A 1 839 ? 7.041 20.834 -25.014 1.00 54.81 839 ALA A N 1
ATOM 6678 C CA . ALA A 1 839 ? 5.812 20.056 -24.998 1.00 54.81 839 ALA A CA 1
ATOM 6679 C C . ALA A 1 839 ? 5.934 18.897 -25.995 1.00 54.81 839 ALA A C 1
ATOM 6681 O O . ALA A 1 839 ? 6.457 19.076 -27.098 1.00 54.81 839 ALA A O 1
ATOM 6682 N N . ALA A 1 840 ? 5.455 17.714 -25.610 1.00 48.00 840 ALA A N 1
ATOM 6683 C CA . ALA A 1 840 ? 5.258 16.641 -26.572 1.00 48.00 840 ALA A CA 1
ATOM 6684 C C . ALA A 1 840 ? 4.262 17.134 -27.641 1.00 48.00 840 ALA A C 1
ATOM 6686 O O . ALA A 1 840 ? 3.251 17.737 -27.266 1.00 48.00 840 ALA A O 1
ATOM 6687 N N . PRO A 1 841 ? 4.529 16.942 -28.947 1.00 36.94 841 PRO A N 1
ATOM 6688 C CA . PRO A 1 841 ? 3.530 17.228 -29.964 1.00 36.94 841 PRO A CA 1
ATOM 6689 C C . PRO A 1 841 ? 2.287 16.403 -29.641 1.00 36.94 841 PRO A C 1
ATOM 6691 O O . PRO A 1 841 ? 2.371 15.185 -29.489 1.00 36.94 841 PRO A O 1
ATOM 6694 N N . GLY A 1 842 ? 1.160 17.099 -29.478 1.00 29.44 842 GLY A N 1
ATOM 6695 C CA . GLY A 1 842 ? -0.141 16.489 -29.265 1.00 29.44 842 GLY A CA 1
ATOM 6696 C C . GLY A 1 842 ? -0.479 15.640 -30.479 1.00 29.44 842 GLY A C 1
ATOM 6697 O O . GLY A 1 842 ? -0.935 16.147 -31.500 1.00 29.44 842 GLY A O 1
ATOM 6698 N N . HIS A 1 843 ? -0.194 14.352 -30.391 1.00 28.77 843 HIS A N 1
ATOM 6699 C CA . HIS A 1 843 ? -0.774 13.368 -31.274 1.00 28.77 843 HIS A CA 1
ATOM 6700 C C . HIS A 1 843 ? -1.510 12.370 -30.406 1.00 28.77 843 HIS A C 1
ATOM 6702 O O . HIS A 1 843 ? -0.985 11.894 -29.402 1.00 28.77 843 HIS A O 1
ATOM 6708 N N . LEU A 1 844 ? -2.771 12.214 -30.791 1.00 28.30 844 LEU A N 1
ATOM 6709 C CA . LEU A 1 844 ? -3.830 11.410 -30.212 1.00 28.30 844 LEU A CA 1
ATOM 6710 C C . LEU A 1 844 ? -3.269 10.219 -29.435 1.00 28.30 844 LEU A C 1
ATOM 6712 O O . LEU A 1 844 ? -2.580 9.375 -30.003 1.00 28.30 844 LEU A O 1
ATOM 6716 N N . VAL A 1 845 ? -3.569 10.193 -28.134 1.00 28.70 845 VAL A N 1
ATOM 6717 C CA . VAL A 1 845 ? -3.309 9.073 -27.227 1.00 28.70 845 VAL A CA 1
ATOM 6718 C C . VAL A 1 845 ? -4.156 7.900 -27.715 1.00 28.70 845 VAL A C 1
ATOM 6720 O O . VAL A 1 845 ? -5.282 7.694 -27.276 1.00 28.70 845 VAL A O 1
ATOM 6723 N N . ALA A 1 846 ? -3.645 7.198 -28.715 1.00 28.80 846 ALA A N 1
ATOM 6724 C CA . ALA A 1 846 ? -4.217 5.987 -29.251 1.00 28.80 846 ALA A CA 1
ATOM 6725 C C . ALA A 1 846 ? -3.356 4.839 -28.724 1.00 28.80 846 ALA A C 1
ATOM 6727 O O . ALA A 1 846 ? -2.263 4.590 -29.219 1.00 28.80 846 ALA A O 1
ATOM 6728 N N . PHE A 1 847 ? -3.891 4.184 -27.695 1.00 31.22 847 PHE A N 1
ATOM 6729 C CA . PHE A 1 847 ? -3.507 2.855 -27.224 1.00 31.22 847 PHE A CA 1
ATOM 6730 C C . PHE A 1 847 ? -2.100 2.724 -26.618 1.00 31.22 847 PHE A C 1
ATOM 6732 O O . PHE A 1 847 ? -1.308 1.890 -27.041 1.00 31.22 847 PHE A O 1
ATOM 6739 N N . SER A 1 848 ? -1.832 3.432 -25.513 1.00 31.75 848 SER A N 1
ATOM 6740 C CA . SER A 1 848 ? -1.180 2.696 -24.426 1.00 31.75 848 SER A CA 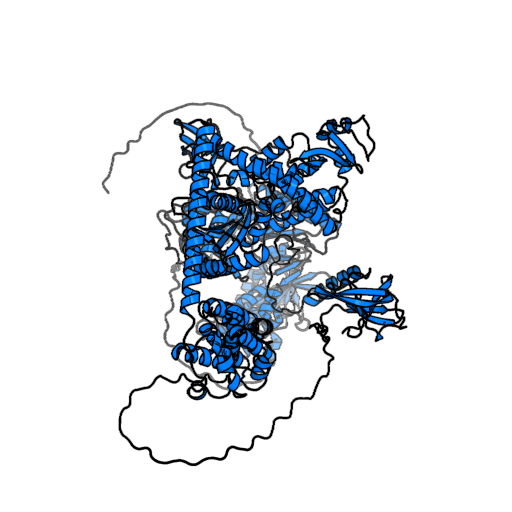1
ATOM 6741 C C . SER A 1 848 ? -2.207 1.661 -23.959 1.00 31.75 848 SER A C 1
ATOM 6743 O O . SER A 1 848 ? -3.363 2.010 -23.703 1.00 31.75 848 SER A O 1
ATOM 6745 N N . GLU A 1 849 ? -1.842 0.380 -23.922 1.00 36.84 849 GLU A N 1
ATOM 6746 C CA . GLU A 1 849 ? -2.642 -0.673 -23.282 1.00 36.84 849 GLU A CA 1
ATOM 6747 C C . GLU A 1 849 ? -2.625 -0.424 -21.777 1.00 36.84 849 GLU A C 1
ATOM 6749 O O . GLU A 1 849 ? -1.886 -0.988 -20.977 1.00 36.84 849 GLU A O 1
ATOM 6754 N N . GLU A 1 850 ? -3.379 0.587 -21.407 1.00 42.34 850 GLU A N 1
ATOM 6755 C CA . GLU A 1 850 ? -3.392 1.169 -20.100 1.00 42.34 850 GLU A CA 1
ATOM 6756 C C . GLU A 1 850 ? -4.366 0.280 -19.318 1.00 42.34 850 GLU A C 1
ATOM 6758 O O . GLU A 1 850 ? -5.585 0.376 -19.470 1.00 42.34 850 GLU A O 1
ATOM 6763 N N . THR A 1 851 ? -3.795 -0.669 -18.570 1.00 48.72 851 THR A N 1
ATOM 6764 C CA . THR A 1 851 ? -4.494 -1.762 -17.878 1.00 48.72 851 THR A CA 1
ATOM 6765 C C . THR A 1 851 ? -5.826 -1.298 -17.285 1.00 48.72 851 THR A C 1
ATOM 6767 O O . THR A 1 851 ? -5.900 -0.297 -16.554 1.00 48.72 851 THR A O 1
ATOM 6770 N N . SER A 1 852 ? -6.903 -2.003 -17.641 1.00 54.38 852 SER A N 1
ATOM 6771 C CA . SER A 1 852 ? -8.241 -1.720 -17.131 1.00 54.38 852 SER A CA 1
ATOM 6772 C C . SER A 1 852 ? -8.228 -1.793 -15.599 1.00 54.38 852 SER A C 1
ATOM 6774 O O . SER A 1 852 ? -7.620 -2.707 -15.035 1.00 54.38 852 SER A O 1
ATOM 6776 N N . PRO A 1 853 ? -8.856 -0.838 -14.892 1.00 67.62 853 PRO A N 1
ATOM 6777 C CA . PRO A 1 853 ? -8.890 -0.859 -13.437 1.00 67.62 853 PRO A CA 1
ATOM 6778 C C . PRO A 1 853 ? -9.557 -2.151 -12.952 1.00 67.62 853 PRO A C 1
ATOM 6780 O O . PRO A 1 853 ? -10.705 -2.434 -13.285 1.00 67.62 853 PRO A O 1
ATOM 6783 N N . VAL A 1 854 ? -8.820 -2.943 -12.170 1.00 77.00 854 VAL A N 1
ATOM 6784 C CA . VAL A 1 854 ? -9.306 -4.221 -11.638 1.00 77.00 854 VAL A CA 1
ATOM 6785 C C . VAL A 1 854 ? -10.244 -3.944 -10.467 1.00 77.00 854 VAL A C 1
ATOM 6787 O O . VAL A 1 854 ? -9.808 -3.492 -9.405 1.00 77.00 854 VAL A O 1
ATOM 6790 N N . VAL A 1 855 ? -11.530 -4.209 -10.683 1.00 86.69 855 VAL A N 1
ATOM 6791 C CA . VAL A 1 855 ? -12.603 -4.109 -9.687 1.00 86.69 855 VAL A CA 1
ATOM 6792 C C . VAL A 1 855 ? -13.086 -5.515 -9.331 1.00 86.69 855 VAL A C 1
ATOM 6794 O O . VAL A 1 855 ? -13.060 -6.409 -10.178 1.00 86.69 855 VAL A O 1
ATOM 6797 N N . HIS A 1 856 ? -13.534 -5.736 -8.092 1.00 91.19 856 HIS A N 1
ATOM 6798 C CA . HIS A 1 856 ? -14.113 -7.022 -7.704 1.00 91.19 856 HIS A CA 1
ATOM 6799 C C . HIS A 1 856 ? -15.523 -7.164 -8.282 1.00 91.19 856 HIS A C 1
ATOM 6801 O O . HIS A 1 856 ? -16.409 -6.373 -7.970 1.00 91.19 856 HIS A O 1
ATOM 6807 N N . ILE A 1 857 ? -15.733 -8.177 -9.118 1.00 91.06 857 ILE A N 1
ATOM 6808 C CA . ILE A 1 857 ? -17.022 -8.467 -9.754 1.00 91.06 857 ILE A CA 1
ATOM 6809 C C . ILE A 1 857 ? -17.618 -9.723 -9.113 1.00 91.06 857 ILE A C 1
ATOM 6811 O O . ILE A 1 857 ? -16.888 -10.680 -8.850 1.00 91.06 857 ILE A O 1
ATOM 6815 N N . GLY A 1 858 ? -18.931 -9.727 -8.866 1.00 85.06 858 GLY A N 1
ATOM 6816 C CA . GLY A 1 858 ? -19.642 -10.879 -8.304 1.00 85.06 858 GLY A CA 1
ATOM 6817 C C . GLY A 1 858 ? -19.406 -12.172 -9.089 1.00 85.06 858 GLY A C 1
ATOM 6818 O O . GLY A 1 858 ? -19.604 -12.232 -10.304 1.00 85.06 858 GLY A O 1
ATOM 6819 N N . GLU A 1 859 ? -18.982 -13.228 -8.393 1.00 85.19 859 GLU A N 1
ATOM 6820 C CA . GLU A 1 859 ? -18.650 -14.519 -9.006 1.00 85.19 859 GLU A CA 1
ATOM 6821 C C . GLU A 1 859 ? -19.871 -15.192 -9.643 1.00 85.19 859 GLU A C 1
ATOM 6823 O O . GLU A 1 859 ? -19.734 -15.837 -10.684 1.00 85.19 859 GLU A O 1
ATOM 6828 N N . GLN A 1 860 ? -21.050 -14.972 -9.059 1.00 82.88 860 GLN A N 1
ATOM 6829 C CA . GLN A 1 860 ? -22.337 -15.541 -9.455 1.00 82.88 860 GLN A CA 1
ATOM 6830 C C . GLN A 1 860 ? -22.953 -14.910 -10.713 1.00 82.88 860 GLN A C 1
ATOM 6832 O O . GLN A 1 860 ? -23.984 -15.382 -11.184 1.00 82.88 860 GLN A O 1
ATOM 6837 N N . LEU A 1 861 ? -22.356 -13.837 -11.240 1.00 89.31 861 LEU A N 1
ATOM 6838 C CA . LEU A 1 861 ? -22.813 -13.198 -12.473 1.00 89.31 861 LEU A CA 1
ATOM 6839 C C . LEU A 1 861 ? -22.488 -14.061 -13.696 1.00 89.31 861 LEU A C 1
ATOM 6841 O O . LEU A 1 861 ? -21.420 -14.684 -13.768 1.00 89.31 861 LEU A O 1
ATOM 6845 N N . SER A 1 862 ? -23.383 -14.049 -14.683 1.00 90.81 862 SER A N 1
ATOM 6846 C CA . SER A 1 862 ? -23.144 -14.720 -15.962 1.00 90.81 862 SER A CA 1
ATOM 6847 C C . SER A 1 862 ? -21.971 -14.071 -16.717 1.00 90.81 862 SER A C 1
ATOM 6849 O O . SER A 1 862 ? -21.633 -12.909 -16.464 1.00 90.81 862 SER A O 1
ATOM 6851 N N . PRO A 1 863 ? -21.329 -14.780 -17.664 1.00 85.75 863 PRO A N 1
ATOM 6852 C CA . PRO A 1 863 ? -20.243 -14.209 -18.463 1.00 85.75 863 PRO A CA 1
ATOM 6853 C C . PRO A 1 863 ? -20.627 -12.894 -19.163 1.00 85.75 863 PRO A C 1
ATOM 6855 O O . PRO A 1 863 ? -19.839 -11.951 -19.152 1.00 85.75 863 PRO A O 1
ATOM 6858 N N . ASN A 1 864 ? -21.859 -12.796 -19.677 1.00 91.06 864 ASN A N 1
ATOM 6859 C CA . ASN A 1 864 ? -22.371 -11.583 -20.324 1.00 91.06 864 ASN A CA 1
ATOM 6860 C C . ASN A 1 864 ? -22.490 -10.418 -19.331 1.00 91.06 864 ASN A C 1
ATOM 6862 O O . ASN A 1 864 ? -21.996 -9.328 -19.598 1.00 91.06 864 ASN A O 1
ATOM 6866 N N . GLN A 1 865 ? -23.051 -10.665 -18.144 1.00 93.81 865 GLN A N 1
ATOM 6867 C CA . GLN A 1 865 ? -23.164 -9.658 -17.083 1.00 93.81 865 GLN A CA 1
ATOM 6868 C C . GLN A 1 865 ? -21.786 -9.158 -16.618 1.00 93.81 865 GLN A C 1
ATOM 6870 O O . GLN A 1 865 ? -21.579 -7.964 -16.390 1.00 93.81 865 GLN A O 1
ATOM 6875 N N . LYS A 1 866 ? -20.803 -10.063 -16.512 1.00 91.75 866 LYS A N 1
ATOM 6876 C CA . LYS A 1 866 ? -19.414 -9.695 -16.195 1.00 91.75 866 LYS A CA 1
ATOM 6877 C C . LYS A 1 866 ? -18.814 -8.800 -17.280 1.00 91.75 866 LYS A C 1
ATOM 6879 O O . LYS A 1 866 ? -18.187 -7.799 -16.937 1.00 91.75 866 LYS A O 1
ATOM 6884 N N . ALA A 1 867 ? -19.036 -9.119 -18.555 1.00 89.12 867 ALA A N 1
ATOM 6885 C CA . ALA A 1 867 ? -18.564 -8.311 -19.678 1.00 89.12 867 ALA A CA 1
ATOM 6886 C C . ALA A 1 867 ? -19.206 -6.912 -19.697 1.00 89.12 867 ALA A C 1
ATOM 6888 O O . ALA A 1 867 ? -18.505 -5.916 -19.874 1.00 89.12 867 ALA A O 1
ATOM 6889 N N . GLU A 1 868 ? -20.509 -6.805 -19.430 1.00 93.69 868 GLU A N 1
ATOM 6890 C CA . GLU A 1 868 ? -21.214 -5.520 -19.331 1.00 93.69 868 GLU A CA 1
ATOM 6891 C C . GLU A 1 868 ? -20.683 -4.644 -18.188 1.00 93.69 868 GLU A C 1
ATOM 6893 O O . GLU A 1 868 ? -20.475 -3.440 -18.372 1.00 93.69 868 GLU A O 1
ATOM 6898 N N . LEU A 1 869 ? -20.398 -5.233 -17.018 1.00 92.50 869 LEU A N 1
ATOM 6899 C CA . LEU A 1 869 ? -19.751 -4.508 -15.921 1.00 92.50 869 LEU A CA 1
ATOM 6900 C C . LEU A 1 869 ? -18.329 -4.085 -16.267 1.00 92.50 869 LEU A C 1
ATOM 6902 O O . LEU A 1 869 ? -17.946 -2.963 -15.948 1.00 92.50 869 LEU A O 1
ATOM 6906 N N . GLN A 1 870 ? -17.541 -4.945 -16.911 1.00 90.75 870 GLN A N 1
ATOM 6907 C CA . GLN A 1 870 ? -16.189 -4.593 -17.348 1.00 90.75 870 GLN A CA 1
ATOM 6908 C C . GLN A 1 870 ? -16.212 -3.446 -18.362 1.00 90.75 870 GLN A C 1
ATOM 6910 O O . GLN A 1 870 ? -15.418 -2.513 -18.241 1.00 90.75 870 GLN A O 1
ATOM 6915 N N . ALA A 1 871 ? -17.161 -3.456 -19.300 1.00 90.69 871 ALA A N 1
ATOM 6916 C CA . ALA A 1 871 ? -17.376 -2.359 -20.237 1.00 90.69 871 ALA A CA 1
ATOM 6917 C C . ALA A 1 871 ? -17.764 -1.062 -19.507 1.00 90.69 871 ALA A C 1
ATOM 6919 O O . ALA A 1 871 ? -17.215 0.002 -19.803 1.00 90.69 871 ALA A O 1
ATOM 6920 N N . LEU A 1 872 ? -18.647 -1.139 -18.504 1.00 93.81 872 LEU A N 1
ATOM 6921 C CA . LEU A 1 872 ? -19.007 0.009 -17.669 1.00 93.81 872 LEU A CA 1
ATOM 6922 C C . LEU A 1 872 ? -17.796 0.544 -16.885 1.00 93.81 872 LEU A C 1
ATOM 6924 O O . LEU A 1 872 ? -17.551 1.748 -16.874 1.00 93.81 872 LEU A O 1
ATOM 6928 N N . VAL A 1 873 ? -17.004 -0.332 -16.266 1.00 93.25 873 VAL A N 1
ATOM 6929 C CA . VAL A 1 873 ? -15.769 0.035 -15.552 1.00 93.25 873 VAL A CA 1
ATOM 6930 C C . VAL A 1 873 ? -14.762 0.688 -16.501 1.00 93.25 873 VAL A C 1
ATOM 6932 O O . VAL A 1 873 ? -14.174 1.711 -16.152 1.00 93.25 873 VAL A O 1
ATOM 6935 N N . GLY A 1 874 ? -14.610 0.160 -17.719 1.00 89.06 874 GLY A N 1
ATOM 6936 C CA . GLY A 1 874 ? -13.783 0.755 -18.770 1.00 89.06 874 GLY A CA 1
ATOM 6937 C C . GLY A 1 874 ? -14.269 2.146 -19.182 1.00 89.06 874 GLY A C 1
ATOM 6938 O O . GLY A 1 874 ? -13.469 3.073 -19.296 1.00 89.06 874 GLY A O 1
ATOM 6939 N N . GLN A 1 875 ? -15.583 2.331 -19.312 1.00 91.62 875 GLN A N 1
ATOM 6940 C CA . GLN A 1 875 ? -16.183 3.631 -19.610 1.00 91.62 875 GLN A CA 1
ATOM 6941 C C . GLN A 1 875 ? -15.981 4.655 -18.488 1.00 91.62 875 GLN A C 1
ATOM 6943 O O . GLN A 1 875 ? -15.881 5.844 -18.786 1.00 91.62 875 GLN A O 1
ATOM 6948 N N . PHE A 1 876 ? -15.937 4.223 -17.224 1.00 94.69 876 PHE A N 1
ATOM 6949 C CA . PHE A 1 876 ? -15.755 5.062 -16.027 1.00 94.69 876 PHE A CA 1
ATOM 6950 C C . PHE A 1 876 ? -14.355 4.964 -15.409 1.00 94.69 876 PHE A C 1
ATOM 6952 O O . PHE A 1 876 ? -14.166 5.155 -14.207 1.00 94.69 876 PHE A O 1
ATOM 6959 N N . ARG A 1 877 ? -13.348 4.698 -16.242 1.00 89.38 877 ARG A N 1
ATOM 6960 C CA . ARG A 1 877 ? -11.958 4.493 -15.818 1.00 89.38 877 ARG A CA 1
ATOM 6961 C C . ARG A 1 877 ? -11.328 5.685 -15.093 1.00 89.38 877 ARG A C 1
ATOM 6963 O O . ARG A 1 877 ? -10.488 5.496 -14.222 1.00 89.38 877 ARG A O 1
ATOM 6970 N N . ASP A 1 878 ? -11.751 6.899 -15.420 1.00 89.44 878 ASP A N 1
ATOM 6971 C CA . ASP A 1 878 ? -11.371 8.139 -14.735 1.00 89.44 878 ASP A CA 1
ATOM 6972 C C . ASP A 1 878 ? -11.909 8.219 -13.296 1.00 89.44 878 ASP A C 1
ATOM 6974 O O . ASP A 1 878 ? -11.224 8.735 -12.411 1.00 89.44 878 ASP A O 1
ATOM 6978 N N . VAL A 1 879 ? -13.101 7.666 -13.044 1.00 94.62 879 VAL A N 1
ATOM 6979 C CA . VAL A 1 879 ? -13.695 7.572 -11.700 1.00 94.62 879 VAL A CA 1
ATOM 6980 C C . VAL A 1 879 ? -12.979 6.500 -10.878 1.00 94.62 879 VAL A C 1
ATOM 6982 O O . VAL A 1 879 ? -12.684 6.719 -9.704 1.00 94.62 879 VAL A O 1
ATOM 6985 N N . PHE A 1 880 ? -12.650 5.355 -11.481 1.00 94.50 880 PHE A N 1
ATOM 6986 C CA . PHE A 1 880 ? -11.953 4.244 -10.823 1.00 94.50 880 PHE A CA 1
ATOM 6987 C C . PHE A 1 880 ? -10.433 4.471 -10.730 1.00 94.50 880 PHE A C 1
ATOM 6989 O O . PHE A 1 880 ? -9.638 3.850 -11.434 1.00 94.50 880 PHE A O 1
ATOM 6996 N N . SER A 1 881 ? -10.011 5.341 -9.810 1.00 89.62 881 SER A N 1
ATOM 6997 C CA . SER A 1 881 ? -8.620 5.779 -9.641 1.00 89.62 881 SER A CA 1
ATOM 6998 C C . SER A 1 881 ? -8.156 5.726 -8.181 1.00 89.62 881 SER A C 1
ATOM 7000 O O . SER A 1 881 ? -8.846 6.173 -7.269 1.00 89.62 881 SER A O 1
ATOM 7002 N N . GLU A 1 882 ? -6.923 5.258 -7.941 1.00 87.81 882 GLU A N 1
ATOM 7003 C CA . GLU A 1 882 ? -6.270 5.329 -6.618 1.00 87.81 882 GLU A CA 1
ATOM 7004 C C . GLU A 1 882 ? -5.796 6.747 -6.237 1.00 87.81 882 GLU A C 1
ATOM 7006 O O . GLU A 1 882 ? -5.396 6.990 -5.088 1.00 87.81 882 GLU A O 1
ATOM 7011 N N . LYS A 1 883 ? -5.819 7.697 -7.180 1.00 89.94 883 LYS A N 1
ATOM 7012 C CA . LYS A 1 883 ? -5.535 9.110 -6.906 1.00 89.94 883 LYS A CA 1
ATOM 7013 C C . LYS A 1 883 ? -6.834 9.806 -6.497 1.00 89.94 883 LYS A C 1
ATOM 7015 O O . LYS A 1 883 ? -7.767 9.784 -7.293 1.00 89.94 883 LYS A O 1
ATOM 7020 N N . PRO A 1 884 ? -6.887 10.438 -5.308 1.00 92.38 884 PRO A N 1
ATOM 7021 C CA . PRO A 1 884 ? -8.082 11.137 -4.860 1.00 92.38 884 PRO A CA 1
ATOM 7022 C C . PRO A 1 884 ? -8.401 12.300 -5.800 1.00 92.38 884 PRO A C 1
ATOM 7024 O O . PRO A 1 884 ? -7.519 13.105 -6.116 1.00 92.38 884 PRO A O 1
ATOM 7027 N N . GLY A 1 885 ? -9.663 12.393 -6.199 1.00 92.31 885 GLY A N 1
ATOM 7028 C CA . GLY A 1 885 ? -10.224 13.517 -6.928 1.00 92.31 885 GLY A CA 1
ATOM 7029 C C . GLY A 1 885 ? -10.335 14.785 -6.078 1.00 92.31 885 GLY A C 1
ATOM 7030 O O . GLY A 1 885 ? -9.749 14.915 -4.991 1.00 92.31 885 GLY A O 1
ATOM 7031 N N . ARG A 1 886 ? -11.076 15.759 -6.598 1.00 95.50 886 ARG A N 1
ATOM 7032 C CA . ARG A 1 886 ? -11.352 17.043 -5.948 1.00 95.50 886 ARG A CA 1
ATOM 7033 C C . ARG A 1 886 ? -12.755 17.477 -6.307 1.00 95.50 886 ARG A C 1
ATOM 7035 O O . ARG A 1 886 ? -13.003 17.845 -7.451 1.00 95.50 886 ARG A O 1
ATOM 7042 N N . THR A 1 887 ? -13.640 17.465 -5.320 1.00 95.25 887 THR A N 1
ATOM 7043 C CA . THR A 1 887 ? -14.988 17.965 -5.532 1.00 95.25 887 THR A CA 1
ATOM 7044 C C . THR A 1 887 ? -15.055 19.483 -5.469 1.00 95.25 887 THR A C 1
ATOM 7046 O O . THR A 1 887 ? -14.283 20.131 -4.760 1.00 95.25 887 THR A O 1
ATOM 7049 N N . THR A 1 888 ? -16.005 20.043 -6.208 1.00 90.19 888 THR A N 1
ATOM 7050 C CA . THR A 1 888 ? -16.373 21.461 -6.183 1.00 90.19 888 THR A CA 1
ATOM 7051 C C . THR A 1 888 ? -17.771 21.689 -5.607 1.00 90.19 888 THR A C 1
ATOM 7053 O O . THR A 1 888 ? -18.212 22.831 -5.557 1.00 90.19 888 THR A O 1
ATOM 7056 N N . ILE A 1 889 ? -18.468 20.630 -5.165 1.00 92.25 889 ILE A N 1
ATOM 7057 C CA . ILE A 1 889 ? -19.843 20.711 -4.637 1.00 92.25 889 ILE A CA 1
ATOM 7058 C C . ILE A 1 889 ? -19.887 21.503 -3.328 1.00 92.25 889 ILE A C 1
ATOM 7060 O O . ILE A 1 889 ? -20.783 22.314 -3.113 1.00 92.25 889 ILE A O 1
ATOM 7064 N N . ILE A 1 890 ? -18.932 21.245 -2.434 1.00 94.19 890 ILE A N 1
ATOM 7065 C CA . ILE A 1 890 ? -18.881 21.855 -1.108 1.00 94.19 890 ILE A CA 1
ATOM 7066 C C . ILE A 1 890 ? -17.436 21.993 -0.631 1.00 94.19 890 ILE A C 1
ATOM 7068 O O . ILE A 1 890 ? -16.539 21.275 -1.077 1.00 94.19 890 ILE A O 1
ATOM 7072 N N . GLN A 1 891 ? -17.225 22.913 0.305 1.00 95.62 891 GLN A N 1
ATOM 7073 C CA . GLN A 1 891 ? -15.975 23.082 1.035 1.00 95.62 891 GLN A CA 1
ATOM 7074 C C . GLN A 1 891 ? -16.233 22.921 2.533 1.00 95.62 891 GLN A C 1
ATOM 7076 O O . GLN A 1 891 ? -17.320 23.234 3.019 1.00 95.62 891 GLN A O 1
ATOM 7081 N N . HIS A 1 892 ? -15.233 22.455 3.274 1.00 96.75 892 HIS A N 1
ATOM 7082 C CA . HIS A 1 892 ? -15.302 22.407 4.731 1.00 96.75 892 HIS A CA 1
ATOM 7083 C C . HIS A 1 892 ? -14.640 23.646 5.335 1.00 96.75 892 HIS A C 1
ATOM 7085 O O . HIS A 1 892 ? -13.485 23.949 5.026 1.00 96.75 892 HIS A O 1
ATOM 7091 N N . ASP A 1 893 ? -15.365 24.332 6.216 1.00 95.00 893 ASP A N 1
ATOM 7092 C CA . ASP A 1 893 ? -14.856 25.456 6.997 1.00 95.00 893 ASP A CA 1
ATOM 7093 C C . ASP A 1 893 ? -14.794 25.096 8.485 1.00 95.00 893 ASP A C 1
ATOM 7095 O O . ASP A 1 893 ? -15.547 24.253 8.973 1.00 95.00 893 ASP A O 1
ATOM 7099 N N . ILE A 1 894 ? -13.888 25.741 9.215 1.00 94.38 894 ILE A N 1
ATOM 7100 C CA . ILE A 1 894 ? -13.688 25.524 10.649 1.00 94.38 894 ILE A CA 1
ATOM 7101 C C . ILE A 1 894 ? -13.966 26.851 11.342 1.00 94.38 894 ILE A C 1
ATOM 7103 O O . ILE A 1 894 ? -13.116 27.742 11.364 1.00 94.38 894 ILE A O 1
ATOM 7107 N N . ILE A 1 895 ? -15.155 26.994 11.920 1.00 92.44 895 ILE A N 1
ATOM 7108 C CA . ILE A 1 895 ? -15.565 28.219 12.611 1.00 92.44 895 ILE A CA 1
ATOM 7109 C C . ILE A 1 895 ? -15.103 28.137 14.066 1.00 92.44 895 ILE A C 1
ATOM 7111 O O . ILE A 1 895 ? -15.439 27.196 14.774 1.00 92.44 895 ILE A O 1
ATOM 7115 N N . THR A 1 896 ? -14.343 29.131 14.518 1.00 93.06 896 THR A N 1
ATOM 7116 C CA . THR A 1 896 ? -13.830 29.242 15.894 1.00 93.06 896 THR A CA 1
ATOM 7117 C C . THR A 1 896 ? -14.133 30.642 16.427 1.00 93.06 896 THR A C 1
ATOM 7119 O O . THR A 1 896 ? -14.243 31.564 15.614 1.00 93.06 896 THR A O 1
ATOM 7122 N N . PRO A 1 897 ? -14.220 30.848 17.753 1.00 89.88 897 PRO A N 1
ATOM 7123 C CA . PRO A 1 897 ? -14.355 32.178 18.333 1.00 89.88 897 PRO A CA 1
ATOM 7124 C C . PRO A 1 897 ? -13.257 33.134 17.828 1.00 89.88 897 PRO A C 1
ATOM 7126 O O . PRO A 1 897 ? -12.094 32.715 17.720 1.00 89.88 897 PRO A O 1
ATOM 7129 N N . PRO A 1 898 ? -13.589 34.402 17.519 1.00 84.81 898 PRO A N 1
ATOM 7130 C CA . PRO A 1 898 ? -12.608 35.397 17.093 1.00 84.81 898 PRO A CA 1
ATOM 7131 C C . PRO A 1 898 ? -11.440 35.519 18.084 1.00 84.81 898 PRO A C 1
ATOM 7133 O O . PRO A 1 898 ? -11.625 35.413 19.294 1.00 84.81 898 PRO A O 1
ATOM 7136 N N . GLY A 1 899 ? -10.219 35.707 17.576 1.00 84.06 899 GLY A N 1
ATOM 7137 C CA . GLY A 1 899 ? -9.007 35.887 18.392 1.00 84.06 899 GLY A CA 1
ATOM 7138 C C . GLY A 1 899 ? -8.449 34.624 19.068 1.00 84.06 899 GLY A C 1
ATOM 7139 O O . GLY A 1 899 ? -7.342 34.663 19.602 1.00 84.06 899 GLY A O 1
ATOM 7140 N N . THR A 1 900 ? -9.152 33.490 19.024 1.00 88.44 900 THR A N 1
ATOM 7141 C CA . THR A 1 900 ? -8.679 32.241 19.643 1.00 88.44 900 THR A CA 1
ATOM 7142 C C . THR A 1 900 ? -7.790 31.461 18.675 1.00 88.44 900 THR A C 1
ATOM 7144 O O . THR A 1 900 ? -8.205 31.192 17.552 1.00 88.44 900 THR A O 1
ATOM 7147 N N . ILE A 1 901 ? -6.586 31.063 19.109 1.00 90.06 901 ILE A N 1
ATOM 7148 C CA . ILE A 1 901 ? -5.630 30.266 18.320 1.00 90.06 901 ILE A CA 1
ATOM 7149 C C . ILE A 1 901 ? -5.191 29.039 19.118 1.00 90.06 901 ILE A C 1
ATOM 7151 O O . ILE A 1 901 ? -4.747 29.145 20.261 1.00 90.06 901 ILE A O 1
ATOM 7155 N N . VAL A 1 902 ? -5.232 27.865 18.488 1.00 91.00 902 VAL A N 1
ATOM 7156 C CA . VAL A 1 902 ? -4.687 26.625 19.057 1.00 91.00 902 VAL A CA 1
ATOM 7157 C C . VAL A 1 902 ? -3.276 26.395 18.535 1.00 91.00 902 VAL A C 1
ATOM 7159 O O . VAL A 1 902 ? -3.065 26.098 17.358 1.00 91.00 902 VAL A O 1
ATOM 7162 N N . ARG A 1 903 ? -2.296 26.475 19.438 1.00 93.38 903 ARG A N 1
ATOM 7163 C CA . ARG A 1 903 ? -0.894 26.156 19.155 1.00 93.38 903 ARG A CA 1
ATOM 7164 C C . ARG A 1 903 ? -0.356 25.159 20.170 1.00 93.38 903 ARG A C 1
ATOM 7166 O O . ARG A 1 903 ? 0.022 25.500 21.288 1.00 93.38 903 ARG A O 1
ATOM 7173 N N . GLN A 1 904 ? -0.309 23.905 19.763 1.00 93.94 904 GLN A N 1
ATOM 7174 C CA . GLN A 1 904 ? 0.219 22.805 20.552 1.00 93.94 904 GLN A CA 1
ATOM 7175 C C . GLN A 1 904 ? 1.676 22.522 20.174 1.00 93.94 904 GLN A C 1
ATOM 7177 O O . GLN A 1 904 ? 2.082 22.667 19.020 1.00 93.94 904 GLN A O 1
ATOM 7182 N N . ARG A 1 905 ? 2.482 22.110 21.158 1.00 91.50 905 ARG A N 1
ATOM 7183 C CA . ARG A 1 905 ? 3.872 21.711 20.908 1.00 91.50 905 ARG A CA 1
ATOM 7184 C C . ARG A 1 905 ? 3.901 20.364 20.169 1.00 91.50 905 ARG A C 1
ATOM 7186 O O . ARG A 1 905 ? 3.181 19.453 20.581 1.00 91.50 905 ARG A O 1
ATOM 7193 N N . PRO A 1 906 ? 4.733 20.202 19.124 1.00 92.31 906 PRO A N 1
ATOM 7194 C CA . PRO A 1 906 ? 4.905 18.918 18.450 1.00 92.31 906 PRO A CA 1
ATOM 7195 C C . PRO A 1 906 ? 5.395 17.842 19.420 1.00 92.31 906 PRO A C 1
ATOM 7197 O O . PRO A 1 906 ? 6.313 18.082 20.206 1.00 92.31 906 PRO A O 1
ATOM 7200 N N . TYR A 1 907 ? 4.814 16.645 19.351 1.00 94.00 907 TYR A N 1
ATOM 7201 C CA . TYR A 1 907 ? 5.306 15.515 20.132 1.00 94.00 907 TYR A CA 1
ATOM 7202 C C . TYR A 1 907 ? 6.682 15.064 19.642 1.00 94.00 907 TYR A C 1
ATOM 7204 O O . TYR A 1 907 ? 6.996 15.125 18.449 1.00 94.00 907 TYR A O 1
ATOM 7212 N N . ARG A 1 908 ? 7.509 14.559 20.564 1.00 91.00 908 ARG A N 1
ATOM 7213 C CA . ARG A 1 908 ? 8.798 13.969 20.204 1.00 91.00 908 ARG A CA 1
ATOM 7214 C C . ARG A 1 908 ? 8.554 12.667 19.442 1.00 91.00 908 ARG A C 1
ATOM 7216 O O . ARG A 1 908 ? 8.092 11.678 20.000 1.00 91.00 908 ARG A O 1
ATOM 7223 N N . VAL A 1 909 ? 8.885 12.677 18.158 1.00 87.81 909 VAL A N 1
ATOM 7224 C CA . VAL A 1 909 ? 8.755 11.510 17.283 1.00 87.81 909 VAL A CA 1
ATOM 7225 C C . VAL A 1 909 ? 9.948 10.565 17.496 1.00 87.81 909 VAL A C 1
ATOM 7227 O O . VAL A 1 909 ? 11.088 11.030 17.386 1.00 87.81 909 VAL A O 1
ATOM 7230 N N . PRO A 1 910 ? 9.727 9.256 17.740 1.00 87.19 910 PRO A N 1
ATOM 7231 C CA . PRO A 1 910 ? 10.799 8.261 17.768 1.00 87.19 910 PRO A CA 1
ATOM 7232 C C . PRO A 1 910 ? 11.592 8.251 16.458 1.00 87.19 910 PRO A C 1
ATOM 7234 O O . PRO A 1 910 ? 10.991 8.239 15.383 1.00 87.19 910 PRO A O 1
ATOM 7237 N N . GLU A 1 911 ? 12.924 8.202 16.535 1.00 86.94 911 GLU A N 1
ATOM 7238 C CA . GLU A 1 911 ? 13.812 8.285 15.361 1.00 86.94 911 GLU A CA 1
ATOM 7239 C C . GLU A 1 911 ? 13.425 7.285 14.261 1.00 86.94 911 GLU A C 1
ATOM 7241 O O . GLU A 1 911 ? 13.282 7.654 13.097 1.00 86.94 911 GLU A O 1
ATOM 7246 N N . ALA A 1 912 ? 13.110 6.045 14.654 1.00 86.19 912 ALA A N 1
ATOM 7247 C CA . ALA A 1 912 ? 12.699 4.968 13.753 1.00 86.19 912 ALA A CA 1
ATOM 7248 C C . ALA A 1 912 ? 11.450 5.285 12.901 1.00 86.19 912 ALA A C 1
ATOM 7250 O O . ALA A 1 912 ? 11.239 4.657 11.866 1.00 86.19 912 ALA A O 1
ATOM 7251 N N . ARG A 1 913 ? 10.612 6.249 13.312 1.00 86.75 913 ARG A N 1
ATOM 7252 C CA . ARG A 1 913 ? 9.387 6.647 12.593 1.00 86.75 913 ARG A CA 1
ATOM 7253 C C . ARG A 1 913 ? 9.559 7.906 11.740 1.00 86.75 913 ARG A C 1
ATOM 7255 O O . ARG A 1 913 ? 8.661 8.221 10.962 1.00 86.75 913 ARG A O 1
ATOM 7262 N N . ARG A 1 914 ? 10.681 8.628 11.856 1.00 89.25 914 ARG A N 1
ATOM 7263 C CA . ARG A 1 914 ? 10.887 9.909 11.154 1.00 89.25 914 ARG A CA 1
ATOM 7264 C C . ARG A 1 914 ? 10.873 9.766 9.639 1.00 89.25 914 ARG A C 1
ATOM 7266 O O . ARG A 1 914 ? 10.274 10.599 8.966 1.00 89.25 914 ARG A O 1
ATOM 7273 N N . LEU A 1 915 ? 11.479 8.700 9.120 1.00 88.06 915 LEU A N 1
ATOM 7274 C CA . LEU A 1 915 ? 11.483 8.424 7.687 1.00 88.06 915 LEU A CA 1
ATOM 7275 C C . LEU A 1 915 ? 10.051 8.195 7.177 1.00 88.06 915 LEU A C 1
ATOM 7277 O O . LEU A 1 915 ? 9.635 8.876 6.251 1.00 88.06 915 LEU A O 1
ATOM 7281 N N . ALA A 1 916 ? 9.262 7.341 7.842 1.00 87.88 916 ALA A N 1
ATOM 7282 C CA . ALA A 1 916 ? 7.871 7.080 7.452 1.00 87.88 916 ALA A CA 1
ATOM 7283 C C . ALA A 1 916 ? 6.998 8.351 7.467 1.00 87.88 916 ALA A C 1
ATOM 7285 O O . ALA A 1 916 ? 6.142 8.531 6.606 1.00 87.88 916 ALA A O 1
ATOM 7286 N N . ILE A 1 917 ? 7.232 9.252 8.428 1.00 92.00 917 ILE A N 1
ATOM 7287 C CA . ILE A 1 917 ? 6.583 10.569 8.460 1.00 92.00 917 ILE A CA 1
ATOM 7288 C C . ILE A 1 917 ? 6.990 11.406 7.250 1.00 92.00 917 ILE A C 1
ATOM 7290 O O . ILE A 1 917 ? 6.125 11.977 6.596 1.00 92.00 917 ILE A O 1
ATOM 7294 N N . ASN A 1 918 ? 8.285 11.495 6.944 1.00 92.62 918 ASN A N 1
ATOM 7295 C CA . ASN A 1 918 ? 8.755 12.298 5.820 1.00 92.62 918 ASN A CA 1
ATOM 7296 C C . ASN A 1 918 ? 8.242 11.764 4.472 1.00 92.62 918 ASN A C 1
ATOM 7298 O O . ASN A 1 918 ? 7.837 12.565 3.631 1.00 92.62 918 ASN A O 1
ATOM 7302 N N . ASP A 1 919 ? 8.193 10.445 4.291 1.00 91.94 919 ASP A N 1
ATOM 7303 C CA . ASP A 1 919 ? 7.652 9.810 3.084 1.00 91.94 919 ASP A CA 1
ATOM 7304 C C . ASP A 1 919 ? 6.165 10.139 2.903 1.00 91.94 919 ASP A C 1
ATOM 7306 O O . ASP A 1 919 ? 5.749 10.562 1.821 1.00 91.94 919 ASP A O 1
ATOM 7310 N N . GLU A 1 920 ? 5.367 10.042 3.973 1.00 92.19 920 GLU A N 1
ATOM 7311 C CA . GLU A 1 920 ? 3.945 10.396 3.914 1.00 92.19 920 GLU A CA 1
ATOM 7312 C C . GLU A 1 920 ? 3.751 11.898 3.644 1.00 92.19 920 GLU A C 1
ATOM 7314 O O . GLU A 1 920 ? 2.880 12.277 2.863 1.00 92.19 920 GLU A O 1
ATOM 7319 N N . ILE A 1 921 ? 4.611 12.767 4.192 1.00 95.19 921 ILE A N 1
ATOM 7320 C CA . ILE A 1 921 ? 4.617 14.204 3.876 1.00 95.19 921 ILE A CA 1
ATOM 7321 C C . ILE A 1 921 ? 4.919 14.441 2.394 1.00 95.19 921 ILE A C 1
ATOM 7323 O O . ILE A 1 921 ? 4.194 15.197 1.745 1.00 95.19 921 ILE A O 1
ATOM 7327 N N . GLN A 1 922 ? 5.944 13.806 1.816 1.00 94.25 922 GLN A N 1
ATOM 7328 C CA . GLN A 1 922 ? 6.237 13.980 0.386 1.00 94.25 922 GLN A CA 1
ATOM 7329 C C . GLN A 1 922 ? 5.103 13.450 -0.494 1.00 94.25 922 GLN A C 1
ATOM 7331 O O . GLN A 1 922 ? 4.730 14.111 -1.466 1.00 94.25 922 GLN A O 1
ATOM 7336 N N . LYS A 1 923 ? 4.498 12.319 -0.123 1.00 92.50 923 LYS A N 1
ATOM 7337 C CA . LYS A 1 923 ? 3.329 11.757 -0.807 1.00 92.50 923 LYS A CA 1
ATOM 7338 C C . LYS A 1 923 ? 2.137 12.710 -0.771 1.00 92.50 923 LYS A C 1
ATOM 7340 O O . LYS A 1 923 ? 1.577 13.024 -1.820 1.00 92.50 923 LYS A O 1
ATOM 7345 N N . MET A 1 924 ? 1.781 13.220 0.408 1.00 95.00 924 MET A N 1
ATOM 7346 C CA . MET A 1 924 ? 0.693 14.187 0.573 1.00 95.00 924 MET A CA 1
ATOM 7347 C C . MET A 1 924 ? 0.950 15.470 -0.226 1.00 95.00 924 MET A C 1
ATOM 7349 O O . MET A 1 924 ? 0.032 15.994 -0.854 1.00 95.00 924 MET A O 1
ATOM 7353 N N . ARG A 1 925 ? 2.195 15.957 -0.280 1.00 94.00 925 ARG A N 1
ATOM 7354 C CA . ARG A 1 925 ? 2.562 17.120 -1.107 1.00 94.00 925 ARG A CA 1
ATOM 7355 C C . ARG A 1 925 ? 2.427 16.844 -2.600 1.00 94.00 925 ARG A C 1
ATOM 7357 O O . ARG A 1 925 ? 1.889 17.680 -3.316 1.00 94.00 925 ARG A O 1
ATOM 7364 N N . LYS A 1 926 ? 2.904 15.687 -3.072 1.00 91.62 926 LYS A N 1
ATOM 7365 C CA . LYS A 1 926 ? 2.805 15.278 -4.483 1.00 91.62 926 LYS A CA 1
ATOM 7366 C C . LYS A 1 926 ? 1.346 15.143 -4.930 1.00 91.62 926 LYS A C 1
ATOM 7368 O O . LYS A 1 926 ? 1.027 15.494 -6.058 1.00 91.62 926 LYS A O 1
ATOM 7373 N N . LEU A 1 927 ? 0.471 14.688 -4.032 1.00 89.88 927 LEU A N 1
ATOM 7374 C CA . LEU A 1 927 ? -0.977 14.592 -4.241 1.00 89.88 927 LEU A CA 1
ATOM 7375 C C . LEU A 1 927 ? -1.737 15.912 -3.983 1.00 89.88 927 LEU A C 1
ATOM 7377 O O . LEU A 1 927 ? -2.963 15.928 -4.052 1.00 89.88 927 LEU A O 1
ATOM 7381 N N . GLY A 1 928 ? -1.052 17.011 -3.643 1.00 92.88 928 GLY A N 1
ATOM 7382 C CA . GLY A 1 928 ? -1.694 18.307 -3.383 1.00 92.88 928 GLY A CA 1
ATOM 7383 C C . GLY A 1 928 ? -2.630 18.322 -2.165 1.00 92.88 928 GLY A C 1
ATOM 7384 O O . GLY A 1 928 ? -3.600 19.079 -2.144 1.00 92.88 928 GLY A O 1
ATOM 7385 N N . ILE A 1 929 ? -2.376 17.462 -1.176 1.00 96.62 929 ILE A N 1
ATOM 7386 C CA . ILE A 1 929 ? -3.155 17.314 0.068 1.00 96.62 929 ILE A CA 1
ATOM 7387 C C . ILE A 1 929 ? -2.726 18.353 1.106 1.00 96.62 929 ILE A C 1
ATOM 7389 O O . ILE A 1 929 ? -3.565 18.906 1.813 1.00 96.62 929 ILE A O 1
ATOM 7393 N N . ILE A 1 930 ? -1.420 18.629 1.177 1.00 97.44 930 ILE A N 1
ATOM 7394 C CA . ILE A 1 930 ? -0.814 19.577 2.120 1.00 97.44 930 ILE A CA 1
ATOM 7395 C C . ILE A 1 930 ? 0.141 20.539 1.416 1.00 97.44 930 ILE A C 1
ATOM 7397 O O . ILE A 1 930 ? 0.681 20.243 0.346 1.00 97.44 930 ILE A O 1
ATOM 7401 N N . GLU A 1 931 ? 0.424 21.658 2.072 1.00 97.00 931 GLU A N 1
ATOM 7402 C CA . GLU A 1 931 ? 1.387 22.668 1.635 1.00 97.00 931 GLU A CA 1
ATOM 7403 C C . GLU A 1 931 ? 2.198 23.234 2.812 1.00 97.00 931 GLU A C 1
ATOM 7405 O O . GLU A 1 931 ? 1.773 23.103 3.962 1.00 97.00 931 GLU A O 1
ATOM 7410 N N . PRO A 1 932 ? 3.381 23.837 2.570 1.00 97.44 932 PRO A N 1
ATOM 7411 C CA . PRO A 1 932 ? 4.122 24.525 3.623 1.00 97.44 932 PRO A CA 1
ATOM 7412 C C . PRO A 1 932 ? 3.280 25.643 4.241 1.00 97.44 932 PRO A C 1
ATOM 7414 O O . PRO A 1 932 ? 2.765 26.493 3.517 1.00 97.44 932 PRO A O 1
ATOM 7417 N N . SER A 1 933 ? 3.198 25.678 5.568 1.00 96.00 933 SER A N 1
ATOM 7418 C CA . SER A 1 933 ? 2.403 26.668 6.297 1.00 96.00 933 SER A CA 1
ATOM 7419 C C . SER A 1 933 ? 3.279 27.678 7.031 1.00 96.00 933 SER A C 1
ATOM 7421 O O . SER A 1 933 ? 4.396 27.378 7.457 1.00 96.00 933 SER A O 1
ATOM 7423 N N . ARG A 1 934 ? 2.746 28.889 7.207 1.00 94.44 934 ARG A N 1
ATOM 7424 C CA . ARG A 1 934 ? 3.246 29.908 8.147 1.00 94.44 934 ARG A CA 1
ATOM 7425 C C . ARG A 1 934 ? 2.194 30.284 9.193 1.00 94.44 934 ARG A C 1
ATOM 7427 O O . ARG A 1 934 ? 2.359 31.283 9.885 1.00 94.44 934 ARG A O 1
ATOM 7434 N N . SER A 1 935 ? 1.139 29.480 9.286 1.00 93.69 935 SER A N 1
ATOM 7435 C CA . SER A 1 935 ? 0.033 29.673 10.209 1.00 93.69 935 SER A CA 1
ATOM 7436 C C . SER A 1 935 ? 0.529 29.703 11.660 1.00 93.69 935 SER A C 1
ATOM 7438 O O . SER A 1 935 ? 1.404 28.901 12.026 1.00 93.69 935 SER A O 1
ATOM 7440 N N . PRO A 1 936 ? -0.032 30.585 12.508 1.00 92.94 936 PRO A N 1
ATOM 7441 C CA . PRO A 1 936 ? 0.250 30.592 13.941 1.00 92.94 936 PRO A CA 1
ATOM 7442 C C . PRO A 1 936 ? -0.297 29.345 14.657 1.00 92.94 936 PRO A C 1
ATOM 7444 O O . PRO A 1 936 ? 0.192 29.013 15.744 1.00 92.94 936 PRO A O 1
ATOM 7447 N N . TRP A 1 937 ? -1.261 28.647 14.046 1.00 96.19 937 TRP A N 1
ATOM 7448 C CA . TRP A 1 937 ? -1.870 27.422 14.552 1.00 96.19 937 TRP A CA 1
ATOM 7449 C C . TRP A 1 937 ? -0.917 26.229 14.431 1.00 96.19 937 TRP A C 1
ATOM 7451 O O . TRP A 1 937 ? -0.072 26.160 13.533 1.00 96.19 937 TRP A O 1
ATOM 7461 N N . SER A 1 938 ? -1.042 25.265 15.342 1.00 96.88 938 SER A N 1
ATOM 7462 C CA . SER A 1 938 ? -0.336 23.987 15.219 1.00 96.88 938 SER A CA 1
ATOM 7463 C C . SER A 1 938 ? -1.016 22.890 16.031 1.00 96.88 938 SER A C 1
ATOM 7465 O O . SER A 1 938 ? -1.211 23.038 17.239 1.00 96.88 938 SER A O 1
ATOM 7467 N N . SER A 1 939 ? -1.335 21.774 15.380 1.00 97.38 939 SER A N 1
ATOM 7468 C CA . SER A 1 939 ? -1.819 20.536 16.000 1.00 97.38 939 SER A CA 1
ATOM 7469 C C . SER A 1 939 ? -0.809 19.410 15.752 1.00 97.38 939 SER A C 1
ATOM 7471 O O . SER A 1 939 ? -0.422 19.197 14.605 1.00 97.38 939 SER A O 1
ATOM 7473 N N . PRO A 1 940 ? -0.325 18.687 16.776 1.00 96.06 940 PRO A N 1
ATOM 7474 C CA . PRO A 1 940 ? 0.779 17.749 16.618 1.00 96.06 940 PRO A CA 1
ATOM 7475 C C . PRO A 1 940 ? 0.346 16.501 15.844 1.00 96.06 940 PRO A C 1
ATOM 7477 O O . PRO A 1 940 ? -0.832 16.147 15.796 1.00 96.06 940 PRO A O 1
ATOM 7480 N N . ILE A 1 941 ? 1.319 15.809 15.253 1.00 95.50 941 ILE A N 1
ATOM 7481 C CA . ILE A 1 941 ? 1.084 14.538 14.562 1.00 95.50 941 ILE A CA 1
ATOM 7482 C C . ILE A 1 941 ? 1.245 13.347 15.512 1.00 95.50 941 ILE A C 1
ATOM 7484 O O . ILE A 1 941 ? 2.078 13.360 16.420 1.00 95.50 941 ILE A O 1
ATOM 7488 N N . VAL A 1 942 ? 0.484 12.287 15.258 1.00 91.19 942 VAL A N 1
ATOM 7489 C CA . VAL A 1 942 ? 0.541 11.002 15.958 1.00 91.19 942 VAL A CA 1
ATOM 7490 C C . VAL A 1 942 ? 0.534 9.887 14.915 1.00 91.19 942 VAL A C 1
ATOM 7492 O O . VAL A 1 942 ? -0.384 9.780 14.106 1.00 91.19 942 VAL A O 1
ATOM 7495 N N . MET A 1 943 ? 1.559 9.033 14.935 1.00 89.25 943 MET A N 1
ATOM 7496 C CA . MET A 1 943 ? 1.621 7.855 14.065 1.00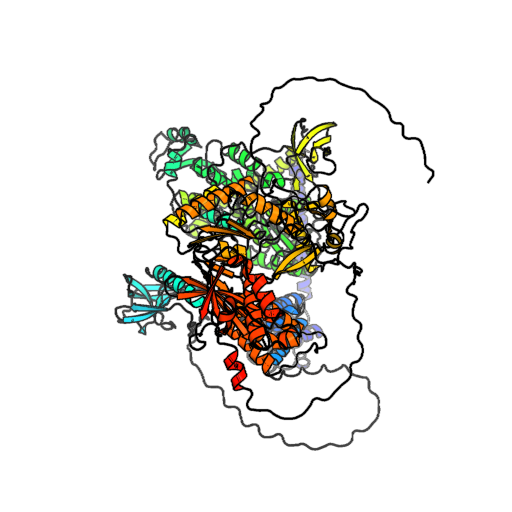 89.25 943 MET A CA 1
ATOM 7497 C C . MET A 1 943 ? 0.999 6.661 14.781 1.00 89.25 943 MET A C 1
ATOM 7499 O O . MET A 1 943 ? 1.586 6.139 15.735 1.00 89.25 943 MET A O 1
ATOM 7503 N N . VAL A 1 944 ? -0.167 6.225 14.313 1.00 85.06 944 VAL A N 1
ATOM 7504 C CA . VAL A 1 944 ? -0.930 5.125 14.914 1.00 85.06 944 VAL A CA 1
ATOM 7505 C C . VAL A 1 944 ? -0.709 3.850 14.095 1.00 85.06 944 VAL A C 1
ATOM 7507 O O . VAL A 1 944 ? -0.919 3.883 12.884 1.00 85.06 944 VAL A O 1
ATOM 7510 N N . PRO A 1 945 ? -0.280 2.728 14.693 1.00 82.00 945 PRO A N 1
ATOM 7511 C CA . PRO A 1 945 ? -0.190 1.464 13.974 1.00 82.00 945 PRO A CA 1
ATOM 7512 C C . PRO A 1 945 ? -1.589 0.940 13.637 1.00 82.00 945 PRO A C 1
ATOM 7514 O O . PRO A 1 945 ? -2.483 0.918 14.481 1.00 82.00 945 PRO A O 1
ATOM 7517 N N . LYS A 1 946 ? -1.778 0.507 12.395 1.00 81.31 946 LYS A N 1
ATOM 7518 C CA . LYS A 1 946 ? -2.919 -0.305 11.981 1.00 81.31 946 LYS A CA 1
ATOM 7519 C C . LYS A 1 946 ? -2.682 -1.776 12.367 1.00 81.31 946 LYS A C 1
ATOM 7521 O O . LYS A 1 946 ? -1.533 -2.163 12.585 1.00 81.31 946 LYS A O 1
ATOM 7526 N N . PRO A 1 947 ? -3.732 -2.618 12.396 1.00 66.94 947 PRO A N 1
ATOM 7527 C CA . PRO A 1 947 ? -3.599 -4.049 12.693 1.00 66.94 947 PRO A CA 1
ATOM 7528 C C . PRO A 1 947 ? -2.649 -4.815 11.756 1.00 66.94 947 PRO A C 1
ATOM 7530 O O . PRO A 1 947 ? -2.049 -5.801 12.165 1.00 66.94 947 PRO A O 1
ATOM 7533 N N . ASP A 1 948 ? -2.483 -4.351 10.513 1.00 70.69 948 ASP A N 1
ATOM 7534 C CA . ASP A 1 948 ? -1.545 -4.913 9.528 1.00 70.69 948 ASP A CA 1
ATOM 7535 C C . ASP A 1 948 ? -0.072 -4.511 9.773 1.00 70.69 948 ASP A C 1
ATOM 7537 O O . ASP A 1 948 ? 0.822 -4.958 9.055 1.00 70.69 948 ASP A O 1
ATOM 7541 N N . GLY A 1 949 ? 0.192 -3.667 10.777 1.00 74.44 949 GLY A N 1
ATOM 7542 C CA . GLY A 1 949 ? 1.508 -3.121 11.110 1.00 74.44 949 GLY A CA 1
ATOM 7543 C C . GLY A 1 949 ? 1.877 -1.839 10.355 1.00 74.44 949 GLY A C 1
ATOM 7544 O O . GLY A 1 949 ? 2.861 -1.189 10.715 1.00 74.44 949 GLY A O 1
ATOM 7545 N N . THR A 1 950 ? 1.099 -1.423 9.348 1.00 82.25 950 THR A N 1
ATOM 7546 C CA . THR A 1 950 ? 1.329 -0.150 8.648 1.00 82.25 950 THR A CA 1
ATOM 7547 C C . THR A 1 950 ? 0.973 1.030 9.549 1.00 82.25 950 THR A C 1
ATOM 7549 O O . THR A 1 950 ? 0.086 0.947 10.394 1.00 82.25 950 THR A O 1
ATOM 7552 N N . LEU A 1 951 ? 1.662 2.160 9.400 1.00 83.25 951 LEU A N 1
ATOM 7553 C CA . LEU A 1 951 ? 1.369 3.349 10.201 1.00 83.25 951 LEU A CA 1
ATOM 7554 C C . LEU A 1 951 ? 0.313 4.218 9.505 1.00 83.25 951 LEU A C 1
ATOM 7556 O O . LEU A 1 951 ? 0.358 4.428 8.294 1.00 83.25 951 LEU A O 1
ATOM 7560 N N . ARG A 1 952 ? -0.632 4.754 10.279 1.00 88.06 952 ARG A N 1
ATOM 7561 C CA . ARG A 1 952 ? -1.578 5.788 9.857 1.00 88.06 952 ARG A CA 1
ATOM 7562 C C . ARG A 1 952 ? -1.112 7.134 10.409 1.00 88.06 952 ARG A C 1
ATOM 7564 O O . ARG A 1 952 ? -0.848 7.267 11.604 1.00 88.06 952 ARG A O 1
ATOM 7571 N N . PHE A 1 953 ? -0.995 8.106 9.514 1.00 92.62 953 PHE A N 1
ATOM 7572 C CA . PHE A 1 953 ? -0.663 9.484 9.845 1.00 92.62 953 PHE A CA 1
ATOM 7573 C C . PHE A 1 953 ? -1.918 10.190 10.364 1.00 92.62 953 PHE A C 1
ATOM 7575 O O . PHE A 1 953 ? -2.879 10.357 9.614 1.00 92.62 953 PHE A O 1
ATOM 7582 N N . CYS A 1 954 ? -1.923 10.566 11.641 1.00 92.94 954 CYS A N 1
ATOM 7583 C CA . CYS A 1 954 ? -3.039 11.260 12.276 1.00 92.94 954 CYS A CA 1
ATOM 7584 C C . CYS A 1 954 ? -2.575 12.608 12.835 1.00 92.94 954 CYS A C 1
ATOM 7586 O O . CYS A 1 954 ? -1.455 12.729 13.327 1.00 92.94 954 CYS A O 1
ATOM 7588 N N . ASN A 1 955 ? -3.456 13.603 12.816 1.00 95.00 955 ASN A N 1
ATOM 7589 C CA . ASN A 1 955 ? -3.261 14.873 13.507 1.00 95.00 955 ASN A CA 1
ATOM 7590 C C . ASN A 1 955 ? -4.137 14.907 14.759 1.00 95.00 955 ASN A C 1
ATOM 7592 O O . ASN A 1 955 ? -5.301 14.508 14.724 1.00 95.00 955 ASN A O 1
ATOM 7596 N N . ASP A 1 956 ? -3.583 15.384 15.869 1.00 94.50 956 ASP A N 1
ATOM 7597 C CA . ASP A 1 956 ? -4.325 15.550 17.114 1.00 94.50 956 ASP A CA 1
ATOM 7598 C C . ASP A 1 956 ? -5.058 16.896 17.138 1.00 94.50 956 ASP A C 1
ATOM 7600 O O . ASP A 1 956 ? -4.581 17.893 17.690 1.00 94.50 956 ASP A O 1
ATOM 7604 N N . PHE A 1 957 ? -6.239 16.908 16.526 1.00 96.00 957 PHE A N 1
ATOM 7605 C CA . PHE A 1 957 ? -7.118 18.073 16.476 1.00 96.00 957 PHE A CA 1
ATOM 7606 C C . PHE A 1 957 ? -8.008 18.238 17.715 1.00 96.00 957 PHE A C 1
ATOM 7608 O O . PHE A 1 957 ? -8.906 19.070 17.682 1.00 96.00 957 PHE A O 1
ATOM 7615 N N . ARG A 1 958 ? -7.796 17.511 18.825 1.00 94.69 958 ARG A N 1
ATOM 7616 C CA . ARG A 1 958 ? -8.707 17.565 19.993 1.00 94.69 958 ARG A CA 1
ATOM 7617 C C . ARG A 1 958 ? -8.940 18.986 20.513 1.00 94.69 958 ARG A C 1
ATOM 7619 O O . ARG A 1 958 ? -10.085 19.414 20.582 1.00 94.69 958 ARG A O 1
ATOM 7626 N N . LYS A 1 959 ? -7.871 19.753 20.753 1.00 94.88 959 LYS A N 1
ATOM 7627 C CA . LYS A 1 959 ? -7.983 21.155 21.200 1.00 94.88 959 LYS A CA 1
ATOM 7628 C C . LYS A 1 959 ? -8.618 22.082 20.165 1.00 94.88 959 LYS A C 1
ATOM 7630 O O . LYS A 1 959 ? -9.269 23.049 20.533 1.00 94.88 959 LYS A O 1
ATOM 7635 N N . LEU A 1 960 ? -8.405 21.811 18.875 1.00 95.75 960 LEU A N 1
ATOM 7636 C CA . LEU A 1 960 ? -9.059 22.565 17.807 1.00 95.75 960 LEU A CA 1
ATOM 7637 C C . LEU A 1 960 ? -10.562 22.268 17.794 1.00 95.75 960 LEU A C 1
ATOM 7639 O O . LEU A 1 960 ? -11.360 23.196 17.753 1.00 95.75 960 LEU A O 1
ATOM 7643 N N . ASN A 1 961 ? -10.943 20.995 17.888 1.00 95.44 961 ASN A N 1
ATOM 7644 C CA . ASN A 1 961 ? -12.335 20.557 17.926 1.00 95.44 961 ASN A CA 1
ATOM 7645 C C . ASN A 1 961 ? -13.084 21.101 19.154 1.00 95.44 961 ASN A C 1
ATOM 7647 O O . ASN A 1 961 ? -14.248 21.451 19.027 1.00 95.44 961 ASN A O 1
ATOM 7651 N N . GLU A 1 962 ? -12.429 21.206 20.317 1.00 94.25 962 GLU A N 1
ATOM 7652 C CA . GLU A 1 962 ? -13.018 21.760 21.553 1.00 94.25 962 GLU A CA 1
ATOM 7653 C C . GLU A 1 962 ? -13.492 23.213 21.405 1.00 94.25 962 GLU A C 1
ATOM 7655 O O . GLU A 1 962 ? -14.474 23.599 22.033 1.00 94.25 962 GLU A O 1
ATOM 7660 N N . ILE A 1 963 ? -12.813 24.012 20.576 1.00 92.38 963 ILE A N 1
ATOM 7661 C CA . ILE A 1 963 ? -13.167 25.420 20.334 1.00 92.38 963 ILE A CA 1
ATOM 7662 C C . ILE A 1 963 ? -13.907 25.640 19.012 1.00 92.38 963 ILE A C 1
ATOM 7664 O O . ILE A 1 963 ? -14.310 26.761 18.711 1.00 92.38 963 ILE A O 1
ATOM 7668 N N . SER A 1 964 ? -14.012 24.610 18.177 1.00 92.75 964 SER A N 1
ATOM 7669 C CA . SER A 1 964 ? -14.649 24.718 16.870 1.00 92.75 964 SER A CA 1
ATOM 7670 C C . SER A 1 964 ? -16.161 24.565 17.018 1.00 92.75 964 SER A C 1
ATOM 7672 O O . SER A 1 964 ? -16.650 23.775 17.827 1.00 92.75 964 SER A O 1
ATOM 7674 N N . LYS A 1 965 ? -16.928 25.329 16.241 1.00 91.06 965 LYS A N 1
ATOM 7675 C CA . LYS A 1 965 ? -18.389 25.231 16.215 1.00 91.06 965 LYS A CA 1
ATOM 7676 C C . LYS A 1 965 ? -18.783 23.882 15.614 1.00 91.06 965 LYS A C 1
ATOM 7678 O O . LYS A 1 965 ? -18.490 23.612 14.453 1.00 91.06 965 LYS A O 1
ATOM 7683 N N . PHE A 1 966 ? -19.451 23.047 16.406 1.00 86.44 966 PHE A N 1
ATOM 7684 C CA . PHE A 1 966 ? -19.925 21.741 15.958 1.00 86.44 966 PHE A CA 1
ATOM 7685 C C . PHE A 1 966 ? -21.039 21.883 14.913 1.00 86.44 966 PHE A C 1
ATOM 7687 O O . PHE A 1 966 ? -21.986 22.647 15.107 1.00 86.44 966 PHE A O 1
ATOM 7694 N N . ASP A 1 967 ? -20.917 21.136 13.817 1.00 83.88 967 ASP A N 1
ATOM 7695 C CA . ASP A 1 967 ? -21.924 21.035 12.761 1.00 83.88 967 ASP A CA 1
ATOM 7696 C C . ASP A 1 967 ? -22.797 19.800 13.024 1.00 83.88 967 ASP A C 1
ATOM 7698 O O . ASP A 1 967 ? -22.373 18.668 12.797 1.00 83.88 967 ASP A O 1
ATOM 7702 N N . GLY A 1 968 ? -24.003 20.023 13.548 1.00 82.38 968 GLY A N 1
ATOM 7703 C CA . GLY A 1 968 ? -24.957 18.973 13.914 1.00 82.38 968 GLY A CA 1
ATOM 7704 C C . GLY A 1 968 ? -25.758 18.410 12.738 1.00 82.38 968 GLY A C 1
ATOM 7705 O O . GLY A 1 968 ? -26.937 18.114 12.915 1.00 82.38 968 GLY A O 1
ATOM 7706 N N . TYR A 1 969 ? -25.168 18.310 11.543 1.00 91.94 969 TYR A N 1
ATOM 7707 C CA . TYR A 1 969 ? -25.838 17.726 10.378 1.00 91.94 969 TYR A CA 1
ATOM 7708 C C . TYR A 1 969 ? -26.282 16.278 10.676 1.00 91.94 969 TYR A C 1
ATOM 7710 O O . TYR A 1 969 ? -25.499 15.516 11.256 1.00 91.94 969 TYR A O 1
ATOM 7718 N N . PRO A 1 970 ? -27.518 15.886 10.313 1.00 85.62 970 PRO A N 1
ATOM 7719 C CA . PRO A 1 970 ? -28.063 14.584 10.673 1.00 85.62 970 PRO A CA 1
ATOM 7720 C C . PRO A 1 970 ? -27.278 13.449 10.011 1.00 85.62 970 PRO A C 1
ATOM 7722 O O . PRO A 1 970 ? -27.046 13.453 8.805 1.00 85.62 970 PRO A O 1
ATOM 7725 N N . MET A 1 971 ? -26.892 12.456 10.813 1.00 86.94 971 MET A N 1
ATOM 7726 C CA . MET A 1 971 ? -26.332 11.208 10.302 1.00 86.94 971 MET A CA 1
ATOM 7727 C C . MET A 1 971 ? -27.469 10.213 10.051 1.00 86.94 971 MET A C 1
ATOM 7729 O O . MET A 1 971 ? -28.322 10.060 10.931 1.00 86.94 971 MET A O 1
ATOM 7733 N N . PRO A 1 972 ? -27.494 9.521 8.898 1.00 85.38 972 PRO A N 1
ATOM 7734 C CA . PRO A 1 972 ? -28.518 8.522 8.626 1.00 85.38 972 PRO A CA 1
ATOM 7735 C C . PRO A 1 972 ? -28.448 7.382 9.647 1.00 85.38 972 PRO A C 1
ATOM 7737 O O . PRO A 1 972 ? -27.362 6.972 10.077 1.00 85.38 972 PRO A O 1
ATOM 7740 N N . ARG A 1 973 ? -29.612 6.856 10.039 1.00 84.56 973 ARG A N 1
ATOM 7741 C CA . ARG A 1 973 ? -29.678 5.674 10.902 1.00 84.56 973 ARG A CA 1
ATOM 7742 C C . ARG A 1 973 ? -29.234 4.449 10.114 1.00 84.56 973 ARG A C 1
ATOM 7744 O O . ARG A 1 973 ? -29.682 4.235 8.995 1.00 84.56 973 ARG A O 1
ATOM 7751 N N . VAL A 1 974 ? -28.368 3.638 10.722 1.00 84.56 974 VAL A N 1
ATOM 7752 C CA . VAL A 1 974 ? -27.883 2.392 10.107 1.00 84.56 974 VAL A CA 1
ATOM 7753 C C . VAL A 1 974 ? -29.053 1.467 9.776 1.00 84.56 974 VAL A C 1
ATOM 7755 O O . VAL A 1 974 ? -29.084 0.932 8.677 1.00 84.56 974 VAL A O 1
ATOM 7758 N N . ASP A 1 975 ? -30.027 1.355 10.681 1.00 83.44 975 ASP A N 1
ATOM 7759 C CA . ASP A 1 975 ? -31.218 0.516 10.503 1.00 83.44 975 ASP A CA 1
ATOM 7760 C C . ASP A 1 975 ? -31.995 0.918 9.234 1.00 83.44 975 ASP A C 1
ATOM 7762 O O . ASP A 1 975 ? -32.174 0.102 8.340 1.00 83.44 975 ASP A O 1
ATOM 7766 N N . GLU A 1 976 ? -32.298 2.211 9.061 1.00 85.00 976 GLU A N 1
ATOM 7767 C CA . GLU A 1 976 ? -33.006 2.719 7.872 1.00 85.00 976 GLU A CA 1
ATOM 7768 C C . GLU A 1 976 ? -32.232 2.508 6.562 1.00 85.00 976 GLU A C 1
ATOM 7770 O O . GLU A 1 976 ? -32.827 2.396 5.489 1.00 85.00 976 GLU A O 1
ATOM 7775 N N . LEU A 1 977 ? -30.896 2.510 6.616 1.00 87.25 977 LEU A N 1
ATOM 7776 C CA . LEU A 1 977 ? -30.070 2.211 5.447 1.00 87.25 977 LEU A CA 1
ATOM 7777 C C . LEU A 1 977 ? -30.108 0.723 5.098 1.00 87.25 977 LEU A C 1
ATOM 7779 O O . LEU A 1 977 ? -30.090 0.391 3.916 1.00 87.25 977 LEU A O 1
ATOM 7783 N N . LEU A 1 978 ? -30.155 -0.157 6.101 1.00 85.56 978 LEU A N 1
ATOM 7784 C CA . LEU A 1 978 ? -30.281 -1.601 5.906 1.00 85.56 978 LEU A CA 1
ATOM 7785 C C . LEU A 1 978 ? -31.670 -1.971 5.383 1.00 85.56 978 LEU A C 1
ATOM 7787 O O . LEU A 1 978 ? -31.762 -2.766 4.451 1.00 85.56 978 LEU A O 1
ATOM 7791 N N . ASP A 1 979 ? -32.722 -1.343 5.906 1.00 84.75 979 ASP A N 1
ATOM 7792 C CA . ASP A 1 979 ? -34.106 -1.594 5.492 1.00 84.75 979 ASP A CA 1
ATOM 7793 C C . ASP A 1 979 ? -34.316 -1.310 4.002 1.00 84.75 979 ASP A C 1
ATOM 7795 O O . ASP A 1 979 ? -34.959 -2.087 3.298 1.00 84.75 979 ASP A O 1
ATOM 7799 N N . ARG A 1 980 ? -33.704 -0.236 3.481 1.00 81.06 980 ARG A N 1
ATOM 7800 C CA . ARG A 1 980 ? -33.775 0.107 2.050 1.00 81.06 980 ARG A CA 1
ATOM 7801 C C . ARG A 1 980 ? -33.164 -0.949 1.142 1.00 81.06 980 ARG A C 1
ATOM 7803 O O . ARG A 1 980 ? -33.566 -1.047 -0.013 1.00 81.06 980 ARG A O 1
ATOM 7810 N N . LEU A 1 981 ? -32.185 -1.710 1.630 1.00 79.50 981 LEU A N 1
ATOM 7811 C CA . LEU A 1 981 ? -31.499 -2.708 0.813 1.00 79.50 981 LEU A CA 1
ATOM 7812 C C . LEU A 1 981 ? -32.432 -3.871 0.474 1.00 79.50 981 LEU A C 1
ATOM 7814 O O . LEU A 1 981 ? -32.284 -4.433 -0.607 1.00 79.50 981 LEU A O 1
ATOM 7818 N N . GLY A 1 982 ? -33.424 -4.152 1.330 1.00 68.75 982 GLY A N 1
ATOM 7819 C CA . GLY A 1 982 ? -34.614 -4.944 1.013 1.00 68.75 982 GLY A CA 1
ATOM 7820 C C . GLY A 1 982 ? -34.359 -6.216 0.198 1.00 68.75 982 GLY A C 1
ATOM 7821 O O . GLY A 1 982 ? -33.347 -6.905 0.355 1.00 68.75 982 GLY A O 1
ATOM 7822 N N . GLY A 1 983 ? -35.279 -6.502 -0.728 1.00 70.94 983 GLY A N 1
ATOM 7823 C CA . GLY A 1 983 ? -35.218 -7.619 -1.679 1.00 70.94 983 GLY A CA 1
ATOM 7824 C C . GLY A 1 983 ? -34.121 -7.513 -2.749 1.00 70.94 983 GLY A C 1
ATOM 7825 O O . GLY A 1 983 ? -34.231 -8.145 -3.799 1.00 70.94 983 GLY A O 1
ATOM 7826 N N . ALA A 1 984 ? -33.062 -6.724 -2.530 1.00 83.62 984 ALA A N 1
ATOM 7827 C CA . ALA A 1 984 ? -31.989 -6.574 -3.503 1.00 83.62 984 ALA A CA 1
ATOM 7828 C C . ALA A 1 984 ? -31.351 -7.920 -3.863 1.00 83.62 984 ALA A C 1
ATOM 7830 O O . ALA A 1 984 ? -30.806 -8.639 -3.018 1.00 83.62 984 ALA A O 1
ATOM 7831 N N . ARG A 1 985 ? -31.368 -8.217 -5.165 1.00 86.12 985 ARG A N 1
ATOM 7832 C CA . ARG A 1 985 ? -30.684 -9.371 -5.762 1.00 86.12 985 ARG A CA 1
ATOM 7833 C C . ARG A 1 985 ? -29.282 -9.008 -6.242 1.00 86.12 985 ARG A C 1
ATOM 7835 O O . ARG A 1 985 ? -28.423 -9.883 -6.310 1.00 86.12 985 ARG A O 1
ATOM 7842 N N . PHE A 1 986 ? -29.052 -7.728 -6.546 1.00 92.75 986 PHE A N 1
ATOM 7843 C CA . PHE A 1 986 ? -27.764 -7.193 -6.977 1.00 92.75 986 PHE A CA 1
ATOM 7844 C C . PHE A 1 986 ? -27.374 -5.984 -6.133 1.00 92.75 986 PHE A C 1
ATOM 7846 O O . PHE A 1 986 ? -28.127 -5.015 -6.020 1.00 92.75 986 PHE A O 1
ATOM 7853 N N . ILE A 1 987 ? -26.175 -6.037 -5.560 1.00 94.44 987 ILE A N 1
ATOM 7854 C CA . ILE A 1 987 ? -25.626 -5.034 -4.653 1.00 94.44 987 ILE A CA 1
ATOM 7855 C C . ILE A 1 987 ? -24.223 -4.656 -5.124 1.00 94.44 987 ILE A C 1
ATOM 7857 O O . ILE A 1 987 ? -23.364 -5.510 -5.331 1.00 94.44 987 ILE A O 1
ATOM 7861 N N . SER A 1 988 ? -23.966 -3.361 -5.247 1.00 96.12 988 SER A N 1
ATOM 7862 C CA . SER A 1 988 ? -22.646 -2.811 -5.541 1.00 96.12 988 SER A CA 1
ATOM 7863 C C . SER A 1 988 ? -22.210 -1.882 -4.416 1.00 96.12 988 SER A C 1
ATOM 7865 O O . SER A 1 988 ? -22.955 -0.979 -4.041 1.00 96.12 988 SER A O 1
ATOM 7867 N N . THR A 1 989 ? -21.002 -2.074 -3.892 1.00 94.81 989 THR A N 1
ATOM 7868 C CA . THR A 1 989 ? -20.375 -1.203 -2.893 1.00 94.81 989 THR A CA 1
ATOM 7869 C C . THR A 1 989 ? -19.195 -0.453 -3.507 1.00 94.81 989 THR A C 1
ATOM 7871 O O . THR A 1 989 ? -18.302 -1.036 -4.127 1.00 94.81 989 THR A O 1
ATOM 7874 N N . ILE A 1 990 ? -19.192 0.868 -3.349 1.00 95.31 990 ILE A N 1
ATOM 7875 C CA . ILE A 1 990 ? -18.207 1.781 -3.931 1.00 95.31 990 ILE A CA 1
ATOM 7876 C C . ILE A 1 990 ? -17.449 2.459 -2.780 1.00 95.31 990 ILE A C 1
ATOM 7878 O O . ILE A 1 990 ? -18.033 3.226 -2.022 1.00 95.31 990 ILE A O 1
ATOM 7882 N N . ASP A 1 991 ? -16.143 2.189 -2.658 1.00 94.31 991 ASP A N 1
ATOM 7883 C CA . ASP A 1 991 ? -15.254 2.824 -1.663 1.00 94.31 991 ASP A CA 1
ATOM 7884 C C . ASP A 1 991 ? -14.588 4.046 -2.299 1.00 94.31 991 ASP A C 1
ATOM 7886 O O . ASP A 1 991 ? -13.786 3.920 -3.232 1.00 94.31 991 ASP A O 1
ATOM 7890 N N . LEU A 1 992 ? -14.911 5.242 -1.804 1.00 94.94 992 LEU A N 1
ATOM 7891 C CA . LEU A 1 992 ? -14.303 6.474 -2.301 1.00 94.94 992 LEU A CA 1
ATOM 7892 C C . LEU A 1 992 ? -12.807 6.539 -1.962 1.00 94.94 992 LEU A C 1
ATOM 7894 O O . LEU A 1 992 ? -12.374 6.349 -0.822 1.00 94.94 992 LEU A O 1
ATOM 7898 N N . THR A 1 993 ? -11.986 6.895 -2.952 1.00 93.38 993 THR A N 1
ATOM 7899 C CA . THR A 1 993 ? -10.532 6.980 -2.792 1.00 93.38 993 THR A CA 1
ATOM 7900 C C . THR A 1 993 ? -10.162 8.072 -1.802 1.00 93.38 993 THR A C 1
ATOM 7902 O O . THR A 1 993 ? -10.104 9.254 -2.135 1.00 93.38 993 THR A O 1
ATOM 7905 N N . LYS A 1 994 ? -9.848 7.661 -0.569 1.00 90.81 994 LYS A N 1
ATOM 7906 C CA . LYS A 1 994 ? -9.480 8.579 0.521 1.00 90.81 994 LYS A CA 1
ATOM 7907 C C . LYS A 1 994 ? -10.532 9.686 0.683 1.00 90.81 994 LYS A C 1
ATOM 7909 O O . LYS A 1 994 ? -10.152 10.851 0.680 1.00 90.81 994 LYS A O 1
ATOM 7914 N N . GLY A 1 995 ? -11.811 9.314 0.801 1.00 89.62 995 GLY A N 1
ATOM 7915 C CA . GLY A 1 995 ? -12.994 10.193 0.806 1.00 89.62 995 GLY A CA 1
ATOM 7916 C C . GLY A 1 995 ? -12.742 11.635 1.244 1.00 89.62 995 GLY A C 1
ATOM 7917 O O . GLY A 1 995 ? -12.751 12.535 0.405 1.00 89.62 995 GLY A O 1
ATOM 7918 N N . TYR A 1 996 ? -12.408 11.863 2.519 1.00 94.38 996 TYR A N 1
ATOM 7919 C CA . TYR A 1 996 ? -12.167 13.215 3.055 1.00 94.38 996 TYR A CA 1
ATOM 7920 C C . TYR A 1 996 ? -11.142 14.040 2.267 1.00 94.38 996 TYR A C 1
ATOM 7922 O O . TYR A 1 996 ? -11.347 15.223 2.021 1.00 94.38 996 TYR A O 1
ATOM 7930 N N . TRP A 1 997 ? -10.069 13.429 1.773 1.00 95.12 997 TRP A N 1
ATOM 7931 C CA . TRP A 1 997 ? -9.064 14.142 0.987 1.00 95.12 997 TRP A CA 1
ATOM 7932 C C . TRP A 1 997 ? -9.574 14.649 -0.363 1.00 95.12 997 TRP A C 1
ATOM 7934 O O . TRP A 1 997 ? -8.850 15.402 -1.009 1.00 95.12 997 TRP A O 1
ATOM 7944 N N . GLN A 1 998 ? -10.763 14.248 -0.808 1.00 95.06 998 GLN A N 1
ATOM 7945 C CA . GLN A 1 998 ? -11.393 14.760 -2.025 1.00 95.06 998 GLN A CA 1
ATOM 7946 C C . GLN A 1 998 ? -12.199 16.045 -1.776 1.00 95.06 998 GLN A C 1
ATOM 7948 O O . GLN A 1 998 ? -12.518 16.745 -2.735 1.00 95.06 998 GLN A O 1
ATOM 7953 N N . LEU A 1 999 ? -12.473 16.391 -0.511 1.00 96.75 999 LEU A N 1
ATOM 7954 C CA . LEU A 1 999 ? -13.264 17.555 -0.114 1.00 96.75 999 LEU A CA 1
ATOM 7955 C C . LEU A 1 999 ? -12.336 18.735 0.248 1.00 96.75 999 LEU A C 1
ATOM 7957 O O . LEU A 1 999 ? -11.541 18.619 1.183 1.00 96.75 999 LEU A O 1
ATOM 7961 N N . PRO A 1 1000 ? -12.365 19.863 -0.483 1.00 97.81 1000 PRO A N 1
ATOM 7962 C CA . PRO A 1 1000 ? -11.493 21.012 -0.225 1.00 97.81 1000 PRO A CA 1
ATOM 7963 C C . PRO A 1 1000 ? -11.822 21.755 1.081 1.00 97.81 1000 PRO A C 1
ATOM 7965 O O . PRO A 1 1000 ? -12.974 21.843 1.499 1.00 97.81 1000 PRO A O 1
ATOM 7968 N N . LEU A 1 1001 ? -10.799 22.334 1.713 1.00 98.00 1001 LEU A N 1
ATOM 7969 C CA . LEU A 1 1001 ? -10.986 23.287 2.813 1.00 98.00 1001 LEU A CA 1
ATOM 7970 C C . LEU A 1 1001 ? -11.201 24.700 2.265 1.00 98.00 1001 LEU A C 1
ATOM 7972 O O . LEU A 1 1001 ? -10.569 25.076 1.272 1.00 98.00 1001 LEU A O 1
ATOM 7976 N N . SER A 1 1002 ? -12.012 25.496 2.962 1.00 95.81 1002 SER A N 1
ATOM 7977 C CA . SER A 1 1002 ? -12.045 26.951 2.781 1.00 95.81 1002 SER A CA 1
ATOM 7978 C C . SER A 1 1002 ? -10.659 27.555 3.053 1.00 95.81 1002 SER A C 1
ATOM 7980 O O . SER A 1 1002 ? -9.864 27.002 3.820 1.00 95.81 1002 SER A O 1
ATOM 7982 N N . GLU A 1 1003 ? -10.353 28.712 2.461 1.00 91.88 1003 GLU A N 1
ATOM 7983 C CA . GLU A 1 1003 ? -9.052 29.370 2.660 1.00 91.88 1003 GLU A CA 1
ATOM 7984 C C . GLU A 1 1003 ? -8.781 29.678 4.146 1.00 91.88 1003 GLU A C 1
ATOM 7986 O O . GLU A 1 1003 ? -7.682 29.433 4.644 1.00 91.88 1003 GLU A O 1
ATOM 7991 N N . SER A 1 1004 ? -9.812 30.105 4.884 1.00 91.75 1004 SER A N 1
ATOM 7992 C CA . SER A 1 1004 ? -9.770 30.370 6.329 1.00 91.75 1004 SER A CA 1
ATOM 7993 C C . SER A 1 1004 ? -9.519 29.122 7.179 1.00 91.75 1004 SER A C 1
ATOM 7995 O O . SER A 1 1004 ? -8.869 29.205 8.226 1.00 91.75 1004 SER A O 1
ATOM 7997 N N . ALA A 1 1005 ? -10.024 27.956 6.766 1.00 95.81 1005 ALA A N 1
ATOM 7998 C CA . ALA A 1 1005 ? -9.861 26.715 7.516 1.00 95.81 1005 ALA A CA 1
ATOM 7999 C C . ALA A 1 1005 ? -8.468 26.101 7.358 1.00 95.81 1005 ALA A C 1
ATOM 8001 O O . ALA A 1 1005 ? -7.982 25.469 8.301 1.00 95.81 1005 ALA A O 1
ATOM 8002 N N . LYS A 1 1006 ? -7.801 26.293 6.208 1.00 97.56 1006 LYS A N 1
ATOM 8003 C CA . LYS A 1 1006 ? -6.468 25.718 5.939 1.00 97.56 1006 LYS A CA 1
ATOM 8004 C C . LYS A 1 1006 ? -5.491 26.034 7.061 1.00 97.56 1006 LYS A C 1
ATOM 8006 O O . LYS A 1 1006 ? -4.911 25.113 7.638 1.00 97.56 1006 LYS A O 1
ATOM 8011 N N . GLU A 1 1007 ? -5.369 27.307 7.435 1.00 94.88 1007 GLU A N 1
ATOM 8012 C CA . GLU A 1 1007 ? -4.441 27.740 8.482 1.00 94.88 1007 GLU A CA 1
ATOM 8013 C C . GLU A 1 1007 ? -4.702 27.051 9.824 1.00 94.88 1007 GLU A C 1
ATOM 8015 O O . GLU A 1 1007 ? -3.748 26.698 10.516 1.00 94.88 1007 GLU A O 1
ATOM 8020 N N . LYS A 1 1008 ? -5.966 26.790 10.177 1.00 96.38 1008 LYS A N 1
ATOM 8021 C CA . LYS A 1 1008 ? -6.351 26.149 11.447 1.00 96.38 1008 LYS A CA 1
ATOM 8022 C C . LYS A 1 1008 ? -5.945 24.678 11.511 1.00 96.38 1008 LYS A C 1
ATOM 8024 O O . LYS A 1 1008 ? -5.695 24.151 12.593 1.00 96.38 1008 LYS A O 1
ATOM 8029 N N . THR A 1 1009 ? -5.806 24.025 10.357 1.00 97.62 1009 THR A N 1
ATOM 8030 C CA . THR A 1 1009 ? -5.331 22.635 10.256 1.00 97.62 1009 THR A CA 1
ATOM 8031 C C . THR A 1 1009 ? -3.810 22.491 10.305 1.00 97.62 1009 THR A C 1
ATOM 8033 O O . THR A 1 1009 ? -3.297 21.382 10.139 1.00 97.62 1009 THR A O 1
ATOM 8036 N N . ALA A 1 1010 ? -3.074 23.588 10.505 1.00 97.75 1010 ALA A N 1
ATOM 8037 C CA . ALA A 1 1010 ? -1.623 23.561 10.474 1.00 97.75 1010 ALA A CA 1
ATOM 8038 C C . ALA A 1 1010 ? -1.023 22.620 11.532 1.00 97.75 1010 ALA A C 1
ATOM 8040 O O . ALA A 1 1010 ? -1.560 22.429 12.626 1.00 97.75 1010 ALA A O 1
ATOM 8041 N N . PHE A 1 1011 ? 0.112 22.015 11.199 1.00 97.44 1011 PHE A N 1
ATOM 8042 C CA . PHE A 1 1011 ? 0.811 21.042 12.023 1.00 97.44 1011 PHE A CA 1
ATOM 8043 C C . PHE A 1 1011 ? 2.306 21.029 11.724 1.00 97.44 1011 PHE A C 1
ATOM 8045 O O . PHE A 1 1011 ? 2.741 21.237 10.589 1.00 97.44 1011 PHE A O 1
ATOM 8052 N N . SER A 1 1012 ? 3.109 20.710 12.737 1.00 94.81 1012 SER A N 1
ATOM 8053 C CA . SER A 1 1012 ? 4.562 20.646 12.587 1.00 94.81 1012 SER A CA 1
ATOM 8054 C C . SER A 1 1012 ? 5.094 19.218 12.692 1.00 94.81 1012 SER A C 1
ATOM 8056 O O . SER A 1 1012 ? 4.637 18.398 13.488 1.00 94.81 1012 SER A O 1
ATOM 8058 N N . THR A 1 1013 ? 6.121 18.947 11.894 1.00 93.25 1013 THR A N 1
ATOM 8059 C CA . THR A 1 1013 ? 6.908 17.709 11.868 1.00 93.25 1013 THR A CA 1
ATOM 8060 C C . THR A 1 1013 ? 8.395 18.067 11.978 1.00 93.25 1013 THR A C 1
ATOM 8062 O O . THR A 1 1013 ? 8.749 19.222 11.731 1.00 93.25 1013 THR A O 1
ATOM 8065 N N . PRO A 1 1014 ? 9.302 17.113 12.263 1.00 87.19 1014 PRO A N 1
ATOM 8066 C CA . PRO A 1 1014 ? 10.742 17.390 12.243 1.00 87.19 1014 PRO A CA 1
ATOM 8067 C C . PRO A 1 1014 ? 11.255 17.966 10.909 1.00 87.19 1014 PRO A C 1
ATOM 8069 O O . PRO A 1 1014 ? 12.274 18.645 10.894 1.00 87.19 1014 PRO A O 1
ATOM 8072 N N . GLY A 1 1015 ? 10.555 17.705 9.797 1.00 86.56 1015 GLY A N 1
ATOM 8073 C CA . GLY A 1 1015 ? 10.916 18.184 8.459 1.00 86.56 1015 GLY A CA 1
ATOM 8074 C C . GLY A 1 1015 ? 10.259 19.502 8.032 1.00 86.56 1015 GLY A C 1
ATOM 8075 O O . GLY A 1 1015 ? 10.494 19.944 6.910 1.00 86.56 1015 GLY A O 1
ATOM 8076 N N . GLY A 1 1016 ? 9.417 20.119 8.869 1.00 91.50 1016 GLY A N 1
ATOM 8077 C CA . GLY A 1 1016 ? 8.778 21.401 8.550 1.00 91.50 1016 GLY A CA 1
ATOM 8078 C C . GLY A 1 1016 ? 7.376 21.585 9.128 1.00 91.50 1016 GLY A C 1
ATOM 8079 O O . GLY A 1 1016 ? 6.817 20.682 9.758 1.00 91.50 1016 GLY A O 1
ATOM 8080 N N . HIS A 1 1017 ? 6.820 22.774 8.880 1.00 96.88 1017 HIS A N 1
ATOM 8081 C CA . HIS A 1 1017 ? 5.462 23.183 9.250 1.00 96.88 1017 HIS A CA 1
ATOM 8082 C C . HIS A 1 1017 ? 4.552 23.192 8.019 1.00 96.88 1017 HIS A C 1
ATOM 8084 O O . HIS A 1 1017 ? 4.924 23.725 6.969 1.00 96.88 1017 HIS A O 1
ATOM 8090 N N . TRP A 1 1018 ? 3.377 22.587 8.141 1.00 98.12 1018 TRP A N 1
ATOM 8091 C CA . TRP A 1 1018 ? 2.492 22.249 7.027 1.00 98.12 1018 TRP A CA 1
ATOM 8092 C C . TRP A 1 1018 ? 1.042 22.571 7.375 1.00 98.12 1018 TRP A C 1
ATOM 8094 O O . TRP A 1 1018 ? 0.701 22.654 8.548 1.00 98.12 1018 TRP A O 1
ATOM 8104 N N . GLN A 1 1019 ? 0.187 22.729 6.369 1.00 98.06 1019 GLN A N 1
ATOM 8105 C CA . GLN A 1 1019 ? -1.267 22.831 6.522 1.00 98.06 1019 GLN A CA 1
ATOM 8106 C C . GLN A 1 1019 ? -1.969 22.024 5.436 1.00 98.06 1019 GLN A C 1
ATOM 8108 O O . GLN A 1 1019 ? -1.393 21.793 4.368 1.00 98.06 1019 GLN A O 1
ATOM 8113 N N . TYR A 1 1020 ? -3.196 21.585 5.705 1.00 98.31 1020 TYR A N 1
ATOM 8114 C CA . TYR A 1 1020 ? -3.991 20.862 4.723 1.00 98.31 1020 TYR A CA 1
ATOM 8115 C C . TYR A 1 1020 ? -4.671 21.817 3.742 1.00 98.31 1020 TYR A C 1
ATOM 8117 O O . TYR A 1 1020 ? -5.046 22.930 4.095 1.00 98.31 1020 TYR A O 1
ATOM 8125 N N . ARG A 1 1021 ? -4.846 21.354 2.502 1.00 97.81 1021 ARG A N 1
ATOM 8126 C CA . ARG A 1 1021 ? -5.681 21.990 1.467 1.00 97.81 1021 ARG A CA 1
ATOM 8127 C C . ARG A 1 1021 ? -7.067 21.349 1.355 1.00 97.81 1021 ARG A C 1
ATOM 8129 O O . ARG A 1 1021 ? -7.959 21.910 0.728 1.00 97.81 1021 ARG A O 1
ATOM 8136 N N . VAL A 1 1022 ? -7.217 20.159 1.924 1.00 97.56 1022 VAL A N 1
ATOM 8137 C CA . VAL A 1 1022 ? -8.410 19.307 1.869 1.00 97.56 1022 VAL A CA 1
ATOM 8138 C C . VAL A 1 1022 ? -8.725 18.766 3.247 1.00 97.56 1022 VAL A C 1
ATOM 8140 O O . VAL A 1 1022 ? -7.849 18.759 4.106 1.00 97.56 1022 VAL A O 1
ATOM 8143 N N . LEU A 1 1023 ? -9.954 18.312 3.453 1.00 96.50 1023 LEU A N 1
ATOM 8144 C CA . LEU A 1 1023 ? -10.467 17.852 4.731 1.00 96.50 1023 LEU A CA 1
ATOM 8145 C C . LEU A 1 1023 ? -9.588 16.718 5.300 1.00 96.50 1023 LEU A C 1
ATOM 8147 O O . LEU A 1 1023 ? -9.529 15.627 4.724 1.00 96.50 1023 LEU A O 1
ATOM 8151 N N . PRO A 1 1024 ? -8.859 16.946 6.409 1.00 95.12 1024 PRO A N 1
ATOM 8152 C CA . PRO A 1 1024 ? -8.102 15.892 7.064 1.00 95.12 1024 PRO A CA 1
ATOM 8153 C C . PRO A 1 1024 ? -8.995 15.052 7.984 1.00 95.12 1024 PRO A C 1
ATOM 8155 O O . PRO A 1 1024 ? -10.055 15.477 8.442 1.00 95.12 1024 PRO A O 1
ATOM 8158 N N . PHE A 1 1025 ? -8.515 13.858 8.330 1.00 91.12 1025 PHE A N 1
ATOM 8159 C CA . PHE A 1 1025 ? -9.143 13.041 9.366 1.00 91.12 1025 PHE A CA 1
ATOM 8160 C C . PHE A 1 1025 ? -8.986 13.688 10.749 1.00 91.12 1025 PHE A C 1
ATOM 8162 O O . PHE A 1 1025 ? -7.945 14.267 11.060 1.00 91.12 1025 PHE A O 1
ATOM 8169 N N . GLY A 1 1026 ? -9.995 13.514 11.603 1.00 90.44 1026 GLY A N 1
ATOM 8170 C CA . GLY A 1 1026 ? -9.952 13.913 13.012 1.00 90.44 1026 GLY A CA 1
ATOM 8171 C C . GLY A 1 1026 ? -10.603 15.259 13.329 1.00 90.44 1026 GLY A C 1
ATOM 8172 O O . GLY A 1 1026 ? -10.721 15.583 14.507 1.00 90.44 1026 GLY A O 1
ATOM 8173 N N . LEU A 1 1027 ? -11.062 16.017 12.329 1.00 93.81 1027 LEU A N 1
ATOM 8174 C CA . LEU A 1 1027 ? -11.919 17.180 12.563 1.00 93.81 1027 LEU A CA 1
ATOM 8175 C C . LEU A 1 1027 ? -13.342 16.727 12.904 1.00 93.81 1027 LEU A C 1
ATOM 8177 O O . LEU A 1 1027 ? -13.918 15.893 12.209 1.00 93.81 1027 LEU A O 1
ATOM 8181 N N . HIS A 1 1028 ? -13.917 17.281 13.968 1.00 87.94 1028 HIS A N 1
ATOM 8182 C CA . HIS A 1 1028 ? -15.235 16.871 14.466 1.00 87.94 1028 HIS A CA 1
ATOM 8183 C C . HIS A 1 1028 ? -16.401 17.178 13.504 1.00 87.94 1028 HIS A C 1
ATOM 8185 O O . HIS A 1 1028 ? -17.368 16.426 13.484 1.00 87.94 1028 HIS A O 1
ATOM 8191 N N . GLY A 1 1029 ? -16.297 18.223 12.675 1.00 88.69 1029 GLY A N 1
ATOM 8192 C CA . GLY A 1 1029 ? -17.291 18.554 11.646 1.00 88.69 1029 GLY A CA 1
ATOM 8193 C C . GLY A 1 1029 ? -17.094 17.817 10.314 1.00 88.69 1029 GLY A C 1
ATOM 8194 O O . GLY A 1 1029 ? -17.911 17.973 9.410 1.00 88.69 1029 GLY A O 1
ATOM 8195 N N . ALA A 1 1030 ? -16.027 17.017 10.167 1.00 92.69 1030 ALA A N 1
ATOM 8196 C CA . ALA A 1 1030 ? -15.741 16.313 8.917 1.00 92.69 1030 ALA A CA 1
ATOM 8197 C C . ALA A 1 1030 ? -16.868 15.348 8.492 1.00 92.69 1030 ALA A C 1
ATOM 8199 O O . ALA A 1 1030 ? -17.278 15.430 7.334 1.00 92.69 1030 ALA A O 1
ATOM 8200 N N . PRO A 1 1031 ? -17.424 14.495 9.386 1.00 91.94 1031 PRO A N 1
ATOM 8201 C CA . PRO A 1 1031 ? -18.512 13.590 9.014 1.00 91.94 1031 PRO A CA 1
ATOM 8202 C C . PRO A 1 1031 ? -19.759 14.336 8.528 1.00 91.94 1031 PRO A C 1
ATOM 8204 O O . PRO A 1 1031 ? -20.330 13.968 7.510 1.00 91.94 1031 PRO A O 1
ATOM 8207 N N . ALA A 1 1032 ? -20.128 15.428 9.203 1.00 93.06 1032 ALA A N 1
ATOM 8208 C CA . ALA A 1 1032 ? -21.286 16.249 8.861 1.00 93.06 1032 ALA A CA 1
ATOM 8209 C C . ALA A 1 1032 ? -21.173 16.856 7.454 1.00 93.06 1032 ALA A C 1
ATOM 8211 O O . ALA A 1 1032 ? -22.086 16.739 6.639 1.00 93.06 1032 ALA A O 1
ATOM 8212 N N . THR A 1 1033 ? -20.029 17.470 7.137 1.00 93.88 1033 THR A N 1
ATOM 8213 C CA . THR A 1 1033 ? -19.808 18.056 5.806 1.00 93.88 1033 THR A CA 1
ATOM 8214 C C . THR A 1 1033 ? -19.737 16.984 4.719 1.00 93.88 1033 THR A C 1
ATOM 8216 O O . THR A 1 1033 ? -20.248 17.194 3.619 1.00 93.88 1033 THR A O 1
ATOM 8219 N N . PHE A 1 1034 ? -19.138 15.829 5.020 1.00 94.06 1034 PHE A N 1
ATOM 8220 C CA . PHE A 1 1034 ? -19.038 14.734 4.061 1.00 94.06 1034 PHE A CA 1
ATOM 8221 C C . PHE A 1 1034 ? -20.397 14.084 3.783 1.00 94.06 1034 PHE A C 1
ATOM 8223 O O . PHE A 1 1034 ? -20.750 13.891 2.623 1.00 94.06 1034 PHE A O 1
ATOM 8230 N N . GLN A 1 1035 ? -21.196 13.820 4.820 1.00 93.44 1035 GLN A N 1
ATOM 8231 C CA . GLN A 1 1035 ? -22.550 13.294 4.649 1.00 93.44 1035 GLN A CA 1
ATOM 8232 C C . GLN A 1 1035 ? -23.420 14.273 3.857 1.00 93.44 1035 GLN A C 1
ATOM 8234 O O . GLN A 1 1035 ? -24.081 13.865 2.911 1.00 93.44 1035 GLN A O 1
ATOM 8239 N N . ARG A 1 1036 ? -23.332 15.580 4.144 1.00 94.50 1036 ARG A N 1
ATOM 8240 C CA . ARG A 1 1036 ? -24.028 16.617 3.366 1.00 94.50 1036 ARG A CA 1
ATOM 8241 C C . ARG A 1 1036 ? -23.656 16.583 1.884 1.00 94.50 1036 ARG A C 1
ATOM 8243 O O . ARG A 1 1036 ? -24.533 16.697 1.034 1.00 94.50 1036 ARG A O 1
ATOM 8250 N N . MET A 1 1037 ? -22.372 16.422 1.565 1.00 95.31 1037 MET A N 1
ATOM 8251 C CA . MET A 1 1037 ? -21.911 16.276 0.181 1.00 95.31 1037 MET A CA 1
ATOM 8252 C C . MET A 1 1037 ? -22.544 15.052 -0.490 1.00 95.31 1037 MET A C 1
ATOM 8254 O O . MET A 1 1037 ? -23.049 15.163 -1.607 1.00 95.31 1037 MET A O 1
ATOM 8258 N N . MET A 1 1038 ? -22.530 13.905 0.192 1.00 94.50 1038 MET A N 1
ATOM 8259 C CA . MET A 1 1038 ? -23.091 12.663 -0.337 1.00 94.50 1038 MET A CA 1
ATOM 8260 C C . MET A 1 1038 ? -24.608 12.743 -0.503 1.00 94.50 1038 MET A C 1
ATOM 8262 O O . MET A 1 1038 ? -25.115 12.288 -1.520 1.00 94.50 1038 MET A O 1
ATOM 8266 N N . ASP A 1 1039 ? -25.331 13.381 0.414 1.00 92.75 1039 ASP A N 1
ATOM 8267 C CA . ASP A 1 1039 ? -26.781 13.568 0.297 1.00 92.75 1039 ASP A CA 1
ATOM 8268 C C . ASP A 1 1039 ? -27.150 14.495 -0.870 1.00 92.75 1039 ASP A C 1
ATOM 8270 O O . ASP A 1 1039 ? -28.146 14.261 -1.556 1.00 92.75 1039 ASP A O 1
ATOM 8274 N N . ILE A 1 1040 ? -26.351 15.541 -1.125 1.00 93.75 1040 ILE A N 1
ATOM 8275 C CA . ILE A 1 1040 ? -26.515 16.407 -2.305 1.00 93.75 1040 ILE A CA 1
ATOM 8276 C C . ILE A 1 1040 ? -26.289 15.593 -3.581 1.00 93.75 1040 ILE A C 1
ATOM 8278 O O . ILE A 1 1040 ? -27.115 15.652 -4.490 1.00 93.75 1040 ILE A O 1
ATOM 8282 N N . LEU A 1 1041 ? -25.200 14.822 -3.630 1.00 94.31 1041 LEU A N 1
ATOM 8283 C CA . LEU A 1 1041 ? -24.823 14.017 -4.791 1.00 94.31 1041 LEU A CA 1
ATOM 8284 C C . LEU A 1 1041 ? -25.840 12.909 -5.079 1.00 94.31 1041 LEU A C 1
ATOM 8286 O O . LEU A 1 1041 ? -26.215 12.699 -6.225 1.00 94.31 1041 LEU A O 1
ATOM 8290 N N . LEU A 1 1042 ? -26.308 12.213 -4.044 1.00 93.94 1042 LEU A N 1
ATOM 8291 C CA . LEU A 1 1042 ? -27.200 11.061 -4.166 1.00 93.94 1042 LEU A CA 1
ATOM 8292 C C . LEU A 1 1042 ? -28.678 11.428 -4.173 1.00 93.94 1042 LEU A C 1
ATOM 8294 O O . LEU A 1 1042 ? -29.507 10.529 -4.287 1.00 93.94 1042 LEU A O 1
ATOM 8298 N N . ARG A 1 1043 ? -29.042 12.712 -4.084 1.00 93.25 1043 ARG A N 1
ATOM 8299 C CA . ARG A 1 1043 ? -30.444 13.156 -4.137 1.00 93.25 1043 ARG A CA 1
ATOM 8300 C C . ARG A 1 1043 ? -31.232 12.533 -5.306 1.00 93.25 1043 ARG A C 1
ATOM 8302 O O . ARG A 1 1043 ? -32.329 12.044 -5.049 1.00 93.25 1043 ARG A O 1
ATOM 8309 N N . PRO A 1 1044 ? -30.700 12.453 -6.545 1.00 92.56 1044 PRO A N 1
ATOM 8310 C CA . PRO A 1 1044 ? -31.397 11.814 -7.670 1.00 92.56 1044 PRO A CA 1
ATOM 8311 C C . PRO A 1 1044 ? -31.448 10.276 -7.594 1.00 92.56 1044 PRO A C 1
ATOM 8313 O O . PRO A 1 1044 ? -32.135 9.636 -8.391 1.00 92.56 1044 PRO A O 1
ATOM 8316 N N . HIS A 1 1045 ? -30.693 9.669 -6.675 1.00 94.06 1045 HIS A N 1
ATOM 8317 C CA . HIS A 1 1045 ? -30.481 8.225 -6.566 1.00 94.06 1045 HIS A CA 1
ATOM 8318 C C . HIS A 1 1045 ? -31.009 7.622 -5.257 1.00 94.06 1045 HIS A C 1
ATOM 8320 O O . HIS A 1 1045 ? -30.946 6.407 -5.098 1.00 94.06 1045 HIS A O 1
ATOM 8326 N N . GLN A 1 1046 ? -31.553 8.430 -4.339 1.00 88.94 1046 GLN A N 1
ATOM 8327 C CA . GLN A 1 1046 ? -31.996 7.986 -3.008 1.00 88.94 1046 GLN A CA 1
ATOM 8328 C C . GLN A 1 1046 ? -32.900 6.740 -2.971 1.00 88.94 1046 GLN A C 1
ATOM 8330 O O . GLN A 1 1046 ? -32.776 5.991 -1.999 1.00 88.94 1046 GLN A O 1
ATOM 8335 N N . PRO A 1 1047 ? -33.772 6.470 -3.969 1.00 87.19 1047 PRO A N 1
ATOM 8336 C CA . PRO A 1 1047 ? -34.588 5.255 -3.964 1.00 87.19 1047 PRO A CA 1
ATOM 8337 C C . PRO A 1 1047 ? -33.795 3.944 -4.082 1.00 87.19 1047 PRO A C 1
ATOM 8339 O O . PRO A 1 1047 ? -34.335 2.893 -3.763 1.00 87.19 1047 PRO A O 1
ATOM 8342 N N . TYR A 1 1048 ? -32.553 3.980 -4.578 1.00 90.94 1048 TYR A N 1
ATOM 8343 C CA . TYR A 1 1048 ? -31.759 2.775 -4.865 1.00 90.94 1048 TYR A CA 1
ATOM 8344 C C . TYR A 1 1048 ? -30.265 2.890 -4.536 1.00 90.94 1048 TYR A C 1
ATOM 8346 O O . TYR A 1 1048 ? -29.495 1.952 -4.768 1.00 90.94 1048 TYR A O 1
ATOM 8354 N N . ALA A 1 1049 ? -29.824 4.047 -4.052 1.00 92.88 1049 ALA A N 1
ATOM 8355 C CA . ALA A 1 1049 ? -28.458 4.295 -3.635 1.00 92.88 1049 ALA A CA 1
ATOM 8356 C C . ALA A 1 1049 ? -28.440 5.087 -2.331 1.00 92.88 1049 ALA A C 1
ATOM 8358 O O . ALA A 1 1049 ? -29.202 6.037 -2.140 1.00 92.88 1049 ALA A O 1
ATOM 8359 N N . ALA A 1 1050 ? -27.522 4.718 -1.450 1.00 89.69 1050 ALA A N 1
ATOM 8360 C CA . ALA A 1 1050 ? -27.321 5.400 -0.187 1.00 89.69 1050 ALA A CA 1
ATOM 8361 C C . ALA A 1 1050 ? -25.839 5.433 0.173 1.00 89.69 1050 ALA A C 1
ATOM 8363 O O . ALA A 1 1050 ? -25.066 4.571 -0.239 1.00 89.69 1050 ALA A O 1
ATOM 8364 N N . ALA A 1 1051 ? -25.439 6.423 0.960 1.00 89.81 1051 ALA A N 1
ATOM 8365 C CA . ALA A 1 1051 ? -24.089 6.499 1.489 1.00 89.81 1051 ALA A CA 1
ATOM 8366 C C . ALA A 1 1051 ? -24.122 6.755 2.986 1.00 89.81 1051 ALA A C 1
ATOM 8368 O O . ALA A 1 1051 ? -24.870 7.604 3.475 1.00 89.81 1051 ALA A O 1
ATOM 8369 N N . TYR A 1 1052 ? -23.253 6.042 3.687 1.00 89.25 1052 TYR A N 1
ATOM 8370 C CA . TYR A 1 1052 ? -22.878 6.358 5.051 1.00 89.25 1052 TYR A CA 1
ATOM 8371 C C . TYR A 1 1052 ? -21.428 6.817 5.017 1.00 89.25 1052 TYR A C 1
ATOM 8373 O O . TYR A 1 1052 ? -20.503 6.005 4.944 1.00 89.25 1052 TYR A O 1
ATOM 8381 N N . LEU A 1 1053 ? -21.225 8.133 5.020 1.00 89.00 1053 LEU A N 1
ATOM 8382 C CA . LEU A 1 1053 ? -19.919 8.729 4.749 1.00 89.00 1053 LEU A CA 1
ATOM 8383 C C . LEU A 1 1053 ? -19.309 8.174 3.444 1.00 89.00 1053 LEU A C 1
ATOM 8385 O O . LEU A 1 1053 ? -19.904 8.318 2.380 1.00 89.00 1053 LEU A O 1
ATOM 8389 N N . ASP A 1 1054 ? -18.130 7.553 3.528 1.00 86.19 1054 ASP A N 1
ATOM 8390 C CA . ASP A 1 1054 ? -17.367 7.039 2.387 1.00 86.19 1054 ASP A CA 1
ATOM 8391 C C . ASP A 1 1054 ? -17.948 5.731 1.803 1.00 86.19 1054 ASP A C 1
ATOM 8393 O O . ASP A 1 1054 ? -17.568 5.353 0.692 1.00 86.19 1054 ASP A O 1
ATOM 8397 N N . ASP A 1 1055 ? -18.842 5.044 2.529 1.00 87.50 1055 ASP A N 1
ATOM 8398 C CA . ASP A 1 1055 ? -19.400 3.743 2.143 1.00 87.50 1055 ASP A CA 1
ATOM 8399 C C . ASP A 1 1055 ? -20.693 3.928 1.332 1.00 87.50 1055 ASP A C 1
ATOM 8401 O O . ASP A 1 1055 ? -21.802 3.991 1.882 1.00 87.50 1055 ASP A O 1
ATOM 8405 N N . LEU A 1 1056 ? -20.540 4.016 0.008 1.00 93.81 1056 LEU A N 1
ATOM 8406 C CA . LEU A 1 1056 ? -21.635 4.117 -0.957 1.00 93.81 1056 LEU A CA 1
ATOM 8407 C C . LEU A 1 1056 ? -22.112 2.723 -1.381 1.00 93.81 1056 LEU A C 1
ATOM 8409 O O . LEU A 1 1056 ? -21.312 1.868 -1.764 1.00 93.81 1056 LEU A O 1
ATOM 8413 N N . ILE A 1 1057 ? -23.423 2.513 -1.360 1.00 93.81 1057 ILE A N 1
ATOM 8414 C CA . ILE A 1 1057 ? -24.076 1.285 -1.806 1.00 93.81 1057 ILE A CA 1
ATOM 8415 C C . ILE A 1 1057 ? -25.138 1.593 -2.861 1.00 93.81 1057 ILE A C 1
ATOM 8417 O O . ILE A 1 1057 ? -25.848 2.594 -2.772 1.00 93.81 1057 ILE A O 1
ATOM 8421 N N . VAL A 1 1058 ? -25.239 0.724 -3.863 1.00 95.44 1058 VAL A N 1
ATOM 8422 C CA . VAL A 1 1058 ? -26.260 0.749 -4.917 1.00 95.44 1058 VAL A CA 1
ATOM 8423 C C . VAL A 1 1058 ? -26.897 -0.630 -4.971 1.00 95.44 1058 VAL A C 1
ATOM 8425 O O . VAL A 1 1058 ? -26.177 -1.628 -4.995 1.00 95.44 1058 VAL A O 1
ATOM 8428 N N . HIS A 1 1059 ? -28.224 -0.706 -5.004 1.00 93.25 1059 HIS A N 1
ATOM 8429 C CA . HIS A 1 1059 ? -28.941 -1.980 -4.979 1.00 93.25 1059 HIS A CA 1
ATOM 8430 C C . HIS A 1 1059 ? -30.079 -2.034 -6.004 1.00 93.25 1059 HIS A C 1
ATOM 8432 O O . HIS A 1 1059 ? -30.600 -1.007 -6.460 1.00 93.25 1059 HIS A O 1
ATOM 8438 N N . SER A 1 1060 ? -30.420 -3.240 -6.463 1.00 92.94 1060 SER A N 1
ATOM 8439 C CA . SER A 1 1060 ? -31.468 -3.478 -7.471 1.00 92.94 1060 SER A CA 1
ATOM 8440 C C . SER A 1 1060 ? -32.001 -4.909 -7.419 1.00 92.94 1060 SER A C 1
ATOM 8442 O O . SER A 1 1060 ? -31.334 -5.813 -6.909 1.00 92.94 1060 SER A O 1
ATOM 8444 N N . GLU A 1 1061 ? -33.194 -5.112 -7.970 1.00 88.81 1061 GLU A N 1
ATOM 8445 C CA . GLU A 1 1061 ? -33.870 -6.415 -8.034 1.00 88.81 1061 GLU A CA 1
ATOM 8446 C C . GLU A 1 1061 ? -33.579 -7.156 -9.346 1.00 88.81 1061 GLU A C 1
ATOM 8448 O O . GLU A 1 1061 ? -33.380 -8.371 -9.337 1.00 88.81 1061 GLU A O 1
ATOM 8453 N N . SER A 1 1062 ? -33.480 -6.424 -10.460 1.00 91.31 1062 SER A N 1
ATOM 8454 C CA . SER A 1 1062 ? -33.089 -6.941 -11.774 1.00 91.31 1062 SER A CA 1
ATOM 8455 C C . SER A 1 1062 ? -31.701 -6.451 -12.187 1.00 91.31 1062 SER A C 1
ATOM 8457 O O . SER A 1 1062 ? -31.164 -5.474 -11.651 1.00 91.31 1062 SER A O 1
ATOM 8459 N N . TRP A 1 1063 ? -31.096 -7.160 -13.136 1.00 93.88 1063 TRP A N 1
ATOM 8460 C CA . TRP A 1 1063 ? -29.745 -6.868 -13.598 1.00 93.88 1063 TRP A CA 1
ATOM 8461 C C . TRP A 1 1063 ? -29.693 -5.608 -14.467 1.00 93.88 1063 TRP A C 1
ATOM 8463 O O . TRP A 1 1063 ? -28.817 -4.757 -14.295 1.00 93.88 1063 TRP A O 1
ATOM 8473 N N . GLU A 1 1064 ? -30.660 -5.469 -15.368 1.00 93.25 1064 GLU A N 1
ATOM 8474 C CA . GLU A 1 1064 ? -30.782 -4.362 -16.313 1.00 93.25 1064 GLU A CA 1
ATOM 8475 C C . GLU A 1 1064 ? -30.929 -3.035 -15.560 1.00 93.25 1064 GLU A C 1
ATOM 8477 O O . GLU A 1 1064 ? -30.248 -2.044 -15.855 1.00 93.25 1064 GLU A O 1
ATOM 8482 N N . GLU A 1 1065 ? -31.760 -3.032 -14.513 1.00 94.19 1065 GLU A N 1
ATOM 8483 C CA . GLU A 1 1065 ? -31.878 -1.893 -13.611 1.00 94.19 1065 GLU A CA 1
ATOM 8484 C C . GLU A 1 1065 ? -30.580 -1.625 -12.861 1.00 94.19 1065 GLU A C 1
ATOM 8486 O O . GLU A 1 1065 ? -30.186 -0.462 -12.742 1.00 94.19 1065 GLU A O 1
ATOM 8491 N N . HIS A 1 1066 ? -29.896 -2.668 -12.383 1.00 96.44 1066 HIS A N 1
ATOM 8492 C CA . HIS A 1 1066 ? -28.646 -2.516 -11.644 1.00 96.44 1066 HIS A CA 1
ATOM 8493 C C . HIS A 1 1066 ? -27.577 -1.810 -12.463 1.00 96.44 1066 HIS A C 1
ATOM 8495 O O . HIS A 1 1066 ? -26.978 -0.835 -12.001 1.00 96.44 1066 HIS A O 1
ATOM 8501 N N . LEU A 1 1067 ? -27.375 -2.253 -13.703 1.00 96.44 1067 LEU A N 1
ATOM 8502 C CA . LEU A 1 1067 ? -26.392 -1.664 -14.603 1.00 96.44 1067 LEU A CA 1
ATOM 8503 C C . LEU A 1 1067 ? -26.730 -0.196 -14.916 1.00 96.44 1067 LEU A C 1
ATOM 8505 O O . LEU A 1 1067 ? -25.848 0.668 -14.898 1.00 96.44 1067 LEU A O 1
ATOM 8509 N N . SER A 1 1068 ? -28.011 0.107 -15.147 1.00 96.81 1068 SER A N 1
ATOM 8510 C CA . SER A 1 1068 ? -28.504 1.469 -15.398 1.00 96.81 1068 SER A CA 1
ATOM 8511 C C . SER A 1 1068 ? -28.331 2.395 -14.185 1.00 96.81 1068 SER A C 1
ATOM 8513 O O . SER A 1 1068 ? -27.804 3.507 -14.307 1.00 96.81 1068 SER A O 1
ATOM 8515 N N . ARG A 1 1069 ? -28.710 1.930 -12.989 1.00 96.75 1069 ARG A N 1
ATOM 8516 C CA . ARG A 1 1069 ? -28.569 2.661 -11.718 1.00 96.75 1069 ARG A CA 1
ATOM 8517 C C . ARG A 1 1069 ? -27.100 2.920 -11.389 1.00 96.75 1069 ARG A C 1
ATOM 8519 O O . ARG A 1 1069 ? -26.736 4.056 -11.089 1.00 96.75 1069 ARG A O 1
ATOM 8526 N N . LEU A 1 1070 ? -26.243 1.907 -11.526 1.00 97.38 1070 LEU A N 1
ATOM 8527 C CA . LEU A 1 1070 ? -24.804 2.030 -11.292 1.00 97.38 1070 LEU A CA 1
ATOM 8528 C C . LEU A 1 1070 ? -24.164 3.052 -12.242 1.00 97.38 1070 LEU A C 1
ATOM 8530 O O . LEU A 1 1070 ? -23.417 3.923 -11.802 1.00 97.38 1070 LEU A O 1
ATOM 8534 N N . ARG A 1 1071 ? -24.511 3.009 -13.533 1.00 97.75 1071 ARG A N 1
ATOM 8535 C CA . ARG A 1 1071 ? -24.068 3.988 -14.537 1.00 97.75 1071 ARG A CA 1
ATOM 8536 C C . ARG A 1 1071 ? -24.439 5.423 -14.161 1.00 97.75 1071 ARG A C 1
ATOM 8538 O O . ARG A 1 1071 ? -23.611 6.319 -14.316 1.00 97.75 1071 ARG A O 1
ATOM 8545 N N . ARG A 1 1072 ? -25.665 5.648 -13.680 1.00 97.69 1072 ARG A N 1
ATOM 8546 C CA . ARG A 1 1072 ? -26.141 6.973 -13.242 1.00 97.69 1072 ARG A CA 1
ATOM 8547 C C . ARG A 1 1072 ? -25.345 7.491 -12.045 1.00 97.69 1072 ARG A C 1
ATOM 8549 O O . ARG A 1 1072 ? -24.852 8.612 -12.096 1.00 97.69 1072 ARG A O 1
ATOM 8556 N N . VAL A 1 1073 ? -25.136 6.649 -11.034 1.00 97.62 1073 VAL A N 1
ATOM 8557 C CA . VAL A 1 1073 ? -24.341 7.002 -9.846 1.00 97.62 1073 VAL A CA 1
ATOM 8558 C C . VAL A 1 1073 ? -22.885 7.312 -10.220 1.00 97.62 1073 VAL A C 1
ATOM 8560 O O . VAL A 1 1073 ? -22.335 8.320 -9.781 1.00 97.62 1073 VAL A O 1
ATOM 8563 N N . LEU A 1 1074 ? -22.255 6.496 -11.074 1.00 97.75 1074 LEU A N 1
ATOM 8564 C CA . LEU A 1 1074 ? -20.884 6.736 -11.546 1.00 97.75 1074 LEU A CA 1
ATOM 8565 C C . LEU A 1 1074 ? -20.759 8.034 -12.359 1.00 97.75 1074 LEU A C 1
ATOM 8567 O O . LEU A 1 1074 ? -19.743 8.724 -12.268 1.00 97.75 1074 LEU A O 1
ATOM 8571 N N . LEU A 1 1075 ? -21.789 8.392 -13.129 1.00 96.88 1075 LEU A N 1
ATOM 8572 C CA . LEU A 1 1075 ? -21.831 9.652 -13.868 1.00 96.88 1075 LEU A CA 1
ATOM 8573 C C . LEU A 1 1075 ? -21.863 10.866 -12.936 1.00 96.88 1075 LEU A C 1
ATOM 8575 O O . LEU A 1 1075 ? -21.139 11.833 -13.184 1.00 96.88 1075 LEU A O 1
ATOM 8579 N N . ASP A 1 1076 ? -22.645 10.815 -11.862 1.00 95.75 1076 ASP A N 1
ATOM 8580 C CA . ASP A 1 1076 ? -22.712 11.922 -10.908 1.00 95.75 1076 ASP A CA 1
ATOM 8581 C C . ASP A 1 1076 ? -21.464 11.988 -10.013 1.00 95.75 1076 ASP A C 1
ATOM 8583 O O . ASP A 1 1076 ? -20.976 13.086 -9.743 1.00 95.75 1076 ASP A O 1
ATOM 8587 N N . LEU A 1 1077 ? -20.831 10.852 -9.689 1.00 96.31 1077 LEU A N 1
ATOM 8588 C CA . LEU A 1 1077 ? -19.483 10.836 -9.097 1.00 96.31 1077 LEU A CA 1
ATOM 8589 C C . LEU A 1 1077 ? -18.446 11.517 -10.004 1.00 96.31 1077 LEU A C 1
ATOM 8591 O O . LEU A 1 1077 ? -17.685 12.365 -9.531 1.00 96.31 1077 LEU A O 1
ATOM 8595 N N . ARG A 1 1078 ? -18.446 11.204 -11.309 1.00 95.44 1078 ARG A N 1
ATOM 8596 C CA . ARG A 1 1078 ? -17.568 11.849 -12.301 1.00 95.44 1078 ARG A CA 1
ATOM 8597 C C . ARG A 1 1078 ? -17.783 13.360 -12.337 1.00 95.44 1078 ARG A C 1
ATOM 8599 O O . ARG A 1 1078 ? -16.819 14.116 -12.249 1.00 95.44 1078 ARG A O 1
ATOM 8606 N N . ARG A 1 1079 ? -19.038 13.809 -12.459 1.00 94.31 1079 ARG A N 1
ATOM 8607 C CA . ARG A 1 1079 ? -19.398 15.241 -12.494 1.00 94.31 1079 ARG A CA 1
ATOM 8608 C C . ARG A 1 1079 ? -18.990 15.965 -11.217 1.00 94.31 1079 ARG A C 1
ATOM 8610 O O . ARG A 1 1079 ? -18.539 17.103 -11.278 1.00 94.31 1079 ARG A O 1
ATOM 8617 N N . ALA A 1 1080 ? -19.104 15.288 -10.078 1.00 93.88 1080 ALA A N 1
ATOM 8618 C CA . ALA A 1 1080 ? -18.677 15.794 -8.784 1.00 93.88 1080 ALA A CA 1
ATOM 8619 C C . ALA A 1 1080 ? -17.153 15.851 -8.614 1.00 93.88 1080 ALA A C 1
ATOM 8621 O O . ALA A 1 1080 ? -16.705 16.340 -7.579 1.00 93.88 1080 ALA A O 1
ATOM 8622 N N . GLY A 1 1081 ? -16.359 15.331 -9.558 1.00 94.25 1081 GLY A N 1
ATOM 8623 C CA . GLY A 1 1081 ? -14.903 15.230 -9.438 1.00 94.25 1081 GLY A CA 1
ATOM 8624 C C . GLY A 1 1081 ? -14.446 14.228 -8.374 1.00 94.25 1081 GLY A C 1
ATOM 8625 O O . GLY A 1 1081 ? -13.332 14.356 -7.856 1.00 94.25 1081 GLY A O 1
ATOM 8626 N N . LEU A 1 1082 ? -15.302 13.265 -8.013 1.00 96.12 1082 LEU A N 1
ATOM 8627 C CA . LEU A 1 1082 ? -15.006 12.212 -7.046 1.00 96.12 1082 LEU A CA 1
ATOM 8628 C C . LEU A 1 1082 ? -14.488 10.956 -7.746 1.00 96.12 1082 LEU A C 1
ATOM 8630 O O . LEU A 1 1082 ? -14.874 10.612 -8.858 1.00 96.12 1082 LEU A O 1
ATOM 8634 N N . THR A 1 1083 ? -13.613 10.251 -7.044 1.00 96.19 1083 THR A N 1
ATOM 8635 C CA . THR A 1 1083 ? -12.962 9.020 -7.497 1.00 96.19 1083 THR A CA 1
ATOM 8636 C C . THR A 1 1083 ? -13.167 7.909 -6.478 1.00 96.19 1083 THR A C 1
ATOM 8638 O O . THR A 1 1083 ? -13.205 8.153 -5.264 1.00 96.19 1083 THR A O 1
ATOM 8641 N N . ALA A 1 1084 ? -13.267 6.684 -6.976 1.00 95.81 1084 ALA A N 1
ATOM 8642 C CA . ALA A 1 1084 ? -13.444 5.462 -6.213 1.00 95.81 1084 ALA A CA 1
ATOM 8643 C C . ALA A 1 1084 ? -12.230 4.543 -6.373 1.00 95.81 1084 ALA A C 1
ATOM 8645 O O . ALA A 1 1084 ? -11.594 4.502 -7.428 1.00 95.81 1084 ALA A O 1
ATOM 8646 N N . ASN A 1 1085 ? -11.894 3.801 -5.321 1.00 93.94 1085 ASN A N 1
ATOM 8647 C CA . ASN A 1 1085 ? -10.729 2.933 -5.328 1.00 93.94 1085 ASN A CA 1
ATOM 8648 C C . ASN A 1 1085 ? -11.096 1.600 -5.991 1.00 93.94 1085 ASN A C 1
ATOM 8650 O O . ASN A 1 1085 ? -11.843 0.827 -5.383 1.00 93.94 1085 ASN A O 1
ATOM 8654 N N . PRO A 1 1086 ? -10.554 1.277 -7.179 1.00 92.88 1086 PRO A N 1
ATOM 8655 C CA . PRO A 1 1086 ? -10.980 0.099 -7.930 1.00 92.88 1086 PRO A CA 1
ATOM 8656 C C . PRO A 1 1086 ? -10.815 -1.199 -7.133 1.00 92.88 1086 PRO A C 1
ATOM 8658 O O . PRO A 1 1086 ? -11.743 -1.996 -7.059 1.00 92.88 1086 PRO A O 1
ATOM 8661 N N . LYS A 1 1087 ? -9.697 -1.345 -6.410 1.00 90.50 1087 LYS A N 1
ATOM 8662 C CA . LYS A 1 1087 ? -9.362 -2.548 -5.625 1.00 90.50 1087 LYS A CA 1
ATOM 8663 C C . LYS A 1 1087 ? -10.262 -2.786 -4.416 1.00 90.50 1087 LYS A C 1
ATOM 8665 O O . LYS A 1 1087 ? -10.156 -3.817 -3.765 1.00 90.50 1087 LYS A O 1
ATOM 8670 N N . LYS A 1 1088 ? -11.072 -1.802 -4.039 1.00 90.75 1088 LYS A N 1
ATOM 8671 C CA . LYS A 1 1088 ? -11.984 -1.901 -2.898 1.00 90.75 1088 LYS A CA 1
ATOM 8672 C C . LYS A 1 1088 ? -13.453 -1.827 -3.292 1.00 90.75 1088 LYS A C 1
ATOM 8674 O O . LYS A 1 1088 ? -14.308 -2.093 -2.451 1.00 90.75 1088 LYS A O 1
ATOM 8679 N N . CYS A 1 1089 ? -13.747 -1.459 -4.534 1.00 94.94 1089 CYS A N 1
ATOM 8680 C CA . CYS A 1 1089 ? -15.102 -1.497 -5.052 1.00 94.94 1089 CYS A CA 1
ATOM 8681 C C . CYS A 1 1089 ? -15.491 -2.950 -5.339 1.00 94.94 1089 CYS A C 1
ATOM 8683 O O . CYS A 1 1089 ? -14.679 -3.722 -5.855 1.00 94.94 1089 CYS A O 1
ATOM 8685 N N . HIS A 1 1090 ? -16.727 -3.309 -5.004 1.00 95.25 1090 HIS A N 1
ATOM 8686 C CA . HIS A 1 1090 ? -17.297 -4.617 -5.305 1.00 95.25 1090 HIS A CA 1
ATOM 8687 C C . HIS A 1 1090 ? -18.615 -4.415 -6.042 1.00 95.25 1090 HIS A C 1
ATOM 8689 O O . HIS A 1 1090 ? -19.512 -3.763 -5.516 1.00 95.25 1090 HIS A O 1
ATOM 8695 N N . LEU A 1 1091 ? -18.733 -4.938 -7.259 1.00 95.94 1091 LEU A N 1
ATOM 8696 C CA . LEU A 1 1091 ? -19.850 -4.649 -8.154 1.00 95.94 1091 LEU A CA 1
ATOM 8697 C C . LEU A 1 1091 ? -20.668 -5.909 -8.456 1.00 95.94 1091 LEU A C 1
ATOM 8699 O O . LEU A 1 1091 ? -20.110 -6.970 -8.749 1.00 95.94 1091 LEU A O 1
ATOM 8703 N N . GLY A 1 1092 ? -21.993 -5.771 -8.407 1.00 93.69 1092 GLY A N 1
ATOM 8704 C CA . GLY A 1 1092 ? -22.955 -6.816 -8.761 1.00 93.69 1092 GLY A CA 1
ATOM 8705 C C . GLY A 1 1092 ? -22.871 -8.065 -7.879 1.00 93.69 1092 GLY A C 1
ATOM 8706 O O . GLY A 1 1092 ? -22.918 -9.184 -8.381 1.00 93.69 1092 GLY A O 1
ATOM 8707 N N . LEU A 1 1093 ? -22.707 -7.897 -6.568 1.00 93.75 1093 LEU A N 1
ATOM 8708 C CA . LEU A 1 1093 ? -22.738 -8.977 -5.584 1.00 93.75 1093 LEU A CA 1
ATOM 8709 C C . LEU A 1 1093 ? -24.180 -9.396 -5.262 1.00 93.75 1093 LEU A C 1
ATOM 8711 O O . LEU A 1 1093 ? -25.060 -8.548 -5.161 1.00 93.75 1093 LEU A O 1
ATOM 8715 N N . ALA A 1 1094 ? -24.411 -10.689 -5.036 1.00 89.31 1094 ALA A N 1
ATOM 8716 C CA . ALA A 1 1094 ? -25.681 -11.176 -4.494 1.00 89.31 1094 ALA A CA 1
ATOM 8717 C C . ALA A 1 1094 ? -25.774 -10.942 -2.980 1.00 89.31 1094 ALA A C 1
ATOM 8719 O O . ALA A 1 1094 ? -26.859 -10.725 -2.450 1.00 89.31 1094 ALA A O 1
ATOM 8720 N N . GLU A 1 1095 ? -24.624 -10.982 -2.305 1.00 88.31 1095 GLU A N 1
ATOM 8721 C CA . GLU A 1 1095 ? -24.472 -10.715 -0.879 1.00 88.31 1095 GLU A CA 1
ATOM 8722 C C . GLU A 1 1095 ? -23.242 -9.826 -0.664 1.00 88.31 1095 GLU A C 1
ATOM 8724 O O . GLU A 1 1095 ? -22.189 -10.045 -1.267 1.00 88.31 1095 GLU A O 1
ATOM 8729 N N . ALA A 1 1096 ? -23.364 -8.806 0.180 1.00 89.94 1096 ALA A N 1
ATOM 8730 C CA . ALA A 1 1096 ? -22.332 -7.806 0.411 1.00 89.94 1096 ALA A CA 1
ATOM 8731 C C . ALA A 1 1096 ? -22.099 -7.564 1.904 1.00 89.94 1096 ALA A C 1
ATOM 8733 O O . ALA A 1 1096 ? -22.974 -7.737 2.749 1.00 89.94 1096 ALA A O 1
ATOM 8734 N N . LYS A 1 1097 ? -20.890 -7.113 2.246 1.00 89.19 1097 LYS A N 1
ATOM 8735 C CA . LYS A 1 1097 ? -20.589 -6.587 3.583 1.00 89.19 1097 LYS A CA 1
ATOM 8736 C C . LYS A 1 1097 ? -20.868 -5.093 3.591 1.00 89.19 1097 LYS A C 1
ATOM 8738 O O . LYS A 1 1097 ? -20.225 -4.359 2.846 1.00 89.19 1097 LYS A O 1
ATOM 8743 N N . TYR A 1 1098 ? -21.761 -4.648 4.464 1.00 88.00 1098 TYR A N 1
ATOM 8744 C CA . TYR A 1 1098 ? -22.137 -3.240 4.567 1.00 88.00 1098 TYR A CA 1
ATOM 8745 C C . TYR A 1 1098 ? -22.479 -2.883 6.012 1.00 88.00 1098 TYR A C 1
ATOM 8747 O O . TYR A 1 1098 ? -23.111 -3.671 6.708 1.00 88.00 1098 TYR A O 1
ATOM 8755 N N . LEU A 1 1099 ? -21.990 -1.733 6.489 1.00 85.06 1099 LEU A N 1
ATOM 8756 C CA . LEU A 1 1099 ? -22.260 -1.193 7.832 1.00 85.06 1099 LEU A CA 1
ATOM 8757 C C . LEU A 1 1099 ? -22.142 -2.194 8.988 1.00 85.06 1099 LEU A C 1
ATOM 8759 O O . LEU A 1 1099 ? -22.860 -2.087 9.969 1.00 85.06 1099 LEU A O 1
ATOM 8763 N N . GLY A 1 1100 ? -21.210 -3.148 8.897 1.00 81.50 1100 GLY A N 1
ATOM 8764 C CA . GLY A 1 1100 ? -20.972 -4.148 9.942 1.00 81.50 1100 GLY A CA 1
ATOM 8765 C C . GLY A 1 1100 ? -21.853 -5.397 9.878 1.00 81.50 1100 GLY A C 1
ATOM 8766 O O . GLY A 1 1100 ? -21.672 -6.268 10.729 1.00 81.50 1100 GLY A O 1
ATOM 8767 N N . PHE A 1 1101 ? -22.694 -5.522 8.853 1.00 87.19 1101 PHE A N 1
ATOM 8768 C CA . PHE A 1 1101 ? -23.549 -6.672 8.569 1.00 87.19 1101 PHE A CA 1
ATOM 8769 C C . PHE A 1 1101 ? -23.144 -7.349 7.256 1.00 87.19 1101 PHE A C 1
ATOM 8771 O O . PHE A 1 1101 ? -22.327 -6.829 6.484 1.00 87.19 1101 PHE A O 1
ATOM 8778 N N . HIS A 1 1102 ? -23.668 -8.549 7.052 1.00 88.12 1102 HIS A N 1
ATOM 8779 C CA . HIS A 1 1102 ? -23.713 -9.238 5.774 1.00 88.12 1102 HIS A CA 1
ATOM 8780 C C . HIS A 1 1102 ? -25.156 -9.171 5.278 1.00 88.12 1102 HIS A C 1
ATOM 8782 O O . HIS A 1 1102 ? -26.068 -9.513 6.024 1.00 88.12 1102 HIS A O 1
ATOM 8788 N N . ILE A 1 1103 ? -25.354 -8.653 4.074 1.00 89.00 1103 ILE A N 1
ATOM 8789 C CA . ILE A 1 1103 ? -26.672 -8.325 3.530 1.00 89.00 1103 ILE A CA 1
ATOM 8790 C C . ILE A 1 1103 ? -26.835 -8.925 2.142 1.00 89.00 1103 ILE A C 1
ATOM 8792 O O . ILE A 1 1103 ? -25.862 -8.998 1.394 1.00 89.00 1103 ILE A O 1
ATOM 8796 N N . GLY A 1 1104 ? -28.054 -9.290 1.774 1.00 85.69 1104 GLY A N 1
ATOM 8797 C CA . GLY A 1 1104 ? -28.388 -9.727 0.421 1.00 85.69 1104 GLY A CA 1
ATOM 8798 C C . GLY A 1 1104 ? -29.586 -10.657 0.409 1.00 85.69 1104 GLY A C 1
ATOM 8799 O O . GLY A 1 1104 ? -29.852 -11.333 1.400 1.00 85.69 1104 GLY A O 1
ATOM 8800 N N . ARG A 1 1105 ? -30.312 -10.695 -0.716 1.00 82.38 1105 ARG A N 1
ATOM 8801 C CA . ARG A 1 1105 ? -31.476 -11.582 -0.907 1.00 82.38 1105 ARG A CA 1
ATOM 8802 C C . ARG A 1 1105 ? -32.573 -11.386 0.150 1.00 82.38 1105 ARG A C 1
ATOM 8804 O O . ARG A 1 1105 ? -33.213 -12.350 0.546 1.00 82.38 1105 ARG A O 1
ATOM 8811 N N . GLY A 1 1106 ? -32.754 -10.159 0.638 1.00 80.88 1106 GLY A N 1
ATOM 8812 C CA . GLY A 1 1106 ? -33.705 -9.871 1.715 1.00 80.88 1106 GLY A CA 1
ATOM 8813 C C . GLY A 1 1106 ? -33.235 -10.267 3.114 1.00 80.88 1106 GLY A C 1
ATOM 8814 O O . GLY A 1 1106 ? -33.975 -10.052 4.062 1.00 80.88 1106 GLY A O 1
ATOM 8815 N N . LEU A 1 1107 ? -32.020 -10.798 3.282 1.00 86.88 1107 LEU A N 1
ATOM 8816 C CA . LEU A 1 1107 ? -31.506 -11.241 4.577 1.00 86.88 1107 LEU A CA 1
ATOM 8817 C C . LEU A 1 1107 ? -30.446 -10.282 5.118 1.00 86.88 1107 LEU A C 1
ATOM 8819 O O . LEU A 1 1107 ? -29.601 -9.765 4.381 1.00 86.88 1107 LEU A O 1
ATOM 8823 N N . ILE A 1 1108 ? -30.462 -10.096 6.435 1.00 88.19 1108 ILE A N 1
ATOM 8824 C CA . ILE A 1 1108 ? -29.471 -9.342 7.198 1.00 88.19 1108 ILE A CA 1
ATOM 8825 C C . ILE A 1 1108 ? -28.868 -10.300 8.220 1.00 88.19 1108 ILE A C 1
ATOM 8827 O O . ILE A 1 1108 ? -29.578 -10.964 8.973 1.00 88.19 1108 ILE A O 1
ATOM 8831 N N . GLN A 1 1109 ? -27.542 -10.382 8.246 1.00 87.56 1109 GLN A N 1
ATOM 8832 C CA . GLN A 1 1109 ? -26.798 -11.294 9.106 1.00 87.56 1109 GLN A CA 1
ATOM 8833 C C . GLN A 1 1109 ? -25.617 -10.591 9.784 1.00 87.56 1109 GLN A C 1
ATOM 8835 O O . GLN A 1 1109 ? -25.015 -9.668 9.221 1.00 87.56 1109 GLN A O 1
ATOM 8840 N N . PRO A 1 1110 ? -25.196 -11.047 10.973 1.00 84.62 1110 PRO A N 1
ATOM 8841 C CA . PRO A 1 1110 ? -23.974 -10.561 11.592 1.00 84.62 1110 PRO A CA 1
ATOM 8842 C C . PRO A 1 1110 ? -22.721 -10.933 10.789 1.00 84.62 1110 PRO A C 1
ATOM 8844 O O . PRO A 1 1110 ? -22.624 -11.996 10.173 1.00 84.62 1110 PRO A O 1
ATOM 8847 N N . GLN A 1 1111 ? -21.687 -10.092 10.849 1.00 84.25 1111 GLN A N 1
ATOM 8848 C CA . GLN A 1 1111 ? -20.406 -10.430 10.232 1.00 84.25 1111 GLN A CA 1
ATOM 8849 C C . GLN A 1 1111 ? -19.695 -11.564 10.982 1.00 84.25 1111 GLN A C 1
ATOM 8851 O O . GLN A 1 1111 ? -19.286 -11.415 12.136 1.00 84.25 1111 GLN A O 1
ATOM 8856 N N . GLN A 1 1112 ? -19.444 -12.663 10.270 1.00 82.94 1112 GLN A N 1
ATOM 8857 C CA . GLN A 1 1112 ? -18.877 -13.903 10.810 1.00 82.94 1112 GLN A CA 1
ATOM 8858 C C . GLN A 1 1112 ? -17.540 -13.725 11.547 1.00 82.94 1112 GLN A C 1
ATOM 8860 O O . GLN A 1 1112 ? -17.278 -14.395 12.539 1.00 82.94 1112 GLN A O 1
ATOM 8865 N N . ASN A 1 1113 ? -16.683 -12.793 11.123 1.00 79.88 1113 ASN A N 1
ATOM 8866 C CA . ASN A 1 1113 ? -15.427 -12.505 11.823 1.00 79.88 1113 ASN A CA 1
ATOM 8867 C C . ASN A 1 1113 ? -15.643 -11.836 13.192 1.00 79.88 1113 ASN A C 1
ATOM 8869 O O . ASN A 1 1113 ? -14.888 -12.120 14.119 1.00 79.88 1113 ASN A O 1
ATOM 8873 N N . LYS A 1 1114 ? -16.655 -10.970 13.338 1.00 79.56 1114 LYS A N 1
ATOM 8874 C CA . LYS A 1 1114 ? -17.002 -10.371 14.638 1.00 79.56 1114 LYS A CA 1
ATOM 8875 C C . LYS A 1 1114 ? -17.661 -11.399 15.562 1.00 79.56 1114 LYS A C 1
ATOM 8877 O O . LYS A 1 1114 ? -17.398 -11.380 16.759 1.00 79.56 1114 LYS A O 1
ATOM 8882 N N . ILE A 1 1115 ? -18.450 -12.318 15.002 1.00 80.31 1115 ILE A N 1
ATOM 8883 C CA . ILE A 1 1115 ? -19.045 -13.438 15.748 1.00 80.31 1115 ILE A CA 1
ATOM 8884 C C . ILE A 1 1115 ? -17.968 -14.399 16.251 1.00 80.31 1115 ILE A C 1
ATOM 8886 O O . ILE A 1 1115 ? -17.942 -14.714 17.437 1.00 80.31 1115 ILE A O 1
ATOM 8890 N N . ARG A 1 1116 ? -17.002 -14.771 15.403 1.00 81.06 1116 ARG A N 1
ATOM 8891 C CA . ARG A 1 1116 ? -15.837 -15.565 15.831 1.00 81.06 1116 ARG A CA 1
ATOM 8892 C C . ARG A 1 1116 ? -15.037 -14.875 16.931 1.00 81.06 1116 ARG A C 1
ATOM 8894 O O . ARG A 1 1116 ? -14.660 -15.518 17.900 1.00 81.06 1116 ARG A O 1
ATOM 8901 N N . ALA A 1 1117 ? -14.842 -13.558 16.840 1.00 77.00 1117 ALA A N 1
ATOM 8902 C CA . ALA A 1 1117 ? -14.168 -12.812 17.900 1.00 77.00 1117 ALA A CA 1
ATOM 8903 C C . ALA A 1 1117 ? -14.918 -12.905 19.243 1.00 77.00 1117 ALA A C 1
ATOM 8905 O O . ALA A 1 1117 ? -14.283 -13.057 20.283 1.00 77.00 1117 ALA A O 1
ATOM 8906 N N . LEU A 1 1118 ? -16.255 -12.868 19.239 1.00 77.94 1118 LEU A N 1
ATOM 8907 C CA . LEU A 1 1118 ? -17.069 -13.080 20.442 1.00 77.94 1118 LEU A CA 1
ATOM 8908 C C . LEU A 1 1118 ? -16.988 -14.525 20.959 1.00 77.94 1118 LEU A C 1
ATOM 8910 O O . LEU A 1 1118 ? -16.885 -14.729 22.167 1.00 77.94 1118 LEU A O 1
ATOM 8914 N N . GLN A 1 1119 ? -16.974 -15.520 20.068 1.00 80.81 1119 GLN A N 1
ATOM 8915 C CA . GLN A 1 1119 ? -16.784 -16.936 20.419 1.00 80.81 1119 GLN A CA 1
ATOM 8916 C C . GLN A 1 1119 ? -15.440 -17.184 21.105 1.00 80.81 1119 GLN A C 1
ATOM 8918 O O . GLN A 1 1119 ? -15.379 -17.833 22.148 1.00 80.81 1119 GLN A O 1
ATOM 8923 N N . GLU A 1 1120 ? -14.373 -16.635 20.537 1.00 82.88 1120 GLU A N 1
ATOM 8924 C CA . GLU A 1 1120 ? -12.998 -16.797 21.014 1.00 82.88 1120 GLU A CA 1
ATOM 8925 C C . GLU A 1 1120 ? -12.674 -15.872 22.196 1.00 82.88 1120 GLU A C 1
ATOM 8927 O O . GLU A 1 1120 ? -11.610 -15.997 22.800 1.00 82.88 1120 GLU A O 1
ATOM 8932 N N . THR A 1 1121 ? -13.575 -14.947 22.555 1.00 81.62 1121 THR A N 1
ATOM 8933 C CA . THR A 1 1121 ? -13.370 -14.056 23.700 1.00 81.62 1121 THR A CA 1
ATOM 8934 C C . THR A 1 1121 ? -13.314 -14.891 24.988 1.00 81.62 1121 THR A C 1
ATOM 8936 O O . THR A 1 1121 ? -14.303 -15.564 25.321 1.00 81.62 1121 THR A O 1
ATOM 8939 N N . PRO A 1 1122 ? -12.182 -14.856 25.722 1.00 86.00 1122 PRO A N 1
ATOM 8940 C CA . PRO A 1 1122 ? -12.071 -15.517 27.014 1.00 86.00 1122 PRO A CA 1
ATOM 8941 C C . PRO A 1 1122 ? -12.940 -14.797 28.043 1.00 86.00 1122 PRO A C 1
ATOM 8943 O O . PRO A 1 1122 ? -13.283 -13.626 27.867 1.00 86.00 1122 PRO A O 1
ATOM 8946 N N . GLN A 1 1123 ? -13.262 -15.486 29.136 1.00 89.25 1123 GLN A N 1
ATOM 8947 C CA . GLN A 1 1123 ? -14.050 -14.928 30.230 1.00 89.25 1123 GLN A CA 1
ATOM 8948 C C . GLN A 1 1123 ? -13.423 -13.610 30.747 1.00 89.25 1123 GLN A C 1
ATOM 8950 O O . GLN A 1 1123 ? -12.278 -13.614 31.212 1.00 89.25 1123 GLN A O 1
ATOM 8955 N N . PRO A 1 1124 ? -14.128 -12.463 30.643 1.00 88.50 1124 PRO A N 1
ATOM 8956 C CA . PRO A 1 1124 ? -13.606 -11.165 31.071 1.00 88.50 1124 PRO A CA 1
ATOM 8957 C C . PRO A 1 1124 ? -13.202 -11.121 32.551 1.00 88.50 1124 PRO A C 1
ATOM 8959 O O . PRO A 1 1124 ? -14.004 -11.414 33.427 1.00 88.50 1124 PRO A O 1
ATOM 8962 N N . THR A 1 1125 ? -11.998 -10.657 32.871 1.00 89.06 1125 THR A N 1
ATOM 8963 C CA . THR A 1 1125 ? -11.511 -10.545 34.262 1.00 89.06 1125 THR A CA 1
ATOM 8964 C C . THR A 1 1125 ? -11.630 -9.133 34.833 1.00 89.06 1125 THR A C 1
ATOM 8966 O O . THR A 1 1125 ? -11.526 -8.935 36.044 1.00 89.06 1125 THR A O 1
ATOM 8969 N N . THR A 1 1126 ? -11.871 -8.135 33.977 1.00 88.38 1126 THR A N 1
ATOM 8970 C CA . THR A 1 1126 ? -11.971 -6.719 34.364 1.00 88.38 1126 THR A CA 1
ATOM 8971 C C . THR A 1 1126 ? -13.248 -6.067 33.847 1.00 88.38 1126 THR A C 1
ATOM 8973 O O . THR A 1 1126 ? -13.777 -6.449 32.800 1.00 88.38 1126 THR A O 1
ATOM 8976 N N . LYS A 1 1127 ? -13.718 -5.013 34.523 1.00 88.31 1127 LYS A N 1
ATOM 8977 C CA . LYS A 1 1127 ? -14.873 -4.219 34.066 1.00 88.31 1127 LYS A CA 1
ATOM 8978 C C . LYS A 1 1127 ? -14.708 -3.688 32.652 1.00 88.31 1127 LYS A C 1
ATOM 8980 O O . LYS A 1 1127 ? -15.675 -3.644 31.894 1.00 88.31 1127 LYS A O 1
ATOM 8985 N N . THR A 1 1128 ? -13.498 -3.269 32.294 1.00 82.00 1128 THR A N 1
ATOM 8986 C CA . THR A 1 1128 ? -13.196 -2.775 30.947 1.00 82.00 1128 THR A CA 1
ATOM 8987 C C . THR A 1 1128 ? -13.410 -3.863 29.891 1.00 82.00 1128 THR A C 1
ATOM 8989 O O . THR A 1 1128 ? -14.024 -3.592 28.861 1.00 82.00 1128 THR A O 1
ATOM 8992 N N . GLN A 1 1129 ? -12.998 -5.104 30.169 1.00 86.88 1129 GLN A N 1
ATOM 8993 C CA . GLN A 1 1129 ? -13.243 -6.243 29.279 1.00 86.88 1129 GLN A CA 1
ATOM 8994 C C . GLN A 1 1129 ? -14.731 -6.618 29.211 1.00 86.88 1129 GLN A C 1
ATOM 8996 O O . GLN A 1 1129 ? -15.233 -6.850 28.115 1.00 86.88 1129 GLN A O 1
ATOM 9001 N N . VAL A 1 1130 ? -15.460 -6.600 30.338 1.00 88.50 1130 VAL A N 1
ATOM 9002 C CA . VAL A 1 1130 ? -16.919 -6.842 30.340 1.00 88.50 1130 VAL A CA 1
ATOM 9003 C C . VAL A 1 1130 ? -17.642 -5.795 29.491 1.00 88.50 1130 VAL A C 1
ATOM 9005 O O . VAL A 1 1130 ? -18.480 -6.144 28.668 1.00 88.50 1130 VAL A O 1
ATOM 9008 N N . ARG A 1 1131 ? -17.289 -4.508 29.624 1.00 87.38 1131 ARG A N 1
ATOM 9009 C CA . ARG A 1 1131 ? -17.859 -3.432 28.793 1.00 87.38 1131 ARG A CA 1
ATOM 9010 C C . ARG A 1 1131 ? -17.524 -3.596 27.314 1.00 87.38 1131 ARG A C 1
ATOM 9012 O O . ARG A 1 1131 ? -18.376 -3.314 26.481 1.00 87.38 1131 ARG A O 1
ATOM 9019 N N . ALA A 1 1132 ? -16.311 -4.040 26.986 1.00 79.75 1132 ALA A N 1
ATOM 9020 C CA . ALA A 1 1132 ? -15.923 -4.305 25.603 1.00 79.75 1132 ALA A CA 1
ATOM 9021 C C . ALA A 1 1132 ? -16.749 -5.452 24.997 1.00 79.75 1132 ALA A C 1
ATOM 9023 O O . ALA A 1 1132 ? -17.277 -5.301 23.895 1.00 79.75 1132 ALA A O 1
ATOM 9024 N N . PHE A 1 1133 ? -16.927 -6.551 25.739 1.00 88.06 1133 PHE A N 1
ATOM 9025 C CA . PHE A 1 1133 ? -17.788 -7.666 25.339 1.00 88.06 1133 PHE A CA 1
ATOM 9026 C C . PHE A 1 1133 ? -19.249 -7.223 25.180 1.00 88.06 1133 PHE A C 1
ATOM 9028 O O . PHE A 1 1133 ? -19.830 -7.429 24.120 1.00 88.06 1133 PHE A O 1
ATOM 9035 N N . LEU A 1 1134 ? -19.817 -6.542 26.182 1.00 87.81 1134 LEU A N 1
ATOM 9036 C CA . LEU A 1 1134 ? -21.191 -6.028 26.137 1.00 87.81 1134 LEU A CA 1
ATOM 9037 C C . LEU A 1 1134 ? -21.408 -5.021 25.007 1.00 87.81 1134 LEU A C 1
ATOM 9039 O O . LEU A 1 1134 ? -22.474 -5.014 24.405 1.00 87.81 1134 LEU A O 1
ATOM 9043 N N . GLY A 1 1135 ? -20.417 -4.185 24.698 1.00 80.62 1135 GLY A N 1
ATOM 9044 C CA . GLY A 1 1135 ? -20.490 -3.254 23.574 1.00 80.62 1135 GLY A CA 1
ATOM 9045 C C . GLY A 1 1135 ? -20.555 -3.976 22.227 1.00 80.62 1135 GLY A C 1
ATOM 9046 O O . GLY A 1 1135 ? -21.364 -3.611 21.378 1.00 80.62 1135 GLY A O 1
ATOM 9047 N N . LEU A 1 1136 ? -19.743 -5.023 22.041 1.00 81.25 1136 LEU A N 1
ATOM 9048 C CA . LEU A 1 1136 ? -19.733 -5.813 20.809 1.00 81.25 1136 LEU A CA 1
ATOM 9049 C C . LEU A 1 1136 ? -20.968 -6.721 20.685 1.00 81.25 1136 LEU A C 1
ATOM 9051 O O . LEU A 1 1136 ? -21.552 -6.791 19.610 1.00 81.25 1136 LEU A O 1
ATOM 9055 N N . ALA A 1 1137 ? -21.398 -7.368 21.771 1.00 84.50 1137 ALA A N 1
ATOM 9056 C CA . ALA A 1 1137 ? -22.634 -8.151 21.802 1.00 84.50 1137 ALA A CA 1
ATOM 9057 C C . ALA A 1 1137 ? -23.868 -7.250 21.614 1.00 84.50 1137 ALA A C 1
ATOM 9059 O O . ALA A 1 1137 ? -24.758 -7.562 20.830 1.00 84.50 1137 ALA A O 1
ATOM 9060 N N . GLY A 1 1138 ? -23.881 -6.081 22.261 1.00 83.31 1138 GLY A N 1
ATOM 9061 C CA . GLY A 1 1138 ? -24.957 -5.096 22.166 1.00 83.31 1138 GLY A CA 1
ATOM 9062 C C . GLY A 1 1138 ? -25.097 -4.451 20.789 1.00 83.31 1138 GLY A C 1
ATOM 9063 O O . GLY A 1 1138 ? -26.185 -3.995 20.445 1.00 83.31 1138 GLY A O 1
ATOM 9064 N N . TYR A 1 1139 ? -24.041 -4.453 19.973 1.00 80.56 1139 TYR A N 1
ATOM 9065 C CA . TYR A 1 1139 ? -24.126 -4.056 18.566 1.00 80.56 1139 TYR A CA 1
ATOM 9066 C C . TYR A 1 1139 ? -25.037 -4.991 17.752 1.00 80.56 1139 TYR A C 1
ATOM 9068 O O . TYR A 1 1139 ? -25.724 -4.533 16.849 1.00 80.56 1139 TYR A O 1
ATOM 9076 N N . TYR A 1 1140 ? -25.092 -6.275 18.117 1.00 84.75 1140 TYR A N 1
ATOM 9077 C CA . TYR A 1 1140 ? -25.935 -7.293 17.484 1.00 84.75 1140 TYR A CA 1
ATOM 9078 C C . TYR A 1 1140 ? -27.184 -7.639 18.302 1.00 84.75 1140 TYR A C 1
ATOM 9080 O O . TYR A 1 1140 ? -27.808 -8.670 18.072 1.00 84.75 1140 TYR A O 1
ATOM 9088 N N . ARG A 1 1141 ? -27.589 -6.786 19.251 1.00 87.94 1141 ARG A N 1
ATOM 9089 C CA . ARG A 1 1141 ? -28.777 -7.040 20.085 1.00 87.94 1141 ARG A CA 1
ATOM 9090 C C . ARG A 1 1141 ? -30.063 -7.227 19.283 1.00 87.94 1141 ARG A C 1
ATOM 9092 O O . ARG A 1 1141 ? -30.942 -7.934 19.747 1.00 87.94 1141 ARG A O 1
ATOM 9099 N N . CYS A 1 1142 ? -30.152 -6.630 18.091 1.00 85.06 1142 CYS A N 1
ATOM 9100 C CA . CYS A 1 1142 ? -31.296 -6.786 17.196 1.00 85.06 1142 CYS A CA 1
ATOM 9101 C C . CYS A 1 1142 ? -31.493 -8.221 16.695 1.00 85.06 1142 CYS A C 1
ATOM 9103 O O . CYS A 1 1142 ? -32.573 -8.520 16.206 1.00 85.06 1142 CYS A O 1
ATOM 9105 N N . PHE A 1 1143 ? -30.488 -9.092 16.849 1.00 85.06 1143 PHE A N 1
ATOM 9106 C CA . PHE A 1 1143 ? -30.515 -10.517 16.507 1.00 85.06 1143 PHE A CA 1
ATOM 9107 C C . PHE A 1 1143 ? -30.811 -11.425 17.708 1.00 85.06 1143 PHE A C 1
ATOM 9109 O O . PHE A 1 1143 ? -30.930 -12.634 17.534 1.00 85.06 1143 PHE A O 1
ATOM 9116 N N . ILE A 1 1144 ? -30.857 -10.874 18.926 1.00 84.88 1144 ILE A N 1
ATOM 9117 C CA . ILE A 1 1144 ? -30.93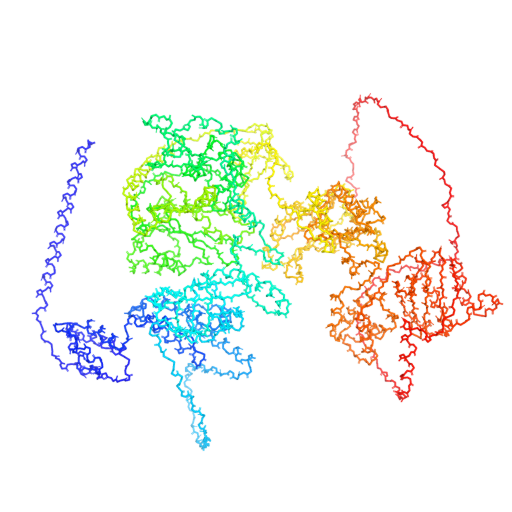2 -11.651 20.165 1.00 84.88 1144 ILE A CA 1
ATOM 9118 C C . ILE A 1 1144 ? -32.264 -11.349 20.863 1.00 84.88 1144 ILE A C 1
ATOM 9120 O O . ILE A 1 1144 ? -32.440 -10.236 21.379 1.00 84.88 1144 ILE A O 1
ATOM 9124 N N . PRO A 1 1145 ? -33.170 -12.336 20.965 1.00 80.88 1145 PRO A N 1
ATOM 9125 C CA . PRO A 1 1145 ? -34.367 -12.212 21.784 1.00 80.88 1145 PRO A CA 1
ATOM 9126 C C . PRO A 1 1145 ? -34.000 -11.862 23.227 1.00 80.88 1145 PRO A C 1
ATOM 9128 O O . PRO A 1 1145 ? -33.072 -12.436 23.801 1.00 80.88 1145 PRO A O 1
ATOM 9131 N N . ASN A 1 1146 ? -34.717 -10.912 23.830 1.00 81.31 1146 ASN A N 1
ATOM 9132 C CA . ASN A 1 1146 ? -34.566 -10.568 25.248 1.00 81.31 1146 ASN A CA 1
ATOM 9133 C C . ASN A 1 1146 ? -33.128 -10.203 25.681 1.00 81.31 1146 ASN A C 1
ATOM 9135 O O . ASN A 1 1146 ? -32.760 -10.374 26.847 1.00 81.31 1146 ASN A O 1
ATOM 9139 N N . PHE A 1 1147 ? -32.319 -9.645 24.766 1.00 86.50 1147 PHE A N 1
ATOM 9140 C CA . PHE A 1 1147 ? -30.915 -9.282 25.006 1.00 86.50 1147 PHE A CA 1
ATOM 9141 C C . PHE A 1 1147 ? -30.674 -8.570 26.344 1.00 86.50 1147 PHE A C 1
ATOM 9143 O O . PHE A 1 1147 ? -29.747 -8.923 27.067 1.00 86.50 1147 PHE A O 1
ATOM 9150 N N . SER A 1 1148 ? -31.490 -7.570 26.689 1.00 84.44 1148 SER A N 1
ATOM 9151 C CA . SER A 1 1148 ? -31.316 -6.771 27.910 1.00 84.44 1148 SER A CA 1
ATOM 9152 C C . SER A 1 1148 ? -31.452 -7.588 29.196 1.00 84.44 1148 SER A C 1
ATOM 9154 O O . SER A 1 1148 ? -30.752 -7.292 30.169 1.00 84.44 1148 SER A O 1
ATOM 9156 N N . SER A 1 1149 ? -32.314 -8.608 29.195 1.00 83.00 1149 SER A N 1
ATOM 9157 C CA . SER A 1 1149 ? -32.497 -9.531 30.319 1.00 83.00 1149 SER A CA 1
ATOM 9158 C C . SER A 1 1149 ? -31.310 -10.488 30.418 1.00 83.00 1149 SER A C 1
ATOM 9160 O O . SER A 1 1149 ? -30.699 -10.592 31.479 1.00 83.00 1149 SER A O 1
ATOM 9162 N N . ILE A 1 1150 ? -30.888 -11.083 29.294 1.00 85.81 1150 ILE A N 1
ATOM 9163 C CA . ILE A 1 1150 ? -29.718 -11.979 29.241 1.00 85.81 1150 ILE A CA 1
ATOM 9164 C C . ILE A 1 1150 ? -28.442 -11.230 29.650 1.00 85.81 1150 ILE A C 1
ATOM 9166 O O . ILE A 1 1150 ? -27.664 -11.700 30.470 1.00 85.81 1150 ILE A O 1
ATOM 9170 N N . ALA A 1 1151 ? -28.235 -10.017 29.137 1.00 87.69 1151 ALA A N 1
ATOM 9171 C CA . ALA A 1 1151 ? -27.084 -9.177 29.457 1.00 87.69 1151 ALA A CA 1
ATOM 9172 C C . ALA A 1 1151 ? -27.166 -8.544 30.859 1.00 87.69 1151 ALA A C 1
ATOM 9174 O O . ALA A 1 1151 ? -26.246 -7.812 31.258 1.00 87.69 1151 ALA A O 1
ATOM 9175 N N . SER A 1 1152 ? -28.254 -8.769 31.607 1.00 86.56 1152 SER A N 1
ATOM 9176 C CA . SER A 1 1152 ? -28.511 -8.075 32.864 1.00 86.56 1152 SER A CA 1
ATOM 9177 C C . SER A 1 1152 ? -27.447 -8.344 33.930 1.00 86.56 1152 SER A C 1
ATOM 9179 O O . SER A 1 1152 ? -26.856 -7.352 34.384 1.00 86.56 1152 SER A O 1
ATOM 9181 N N . PRO A 1 1153 ? -27.106 -9.612 34.248 1.00 87.25 1153 PRO A N 1
ATOM 9182 C CA . PRO A 1 1153 ? -26.086 -9.935 35.248 1.00 87.25 1153 PRO A CA 1
ATOM 9183 C C . PRO A 1 1153 ? -24.712 -9.352 34.891 1.00 87.25 1153 PRO A C 1
ATOM 9185 O O . PRO A 1 1153 ? -24.016 -8.796 35.738 1.00 87.25 1153 PRO A O 1
ATOM 9188 N N . LEU A 1 1154 ? -24.342 -9.368 33.606 1.00 88.75 1154 LEU A N 1
ATOM 9189 C CA . LEU A 1 1154 ? -23.076 -8.799 33.133 1.00 88.75 1154 LEU A CA 1
ATOM 9190 C C . LEU A 1 1154 ? -23.040 -7.274 33.226 1.00 88.75 1154 LEU A C 1
ATOM 9192 O O . LEU A 1 1154 ? -22.029 -6.687 33.613 1.00 88.75 1154 LEU A O 1
ATOM 9196 N N . THR A 1 1155 ? -24.140 -6.606 32.881 1.00 87.00 1155 THR A N 1
ATOM 9197 C CA . THR A 1 1155 ? -24.247 -5.147 33.010 1.00 87.00 1155 THR A CA 1
ATOM 9198 C C . THR A 1 1155 ? -24.110 -4.733 34.472 1.00 87.00 1155 THR A C 1
ATOM 9200 O O . THR A 1 1155 ? -23.442 -3.742 34.785 1.00 87.00 1155 THR A O 1
ATOM 9203 N N . ASP A 1 1156 ? -24.682 -5.525 35.374 1.00 85.88 1156 ASP A N 1
ATOM 9204 C CA . ASP A 1 1156 ? -24.691 -5.279 36.808 1.00 85.88 1156 ASP A CA 1
ATOM 9205 C C . ASP A 1 1156 ? -23.286 -5.332 37.421 1.00 85.88 1156 ASP A C 1
ATOM 9207 O O . ASP A 1 1156 ? -22.970 -4.492 38.271 1.00 85.88 1156 ASP A O 1
ATOM 9211 N N . LEU A 1 1157 ? -22.406 -6.191 36.892 1.00 87.56 1157 LEU A N 1
ATOM 9212 C CA . LEU A 1 1157 ? -20.973 -6.224 37.214 1.00 87.56 1157 LEU A CA 1
ATOM 9213 C C . LEU A 1 1157 ? -20.235 -4.930 36.825 1.00 87.56 1157 LEU A C 1
ATOM 9215 O O . LEU A 1 1157 ? -19.222 -4.567 37.427 1.00 87.56 1157 LEU A O 1
ATOM 9219 N N . THR A 1 1158 ? -20.736 -4.179 35.840 1.00 86.44 1158 THR A N 1
ATOM 9220 C CA . THR A 1 1158 ? -20.099 -2.932 35.374 1.00 86.44 1158 THR A CA 1
ATOM 9221 C C . THR A 1 1158 ? -20.572 -1.675 36.108 1.00 86.44 1158 THR A C 1
ATOM 9223 O O . THR A 1 1158 ? -20.031 -0.585 35.851 1.00 86.44 1158 THR A O 1
ATOM 9226 N N . ARG A 1 1159 ? -21.533 -1.808 37.039 1.00 84.69 1159 ARG A N 1
ATOM 9227 C CA . ARG A 1 1159 ? -22.107 -0.692 37.806 1.00 84.69 1159 ARG A CA 1
ATOM 9228 C C . ARG A 1 1159 ? -21.052 0.064 38.613 1.00 84.69 1159 ARG A C 1
ATOM 9230 O O . ARG A 1 1159 ? -20.001 -0.449 39.018 1.00 84.69 1159 ARG A O 1
ATOM 9237 N N . LYS A 1 1160 ? -21.344 1.342 38.851 1.00 79.69 1160 LYS A N 1
ATOM 9238 C CA . LYS A 1 1160 ? -20.538 2.205 39.716 1.00 79.69 1160 LYS A CA 1
ATOM 9239 C C . LYS A 1 1160 ? -20.598 1.661 41.149 1.00 79.69 1160 LYS A C 1
ATOM 9241 O O . LYS A 1 1160 ? -21.690 1.498 41.669 1.00 79.69 1160 LYS A O 1
ATOM 9246 N N . GLY A 1 1161 ? -19.443 1.381 41.755 1.00 81.31 1161 GLY A N 1
ATOM 9247 C CA . GLY A 1 1161 ? -19.331 0.770 43.090 1.00 81.31 1161 GLY A CA 1
ATOM 9248 C C . GLY A 1 1161 ? -18.806 -0.672 43.086 1.00 81.31 1161 GLY A C 1
ATOM 9249 O O . GLY A 1 1161 ? -18.120 -1.049 44.022 1.00 81.31 1161 GLY A O 1
ATOM 9250 N N . GLN A 1 1162 ? -19.029 -1.440 42.012 1.00 82.56 1162 GLN A N 1
ATOM 9251 C CA . GLN A 1 1162 ? -18.462 -2.793 41.874 1.00 82.56 1162 GLN A CA 1
ATOM 9252 C C . GLN A 1 1162 ? -16.911 -2.764 41.771 1.00 82.56 1162 GLN A C 1
ATOM 9254 O O . GLN A 1 1162 ? -16.358 -1.734 41.357 1.00 82.56 1162 GLN A O 1
ATOM 9259 N N . PRO A 1 1163 ? -16.181 -3.846 42.092 1.00 81.88 1163 PRO A N 1
ATOM 9260 C CA . PRO A 1 1163 ? -14.720 -3.896 41.960 1.00 81.88 1163 PRO A CA 1
ATOM 9261 C C . PRO A 1 1163 ? -14.258 -3.887 40.488 1.00 81.88 1163 PRO A C 1
ATOM 9263 O O . PRO A 1 1163 ? -14.988 -4.313 39.598 1.00 81.88 1163 PRO A O 1
ATOM 9266 N N . GLU A 1 1164 ? -13.050 -3.376 40.199 1.00 83.06 1164 GLU A N 1
ATOM 9267 C CA . GLU A 1 1164 ? -12.503 -3.368 38.822 1.00 83.06 1164 GLU A CA 1
ATOM 9268 C C . GLU A 1 1164 ? -12.156 -4.779 38.330 1.00 83.06 1164 GLU A C 1
ATOM 9270 O O . GLU A 1 1164 ? -12.373 -5.083 37.155 1.00 83.06 1164 GLU A O 1
ATOM 9275 N N . LYS A 1 1165 ? -11.665 -5.640 39.233 1.00 85.12 1165 LYS A N 1
ATOM 9276 C CA . LYS A 1 1165 ? -11.553 -7.086 39.011 1.00 85.12 1165 LYS A CA 1
ATOM 9277 C C . LYS A 1 1165 ? -12.917 -7.728 39.242 1.00 85.12 1165 LYS A C 1
ATOM 9279 O O . LYS A 1 1165 ? -13.509 -7.542 40.302 1.00 85.12 1165 LYS A O 1
ATOM 9284 N N . ILE A 1 1166 ? -13.394 -8.466 38.252 1.00 84.94 1166 ILE A N 1
ATOM 9285 C CA . ILE A 1 1166 ? -14.721 -9.074 38.264 1.00 84.94 1166 ILE A CA 1
ATOM 9286 C C . ILE A 1 1166 ? -14.710 -10.344 39.110 1.00 84.94 1166 ILE A C 1
ATOM 9288 O O . ILE A 1 1166 ? -13.874 -11.220 38.903 1.00 84.94 1166 ILE A O 1
ATOM 9292 N N . GLN A 1 1167 ? -15.667 -10.448 40.029 1.00 82.38 1167 GLN A N 1
ATOM 9293 C CA . GLN A 1 1167 ? -16.001 -11.699 40.701 1.00 82.38 1167 GLN A CA 1
ATOM 9294 C C . GLN A 1 1167 ? -17.169 -12.333 39.949 1.00 82.38 1167 GLN A C 1
ATOM 9296 O O . GLN A 1 1167 ? -18.269 -11.783 39.931 1.00 82.38 1167 GLN A O 1
ATOM 9301 N N . TRP A 1 1168 ? -16.908 -13.448 39.270 1.00 86.69 1168 TRP A N 1
ATOM 9302 C CA . TRP A 1 1168 ? -17.934 -14.165 38.523 1.00 86.69 1168 TRP A CA 1
ATOM 9303 C C . TRP A 1 1168 ? -18.821 -14.958 39.472 1.00 86.69 1168 TRP A C 1
ATOM 9305 O O . TRP A 1 1168 ? -18.331 -15.739 40.284 1.00 86.69 1168 TRP A O 1
ATOM 9315 N N . ASN A 1 1169 ? -20.128 -14.766 39.344 1.00 87.38 1169 ASN A N 1
ATOM 9316 C CA . ASN A 1 1169 ? -21.136 -15.641 39.922 1.00 87.38 1169 ASN A CA 1
ATOM 9317 C C . ASN A 1 1169 ? -21.733 -16.533 38.819 1.00 87.38 1169 ASN A C 1
ATOM 9319 O O . ASN A 1 1169 ? -21.504 -16.311 37.626 1.00 87.38 1169 ASN A O 1
ATOM 9323 N N . ARG A 1 1170 ? -22.511 -17.546 39.220 1.00 86.69 1170 ARG A N 1
ATOM 9324 C CA . ARG A 1 1170 ? -23.166 -18.474 38.282 1.00 86.69 1170 ARG A CA 1
ATOM 9325 C C . ARG A 1 1170 ? -24.077 -17.749 37.284 1.00 86.69 1170 ARG A C 1
ATOM 9327 O O . ARG A 1 1170 ? -24.107 -18.112 36.117 1.00 86.69 1170 ARG A O 1
ATOM 9334 N N . GLU A 1 1171 ? -24.762 -16.693 37.723 1.00 84.62 1171 GLU A N 1
ATOM 9335 C CA . GLU A 1 1171 ? -25.653 -15.894 36.870 1.00 84.62 1171 GLU A CA 1
ATOM 9336 C C . GLU A 1 1171 ? -24.901 -15.146 35.762 1.00 84.62 1171 GLU A C 1
ATOM 9338 O O . GLU A 1 1171 ? -25.327 -15.152 34.608 1.00 84.62 1171 GLU A O 1
ATOM 9343 N N . ALA A 1 1172 ? -23.774 -14.507 36.089 1.00 88.88 1172 ALA A N 1
ATOM 9344 C CA . ALA A 1 1172 ? -22.944 -13.813 35.113 1.00 88.88 1172 ALA A CA 1
ATOM 9345 C C . ALA A 1 1172 ? -22.336 -14.786 34.107 1.00 88.88 1172 ALA A C 1
ATOM 9347 O O . ALA A 1 1172 ? -22.323 -14.483 32.914 1.00 88.88 1172 ALA A O 1
ATOM 9348 N N . ASP A 1 1173 ? -21.863 -15.946 34.570 1.00 90.50 1173 ASP A N 1
ATOM 9349 C CA . ASP A 1 1173 ? -21.318 -16.983 33.692 1.00 90.50 1173 ASP A CA 1
ATOM 9350 C C . ASP A 1 1173 ? -22.389 -17.520 32.734 1.00 90.50 1173 ASP A C 1
ATOM 9352 O O . ASP A 1 1173 ? -22.188 -17.513 31.519 1.00 90.50 1173 ASP A O 1
ATOM 9356 N N . GLY A 1 1174 ? -23.578 -17.836 33.258 1.00 88.62 1174 GLY A N 1
ATOM 9357 C CA . GLY A 1 1174 ? -24.736 -18.223 32.452 1.00 88.62 1174 GLY A CA 1
ATOM 9358 C C . GLY A 1 1174 ? -25.112 -17.164 31.412 1.00 88.62 1174 GLY A C 1
ATOM 9359 O O . GLY A 1 1174 ? -25.272 -17.486 30.237 1.00 88.62 1174 GLY A O 1
ATOM 9360 N N . ALA A 1 1175 ? -25.165 -15.887 31.801 1.00 88.88 1175 ALA A N 1
ATOM 9361 C CA . ALA A 1 1175 ? -25.418 -14.767 30.891 1.00 88.88 1175 ALA A CA 1
ATOM 9362 C C . ALA A 1 1175 ? -24.350 -14.631 29.791 1.00 88.88 1175 ALA A C 1
ATOM 9364 O O . ALA A 1 1175 ? -24.667 -14.370 28.628 1.00 88.88 1175 ALA A O 1
ATOM 9365 N N . PHE A 1 1176 ? -23.076 -14.807 30.143 1.00 91.12 1176 PHE A N 1
ATOM 9366 C CA . PHE A 1 1176 ? -21.963 -14.756 29.197 1.00 91.12 1176 PHE A CA 1
ATOM 9367 C C . PHE A 1 1176 ? -22.049 -15.873 28.162 1.00 91.12 1176 PHE A C 1
ATOM 9369 O O . PHE A 1 1176 ? -21.939 -15.596 26.966 1.00 91.12 1176 PHE A O 1
ATOM 9376 N N . GLN A 1 1177 ? -22.308 -17.108 28.597 1.00 89.44 1177 GLN A N 1
ATOM 9377 C CA . GLN A 1 1177 ? -22.478 -18.235 27.682 1.00 89.44 1177 GLN A CA 1
ATOM 9378 C C . GLN A 1 1177 ? -23.745 -18.093 26.837 1.00 89.44 1177 GLN A C 1
ATOM 9380 O O . GLN A 1 1177 ? -23.676 -18.282 25.628 1.00 89.44 1177 GLN A O 1
ATOM 9385 N N . ALA A 1 1178 ? -24.869 -17.669 27.420 1.00 87.50 1178 ALA A N 1
ATOM 9386 C CA . ALA A 1 1178 ? -26.121 -17.469 26.692 1.00 87.50 1178 ALA A CA 1
ATOM 9387 C C . ALA A 1 1178 ? -25.977 -16.451 25.548 1.00 87.50 1178 ALA A C 1
ATOM 9389 O O . ALA A 1 1178 ? -26.419 -16.715 24.430 1.00 87.50 1178 ALA A O 1
ATOM 9390 N N . LEU A 1 1179 ? -25.293 -15.322 25.782 1.00 88.44 1179 LEU A N 1
ATOM 9391 C CA . LEU A 1 1179 ? -25.021 -14.334 24.730 1.00 88.44 1179 LEU A CA 1
ATOM 9392 C C . LEU A 1 1179 ? -24.100 -14.875 23.635 1.00 88.44 1179 LEU A C 1
ATOM 9394 O O . LEU A 1 1179 ? -24.304 -14.570 22.459 1.00 88.44 1179 LEU A O 1
ATOM 9398 N N . LYS A 1 1180 ? -23.086 -15.670 24.001 1.00 86.94 1180 LYS A N 1
ATOM 9399 C CA . LYS A 1 1180 ? -22.222 -16.331 23.016 1.00 86.94 1180 LYS A CA 1
ATOM 9400 C C . LYS A 1 1180 ? -23.037 -17.308 22.177 1.00 86.94 1180 LYS A C 1
ATOM 9402 O O . LYS A 1 1180 ? -22.995 -17.207 20.958 1.00 86.94 1180 LYS A O 1
ATOM 9407 N N . THR A 1 1181 ? -23.829 -18.176 22.799 1.00 85.06 1181 THR A N 1
ATOM 9408 C CA . THR A 1 1181 ? -24.679 -19.147 22.100 1.00 85.06 1181 THR A CA 1
ATOM 9409 C C . THR A 1 1181 ? -25.644 -18.453 21.138 1.00 85.06 1181 THR A C 1
ATOM 9411 O O . THR A 1 1181 ? -25.622 -18.767 19.949 1.00 85.06 1181 THR A O 1
ATOM 9414 N N . ALA A 1 1182 ? -26.386 -17.438 21.594 1.00 81.75 1182 ALA A N 1
ATOM 9415 C CA . ALA A 1 1182 ? -27.377 -16.720 20.782 1.00 81.75 1182 ALA A CA 1
ATOM 9416 C C . ALA A 1 1182 ? -26.792 -16.038 19.531 1.00 81.75 1182 ALA A C 1
ATOM 9418 O O . ALA A 1 1182 ? -27.445 -15.948 18.498 1.00 81.75 1182 ALA A O 1
ATOM 9419 N N . LEU A 1 1183 ? -25.545 -15.566 19.593 1.00 77.75 1183 LEU A N 1
ATOM 9420 C CA . LEU A 1 1183 ? -24.878 -14.949 18.439 1.00 77.75 1183 LEU A CA 1
ATOM 9421 C C . LEU A 1 1183 ? -24.286 -15.967 17.463 1.00 77.75 1183 LEU A C 1
ATOM 9423 O O . LEU A 1 1183 ? -23.904 -15.614 16.349 1.00 77.75 1183 LEU A O 1
ATOM 9427 N N . THR A 1 1184 ? -24.195 -17.226 17.876 1.00 77.00 1184 THR A N 1
ATOM 9428 C CA . THR A 1 1184 ? -23.516 -18.286 17.122 1.00 77.00 1184 THR A CA 1
ATOM 9429 C C . THR A 1 1184 ? -24.469 -19.284 16.501 1.00 77.00 1184 THR A C 1
ATOM 9431 O O . THR A 1 1184 ? -24.096 -19.934 15.527 1.00 77.00 1184 THR A O 1
ATOM 9434 N N . SER A 1 1185 ? -25.723 -19.309 16.952 1.00 72.88 1185 SER A N 1
ATOM 9435 C CA . SER A 1 1185 ? -26.840 -20.006 16.309 1.00 72.88 1185 SER A CA 1
ATOM 9436 C C . SER A 1 1185 ? -27.231 -19.412 14.944 1.00 72.88 1185 SER A C 1
ATOM 9438 O O . SER A 1 1185 ? -28.332 -19.651 14.470 1.00 72.88 1185 SER A O 1
ATOM 9440 N N . SER A 1 1186 ? -26.332 -18.649 14.305 1.00 66.06 1186 SER A N 1
ATOM 9441 C CA . SER A 1 1186 ? -26.504 -17.985 13.008 1.00 66.06 1186 SER A CA 1
ATOM 9442 C C . SER A 1 1186 ? -27.843 -17.252 12.884 1.00 66.06 1186 SER A C 1
ATOM 9444 O O . SER A 1 1186 ? -28.615 -17.559 11.979 1.00 66.06 1186 SER A O 1
ATOM 9446 N N . PRO A 1 1187 ? -28.140 -16.289 13.778 1.00 69.75 1187 PRO A N 1
ATOM 9447 C CA . PRO A 1 1187 ? -29.399 -15.566 13.718 1.00 69.75 1187 PRO A CA 1
ATOM 9448 C C . PRO A 1 1187 ? -29.482 -14.770 12.410 1.00 69.75 1187 PRO A C 1
ATOM 9450 O O . PRO A 1 1187 ? -28.561 -14.025 12.057 1.00 69.75 1187 PRO A O 1
ATOM 9453 N N . VAL A 1 1188 ? -30.588 -14.946 11.691 1.00 76.19 1188 VAL A N 1
ATOM 9454 C CA . VAL A 1 1188 ? -30.881 -14.271 10.426 1.00 76.19 1188 VAL A CA 1
ATOM 9455 C C . VAL A 1 1188 ? -32.129 -13.428 10.626 1.00 76.19 1188 VAL A C 1
ATOM 9457 O O . VAL A 1 1188 ? -33.135 -13.929 11.123 1.00 76.19 1188 VAL A O 1
ATOM 9460 N N . LEU A 1 1189 ? -32.042 -12.154 10.260 1.00 87.31 1189 LEU A N 1
ATOM 9461 C CA . LEU A 1 1189 ? -33.194 -11.264 10.201 1.00 87.31 1189 LEU A CA 1
ATOM 9462 C C . LEU A 1 1189 ? -33.586 -11.062 8.745 1.00 87.31 1189 LEU A C 1
ATOM 9464 O O . LEU A 1 1189 ? -32.721 -11.055 7.862 1.00 87.31 1189 LEU A O 1
ATOM 9468 N N . HIS A 1 1190 ? -34.875 -10.873 8.506 1.00 85.94 1190 HIS A N 1
ATOM 9469 C CA . HIS A 1 1190 ? -35.374 -10.458 7.207 1.00 85.94 1190 HIS A CA 1
ATOM 9470 C C . HIS A 1 1190 ? -35.407 -8.929 7.132 1.00 85.94 1190 HIS A C 1
ATOM 9472 O O . HIS A 1 1190 ? -35.733 -8.252 8.106 1.00 85.94 1190 HIS A O 1
ATOM 9478 N N . ALA A 1 1191 ? -35.062 -8.374 5.977 1.00 87.88 1191 ALA A N 1
ATOM 9479 C CA . ALA A 1 1191 ? -35.313 -6.971 5.695 1.00 87.88 1191 ALA A CA 1
ATOM 9480 C C . ALA A 1 1191 ? -36.836 -6.740 5.634 1.00 87.88 1191 ALA A C 1
ATOM 9482 O O . ALA A 1 1191 ? -37.549 -7.598 5.099 1.00 87.88 1191 ALA A O 1
ATOM 9483 N N . PRO A 1 1192 ? -37.337 -5.613 6.168 1.00 89.19 1192 PRO A N 1
ATOM 9484 C CA . PRO A 1 1192 ? -38.764 -5.332 6.193 1.00 89.19 1192 PRO A CA 1
ATOM 9485 C C . PRO A 1 1192 ? -39.315 -5.088 4.787 1.00 89.19 1192 PRO A C 1
ATOM 9487 O O . PRO A 1 1192 ? -38.767 -4.301 4.015 1.00 89.19 1192 PRO A O 1
ATOM 9490 N N . ASP A 1 1193 ? -40.459 -5.695 4.494 1.00 87.19 1193 ASP A N 1
ATOM 9491 C CA . ASP A 1 1193 ? -41.301 -5.341 3.359 1.00 87.19 1193 ASP A CA 1
ATOM 9492 C C . ASP A 1 1193 ? -42.439 -4.433 3.833 1.00 87.19 1193 ASP A C 1
ATOM 9494 O O . ASP A 1 1193 ? -43.443 -4.879 4.384 1.00 87.19 1193 ASP A O 1
ATOM 9498 N N . PHE A 1 1194 ? -42.312 -3.131 3.596 1.00 87.88 1194 PHE A N 1
ATOM 9499 C CA . PHE A 1 1194 ? -43.326 -2.158 4.001 1.00 87.88 1194 PHE A CA 1
ATOM 9500 C C . PHE A 1 1194 ? -44.669 -2.288 3.253 1.00 87.88 1194 PHE A C 1
ATOM 9502 O O . PHE A 1 1194 ? -45.611 -1.568 3.596 1.00 87.88 1194 PHE A O 1
ATOM 9509 N N . GLY A 1 1195 ? -44.783 -3.152 2.241 1.00 85.56 1195 GLY A N 1
ATOM 9510 C CA . GLY A 1 1195 ? -46.052 -3.526 1.613 1.00 85.56 1195 GLY A CA 1
ATOM 9511 C C . GLY A 1 1195 ? -46.837 -4.586 2.394 1.00 85.56 1195 GLY A C 1
ATOM 9512 O O . GLY A 1 1195 ? -48.056 -4.667 2.248 1.00 85.56 1195 GLY A O 1
ATOM 9513 N N . CYS A 1 1196 ? -46.169 -5.352 3.259 1.00 87.44 1196 CYS A N 1
ATOM 9514 C CA . CYS A 1 1196 ? -46.765 -6.454 4.010 1.00 87.44 1196 CYS A CA 1
ATOM 9515 C C . CYS A 1 1196 ? -47.137 -6.050 5.454 1.00 87.44 1196 CYS A C 1
ATOM 9517 O O . CYS A 1 1196 ? -46.443 -5.235 6.073 1.00 87.44 1196 CYS A O 1
ATOM 9519 N N . PRO A 1 1197 ? -48.207 -6.618 6.046 1.00 89.94 1197 PRO A N 1
ATOM 9520 C CA . PRO A 1 1197 ? -48.543 -6.382 7.449 1.00 89.94 1197 PRO A CA 1
ATOM 9521 C C . PRO A 1 1197 ? -47.435 -6.849 8.399 1.00 89.94 1197 PRO A C 1
ATOM 9523 O O . PRO A 1 1197 ? -46.815 -7.891 8.190 1.00 89.94 1197 PRO A O 1
ATOM 9526 N N . PHE A 1 1198 ? -47.220 -6.097 9.478 1.00 95.06 1198 PHE A N 1
ATOM 9527 C CA . PHE A 1 1198 ? -46.313 -6.495 10.553 1.00 95.06 1198 PHE A CA 1
ATOM 9528 C C . PHE A 1 1198 ? -47.033 -7.320 11.622 1.00 95.06 1198 PHE A C 1
ATOM 9530 O O . PHE A 1 1198 ? -48.224 -7.130 11.891 1.00 95.06 1198 PHE A O 1
ATOM 9537 N N . ILE A 1 1199 ? -46.280 -8.201 12.272 1.00 92.81 1199 ILE A N 1
ATOM 9538 C CA . ILE A 1 1199 ? -46.673 -8.926 13.477 1.00 92.81 1199 ILE A CA 1
ATOM 9539 C C . ILE A 1 1199 ? -45.759 -8.443 14.600 1.00 92.81 1199 ILE A C 1
ATOM 9541 O O . ILE A 1 1199 ? -44.539 -8.551 14.507 1.00 92.81 1199 ILE A O 1
ATOM 9545 N N . LEU A 1 1200 ? -46.347 -7.880 15.651 1.00 93.38 1200 LEU A N 1
ATOM 9546 C CA . LEU A 1 1200 ? -45.642 -7.479 16.859 1.00 93.38 1200 LEU A CA 1
ATOM 9547 C C . LEU A 1 1200 ? -45.978 -8.461 17.975 1.00 93.38 1200 LEU A C 1
ATOM 9549 O O . LEU A 1 1200 ? -47.138 -8.582 18.361 1.00 93.38 1200 LEU A O 1
ATOM 9553 N N . GLN A 1 1201 ? -44.962 -9.116 18.517 1.00 88.56 1201 GLN A N 1
ATOM 9554 C CA . GLN A 1 1201 ? -45.073 -9.954 19.710 1.00 88.56 1201 GLN A CA 1
ATOM 9555 C C . GLN A 1 1201 ? -44.316 -9.290 20.853 1.00 88.56 1201 GLN A C 1
ATOM 9557 O O . GLN A 1 1201 ? -43.194 -8.812 20.664 1.00 88.56 1201 GLN A O 1
ATOM 9562 N N . THR A 1 1202 ? -44.921 -9.258 22.037 1.00 87.44 1202 THR A N 1
ATOM 9563 C CA . THR A 1 1202 ? -44.334 -8.630 23.228 1.00 87.44 1202 THR A CA 1
ATOM 9564 C C . THR A 1 1202 ? -44.302 -9.589 24.398 1.00 87.44 1202 THR A C 1
ATOM 9566 O O . THR A 1 1202 ? -45.258 -10.327 24.604 1.00 87.44 1202 THR A O 1
ATOM 9569 N N . ASP A 1 1203 ? -43.234 -9.509 25.183 1.00 82.56 1203 ASP A N 1
ATOM 9570 C CA . ASP A 1 1203 ? -43.011 -10.309 26.382 1.00 82.56 1203 ASP A CA 1
ATOM 9571 C C . ASP A 1 1203 ? -42.541 -9.409 27.536 1.00 82.56 1203 ASP A C 1
ATOM 9573 O O . ASP A 1 1203 ? -41.842 -8.400 27.340 1.00 82.56 1203 ASP A O 1
ATOM 9577 N N . ALA A 1 1204 ? -42.933 -9.766 28.754 1.00 81.56 1204 ALA A N 1
ATOM 9578 C CA . ALA A 1 1204 ? -42.607 -9.035 29.966 1.00 81.56 1204 ALA A CA 1
ATOM 9579 C C . ALA A 1 1204 ? -42.144 -9.992 31.065 1.00 81.56 1204 ALA A C 1
ATOM 9581 O O . ALA A 1 1204 ? -42.843 -10.918 31.453 1.00 81.56 1204 ALA A O 1
ATOM 9582 N N . SER A 1 1205 ? -40.976 -9.706 31.637 1.00 79.12 1205 SER A N 1
ATOM 9583 C CA . SER A 1 1205 ? -40.420 -10.445 32.774 1.00 79.12 1205 SER A CA 1
ATOM 9584 C C . SER A 1 1205 ? -40.208 -9.524 33.974 1.00 79.12 1205 SER A C 1
ATOM 9586 O O . SER A 1 1205 ? -40.250 -8.298 33.856 1.00 79.12 1205 SER A O 1
ATOM 9588 N N . ASP A 1 1206 ? -39.869 -10.090 35.132 1.00 77.19 1206 ASP A N 1
ATOM 9589 C CA . ASP A 1 1206 ? -39.560 -9.309 36.340 1.00 77.19 1206 ASP A CA 1
ATOM 9590 C C . ASP A 1 1206 ? -38.315 -8.420 36.225 1.00 77.19 1206 ASP A C 1
ATOM 9592 O O . ASP A 1 1206 ? -38.120 -7.504 37.028 1.00 77.19 1206 ASP A O 1
ATOM 9596 N N . SER A 1 1207 ? -37.477 -8.653 35.214 1.00 74.94 1207 SER A N 1
ATOM 9597 C CA . SER A 1 1207 ? -36.215 -7.931 35.024 1.00 74.94 1207 SER A CA 1
ATOM 9598 C C . SER A 1 1207 ? -36.201 -7.001 33.807 1.00 74.94 1207 SER A C 1
ATOM 9600 O O . SER A 1 1207 ? -35.440 -6.025 33.773 1.00 74.94 1207 SER A O 1
ATOM 9602 N N . GLY A 1 1208 ? -37.042 -7.264 32.807 1.00 83.62 1208 GLY A N 1
ATOM 9603 C CA . GLY A 1 1208 ? -36.965 -6.600 31.512 1.00 83.62 1208 GLY A CA 1
ATOM 9604 C C . GLY A 1 1208 ? -38.159 -6.870 30.608 1.00 83.62 1208 GLY A C 1
ATOM 9605 O O . GLY A 1 1208 ? -38.961 -7.768 30.858 1.00 83.62 1208 GLY A O 1
ATOM 9606 N N . LEU A 1 1209 ? -38.231 -6.074 29.547 1.00 88.56 1209 LEU A N 1
ATOM 9607 C CA . LEU A 1 1209 ? -39.221 -6.154 28.479 1.00 88.56 1209 LEU A CA 1
ATOM 9608 C C . LEU A 1 1209 ? -38.540 -6.618 27.193 1.00 88.56 1209 LEU A C 1
ATOM 9610 O O . LEU A 1 1209 ? -37.396 -6.224 26.917 1.00 88.56 1209 LEU A O 1
ATOM 9614 N N . GLY A 1 1210 ? -39.266 -7.390 26.397 1.00 87.38 1210 GLY A N 1
ATOM 9615 C CA . GLY A 1 1210 ? -38.845 -7.876 25.094 1.00 87.38 1210 GLY A CA 1
ATOM 9616 C C . GLY A 1 1210 ? -39.935 -7.715 24.051 1.00 87.38 1210 GLY A C 1
ATOM 9617 O O . GLY A 1 1210 ? -41.122 -7.743 24.367 1.00 87.38 1210 GLY A O 1
ATOM 9618 N N . ALA A 1 1211 ? -39.535 -7.535 22.800 1.00 90.56 1211 ALA A N 1
ATOM 9619 C CA . ALA A 1 1211 ? -40.447 -7.657 21.678 1.00 90.56 1211 ALA A CA 1
ATOM 9620 C C . ALA A 1 1211 ? -39.719 -8.140 20.424 1.00 90.56 1211 ALA A C 1
ATOM 9622 O O . ALA A 1 1211 ? -38.523 -7.880 20.240 1.00 90.56 1211 ALA A O 1
ATOM 9623 N N . VAL A 1 1212 ? -40.465 -8.813 19.556 1.00 90.62 1212 VAL A N 1
ATOM 9624 C CA . VAL A 1 1212 ? -40.043 -9.158 18.200 1.00 90.62 1212 VAL A CA 1
ATOM 9625 C C . VAL A 1 1212 ? -41.026 -8.562 17.206 1.00 90.62 1212 VAL A C 1
ATOM 9627 O O . VAL A 1 1212 ? -42.244 -8.663 17.364 1.00 90.62 1212 VAL A O 1
ATOM 9630 N N . LEU A 1 1213 ? -40.470 -7.901 16.198 1.00 93.94 1213 LEU A N 1
ATOM 9631 C CA . LEU A 1 1213 ? -41.190 -7.487 15.010 1.00 93.94 1213 LEU A CA 1
ATOM 9632 C C . LEU A 1 1213 ? -40.933 -8.529 13.928 1.00 93.94 1213 LEU A C 1
ATOM 9634 O O . LEU A 1 1213 ? -39.774 -8.766 13.588 1.00 93.94 1213 LEU A O 1
ATOM 9638 N N . SER A 1 1214 ? -41.993 -9.109 13.383 1.00 93.25 1214 SER A N 1
ATOM 9639 C CA . SER A 1 1214 ? -41.944 -10.149 12.356 1.00 93.25 1214 SER A CA 1
ATOM 9640 C C . SER A 1 1214 ? -42.837 -9.793 11.169 1.00 93.25 1214 SER A C 1
ATOM 9642 O O . SER A 1 1214 ? -43.741 -8.959 11.276 1.00 93.25 1214 SER A O 1
ATOM 9644 N N . GLN A 1 1215 ? -42.611 -10.454 10.039 1.00 90.62 1215 GLN A N 1
ATOM 9645 C CA . GLN A 1 1215 ? -43.520 -10.462 8.893 1.00 90.62 1215 GLN A CA 1
ATOM 9646 C C . GLN A 1 1215 ? -43.656 -11.882 8.358 1.00 90.62 1215 GLN A C 1
ATOM 9648 O O . GLN A 1 1215 ? -42.746 -12.696 8.507 1.00 90.62 1215 GLN A O 1
ATOM 9653 N N . VAL A 1 1216 ? -44.792 -12.173 7.734 1.00 84.56 1216 VAL A N 1
ATOM 9654 C CA . VAL A 1 1216 ? -44.985 -13.438 7.022 1.00 84.56 1216 VAL A CA 1
ATOM 9655 C C . VAL A 1 1216 ? -44.424 -13.272 5.614 1.00 84.56 1216 VAL A C 1
ATOM 9657 O O . VAL A 1 1216 ? -44.810 -12.341 4.906 1.00 84.56 1216 VAL A O 1
ATOM 9660 N N . HIS A 1 1217 ? -43.497 -14.142 5.222 1.00 72.44 1217 HIS A N 1
ATOM 9661 C CA . HIS A 1 1217 ? -42.940 -14.187 3.873 1.00 72.44 1217 HIS A CA 1
ATOM 9662 C C . HIS A 1 1217 ? -43.150 -15.603 3.325 1.00 72.44 1217 HIS A C 1
ATOM 9664 O O . HIS A 1 1217 ? -42.592 -16.566 3.844 1.00 72.44 1217 HIS A O 1
ATOM 9670 N N . GLY A 1 1218 ? -44.002 -15.745 2.307 1.00 72.50 1218 GLY A N 1
ATOM 9671 C CA . GLY A 1 1218 ? -44.538 -17.059 1.938 1.00 72.50 1218 GLY A CA 1
ATOM 9672 C C . GLY A 1 1218 ? -45.489 -17.577 3.021 1.00 72.50 1218 GLY A C 1
ATOM 9673 O O . GLY A 1 1218 ? -46.406 -16.857 3.407 1.00 72.50 1218 GLY A O 1
ATOM 9674 N N . ASP A 1 1219 ? -45.240 -18.787 3.523 1.00 74.62 1219 ASP A N 1
ATOM 9675 C CA . ASP A 1 1219 ? -46.037 -19.421 4.587 1.00 74.62 1219 ASP A CA 1
ATOM 9676 C C . ASP A 1 1219 ? -45.366 -19.346 5.975 1.00 74.62 1219 ASP A C 1
ATOM 9678 O O . ASP A 1 1219 ? -45.915 -19.832 6.964 1.00 74.62 1219 ASP A O 1
ATOM 9682 N N . GLU A 1 1220 ? -44.181 -18.731 6.073 1.00 76.62 1220 GLU A N 1
ATOM 9683 C CA . GLU A 1 1220 ? -43.381 -18.685 7.301 1.00 76.62 1220 GLU A CA 1
ATOM 9684 C C . GLU A 1 1220 ? -43.298 -17.270 7.895 1.00 76.62 1220 GLU A C 1
ATOM 9686 O O . GLU A 1 1220 ? -43.168 -16.265 7.192 1.00 76.62 1220 GLU A O 1
ATOM 9691 N N . GLU A 1 1221 ? -43.363 -17.185 9.227 1.00 80.56 1221 GLU A N 1
ATOM 9692 C CA . GLU A 1 1221 ? -43.139 -15.945 9.972 1.00 80.56 1221 GLU A CA 1
ATOM 9693 C C . GLU A 1 1221 ? -41.637 -15.751 10.220 1.00 80.56 1221 GLU A C 1
ATOM 9695 O O . GLU A 1 1221 ? -41.004 -16.537 10.930 1.00 80.56 1221 GLU A O 1
ATOM 9700 N N . HIS A 1 1222 ? -41.068 -14.672 9.681 1.00 84.00 1222 HIS A N 1
ATOM 9701 C CA . HIS A 1 1222 ? -39.656 -14.338 9.842 1.00 84.00 1222 HIS A CA 1
ATOM 9702 C C . HIS A 1 1222 ? -39.457 -13.075 10.691 1.00 84.00 1222 HIS A C 1
ATOM 9704 O O . HIS A 1 1222 ? -40.165 -12.080 10.502 1.00 84.00 1222 HIS A O 1
ATOM 9710 N N . PRO A 1 1223 ? -38.466 -13.071 11.603 1.00 87.69 1223 PRO A N 1
ATOM 9711 C CA . PRO A 1 1223 ? -38.160 -11.906 12.418 1.00 87.69 1223 PRO A CA 1
ATOM 9712 C C . PRO A 1 1223 ? -37.470 -10.820 11.585 1.00 87.69 1223 PRO A C 1
ATOM 9714 O O . PRO A 1 1223 ? -36.474 -11.066 10.903 1.00 87.69 1223 PRO A O 1
ATOM 9717 N N . ILE A 1 1224 ? -37.967 -9.595 11.705 1.00 88.69 1224 ILE A N 1
ATOM 9718 C CA . ILE A 1 1224 ? -37.347 -8.375 11.184 1.00 88.69 1224 ILE A CA 1
ATOM 9719 C C . ILE A 1 1224 ? -36.357 -7.820 12.204 1.00 88.69 1224 ILE A C 1
ATOM 9721 O O . ILE A 1 1224 ? -35.228 -7.468 11.868 1.00 88.69 1224 ILE A O 1
ATOM 9725 N N . MET A 1 1225 ? -36.766 -7.737 13.474 1.00 89.62 1225 MET A N 1
ATOM 9726 C CA . MET A 1 1225 ? -35.923 -7.183 14.532 1.00 89.62 1225 MET A CA 1
ATOM 9727 C C . MET A 1 1225 ? -36.381 -7.601 15.926 1.00 89.62 1225 MET A C 1
ATOM 9729 O O . MET A 1 1225 ? -37.573 -7.584 16.231 1.00 89.62 1225 MET A O 1
ATOM 9733 N N . TYR A 1 1226 ? -35.414 -7.868 16.805 1.00 90.62 1226 TYR A N 1
ATOM 9734 C CA . TYR A 1 1226 ? -35.634 -7.980 18.245 1.00 90.62 1226 TYR A CA 1
ATOM 9735 C C . TYR A 1 1226 ? -35.300 -6.666 18.954 1.00 90.62 1226 TYR A C 1
ATOM 9737 O O . TYR A 1 1226 ? -34.252 -6.057 18.724 1.00 90.62 1226 TYR A O 1
ATOM 9745 N N . VAL A 1 1227 ? -36.154 -6.247 19.882 1.00 91.12 1227 VAL A N 1
ATOM 9746 C CA . VAL A 1 1227 ? -35.889 -5.124 20.786 1.00 91.12 1227 VAL A CA 1
ATOM 9747 C C . VAL A 1 1227 ? -36.052 -5.583 22.228 1.00 91.12 1227 VAL A C 1
ATOM 9749 O O . VAL A 1 1227 ? -36.878 -6.431 22.549 1.00 91.12 1227 VAL A O 1
ATOM 9752 N N . SER A 1 1228 ? -35.248 -5.033 23.136 1.00 91.25 1228 SER A N 1
ATOM 9753 C CA . SER A 1 1228 ? -35.393 -5.298 24.572 1.00 91.25 1228 SER A CA 1
ATOM 9754 C C . SER A 1 1228 ? -34.880 -4.130 25.404 1.00 91.25 1228 SER A C 1
ATOM 9756 O O . SER A 1 1228 ? -33.943 -3.436 24.992 1.00 91.25 1228 SER A O 1
ATOM 9758 N N . ARG A 1 1229 ? -35.429 -3.950 26.608 1.00 90.75 1229 ARG A N 1
ATOM 9759 C CA . ARG A 1 1229 ? -34.879 -3.036 27.622 1.00 90.75 1229 ARG A CA 1
ATOM 9760 C C . ARG A 1 1229 ? -35.032 -3.595 29.031 1.00 90.75 1229 ARG A C 1
ATOM 9762 O O . ARG A 1 1229 ? -35.929 -4.385 29.301 1.00 90.75 1229 ARG A O 1
ATOM 9769 N N . LYS A 1 1230 ? -34.195 -3.126 29.958 1.00 86.31 1230 LYS A N 1
ATOM 9770 C CA . LYS A 1 1230 ? -34.388 -3.396 31.391 1.00 86.31 1230 LYS A CA 1
ATOM 9771 C C . LYS A 1 1230 ? -35.552 -2.578 31.958 1.00 86.31 1230 LYS A C 1
ATOM 9773 O O . LYS A 1 1230 ? -35.779 -1.438 31.532 1.00 86.31 1230 LYS A O 1
ATOM 9778 N N . LEU A 1 1231 ? -36.220 -3.135 32.966 1.00 86.88 1231 LEU A N 1
ATOM 9779 C CA . LEU A 1 1231 ? -37.155 -2.384 33.799 1.00 86.88 1231 LEU A CA 1
ATOM 9780 C C . LEU A 1 1231 ? -36.393 -1.395 34.686 1.00 86.88 1231 LEU A C 1
ATOM 9782 O O . LEU A 1 1231 ? -35.312 -1.683 35.208 1.00 86.88 1231 LEU A O 1
ATOM 9786 N N . THR A 1 1232 ? -36.956 -0.207 34.862 1.00 88.56 1232 THR A N 1
ATOM 9787 C CA . THR A 1 1232 ? -36.482 0.731 35.881 1.00 88.56 1232 THR A CA 1
ATOM 9788 C C . THR A 1 1232 ? -36.821 0.208 37.281 1.00 88.56 1232 THR A C 1
ATOM 9790 O O . THR A 1 1232 ? -37.772 -0.558 37.434 1.00 88.56 1232 THR A O 1
ATOM 9793 N N . PRO A 1 1233 ? -36.129 0.667 38.342 1.00 81.94 1233 PRO A N 1
ATOM 9794 C CA . PRO A 1 1233 ? -36.450 0.263 39.712 1.00 81.94 1233 PRO A CA 1
ATOM 9795 C C . PRO A 1 1233 ? -37.895 0.544 40.142 1.00 81.94 1233 PRO A C 1
ATOM 9797 O O . PRO A 1 1233 ? -38.343 -0.005 41.140 1.00 81.94 1233 PRO A O 1
ATOM 9800 N N . ALA A 1 1234 ? -38.611 1.446 39.464 1.00 87.75 1234 ALA A N 1
ATOM 9801 C CA . ALA A 1 1234 ? -40.031 1.676 39.712 1.00 87.75 1234 ALA A CA 1
ATOM 9802 C C . ALA A 1 1234 ? -40.910 0.643 38.996 1.00 87.75 1234 ALA A C 1
ATOM 9804 O O . ALA A 1 1234 ? -41.854 0.136 39.594 1.00 87.75 1234 ALA A O 1
ATOM 9805 N N . GLU A 1 1235 ? -40.572 0.315 37.748 1.00 89.94 1235 GLU A N 1
ATOM 9806 C CA . GLU A 1 1235 ? -41.321 -0.628 36.913 1.00 89.94 1235 GLU A CA 1
ATOM 9807 C C . GLU A 1 1235 ? -41.150 -2.087 37.362 1.00 89.94 1235 GLU A C 1
ATOM 9809 O O . GLU A 1 1235 ? -42.031 -2.905 37.129 1.00 89.94 1235 GLU A O 1
ATOM 9814 N N . THR A 1 1236 ? -40.066 -2.436 38.064 1.00 85.94 1236 THR A N 1
ATOM 9815 C CA . THR A 1 1236 ? -39.901 -3.789 38.634 1.00 85.94 1236 THR A CA 1
ATOM 9816 C C . THR A 1 1236 ? -40.992 -4.145 39.648 1.00 85.94 1236 THR A C 1
ATOM 9818 O O . THR A 1 1236 ? -41.327 -5.319 39.790 1.00 85.94 1236 THR A O 1
ATOM 9821 N N . ARG A 1 1237 ? -41.579 -3.140 40.318 1.00 87.81 1237 ARG A N 1
ATOM 9822 C CA . ARG A 1 1237 ? -42.688 -3.299 41.279 1.00 87.81 1237 ARG A CA 1
ATOM 9823 C C . ARG A 1 1237 ? -44.071 -3.337 40.630 1.00 87.81 1237 ARG A C 1
ATOM 9825 O O . ARG A 1 1237 ? -45.064 -3.406 41.346 1.00 87.81 1237 ARG A O 1
ATOM 9832 N N . TYR A 1 1238 ? -44.154 -3.215 39.309 1.00 86.94 1238 TYR A N 1
ATOM 9833 C CA . TYR A 1 1238 ? -45.432 -3.286 38.610 1.00 86.94 1238 TYR A CA 1
ATOM 9834 C C . TYR A 1 1238 ? -45.986 -4.708 38.679 1.00 86.94 1238 TYR A C 1
ATOM 9836 O O . TYR A 1 1238 ? -45.222 -5.681 38.658 1.00 86.94 1238 TYR A O 1
ATOM 9844 N N . ALA A 1 1239 ? -47.311 -4.821 38.764 1.00 82.94 1239 ALA A N 1
ATOM 9845 C CA . ALA A 1 1239 ? -47.978 -6.116 38.664 1.00 82.94 1239 ALA A CA 1
ATOM 9846 C C . ALA A 1 1239 ? -47.707 -6.743 37.285 1.00 82.94 1239 ALA A C 1
ATOM 9848 O O . ALA A 1 1239 ? -47.428 -6.022 36.327 1.00 82.94 1239 ALA A O 1
ATOM 9849 N N . THR A 1 1240 ? -47.819 -8.065 37.157 1.00 78.19 1240 THR A N 1
ATOM 9850 C CA . THR A 1 1240 ? -47.570 -8.785 35.891 1.00 78.19 1240 THR A CA 1
ATOM 9851 C C . THR A 1 1240 ? -48.345 -8.172 34.721 1.00 78.19 1240 THR A C 1
ATOM 9853 O O . THR A 1 1240 ? -47.747 -7.770 33.728 1.00 78.19 1240 THR A O 1
ATOM 9856 N N . VAL A 1 1241 ? -49.642 -7.916 34.916 1.00 77.12 1241 VAL A N 1
ATOM 9857 C CA . VAL A 1 1241 ? -50.517 -7.263 33.925 1.00 77.12 1241 VAL A CA 1
ATOM 9858 C C . VAL A 1 1241 ? -50.033 -5.856 33.544 1.00 77.12 1241 VAL A C 1
ATOM 9860 O O . VAL A 1 1241 ? -50.118 -5.439 32.391 1.00 77.12 1241 VAL A O 1
ATOM 9863 N N . GLU A 1 1242 ? -49.508 -5.091 34.503 1.00 83.94 1242 GLU A N 1
ATOM 9864 C CA . GLU A 1 1242 ? -48.947 -3.768 34.221 1.00 83.94 1242 GLU A CA 1
ATOM 9865 C C . GLU A 1 1242 ? -47.625 -3.863 33.447 1.00 83.94 1242 GLU A C 1
ATOM 9867 O O . GLU A 1 1242 ? -47.352 -3.005 32.610 1.00 83.94 1242 GLU A O 1
ATOM 9872 N N . LYS A 1 1243 ? -46.801 -4.887 33.703 1.00 85.62 1243 LYS A N 1
ATOM 9873 C CA . LYS A 1 1243 ? -45.553 -5.134 32.965 1.00 85.62 1243 LYS A CA 1
ATOM 9874 C C . LYS A 1 1243 ? -45.838 -5.542 31.519 1.00 85.62 1243 LYS A C 1
ATOM 9876 O O . LYS A 1 1243 ? -45.196 -5.006 30.621 1.00 85.62 1243 LYS A O 1
ATOM 9881 N N . GLU A 1 1244 ? -46.827 -6.400 31.290 1.00 83.06 1244 GLU A N 1
ATOM 9882 C CA . GLU A 1 1244 ? -47.300 -6.781 29.951 1.00 83.06 1244 GLU A CA 1
ATOM 9883 C C . GLU A 1 1244 ? -47.841 -5.568 29.179 1.00 83.06 1244 GLU A C 1
ATOM 9885 O O . GLU A 1 1244 ? -47.396 -5.277 28.068 1.00 83.06 1244 GLU A O 1
ATOM 9890 N N . ALA A 1 1245 ? -48.729 -4.776 29.793 1.00 83.94 1245 ALA A N 1
ATOM 9891 C CA . ALA A 1 1245 ? -49.246 -3.549 29.180 1.00 83.94 1245 ALA A CA 1
ATOM 9892 C C . ALA A 1 1245 ? -48.128 -2.532 28.879 1.00 83.94 1245 ALA A C 1
ATOM 9894 O O . ALA A 1 1245 ? -48.139 -1.854 27.846 1.00 83.94 1245 ALA A O 1
ATOM 9895 N N . LEU A 1 1246 ? -47.133 -2.435 29.766 1.00 88.94 1246 LEU A N 1
ATOM 9896 C CA . LEU A 1 1246 ? -45.943 -1.620 29.550 1.00 88.94 1246 LEU A CA 1
ATOM 9897 C C . LEU A 1 1246 ? -45.094 -2.149 28.388 1.00 88.94 1246 LEU A C 1
ATOM 9899 O O . LEU A 1 1246 ? -44.568 -1.328 27.635 1.00 88.94 1246 LEU A O 1
ATOM 9903 N N . ALA A 1 1247 ? -44.960 -3.470 28.230 1.00 87.81 1247 ALA A N 1
ATOM 9904 C CA . ALA A 1 1247 ? -44.245 -4.103 27.120 1.00 87.81 1247 ALA A CA 1
ATOM 9905 C C . ALA A 1 1247 ? -44.867 -3.710 25.781 1.00 87.81 1247 ALA A C 1
ATOM 9907 O O . ALA A 1 1247 ? -44.154 -3.205 24.917 1.00 87.81 1247 ALA A O 1
ATOM 9908 N N . ILE A 1 1248 ? -46.193 -3.830 25.661 1.00 88.69 1248 ILE A N 1
ATOM 9909 C CA . ILE A 1 1248 ? -46.965 -3.424 24.477 1.00 88.69 1248 ILE A CA 1
ATOM 9910 C C . ILE A 1 1248 ? -46.716 -1.952 24.158 1.00 88.69 1248 ILE A C 1
ATOM 9912 O O . ILE A 1 1248 ? -46.268 -1.609 23.063 1.00 88.69 1248 ILE A O 1
ATOM 9916 N N . LYS A 1 1249 ? -46.946 -1.068 25.137 1.00 90.00 1249 LYS A N 1
ATOM 9917 C CA . LYS A 1 1249 ? -46.749 0.374 24.957 1.00 90.00 1249 LYS A CA 1
ATOM 9918 C C . LYS A 1 1249 ? -45.324 0.698 24.523 1.00 90.00 1249 LYS A C 1
ATOM 9920 O O . LYS A 1 1249 ? -45.117 1.493 23.611 1.00 90.00 1249 LYS A O 1
ATOM 9925 N N . TRP A 1 1250 ? -44.335 0.150 25.223 1.00 93.94 1250 TRP A N 1
ATOM 9926 C CA . TRP A 1 1250 ? -42.934 0.425 24.937 1.00 93.94 1250 TRP A CA 1
ATOM 9927 C C . TRP A 1 1250 ? -42.543 -0.095 23.552 1.00 93.94 1250 TRP A C 1
ATOM 9929 O O . TRP A 1 1250 ? -41.951 0.666 22.794 1.00 93.94 1250 TRP A O 1
ATOM 9939 N N . ALA A 1 1251 ? -42.922 -1.322 23.198 1.00 92.06 1251 ALA A N 1
ATOM 9940 C CA . ALA A 1 1251 ? -42.592 -1.923 21.912 1.00 92.06 1251 ALA A CA 1
ATOM 9941 C C . ALA A 1 1251 ? -43.200 -1.145 20.739 1.00 92.06 1251 ALA A C 1
ATOM 9943 O O . ALA A 1 1251 ? -42.490 -0.845 19.782 1.00 92.06 1251 ALA A O 1
ATOM 9944 N N . ILE A 1 1252 ? -44.472 -0.735 20.838 1.00 93.19 1252 ILE A N 1
ATOM 9945 C CA . ILE A 1 1252 ? -45.128 0.074 19.799 1.00 93.19 1252 ILE A CA 1
ATOM 9946 C C . ILE A 1 1252 ? -44.425 1.428 19.621 1.00 93.19 1252 ILE A C 1
ATOM 9948 O O . ILE A 1 1252 ? -44.227 1.880 18.495 1.00 93.19 1252 ILE A O 1
ATOM 9952 N N . LEU A 1 1253 ? -44.014 2.074 20.717 1.00 93.19 1253 LEU A N 1
ATOM 9953 C CA . LEU A 1 1253 ? -43.303 3.354 20.653 1.00 93.19 1253 LEU A CA 1
ATOM 9954 C C . LEU A 1 1253 ? -41.869 3.211 20.129 1.00 93.19 1253 LEU A C 1
ATOM 9956 O O . LEU A 1 1253 ? -41.424 4.053 19.351 1.00 93.19 1253 LEU A O 1
ATOM 9960 N N . GLU A 1 1254 ? -41.154 2.162 20.530 1.00 91.81 1254 GLU A N 1
ATOM 9961 C CA . GLU A 1 1254 ? -39.793 1.869 20.064 1.00 91.81 1254 GLU A CA 1
ATOM 9962 C C . GLU A 1 1254 ? -39.785 1.551 18.560 1.00 91.81 1254 GLU A C 1
ATOM 9964 O O . GLU A 1 1254 ? -38.930 2.026 17.814 1.00 91.81 1254 GLU A O 1
ATOM 9969 N N . LEU A 1 1255 ? -40.788 0.801 18.098 1.00 93.56 1255 LEU A N 1
ATOM 9970 C CA . LEU A 1 1255 ? -40.960 0.369 16.709 1.00 93.56 1255 LEU A CA 1
ATOM 9971 C C . LEU A 1 1255 ? -41.894 1.294 15.916 1.00 93.56 1255 LEU A C 1
ATOM 9973 O O . LEU A 1 1255 ? -42.364 0.932 14.837 1.00 93.56 1255 LEU A O 1
ATOM 9977 N N . ARG A 1 1256 ? -42.128 2.518 16.411 1.00 93.69 1256 ARG A N 1
ATOM 9978 C CA . ARG A 1 1256 ? -43.020 3.514 15.796 1.00 93.69 1256 ARG A CA 1
ATOM 9979 C C . ARG A 1 1256 ? -42.718 3.745 14.316 1.00 93.69 1256 ARG A C 1
ATOM 9981 O O . ARG A 1 1256 ? -43.650 3.951 13.548 1.00 93.69 1256 ARG A O 1
ATOM 9988 N N . TYR A 1 1257 ? -41.443 3.688 13.923 1.00 90.94 1257 TYR A N 1
ATOM 9989 C CA . TYR A 1 1257 ? -41.005 3.822 12.528 1.00 90.94 1257 TYR A CA 1
ATOM 9990 C C . TYR A 1 1257 ? -41.674 2.804 11.588 1.00 90.94 1257 TYR A C 1
ATOM 9992 O O . TYR A 1 1257 ? -42.056 3.159 10.477 1.00 90.94 1257 TYR A O 1
ATOM 10000 N N . TYR A 1 1258 ? -41.864 1.567 12.049 1.00 93.06 1258 TYR A N 1
ATOM 10001 C CA . TYR A 1 1258 ? -42.462 0.493 11.257 1.00 93.06 1258 TYR A CA 1
ATOM 10002 C C . TYR A 1 1258 ? -43.990 0.453 11.375 1.00 93.06 1258 TYR A C 1
ATOM 10004 O O . TYR A 1 1258 ? -44.665 0.063 10.429 1.00 93.06 1258 TYR A O 1
ATOM 10012 N N . LEU A 1 1259 ? -44.541 0.842 12.531 1.00 94.50 1259 LEU A N 1
ATOM 10013 C CA . LEU A 1 1259 ? -45.939 0.567 12.889 1.00 94.50 1259 LEU A CA 1
ATOM 10014 C C . LEU A 1 1259 ? -46.897 1.747 12.681 1.00 94.50 1259 LEU A C 1
ATOM 10016 O O . LEU A 1 1259 ? -48.084 1.540 12.425 1.00 94.50 1259 LEU A O 1
ATOM 10020 N N . LEU A 1 1260 ? -46.425 2.989 12.814 1.00 92.94 1260 LEU A N 1
ATOM 10021 C CA . LEU A 1 1260 ? -47.300 4.159 12.729 1.00 92.94 1260 LEU A CA 1
ATOM 10022 C C . LEU A 1 1260 ? -47.871 4.331 11.315 1.00 92.94 1260 LEU A C 1
ATOM 10024 O O . LEU A 1 1260 ? -47.141 4.273 10.328 1.00 92.94 1260 LEU A O 1
ATOM 10028 N N . GLY A 1 1261 ? -49.177 4.597 11.226 1.00 88.81 1261 GLY A N 1
ATOM 10029 C CA . GLY A 1 1261 ? -49.873 4.784 9.949 1.00 88.81 1261 GLY A CA 1
ATOM 10030 C C . GLY A 1 1261 ? -50.150 3.485 9.185 1.00 88.81 1261 GLY A C 1
ATOM 10031 O O . GLY A 1 1261 ? -50.588 3.541 8.038 1.00 88.81 1261 GLY A O 1
ATOM 10032 N N . ARG A 1 1262 ? -49.913 2.316 9.798 1.00 92.12 1262 ARG A N 1
ATOM 10033 C CA . ARG A 1 1262 ? -50.122 0.995 9.187 1.00 92.12 1262 ARG A CA 1
ATOM 10034 C C . ARG A 1 1262 ? -51.008 0.115 10.058 1.00 92.12 1262 ARG A C 1
ATOM 10036 O O . ARG A 1 1262 ? -51.102 0.320 11.264 1.00 92.12 1262 ARG A O 1
ATOM 10043 N N . ARG A 1 1263 ? -51.641 -0.878 9.425 1.00 91.56 1263 ARG A N 1
ATOM 10044 C CA . ARG A 1 1263 ? -52.312 -1.978 10.124 1.00 91.56 1263 ARG A CA 1
ATOM 10045 C C . ARG A 1 1263 ? -51.297 -3.058 10.475 1.00 91.56 1263 ARG A C 1
ATOM 10047 O O . ARG A 1 1263 ? -50.563 -3.508 9.598 1.00 91.56 1263 ARG A O 1
ATOM 10054 N N . PHE A 1 1264 ? -51.280 -3.484 11.730 1.00 94.25 1264 PHE A N 1
ATOM 10055 C CA . PHE A 1 1264 ? -50.447 -4.596 12.185 1.00 94.25 1264 PHE A CA 1
ATOM 10056 C C . PHE A 1 1264 ? -51.198 -5.496 13.168 1.00 94.25 1264 PHE A C 1
ATOM 10058 O O . PHE A 1 1264 ? -52.273 -5.153 13.666 1.00 94.25 1264 PHE A O 1
ATOM 10065 N N . THR A 1 1265 ? -50.641 -6.672 13.429 1.00 91.19 1265 THR A N 1
ATOM 10066 C CA . THR A 1 1265 ? -51.202 -7.633 14.380 1.00 91.19 1265 THR A CA 1
ATOM 10067 C C . THR A 1 1265 ? -50.368 -7.619 15.648 1.00 91.19 1265 THR A C 1
ATOM 10069 O O . THR A 1 1265 ? -49.168 -7.876 15.594 1.00 91.19 1265 THR A O 1
ATOM 10072 N N . LEU A 1 1266 ? -50.991 -7.320 16.783 1.00 88.62 1266 LEU A N 1
ATOM 10073 C CA . LEU A 1 1266 ? -50.387 -7.465 18.099 1.00 88.62 1266 LEU A CA 1
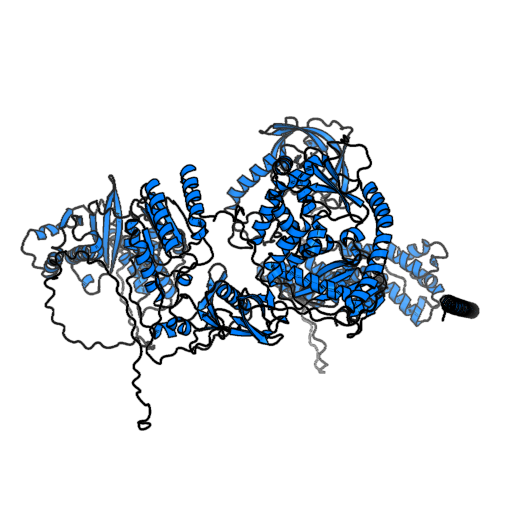ATOM 10074 C C . LEU A 1 1266 ? -50.717 -8.861 18.632 1.00 88.62 1266 LEU A C 1
ATOM 10076 O O . LEU A 1 1266 ? -51.886 -9.191 18.828 1.00 88.62 1266 LEU A O 1
ATOM 10080 N N . VAL A 1 1267 ? -49.694 -9.675 18.864 1.00 84.19 1267 VAL A N 1
ATOM 10081 C CA . VAL A 1 1267 ? -49.832 -11.021 19.420 1.00 84.19 1267 VAL A CA 1
ATOM 10082 C C . VAL A 1 1267 ? -49.391 -11.007 20.879 1.00 84.19 1267 VAL A C 1
ATOM 10084 O O . VAL A 1 1267 ? -48.260 -10.623 21.183 1.00 84.19 1267 VAL A O 1
ATOM 10087 N N . THR A 1 1268 ? -50.287 -11.425 21.774 1.00 73.81 1268 THR A N 1
ATOM 10088 C CA . THR A 1 1268 ? -50.038 -11.494 23.224 1.00 73.81 1268 THR A CA 1
ATOM 10089 C C . THR A 1 1268 ? -50.523 -12.828 23.788 1.00 73.81 1268 THR A C 1
ATOM 10091 O O . THR A 1 1268 ? -51.495 -13.410 23.300 1.00 73.81 1268 THR A O 1
ATOM 10094 N N . ASP A 1 1269 ? -49.843 -13.317 24.820 1.00 64.44 1269 ASP A N 1
ATOM 10095 C CA . ASP A 1 1269 ? -50.136 -14.569 25.528 1.00 64.44 1269 ASP A CA 1
ATOM 10096 C C . ASP A 1 1269 ? -51.290 -14.436 26.531 1.00 64.44 1269 ASP A C 1
ATOM 10098 O O . ASP A 1 1269 ? -51.967 -15.419 26.844 1.00 64.44 1269 ASP A O 1
ATOM 10102 N N . HIS A 1 1270 ? -51.560 -13.220 27.000 1.00 56.19 1270 HIS A N 1
ATOM 10103 C CA . HIS A 1 1270 ? -52.637 -12.950 27.934 1.00 56.19 1270 HIS A CA 1
ATOM 10104 C C . HIS A 1 1270 ? -53.841 -12.306 27.222 1.00 56.19 1270 HIS A C 1
ATOM 10106 O O . HIS A 1 1270 ? -53.730 -11.341 26.461 1.00 56.19 1270 HIS A O 1
ATOM 10112 N N . ALA A 1 1271 ? -55.036 -12.803 27.564 1.00 50.00 1271 ALA A N 1
ATOM 10113 C CA . ALA A 1 1271 ? -56.339 -12.323 27.100 1.00 50.00 1271 ALA A CA 1
ATOM 10114 C C . ALA A 1 1271 ? -56.897 -10.978 27.656 1.00 50.00 1271 ALA A C 1
ATOM 10116 O O . ALA A 1 1271 ? -58.007 -10.628 27.238 1.00 50.00 1271 ALA A O 1
ATOM 10117 N N . PRO A 1 1272 ? -56.265 -10.163 28.542 1.00 43.84 1272 PRO A N 1
ATOM 10118 C CA . PRO A 1 1272 ? -56.957 -9.022 29.123 1.00 43.84 1272 PRO A CA 1
ATOM 10119 C C . PRO A 1 1272 ? -57.161 -7.890 28.109 1.00 43.84 1272 PRO A C 1
ATOM 10121 O O . PRO A 1 1272 ? -57.815 -6.916 28.425 1.00 43.84 1272 PRO A O 1
ATOM 10124 N N . LEU A 1 1273 ? -56.715 -7.973 26.854 1.00 48.94 1273 LEU A N 1
ATOM 10125 C CA . LEU A 1 1273 ? -57.072 -6.949 25.860 1.00 48.94 1273 LEU A CA 1
ATOM 10126 C C . LEU A 1 1273 ? -58.570 -6.893 25.506 1.00 48.94 1273 LEU A C 1
ATOM 10128 O O . LEU A 1 1273 ? -58.985 -5.935 24.852 1.00 48.94 1273 LEU A O 1
ATOM 10132 N N . GLN A 1 1274 ? -59.409 -7.796 26.036 1.00 48.75 1274 GLN A N 1
ATOM 10133 C CA . GLN A 1 1274 ? -60.858 -7.553 26.081 1.00 48.75 1274 GLN A CA 1
ATOM 10134 C C . GLN A 1 1274 ? -61.216 -6.198 26.747 1.00 48.75 1274 GLN A C 1
ATOM 10136 O O . GLN A 1 1274 ? -62.235 -5.607 26.381 1.00 48.75 1274 GLN A O 1
ATOM 10141 N N . TRP A 1 1275 ? -60.338 -5.616 27.585 1.00 48.44 1275 TRP A N 1
ATOM 10142 C CA . TRP A 1 1275 ? -60.516 -4.279 28.181 1.00 48.44 1275 TRP A CA 1
ATOM 10143 C C . TRP A 1 1275 ? -60.594 -3.122 27.178 1.00 48.44 1275 TRP A C 1
ATOM 10145 O O . TRP A 1 1275 ? -61.147 -2.084 27.533 1.00 48.44 1275 TRP A O 1
ATOM 10155 N N . MET A 1 1276 ? -60.064 -3.248 25.948 1.00 49.62 1276 MET A N 1
ATOM 10156 C CA . MET A 1 1276 ? -60.202 -2.159 24.961 1.00 49.62 1276 MET A CA 1
ATOM 10157 C C . MET A 1 1276 ? -61.675 -1.861 24.654 1.00 49.62 1276 MET A C 1
ATOM 10159 O O . MET A 1 1276 ? -62.012 -0.723 24.341 1.00 49.62 1276 MET A O 1
ATOM 10163 N N . SER A 1 1277 ? -62.542 -2.870 24.779 1.00 50.03 1277 SER A N 1
ATOM 10164 C CA . SER A 1 1277 ? -63.985 -2.732 24.569 1.00 50.03 1277 SER A CA 1
ATOM 10165 C C . SER A 1 1277 ? -64.789 -2.630 25.870 1.00 50.03 1277 SER A C 1
ATOM 10167 O O . SER A 1 1277 ? -65.820 -1.961 25.896 1.00 50.03 1277 SER A O 1
ATOM 10169 N N . THR A 1 1278 ? -64.325 -3.220 26.976 1.00 46.09 1278 THR A N 1
ATOM 10170 C CA . THR A 1 1278 ? -65.020 -3.140 28.268 1.00 46.09 1278 THR A CA 1
ATOM 10171 C C . THR A 1 1278 ? -64.557 -1.938 29.089 1.00 46.09 1278 THR A C 1
ATOM 10173 O O . THR A 1 1278 ? -63.615 -1.975 29.880 1.00 46.09 1278 THR A O 1
ATOM 10176 N N . ALA A 1 1279 ? -65.286 -0.838 28.910 1.00 40.84 1279 ALA A N 1
ATOM 10177 C CA . ALA A 1 1279 ? -65.227 0.372 29.715 1.00 40.84 1279 ALA A CA 1
ATOM 10178 C C . ALA A 1 1279 ? -65.432 0.086 31.221 1.00 40.84 1279 ALA A C 1
ATOM 10180 O O . ALA A 1 1279 ? -66.568 -0.051 31.665 1.00 40.84 1279 ALA A O 1
ATOM 10181 N N . LYS A 1 1280 ? -64.334 -0.020 31.991 1.00 49.41 1280 LYS A N 1
ATOM 10182 C CA . LYS A 1 1280 ? -64.172 0.279 33.443 1.00 49.41 1280 LYS A CA 1
ATOM 10183 C C . LYS A 1 1280 ? -62.851 -0.324 33.952 1.00 49.41 1280 LYS A C 1
ATOM 10185 O O . LYS A 1 1280 ? -62.838 -1.279 34.722 1.00 49.41 1280 LYS A O 1
ATOM 10190 N N . ASN A 1 1281 ? -61.708 0.210 33.522 1.00 53.88 1281 ASN A N 1
ATOM 10191 C CA . ASN A 1 1281 ? -60.432 -0.174 34.127 1.00 53.88 1281 ASN A CA 1
ATOM 10192 C C . ASN A 1 1281 ? -60.120 0.762 35.309 1.00 53.88 1281 ASN A C 1
ATOM 10194 O O . ASN A 1 1281 ? -59.901 1.955 35.110 1.00 53.88 1281 ASN A O 1
ATOM 10198 N N . ASN A 1 1282 ? -60.074 0.231 36.536 1.00 59.97 1282 ASN A N 1
ATOM 10199 C CA . ASN A 1 1282 ? -59.692 0.999 37.732 1.00 59.97 1282 ASN A CA 1
ATOM 10200 C C . ASN A 1 1282 ? -58.196 1.382 37.740 1.00 59.97 1282 ASN A C 1
ATOM 10202 O O . ASN A 1 1282 ? -57.771 2.206 38.550 1.00 59.97 1282 ASN A O 1
ATOM 10206 N N . ASN A 1 1283 ? -57.377 0.817 36.842 1.00 72.44 1283 ASN A N 1
ATOM 10207 C CA . ASN A 1 1283 ? -55.970 1.183 36.716 1.00 72.44 1283 ASN A CA 1
ATOM 10208 C C . ASN A 1 1283 ? -55.791 2.383 35.764 1.00 72.44 1283 ASN A C 1
ATOM 10210 O O . ASN A 1 1283 ? -55.662 2.246 34.541 1.00 72.44 1283 ASN A O 1
ATOM 10214 N N . ALA A 1 1284 ? -55.733 3.584 36.344 1.00 74.06 1284 ALA A N 1
ATOM 10215 C CA . ALA A 1 1284 ? -55.537 4.837 35.612 1.00 74.06 1284 ALA A CA 1
ATOM 10216 C C . ALA A 1 1284 ? -54.245 4.865 34.766 1.00 74.06 1284 ALA A C 1
ATOM 10218 O O . ALA A 1 1284 ? -54.202 5.529 33.729 1.00 74.06 1284 ALA A O 1
ATOM 10219 N N . ARG A 1 1285 ? -53.190 4.139 35.172 1.00 83.94 1285 ARG A N 1
ATOM 10220 C CA . ARG A 1 1285 ? -51.908 4.092 34.449 1.00 83.94 1285 ARG A CA 1
ATOM 10221 C C . ARG A 1 1285 ? -52.043 3.340 33.131 1.00 83.94 1285 ARG A C 1
ATOM 10223 O O . ARG A 1 1285 ? -51.664 3.870 32.091 1.00 83.94 1285 ARG A O 1
ATOM 10230 N N . VAL A 1 1286 ? -52.606 2.135 33.186 1.00 76.94 1286 VAL A N 1
ATOM 10231 C CA . VAL A 1 1286 ? -52.821 1.284 32.008 1.00 76.94 1286 VAL A CA 1
ATOM 10232 C C . VAL A 1 1286 ? -53.766 1.974 31.026 1.00 76.94 1286 VAL A C 1
ATOM 10234 O O . VAL A 1 1286 ? -53.460 2.066 29.841 1.00 76.94 1286 VAL A O 1
ATOM 10237 N N . THR A 1 1287 ? -54.849 2.569 31.530 1.00 76.19 1287 THR A N 1
ATOM 10238 C CA . THR A 1 1287 ? -55.786 3.358 30.715 1.00 76.19 1287 THR A CA 1
ATOM 10239 C C . THR A 1 1287 ? -55.076 4.505 29.990 1.00 76.19 1287 THR A C 1
ATOM 10241 O O . THR A 1 1287 ? -55.216 4.651 28.779 1.00 76.19 1287 THR A O 1
ATOM 10244 N N . ARG A 1 1288 ? -54.229 5.276 30.690 1.00 82.31 1288 ARG A N 1
ATOM 10245 C CA . ARG A 1 1288 ? -53.430 6.355 30.079 1.00 82.31 1288 ARG A CA 1
ATOM 10246 C C . ARG A 1 1288 ? -52.472 5.842 29.004 1.00 82.31 1288 ARG A C 1
ATOM 10248 O O . ARG A 1 1288 ? -52.267 6.509 27.995 1.00 82.31 1288 ARG A O 1
ATOM 10255 N N . TRP A 1 1289 ? -51.865 4.677 29.213 1.00 85.94 1289 TRP A N 1
ATOM 10256 C CA . TRP A 1 1289 ? -50.997 4.062 28.213 1.00 85.94 1289 TRP A CA 1
ATOM 10257 C C . TRP A 1 1289 ? -51.766 3.660 26.959 1.00 85.94 1289 TRP A C 1
ATOM 10259 O O . TRP A 1 1289 ? -51.304 3.979 25.870 1.00 85.94 1289 TRP A O 1
ATOM 10269 N N . PHE A 1 1290 ? -52.949 3.064 27.090 1.00 78.00 1290 PHE A N 1
ATOM 10270 C CA . PHE A 1 1290 ? -53.793 2.745 25.936 1.00 78.00 1290 PHE A CA 1
ATOM 10271 C C . PHE A 1 1290 ? -54.270 3.986 25.186 1.00 78.00 1290 PHE A C 1
ATOM 10273 O O . PHE A 1 1290 ? -54.218 3.998 23.960 1.00 78.00 1290 PHE A O 1
ATOM 10280 N N . LEU A 1 1291 ? -54.641 5.058 25.895 1.00 81.88 1291 LEU A N 1
ATOM 10281 C CA . LEU A 1 1291 ? -54.965 6.341 25.258 1.00 81.88 1291 LEU A CA 1
ATOM 10282 C C . LEU A 1 1291 ? -53.799 6.853 24.396 1.00 81.88 1291 LEU A C 1
ATOM 10284 O O . LEU A 1 1291 ? -54.018 7.343 23.296 1.00 81.88 1291 LEU A O 1
ATOM 10288 N N . SER A 1 1292 ? -52.549 6.658 24.834 1.00 83.38 1292 SER A N 1
ATOM 10289 C CA . SER A 1 1292 ? -51.370 7.033 24.034 1.00 83.38 1292 SER A CA 1
ATOM 10290 C C . SER A 1 1292 ? -51.126 6.162 22.793 1.00 83.38 1292 SER A C 1
ATOM 10292 O O . SER A 1 1292 ? -50.266 6.497 21.981 1.00 83.38 1292 SER A O 1
ATOM 10294 N N . LEU A 1 1293 ? -51.848 5.047 22.646 1.00 85.94 1293 LEU A N 1
ATOM 10295 C CA . LEU A 1 1293 ? -51.739 4.127 21.511 1.00 85.94 1293 LEU A CA 1
ATOM 10296 C C . LEU A 1 1293 ? -52.880 4.287 20.491 1.00 85.94 1293 LEU A C 1
ATOM 10298 O O . LEU A 1 1293 ? -52.908 3.545 19.515 1.00 85.94 1293 LEU A O 1
ATOM 10302 N N . GLN A 1 1294 ? -53.789 5.252 20.678 1.00 85.50 1294 GLN A N 1
ATOM 10303 C CA . GLN A 1 1294 ? -54.930 5.484 19.776 1.00 85.50 1294 GLN A CA 1
ATOM 10304 C C . GLN A 1 1294 ? -54.522 5.847 18.340 1.00 85.50 1294 GLN A C 1
ATOM 10306 O O . GLN A 1 1294 ? -55.258 5.548 17.405 1.00 85.50 1294 GLN A O 1
ATOM 10311 N N . ASP A 1 1295 ? -53.335 6.430 18.154 1.00 86.19 1295 ASP A N 1
ATOM 10312 C CA . ASP A 1 1295 ? -52.784 6.751 16.829 1.00 86.19 1295 ASP A CA 1
ATOM 10313 C C . ASP A 1 1295 ? -52.391 5.501 16.011 1.00 86.19 1295 ASP A C 1
ATOM 10315 O O . ASP A 1 1295 ? -52.059 5.608 14.827 1.00 86.19 1295 ASP A O 1
ATOM 10319 N N . TYR A 1 1296 ? -52.370 4.314 16.628 1.00 90.06 1296 TYR A N 1
ATOM 10320 C CA . TYR A 1 1296 ? -51.947 3.065 15.997 1.00 90.06 1296 TYR A CA 1
ATOM 10321 C C . TYR A 1 1296 ? -53.150 2.189 15.648 1.00 90.06 1296 TYR A C 1
ATOM 10323 O O . TYR A 1 1296 ? -54.082 2.032 16.430 1.00 90.06 1296 TYR A O 1
ATOM 10331 N N . ASN A 1 1297 ? -53.098 1.563 14.473 1.00 87.56 1297 ASN A N 1
ATOM 10332 C CA . ASN A 1 1297 ? -54.150 0.679 13.992 1.00 87.56 1297 ASN A CA 1
ATOM 10333 C C . ASN A 1 1297 ? -53.685 -0.776 14.102 1.00 87.56 1297 ASN A C 1
ATOM 10335 O O . ASN A 1 1297 ? -52.894 -1.237 13.280 1.00 87.56 1297 ASN A O 1
ATOM 10339 N N . PHE A 1 1298 ? -54.150 -1.503 15.115 1.00 87.25 1298 PHE A N 1
ATOM 10340 C CA . PHE A 1 1298 ? -53.783 -2.904 15.285 1.00 87.25 1298 PHE A CA 1
ATOM 10341 C C . PHE A 1 1298 ? -54.952 -3.776 15.713 1.00 87.25 1298 PHE A C 1
ATOM 10343 O O . PHE A 1 1298 ? -55.877 -3.338 16.392 1.00 87.25 1298 PHE A O 1
ATOM 10350 N N . THR A 1 1299 ? -54.877 -5.040 15.309 1.00 82.94 1299 THR A N 1
ATOM 10351 C CA . THR A 1 1299 ? -55.763 -6.098 15.798 1.00 82.94 1299 THR A CA 1
ATOM 10352 C C . THR A 1 1299 ? -55.005 -6.956 16.792 1.00 82.94 1299 THR A C 1
ATOM 10354 O O . THR A 1 1299 ? -53.795 -7.140 16.662 1.00 82.94 1299 THR A O 1
ATOM 10357 N N . VAL A 1 1300 ? -55.704 -7.452 17.806 1.00 78.81 1300 VAL A N 1
ATOM 10358 C CA . VAL A 1 1300 ? -55.104 -8.302 18.832 1.00 78.81 1300 VAL A CA 1
ATOM 10359 C C . VAL A 1 1300 ? -55.411 -9.752 18.495 1.00 78.81 1300 VAL A C 1
ATOM 10361 O O . VAL A 1 1300 ? -56.574 -10.108 18.316 1.00 78.81 1300 VAL A O 1
ATOM 10364 N N . GLN A 1 1301 ? -54.379 -10.584 18.426 1.00 76.06 1301 GLN A N 1
ATOM 10365 C CA . GLN A 1 1301 ? -54.512 -12.029 18.281 1.00 76.06 1301 GLN A CA 1
ATOM 10366 C C . GLN A 1 1301 ? -53.915 -12.721 19.500 1.00 76.06 1301 GLN A C 1
ATOM 10368 O O . GLN A 1 1301 ? -52.774 -12.474 19.881 1.00 76.06 1301 GLN A O 1
ATOM 10373 N N . HIS A 1 1302 ? -54.687 -13.619 20.103 1.00 64.19 1302 HIS A N 1
ATOM 10374 C CA . HIS A 1 1302 ? -54.186 -14.486 21.161 1.00 64.19 1302 HIS A CA 1
ATOM 10375 C C . HIS A 1 1302 ? -53.511 -15.710 20.534 1.00 64.19 1302 HIS A C 1
ATOM 10377 O O . HIS A 1 1302 ? -54.126 -16.406 19.725 1.00 64.19 1302 HIS A O 1
ATOM 10383 N N . ARG A 1 1303 ? -52.247 -15.972 20.884 1.00 63.34 1303 ARG A N 1
ATOM 10384 C CA . ARG A 1 1303 ? -51.552 -17.236 20.582 1.00 63.34 1303 ARG A CA 1
ATOM 10385 C C . ARG A 1 1303 ? -51.048 -17.823 21.898 1.00 63.34 1303 ARG A C 1
ATOM 10387 O O . ARG A 1 1303 ? -50.394 -17.131 22.671 1.00 63.34 1303 ARG A O 1
ATOM 10394 N N . ALA A 1 1304 ? -51.339 -19.095 22.165 1.00 50.38 1304 ALA A N 1
ATOM 10395 C CA . ALA A 1 1304 ? -50.925 -19.753 23.404 1.00 50.38 1304 ALA A CA 1
ATOM 10396 C C . ALA A 1 1304 ? -49.399 -19.972 23.457 1.00 50.38 1304 ALA A C 1
ATOM 10398 O O . ALA A 1 1304 ? -48.808 -20.468 22.498 1.00 50.38 1304 ALA A O 1
ATOM 10399 N N . GLY A 1 1305 ? -48.769 -19.668 24.599 1.00 42.09 1305 GLY A N 1
ATOM 10400 C CA . GLY A 1 1305 ? -47.311 -19.713 24.827 1.00 42.09 1305 GLY A CA 1
ATOM 10401 C C . GLY A 1 1305 ? -46.578 -20.984 24.353 1.00 42.09 1305 GLY A C 1
ATOM 10402 O O . GLY A 1 1305 ? -45.425 -20.919 23.952 1.00 42.09 1305 GLY A O 1
ATOM 10403 N N . ALA A 1 1306 ? -47.235 -22.145 24.295 1.00 35.47 1306 ALA A N 1
ATOM 10404 C CA . ALA A 1 1306 ? -46.585 -23.410 23.929 1.00 35.47 1306 ALA A CA 1
ATOM 10405 C C . ALA A 1 1306 ? -46.146 -23.521 22.451 1.00 35.47 1306 ALA A C 1
ATOM 10407 O O . ALA A 1 1306 ? -45.235 -24.290 22.156 1.00 35.47 1306 ALA A O 1
ATOM 10408 N N . SER A 1 1307 ? -46.731 -22.750 21.525 1.00 34.66 1307 SER A N 1
ATOM 10409 C CA . SER A 1 1307 ? -46.319 -22.739 20.108 1.00 34.66 1307 SER A CA 1
ATOM 10410 C C . SER A 1 1307 ? -45.112 -21.821 19.812 1.00 34.66 1307 SER A C 1
ATOM 10412 O O . SER A 1 1307 ? -44.837 -21.534 18.650 1.00 34.66 1307 SER A O 1
ATOM 10414 N N . HIS A 1 1308 ? -44.397 -21.331 20.839 1.00 45.78 1308 HIS A N 1
ATOM 10415 C CA . HIS A 1 1308 ? -43.457 -20.197 20.759 1.00 45.78 1308 HIS A CA 1
ATOM 10416 C C . HIS A 1 1308 ? -41.963 -20.574 20.825 1.00 45.78 1308 HIS A C 1
ATOM 10418 O O . HIS A 1 1308 ? -41.238 -20.126 21.714 1.00 45.78 1308 HIS A O 1
ATOM 10424 N N . GLY A 1 1309 ? -41.433 -21.307 19.841 1.00 39.66 1309 GLY A N 1
ATOM 10425 C CA . GLY A 1 1309 ? -39.977 -21.531 19.753 1.00 39.66 1309 GLY A CA 1
ATOM 10426 C C . GLY A 1 1309 ? -39.137 -20.239 19.664 1.00 39.66 1309 GLY A C 1
ATOM 10427 O O . GLY A 1 1309 ? -37.974 -20.228 20.060 1.00 39.66 1309 GLY A O 1
ATOM 10428 N N . ASN A 1 1310 ? -39.727 -19.134 19.197 1.00 40.88 1310 ASN A N 1
ATOM 10429 C CA . ASN A 1 1310 ? -38.982 -17.928 18.821 1.00 40.88 1310 ASN A CA 1
ATOM 10430 C C . ASN A 1 1310 ? -38.842 -16.908 19.975 1.00 40.88 1310 ASN A C 1
ATOM 10432 O O . ASN A 1 1310 ? -37.942 -16.068 19.934 1.00 40.88 1310 ASN A O 1
ATOM 10436 N N . ALA A 1 1311 ? -39.697 -16.982 21.007 1.00 36.81 1311 ALA A N 1
ATOM 10437 C CA . ALA A 1 1311 ? -39.747 -16.006 22.106 1.00 36.81 1311 ALA A CA 1
ATOM 10438 C C . ALA A 1 1311 ? -39.757 -16.610 23.535 1.00 36.81 1311 ALA A C 1
ATOM 10440 O O . ALA A 1 1311 ? -39.464 -15.882 24.481 1.00 36.81 1311 ALA A O 1
ATOM 10441 N N . ASP A 1 1312 ? -39.995 -17.920 23.724 1.00 35.53 1312 ASP A N 1
ATOM 10442 C CA . ASP A 1 1312 ? -40.223 -18.572 25.043 1.00 35.53 1312 ASP A CA 1
ATOM 10443 C C . ASP A 1 1312 ? -38.948 -18.831 25.891 1.00 35.53 1312 ASP A C 1
ATOM 10445 O O . ASP A 1 1312 ? -38.814 -19.829 26.601 1.00 35.53 1312 ASP A O 1
ATOM 10449 N N . GLY A 1 1313 ? -37.953 -17.943 25.824 1.00 34.19 1313 GLY A N 1
ATOM 10450 C CA . GLY A 1 1313 ? -36.669 -18.137 26.509 1.00 34.19 1313 GLY A CA 1
ATOM 10451 C C . GLY A 1 1313 ? -36.675 -17.856 28.019 1.00 34.19 1313 GLY A C 1
ATOM 10452 O O . GLY A 1 1313 ? -35.817 -18.379 28.727 1.00 34.19 1313 GLY A O 1
ATOM 10453 N N . LEU A 1 1314 ? -37.587 -17.029 28.545 1.00 32.81 1314 LEU A N 1
ATOM 10454 C CA . LEU A 1 1314 ? -37.464 -16.516 29.922 1.00 32.81 1314 LEU A CA 1
ATOM 10455 C C . LEU A 1 1314 ? -38.274 -17.284 30.966 1.00 32.81 1314 LEU A C 1
ATOM 10457 O O . LEU A 1 1314 ? -37.726 -17.587 32.029 1.00 32.81 1314 LEU A O 1
ATOM 10461 N N . SER A 1 1315 ? -39.521 -17.657 30.676 1.00 37.62 1315 SER A N 1
ATOM 10462 C CA . SER A 1 1315 ? -40.383 -18.330 31.658 1.00 37.62 1315 SER A CA 1
ATOM 10463 C C . SER A 1 1315 ? -39.772 -19.646 32.144 1.00 37.62 1315 SER A C 1
ATOM 10465 O O . SER A 1 1315 ? -39.852 -19.969 33.322 1.00 37.62 1315 SER A O 1
ATOM 10467 N N . ARG A 1 1316 ? -39.056 -20.379 31.282 1.00 33.75 1316 ARG A N 1
ATOM 10468 C CA . ARG A 1 1316 ? -38.488 -21.691 31.642 1.00 33.75 1316 ARG A CA 1
ATOM 10469 C C . ARG A 1 1316 ? -37.121 -21.626 32.313 1.00 33.75 1316 ARG A C 1
ATOM 10471 O O . ARG A 1 1316 ? -36.787 -22.530 33.076 1.00 33.75 1316 ARG A O 1
ATOM 10478 N N . LEU A 1 1317 ? -36.334 -20.574 32.072 1.00 28.42 1317 LEU A N 1
ATOM 10479 C CA . LEU A 1 1317 ? -35.001 -20.468 32.674 1.00 28.42 1317 LEU A CA 1
ATOM 10480 C C . LEU A 1 1317 ? -35.065 -20.159 34.176 1.00 28.42 1317 LEU A C 1
ATOM 10482 O O . LEU A 1 1317 ? -34.184 -20.608 34.908 1.00 28.42 1317 LEU A O 1
ATOM 10486 N N . TRP A 1 1318 ? -36.110 -19.473 34.656 1.00 26.05 1318 TRP A N 1
ATOM 10487 C CA . TRP A 1 1318 ? -36.238 -19.170 36.088 1.00 26.05 1318 TRP A CA 1
ATOM 10488 C C . TRP A 1 1318 ? -37.104 -20.139 36.896 1.00 26.05 1318 TRP A C 1
ATOM 10490 O O . TRP A 1 1318 ? -36.788 -20.360 38.066 1.00 26.05 1318 TRP A O 1
ATOM 10500 N N . SER A 1 1319 ? -38.100 -20.813 36.308 1.00 30.33 1319 SER A N 1
ATOM 10501 C CA . SER A 1 1319 ? -38.875 -21.822 37.056 1.00 30.33 1319 SER A CA 1
ATOM 10502 C C . SER A 1 1319 ? -38.028 -23.018 37.504 1.00 30.33 1319 SER A C 1
ATOM 10504 O O . SER A 1 1319 ? -38.322 -23.626 38.528 1.00 30.33 1319 SER A O 1
ATOM 10506 N N . GLY A 1 1320 ? -36.954 -23.347 36.776 1.00 26.83 1320 GLY A N 1
ATOM 10507 C CA . GLY A 1 1320 ? -36.106 -24.502 37.086 1.00 26.83 1320 GLY A CA 1
ATOM 10508 C C . GLY A 1 1320 ? -35.161 -24.327 38.281 1.00 26.83 1320 GLY A C 1
ATOM 10509 O O . GLY A 1 1320 ? -34.598 -25.315 38.743 1.00 26.83 1320 GLY A O 1
ATOM 10510 N N . TRP A 1 1321 ? -34.949 -23.105 38.781 1.00 23.84 1321 TRP A N 1
ATOM 10511 C CA . TRP A 1 1321 ? -33.923 -22.832 39.805 1.00 23.84 1321 TRP A CA 1
ATOM 10512 C C . TRP A 1 1321 ? -34.472 -22.327 41.143 1.00 23.84 1321 TRP A C 1
ATOM 10514 O O . TRP A 1 1321 ? -33.727 -22.268 42.119 1.00 23.84 1321 TRP A O 1
ATOM 10524 N N . ALA A 1 1322 ? -35.774 -22.050 41.239 1.00 26.69 1322 ALA A N 1
ATOM 10525 C CA . ALA A 1 1322 ? -36.405 -21.612 42.487 1.00 26.69 1322 ALA A CA 1
ATOM 10526 C C . ALA A 1 1322 ? -36.535 -22.721 43.561 1.00 26.69 1322 ALA A C 1
ATOM 10528 O O . ALA A 1 1322 ? -37.012 -22.452 44.659 1.00 26.69 1322 ALA A O 1
ATOM 10529 N N . GLY A 1 1323 ? -36.114 -23.961 43.277 1.00 24.33 1323 GLY A N 1
ATOM 10530 C CA . GLY A 1 1323 ? -36.314 -25.105 44.175 1.00 24.33 1323 GLY A CA 1
ATOM 10531 C C . GLY A 1 1323 ? -35.264 -25.313 45.274 1.00 24.33 1323 GLY A C 1
ATOM 10532 O O . GLY A 1 1323 ? -35.546 -26.027 46.229 1.00 24.33 1323 GLY A O 1
ATOM 10533 N N . LEU A 1 1324 ? -34.061 -24.734 45.182 1.00 22.72 1324 LEU A N 1
ATOM 10534 C CA . LEU A 1 1324 ? -32.936 -25.122 46.051 1.00 22.72 1324 LEU A CA 1
ATOM 10535 C C . LEU A 1 1324 ? -32.017 -23.938 46.393 1.00 22.72 1324 LEU A C 1
ATOM 10537 O O . LEU A 1 1324 ? -30.972 -23.780 45.774 1.00 22.72 1324 LEU A O 1
ATOM 10541 N N . SER A 1 1325 ? -32.389 -23.136 47.396 1.00 23.59 1325 SER A N 1
ATOM 10542 C CA . SER A 1 1325 ? -31.472 -22.615 48.436 1.00 23.59 1325 SER A CA 1
ATOM 10543 C C . SER A 1 1325 ? -32.145 -21.521 49.275 1.00 23.59 1325 SER A C 1
ATOM 10545 O O . SER A 1 1325 ? -31.947 -20.327 49.056 1.00 23.59 1325 SER A O 1
ATOM 10547 N N . ASN A 1 1326 ? -32.901 -21.942 50.289 1.00 22.06 1326 ASN A N 1
ATOM 10548 C CA . ASN A 1 1326 ? -32.984 -21.190 51.539 1.00 22.06 1326 ASN A CA 1
ATOM 10549 C C . ASN A 1 1326 ? -31.624 -21.352 52.221 1.00 22.06 1326 ASN A C 1
ATOM 10551 O O . ASN A 1 1326 ? -31.242 -22.494 52.412 1.00 22.06 1326 ASN A O 1
ATOM 10555 N N . HIS A 1 1327 ? -30.896 -20.275 52.529 1.00 25.09 1327 HIS A N 1
ATOM 10556 C CA . HIS A 1 1327 ? -30.058 -20.129 53.733 1.00 25.09 1327 HIS A CA 1
ATOM 10557 C C . HIS A 1 1327 ? -29.330 -18.766 53.741 1.00 25.09 1327 HIS A C 1
ATOM 10559 O O . HIS A 1 1327 ? -28.507 -18.465 52.882 1.00 25.09 1327 HIS A O 1
ATOM 10565 N N . SER A 1 1328 ? -29.644 -17.986 54.783 1.00 24.50 1328 SER A N 1
ATOM 10566 C CA . SER A 1 1328 ? -28.790 -17.027 55.510 1.00 24.50 1328 SER A CA 1
ATOM 10567 C C . SER A 1 1328 ? -28.153 -15.827 54.780 1.00 24.50 1328 SER A C 1
ATOM 10569 O O . SER A 1 1328 ? -27.089 -15.912 54.178 1.00 24.50 1328 SER A O 1
ATOM 10571 N N . THR A 1 1329 ? -28.839 -14.691 54.946 1.00 22.45 1329 THR A N 1
ATOM 10572 C CA . THR A 1 1329 ? -28.395 -13.357 55.420 1.00 22.45 1329 THR A CA 1
ATOM 10573 C C . THR A 1 1329 ? -26.979 -12.794 55.117 1.00 22.45 1329 THR A C 1
ATOM 10575 O O . THR A 1 1329 ? -25.965 -13.429 55.396 1.00 22.45 1329 THR A O 1
ATOM 10578 N N . PRO A 1 1330 ? -26.897 -11.520 54.658 1.00 23.19 1330 PRO A N 1
ATOM 10579 C CA . PRO A 1 1330 ? -25.671 -10.840 54.221 1.00 23.19 1330 PRO A CA 1
ATOM 10580 C C . PRO A 1 1330 ? -24.904 -10.113 55.352 1.00 23.19 1330 PRO A C 1
ATOM 10582 O O . PRO A 1 1330 ? -25.533 -9.521 56.232 1.00 23.19 1330 PRO A O 1
ATOM 10585 N N . PRO A 1 1331 ? -23.559 -10.021 55.295 1.00 24.52 1331 PRO A N 1
ATOM 10586 C CA . PRO A 1 1331 ? -22.788 -9.129 56.151 1.00 24.52 1331 PRO A CA 1
ATOM 10587 C C . PRO A 1 1331 ? -22.605 -7.748 55.506 1.00 24.52 1331 PRO A C 1
ATOM 10589 O O . PRO A 1 1331 ? -22.139 -7.603 54.374 1.00 24.52 1331 PRO A O 1
ATOM 10592 N N . HIS A 1 1332 ? -22.935 -6.722 56.283 1.00 22.03 1332 HIS A N 1
ATOM 10593 C CA . HIS A 1 1332 ? -22.533 -5.338 56.082 1.00 22.03 1332 HIS A CA 1
ATOM 10594 C C . HIS A 1 1332 ? -21.002 -5.217 56.012 1.00 22.03 1332 HIS A C 1
ATOM 10596 O O . HIS A 1 1332 ? -20.315 -5.729 56.891 1.00 22.03 1332 HIS A O 1
ATOM 10602 N N . ASN A 1 1333 ? -20.456 -4.467 55.047 1.00 23.67 1333 ASN A N 1
ATOM 10603 C CA . ASN A 1 1333 ? -19.222 -3.733 55.321 1.00 23.67 1333 ASN A CA 1
ATOM 10604 C C . ASN A 1 1333 ? -19.064 -2.446 54.504 1.00 23.67 1333 ASN A C 1
ATOM 10606 O O . ASN A 1 1333 ? -19.377 -2.345 53.318 1.00 23.67 1333 ASN A O 1
ATOM 10610 N N . THR A 1 1334 ? -18.605 -1.459 55.250 1.00 22.64 1334 THR A N 1
ATOM 10611 C CA . THR A 1 1334 ? -18.452 -0.023 55.042 1.00 22.64 1334 THR A CA 1
ATOM 10612 C C . THR A 1 1334 ? -17.449 0.369 53.948 1.00 22.64 1334 THR A C 1
ATOM 10614 O O . THR A 1 1334 ? -16.410 -0.250 53.738 1.00 22.64 1334 THR A O 1
ATOM 10617 N N . LEU A 1 1335 ? -17.778 1.470 53.267 1.00 21.50 1335 LEU A N 1
ATOM 10618 C CA . LEU A 1 1335 ? -16.987 2.183 52.258 1.00 21.50 1335 LEU A CA 1
ATOM 10619 C C . LEU A 1 1335 ? -15.934 3.109 52.897 1.00 21.50 1335 LEU A C 1
ATOM 10621 O O . LEU A 1 1335 ? -16.277 3.844 53.822 1.00 21.50 1335 LEU A O 1
ATOM 10625 N N . PRO A 1 1336 ? -14.740 3.243 52.285 1.00 22.56 1336 PRO A N 1
ATOM 10626 C CA . PRO A 1 1336 ? -14.004 4.503 52.332 1.00 22.56 1336 PRO A CA 1
ATOM 10627 C C . PRO A 1 1336 ? -13.564 5.012 50.943 1.00 22.56 1336 PRO A C 1
ATOM 10629 O O . PRO A 1 1336 ? -12.996 4.296 50.125 1.00 22.56 1336 PRO A O 1
ATOM 10632 N N . PHE A 1 1337 ? -13.864 6.297 50.722 1.00 22.88 1337 PHE A N 1
ATOM 10633 C CA . PHE A 1 1337 ? -13.095 7.327 50.007 1.00 22.88 1337 PHE A CA 1
ATOM 10634 C C . PHE A 1 1337 ? -12.290 6.941 48.749 1.00 22.88 1337 PHE A C 1
ATOM 10636 O O . PHE A 1 1337 ? -11.237 6.336 48.859 1.00 22.88 1337 PHE A O 1
ATOM 10643 N N . LEU A 1 1338 ? -12.676 7.462 47.570 1.00 22.50 1338 LEU A N 1
ATOM 10644 C CA . LEU A 1 1338 ? -11.724 7.942 46.548 1.00 22.50 1338 LEU A CA 1
ATOM 10645 C C . LEU A 1 1338 ? -12.402 8.870 45.515 1.00 22.50 1338 LEU A C 1
ATOM 10647 O O . LEU A 1 1338 ? -13.533 8.668 45.067 1.00 22.50 1338 LEU A O 1
ATOM 10651 N N . ARG A 1 1339 ? -11.671 9.941 45.196 1.00 20.80 1339 ARG A N 1
ATOM 10652 C CA . ARG A 1 1339 ? -12.074 11.183 44.520 1.00 20.80 1339 ARG A CA 1
ATOM 10653 C C . ARG A 1 1339 ? -12.631 10.965 43.105 1.00 20.80 1339 ARG A C 1
ATOM 10655 O O . ARG A 1 1339 ? -11.962 10.418 42.234 1.00 20.80 1339 ARG A O 1
ATOM 10662 N N . ARG A 1 1340 ? -13.843 11.476 42.856 1.00 23.33 1340 ARG A N 1
ATOM 10663 C CA . ARG A 1 1340 ? -14.435 11.624 41.515 1.00 23.33 1340 ARG A CA 1
ATOM 10664 C C . ARG A 1 1340 ? -13.849 12.859 40.830 1.00 23.33 1340 ARG A C 1
ATOM 10666 O O . ARG A 1 1340 ? -13.906 13.949 41.390 1.00 23.33 1340 ARG A O 1
ATOM 10673 N N . THR A 1 1341 ? -13.365 12.697 39.603 1.00 21.64 1341 THR A N 1
ATOM 10674 C CA . THR A 1 1341 ? -13.146 13.813 38.679 1.00 21.64 1341 THR A CA 1
ATOM 10675 C C . THR A 1 1341 ? -14.496 14.413 38.255 1.00 21.64 1341 THR A C 1
ATOM 10677 O O . THR A 1 1341 ? -15.480 13.675 38.107 1.00 21.64 1341 THR A O 1
ATOM 10680 N N . PRO A 1 1342 ? -14.595 15.744 38.106 1.00 24.88 1342 PRO A N 1
ATOM 10681 C CA . PRO A 1 1342 ? -15.871 16.435 38.009 1.00 24.88 1342 PRO A CA 1
ATOM 10682 C C . PRO A 1 1342 ? -16.419 16.305 36.589 1.00 24.88 1342 PRO A C 1
ATOM 10684 O O . PRO A 1 1342 ? -15.830 16.811 35.637 1.00 24.88 1342 PRO A O 1
ATOM 10687 N N . ARG A 1 1343 ? -17.583 15.666 36.439 1.00 23.41 1343 ARG A N 1
ATOM 10688 C CA . ARG A 1 1343 ? -18.476 16.016 35.333 1.00 23.41 1343 ARG A CA 1
ATOM 10689 C C . ARG A 1 1343 ? -19.027 17.394 35.664 1.00 23.41 1343 ARG A C 1
ATOM 10691 O O . ARG A 1 1343 ? -19.769 17.535 36.635 1.00 23.41 1343 ARG A O 1
ATOM 10698 N N . THR A 1 1344 ? -18.599 18.383 34.893 1.00 23.81 1344 THR A N 1
ATOM 10699 C CA . THR A 1 1344 ? -19.142 19.737 34.846 1.00 23.81 1344 THR A CA 1
ATOM 10700 C C . THR A 1 1344 ? -20.656 19.654 34.701 1.00 23.81 1344 THR A C 1
ATOM 10702 O O . THR A 1 1344 ? -21.209 19.350 33.648 1.00 23.81 1344 THR A O 1
ATOM 10705 N N . ARG A 1 1345 ? -21.320 19.842 35.837 1.00 21.19 1345 ARG A N 1
ATOM 10706 C CA . ARG A 1 1345 ? -22.759 19.970 35.977 1.00 21.19 1345 ARG A CA 1
ATOM 10707 C C . ARG A 1 1345 ? -23.049 21.451 35.776 1.00 21.19 1345 ARG A C 1
ATOM 10709 O O . ARG A 1 1345 ? -23.037 22.209 36.737 1.00 21.19 1345 ARG A O 1
ATOM 10716 N N . THR A 1 1346 ? -23.237 21.878 34.532 1.00 24.27 1346 THR A N 1
ATOM 10717 C CA . THR A 1 1346 ? -23.906 23.152 34.268 1.00 24.27 1346 THR A CA 1
ATOM 10718 C C . THR A 1 1346 ? -25.366 22.955 34.651 1.00 24.27 1346 THR A C 1
ATOM 10720 O O . THR A 1 1346 ? -26.149 22.309 33.962 1.00 24.27 1346 THR A O 1
ATOM 10723 N N . THR A 1 1347 ? -25.679 23.426 35.848 1.00 23.39 1347 THR A N 1
ATOM 10724 C CA . THR A 1 1347 ? -27.014 23.648 36.386 1.00 23.39 1347 THR A CA 1
ATOM 10725 C C . THR A 1 1347 ? -27.824 24.512 35.422 1.00 23.39 1347 THR A C 1
ATOM 10727 O O . THR A 1 1347 ? -27.701 25.734 35.435 1.00 23.39 1347 THR A O 1
ATOM 10730 N N . LEU A 1 1348 ? -28.676 23.891 34.609 1.00 23.95 1348 LEU A N 1
ATOM 10731 C CA . LEU A 1 1348 ? -29.909 24.543 34.187 1.00 23.95 1348 LEU A CA 1
ATOM 10732 C C . LEU A 1 1348 ? -30.805 24.558 35.428 1.00 23.95 1348 LEU A C 1
ATOM 10734 O O . LEU A 1 1348 ? -31.240 23.508 35.902 1.00 23.95 1348 LEU A O 1
ATOM 10738 N N . ARG A 1 1349 ? -30.949 25.747 36.026 1.00 23.92 1349 ARG A N 1
ATOM 10739 C CA . ARG A 1 1349 ? -31.948 26.018 37.063 1.00 23.92 1349 ARG A CA 1
ATOM 10740 C C . ARG A 1 1349 ? -33.302 25.558 36.538 1.00 23.92 1349 ARG A C 1
ATOM 10742 O O . ARG A 1 1349 ? -33.636 25.852 35.394 1.00 23.92 1349 ARG A O 1
ATOM 10749 N N . GLY A 1 1350 ? -34.047 24.856 37.387 1.00 21.98 1350 GLY A N 1
ATOM 10750 C CA . GLY A 1 1350 ? -35.451 24.569 37.153 1.00 21.98 1350 GLY A CA 1
ATOM 10751 C C . GLY A 1 1350 ? -36.203 25.881 36.979 1.00 21.98 1350 GLY A C 1
ATOM 10752 O O . GLY A 1 1350 ? -36.378 26.625 37.938 1.00 21.98 1350 GLY A O 1
ATOM 10753 N N . GLY A 1 1351 ? -36.564 26.179 35.737 1.00 23.28 1351 GLY A N 1
ATOM 10754 C CA . GLY A 1 1351 ? -37.755 26.948 35.432 1.00 23.28 1351 GLY A CA 1
ATOM 10755 C C . GLY A 1 1351 ? -38.854 25.928 35.188 1.00 23.28 1351 GLY A C 1
ATOM 10756 O O . GLY A 1 1351 ? -38.710 25.063 34.323 1.00 23.28 1351 GLY A O 1
ATOM 10757 N N . GLU A 1 1352 ? -39.888 25.985 36.011 1.00 23.44 1352 GLU A N 1
ATOM 10758 C CA . GLU A 1 1352 ? -41.137 25.249 35.870 1.00 23.44 1352 GLU A CA 1
ATOM 10759 C C . GLU A 1 1352 ? -41.682 25.462 34.449 1.00 23.44 1352 GLU A C 1
ATOM 10761 O O . GLU A 1 1352 ? -42.149 26.544 34.104 1.00 23.44 1352 GLU A O 1
ATOM 10766 N N . CYS A 1 1353 ? -41.565 24.459 33.580 1.00 20.28 1353 CYS A N 1
ATOM 10767 C CA . CYS A 1 1353 ? -42.259 24.466 32.297 1.00 20.28 1353 CYS A CA 1
ATOM 10768 C C . CYS A 1 1353 ? -43.557 23.697 32.485 1.00 20.28 1353 CYS A C 1
ATOM 10770 O O . CYS A 1 1353 ? -43.562 22.466 32.497 1.00 20.28 1353 CYS A O 1
ATOM 10772 N N . ASN A 1 1354 ? -44.631 24.462 32.675 1.00 23.14 1354 ASN A N 1
ATOM 10773 C CA . ASN A 1 1354 ? -46.004 23.996 32.602 1.00 23.14 1354 ASN A CA 1
ATOM 10774 C C . ASN A 1 1354 ? -46.226 23.204 31.308 1.00 23.14 1354 ASN A C 1
ATOM 10776 O O . ASN A 1 1354 ? -45.992 23.695 30.203 1.00 23.14 1354 ASN A O 1
ATOM 10780 N N . GLU A 1 1355 ? -46.699 21.974 31.473 1.00 20.28 1355 GLU A N 1
ATOM 10781 C CA . GLU A 1 1355 ? -47.324 21.171 30.433 1.00 20.28 1355 GLU A CA 1
ATOM 10782 C C . GLU A 1 1355 ? -48.592 21.885 29.953 1.00 20.28 1355 GLU A C 1
ATOM 10784 O O . GLU A 1 1355 ? -49.616 21.821 30.623 1.00 20.28 1355 GLU A O 1
ATOM 10789 N N . GLN A 1 1356 ? -48.536 22.574 28.814 1.00 23.20 1356 GLN A N 1
ATOM 10790 C CA . GLN A 1 1356 ? -49.681 22.861 27.941 1.00 23.20 1356 GLN A CA 1
ATOM 10791 C C . GLN A 1 1356 ? -49.167 23.536 26.660 1.00 23.20 1356 GLN A C 1
ATOM 10793 O O . GLN A 1 1356 ? -48.268 24.364 26.725 1.00 23.20 1356 GLN A O 1
ATOM 10798 N N . LEU A 1 1357 ? -49.775 23.197 25.515 1.00 22.08 1357 LEU A N 1
ATOM 10799 C CA . LEU A 1 1357 ? -49.501 23.679 24.144 1.00 22.08 1357 LEU A CA 1
ATOM 10800 C C . LEU A 1 1357 ? -48.563 22.804 23.285 1.00 22.08 1357 LEU A C 1
ATOM 10802 O O . LEU A 1 1357 ? -47.585 23.269 22.711 1.00 22.08 1357 LEU A O 1
ATOM 10806 N N . TYR A 1 1358 ? -48.948 21.542 23.085 1.00 21.50 1358 TYR A N 1
ATOM 10807 C CA . TYR A 1 1358 ? -48.713 20.854 21.809 1.00 21.50 1358 TYR A CA 1
ATOM 10808 C C . TYR A 1 1358 ? -50.070 20.510 21.188 1.00 21.50 1358 TYR A C 1
ATOM 10810 O O . TYR A 1 1358 ? -50.547 19.384 21.279 1.00 21.50 1358 TYR A O 1
ATOM 10818 N N . ALA A 1 1359 ? -50.710 21.509 20.583 1.00 23.41 1359 ALA A N 1
ATOM 10819 C CA . ALA A 1 1359 ? -51.838 21.319 19.684 1.00 23.41 1359 ALA A CA 1
ATOM 10820 C C . ALA A 1 1359 ? -51.547 22.059 18.370 1.00 23.41 1359 ALA A C 1
ATOM 10822 O O . ALA A 1 1359 ? -51.226 23.243 18.368 1.00 23.41 1359 ALA A O 1
ATOM 10823 N N . THR A 1 1360 ? -51.677 21.309 17.274 1.00 26.25 1360 THR A N 1
ATOM 10824 C CA . THR A 1 1360 ? -51.831 21.735 15.871 1.00 26.25 1360 THR A CA 1
ATOM 10825 C C . THR A 1 1360 ? -50.637 22.393 15.154 1.00 26.25 1360 THR A C 1
ATOM 10827 O O . THR A 1 1360 ? -50.291 23.553 15.347 1.00 26.25 1360 THR A O 1
ATOM 10830 N N . SER A 1 1361 ? -50.050 21.603 14.247 1.00 22.09 1361 SER A N 1
ATOM 10831 C CA . SER A 1 1361 ? -49.139 21.988 13.161 1.00 22.09 1361 SER A CA 1
ATOM 10832 C C . SER A 1 1361 ? -49.894 22.779 12.072 1.00 22.09 1361 SER A C 1
ATOM 10834 O O . SER A 1 1361 ? -50.868 22.235 11.552 1.00 22.09 1361 SER A O 1
ATOM 10836 N N . PRO A 1 1362 ? -49.472 23.997 11.669 1.00 24.98 1362 PRO A N 1
ATOM 10837 C CA . PRO A 1 1362 ? -50.191 24.794 10.663 1.00 24.98 1362 PRO A CA 1
ATOM 10838 C C . PRO A 1 1362 ? -49.743 24.594 9.201 1.00 24.98 1362 PRO A C 1
ATOM 10840 O O . PRO A 1 1362 ? -50.083 25.403 8.344 1.00 24.98 1362 PRO A O 1
ATOM 10843 N N . TRP A 1 1363 ? -48.971 23.559 8.860 1.00 22.42 1363 TRP A N 1
ATOM 10844 C CA . TRP A 1 1363 ? -48.442 23.407 7.494 1.00 22.42 1363 TRP A CA 1
ATOM 10845 C C . TRP A 1 1363 ? -49.379 22.617 6.572 1.00 22.42 1363 TRP A C 1
ATOM 10847 O O . TRP A 1 1363 ? -49.073 21.509 6.139 1.00 22.42 1363 TRP A O 1
ATOM 10857 N N . SER A 1 1364 ? -50.518 23.216 6.239 1.00 21.23 1364 SER A N 1
ATOM 10858 C CA . SER A 1 1364 ? -51.306 22.881 5.051 1.00 21.23 1364 SER A CA 1
ATOM 10859 C C . SER A 1 1364 ? -51.923 24.169 4.513 1.00 21.23 1364 SER A C 1
ATOM 10861 O O . SER A 1 1364 ? -52.591 24.850 5.280 1.00 21.23 1364 SER A O 1
ATOM 10863 N N . GLN A 1 1365 ? -51.739 24.438 3.214 1.00 24.67 1365 GLN A N 1
ATOM 10864 C CA . GLN A 1 1365 ? -52.240 25.577 2.416 1.00 24.67 1365 GLN A CA 1
ATOM 10865 C C . GLN A 1 1365 ? -51.246 26.725 2.176 1.00 24.67 1365 GLN A C 1
ATOM 10867 O O . GLN A 1 1365 ? -51.369 27.765 2.802 1.00 24.67 1365 GLN A O 1
ATOM 10872 N N . ILE A 1 1366 ? -50.355 26.596 1.180 1.00 27.48 1366 ILE A N 1
ATOM 10873 C CA . ILE A 1 1366 ? -50.086 27.686 0.216 1.00 27.48 1366 ILE A CA 1
ATOM 10874 C C . ILE A 1 1366 ? -49.877 27.061 -1.176 1.00 27.48 1366 ILE A C 1
ATOM 10876 O O . ILE A 1 1366 ? -49.065 26.156 -1.360 1.00 27.48 1366 ILE A O 1
ATOM 10880 N N . SER A 1 1367 ? -50.689 27.539 -2.117 1.00 22.98 1367 SER A N 1
ATOM 10881 C CA . SER A 1 1367 ? -50.868 27.139 -3.520 1.00 22.98 1367 SER A CA 1
ATOM 10882 C C . SER A 1 1367 ? -49.713 27.581 -4.453 1.00 22.98 1367 SER A C 1
ATOM 10884 O O . SER A 1 1367 ? -49.038 28.565 -4.140 1.00 22.98 1367 SER A O 1
ATOM 10886 N N . PRO A 1 1368 ? -49.487 26.910 -5.606 1.00 24.38 1368 PRO A N 1
ATOM 10887 C CA . PRO A 1 1368 ? -48.422 27.216 -6.563 1.00 24.38 1368 PRO A CA 1
ATOM 10888 C C . PRO A 1 1368 ? -48.881 28.128 -7.717 1.00 24.38 1368 PRO A C 1
ATOM 10890 O O . PRO A 1 1368 ? -49.795 27.776 -8.454 1.00 24.38 1368 PRO A O 1
ATOM 10893 N N . SER A 1 1369 ? -48.181 29.242 -7.955 1.00 22.84 1369 SER A N 1
ATOM 10894 C CA . SER A 1 1369 ? -48.174 29.942 -9.254 1.00 22.84 1369 SER A CA 1
ATOM 10895 C C . SER A 1 1369 ? -47.151 31.081 -9.262 1.00 22.84 1369 SER A C 1
ATOM 10897 O O . SER A 1 1369 ? -47.455 32.145 -8.745 1.00 22.84 1369 SER A O 1
ATOM 10899 N N . TRP A 1 1370 ? -45.970 30.906 -9.862 1.00 21.45 1370 TRP A N 1
ATOM 10900 C CA . TRP A 1 1370 ? -45.201 32.035 -10.408 1.00 21.45 1370 TRP A CA 1
ATOM 10901 C C . TRP A 1 1370 ? -44.393 31.568 -11.620 1.00 21.45 1370 TRP A C 1
ATOM 10903 O O . TRP A 1 1370 ? -43.411 30.834 -11.521 1.00 21.45 1370 TRP A O 1
ATOM 10913 N N . THR A 1 1371 ? -44.891 31.972 -12.781 1.00 23.52 1371 THR A N 1
ATOM 10914 C CA . THR A 1 1371 ? -44.334 31.784 -14.116 1.00 23.52 1371 THR A CA 1
ATOM 10915 C C . THR A 1 1371 ? -43.277 32.843 -14.436 1.00 23.52 1371 THR A C 1
ATOM 10917 O O . THR A 1 1371 ? -43.415 34.014 -14.100 1.00 23.52 1371 THR A O 1
ATOM 10920 N N . PHE A 1 1372 ? -42.237 32.371 -15.121 1.00 19.81 1372 PHE A N 1
ATOM 10921 C CA . PHE A 1 1372 ? -41.182 33.049 -15.876 1.00 19.81 1372 PHE A CA 1
ATOM 10922 C C . PHE A 1 1372 ? -41.385 34.530 -16.257 1.00 19.81 1372 PHE A C 1
ATOM 10924 O O . PHE A 1 1372 ? -42.279 34.865 -17.028 1.00 19.81 1372 PHE A O 1
ATOM 10931 N N . ILE A 1 1373 ? -40.408 35.366 -15.886 1.00 26.05 1373 ILE A N 1
ATOM 10932 C CA . ILE A 1 1373 ? -40.066 36.612 -16.589 1.00 26.05 1373 ILE A CA 1
ATOM 10933 C C . ILE A 1 1373 ? -38.635 36.456 -17.131 1.00 26.05 1373 ILE A C 1
ATOM 10935 O O . ILE A 1 1373 ? -37.710 36.115 -16.394 1.00 26.05 1373 ILE A O 1
ATOM 10939 N N . LYS A 1 1374 ? -38.485 36.622 -18.451 1.00 23.92 1374 LYS A N 1
ATOM 10940 C CA . LYS A 1 1374 ? -37.230 36.527 -19.219 1.00 23.92 1374 LYS A CA 1
ATOM 10941 C C . LYS A 1 1374 ? -36.414 37.839 -19.157 1.00 23.92 1374 LYS A C 1
ATOM 10943 O O . LYS A 1 1374 ? -36.999 38.888 -18.908 1.00 23.92 1374 LYS A O 1
ATOM 10948 N N . PRO A 1 1375 ? -35.093 37.794 -19.430 1.00 27.62 1375 PRO A N 1
ATOM 10949 C CA . PRO A 1 1375 ? -34.163 38.915 -19.268 1.00 27.62 1375 PRO A CA 1
ATOM 10950 C C . PRO A 1 1375 ? -33.909 39.710 -20.568 1.00 27.62 1375 PRO A C 1
ATOM 10952 O O . PRO A 1 1375 ? -33.829 39.121 -21.644 1.00 27.62 1375 PRO A O 1
ATOM 10955 N N . GLY A 1 1376 ? -33.674 41.020 -20.441 1.00 27.06 1376 GLY A N 1
ATOM 10956 C CA . GLY A 1 1376 ? -32.979 41.894 -21.407 1.00 27.06 1376 GLY A CA 1
ATOM 10957 C C . GLY A 1 1376 ? -32.141 42.891 -20.593 1.00 27.06 1376 GLY A C 1
ATOM 10958 O O . GLY A 1 1376 ? -32.657 43.476 -19.648 1.00 27.06 1376 GLY A O 1
ATOM 10959 N N . SER A 1 1377 ? -30.807 42.822 -20.622 1.00 23.95 1377 SER A N 1
ATOM 10960 C CA . SER A 1 1377 ? -29.911 43.569 -21.522 1.00 23.95 1377 SER A CA 1
ATOM 10961 C C . SER A 1 1377 ? -30.211 45.068 -21.548 1.00 23.95 1377 SER A C 1
ATOM 10963 O O . SER A 1 1377 ? -31.117 45.474 -22.258 1.00 23.95 1377 SER A O 1
ATOM 10965 N N . ASP A 1 1378 ? -29.439 45.865 -20.802 1.00 29.75 1378 ASP A N 1
ATOM 10966 C CA . ASP A 1 1378 ? -28.840 47.079 -21.357 1.00 29.75 1378 ASP A CA 1
ATOM 10967 C C . ASP A 1 1378 ? -27.718 47.649 -20.479 1.00 29.75 1378 ASP A C 1
ATOM 10969 O O . ASP A 1 1378 ? -27.656 47.510 -19.259 1.00 29.75 1378 ASP A O 1
ATOM 10973 N N . THR A 1 1379 ? -26.763 48.200 -21.209 1.00 25.48 1379 THR A N 1
ATOM 10974 C CA . THR A 1 1379 ? -25.417 48.660 -20.890 1.00 25.48 1379 THR A CA 1
ATOM 10975 C C . THR A 1 1379 ? -25.366 50.088 -20.342 1.00 25.48 1379 THR A C 1
ATOM 10977 O O . THR A 1 1379 ? -26.026 50.951 -20.904 1.00 25.48 1379 THR A O 1
ATOM 10980 N N . ALA A 1 1380 ? -24.506 50.348 -19.348 1.00 28.47 1380 ALA A N 1
ATOM 10981 C CA . ALA A 1 1380 ? -23.723 51.584 -19.099 1.00 28.47 1380 ALA A CA 1
ATOM 10982 C C . ALA A 1 1380 ? -23.260 51.543 -17.622 1.00 28.47 1380 ALA A C 1
ATOM 10984 O O . ALA A 1 1380 ? -24.071 51.349 -16.730 1.00 28.47 1380 ALA A O 1
ATOM 10985 N N . GLY A 1 1381 ? -21.989 51.630 -17.230 1.00 23.98 1381 GLY A N 1
ATOM 10986 C CA . GLY A 1 1381 ? -20.909 52.402 -17.825 1.00 23.98 1381 GLY A CA 1
ATOM 10987 C C . GLY A 1 1381 ? -20.914 53.840 -17.297 1.00 23.98 1381 GLY A C 1
ATOM 10988 O O . GLY A 1 1381 ? -21.063 54.754 -18.093 1.00 23.98 1381 GLY A O 1
ATOM 10989 N N . ALA A 1 1382 ? -20.766 54.057 -15.983 1.00 28.30 1382 ALA A N 1
ATOM 10990 C CA . ALA A 1 1382 ? -20.460 55.383 -15.442 1.00 28.30 1382 ALA A CA 1
ATOM 10991 C C . ALA A 1 1382 ? -19.525 55.295 -14.226 1.00 28.30 1382 ALA A C 1
ATOM 10993 O O . ALA A 1 1382 ? -19.757 54.571 -13.259 1.00 28.30 1382 ALA A O 1
ATOM 10994 N N . HIS A 1 1383 ? -18.424 56.020 -14.369 1.00 24.69 1383 HIS A N 1
ATOM 10995 C CA . HIS A 1 1383 ? -17.253 56.132 -13.518 1.00 24.69 1383 HIS A CA 1
ATOM 10996 C C . HIS A 1 1383 ? -17.467 57.029 -12.281 1.00 24.69 1383 HIS A C 1
ATOM 10998 O O . HIS A 1 1383 ? -18.265 57.954 -12.313 1.00 24.69 1383 HIS A O 1
ATOM 11004 N N . GLN A 1 1384 ? -16.625 56.784 -11.266 1.00 23.75 1384 GLN A N 1
ATOM 11005 C CA . GLN A 1 1384 ? -15.980 57.754 -10.357 1.00 23.75 1384 GLN A CA 1
ATOM 11006 C C . GLN A 1 1384 ? -16.840 58.749 -9.549 1.00 23.75 1384 GLN A C 1
ATOM 11008 O O . GLN A 1 1384 ? -17.304 59.757 -10.063 1.00 23.75 1384 GLN A O 1
ATOM 11013 N N . ALA A 1 1385 ? -16.841 58.573 -8.221 1.00 28.67 1385 ALA A N 1
ATOM 11014 C CA . ALA A 1 1385 ? -16.795 59.692 -7.276 1.00 28.67 1385 ALA A CA 1
ATOM 11015 C C . ALA A 1 1385 ? -16.161 59.243 -5.948 1.00 28.67 1385 ALA A C 1
ATOM 11017 O O . ALA A 1 1385 ? -16.708 58.430 -5.204 1.00 28.67 1385 ALA A O 1
ATOM 11018 N N . GLU A 1 1386 ? -14.973 59.772 -5.682 1.00 22.55 1386 GLU A N 1
ATOM 11019 C CA . GLU A 1 1386 ? -14.221 59.663 -4.436 1.00 22.55 1386 GLU A CA 1
ATOM 11020 C C . GLU A 1 1386 ? -14.933 60.422 -3.305 1.00 22.55 1386 GLU A C 1
ATOM 11022 O O . GLU A 1 1386 ? -15.320 61.577 -3.480 1.00 22.55 1386 GLU A O 1
ATOM 11027 N N . ARG A 1 1387 ? -15.038 59.832 -2.107 1.00 29.30 1387 ARG A N 1
ATOM 11028 C CA . ARG A 1 1387 ? -15.146 60.608 -0.861 1.00 29.30 1387 ARG A CA 1
ATOM 11029 C C . ARG A 1 1387 ? -14.258 60.003 0.220 1.00 29.30 1387 ARG A C 1
ATOM 11031 O O . ARG A 1 1387 ? -14.517 58.932 0.759 1.00 29.30 1387 ARG A O 1
ATOM 11038 N N . HIS A 1 1388 ? -13.190 60.744 0.490 1.00 26.88 1388 HIS A N 1
ATOM 11039 C CA . HIS A 1 1388 ? -12.261 60.606 1.599 1.00 26.88 1388 HIS A CA 1
ATOM 11040 C C . HIS A 1 1388 ? -12.979 60.519 2.954 1.00 26.88 1388 HIS A C 1
ATOM 11042 O O . HIS A 1 1388 ? -13.787 61.382 3.289 1.00 26.88 1388 HIS A O 1
ATOM 11048 N N . ILE A 1 1389 ? -12.590 59.546 3.780 1.00 27.67 1389 ILE A N 1
ATOM 11049 C CA . ILE A 1 1389 ? -12.763 59.601 5.236 1.00 27.67 1389 ILE A CA 1
ATOM 11050 C C . ILE A 1 1389 ? -11.357 59.498 5.837 1.00 27.67 1389 ILE A C 1
ATOM 11052 O O . ILE A 1 1389 ? -10.686 58.474 5.721 1.00 27.67 1389 ILE A O 1
ATOM 11056 N N . SER A 1 1390 ? -10.887 60.617 6.393 1.00 27.25 1390 SER A N 1
ATOM 11057 C CA . SER A 1 1390 ? -9.551 60.792 6.970 1.00 27.25 1390 SER A CA 1
ATOM 11058 C C . SER A 1 1390 ? -9.412 60.075 8.325 1.00 27.25 1390 SER A C 1
ATOM 11060 O O . SER A 1 1390 ? -10.297 60.218 9.171 1.00 27.25 1390 SER A O 1
ATOM 11062 N N . PRO A 1 1391 ? -8.300 59.360 8.583 1.00 26.11 1391 PRO A N 1
ATOM 11063 C CA . PRO A 1 1391 ? -8.032 58.679 9.843 1.00 26.11 1391 PRO A CA 1
ATOM 11064 C C . PRO A 1 1391 ? -7.106 59.506 10.749 1.00 26.11 1391 PRO A C 1
ATOM 11066 O O . PRO A 1 1391 ? -5.892 59.341 10.717 1.00 26.11 1391 PRO A O 1
ATOM 11069 N N . THR A 1 1392 ? -7.664 60.361 11.606 1.00 26.66 1392 THR A N 1
ATOM 11070 C CA . THR A 1 1392 ? -6.900 61.012 12.691 1.00 26.66 1392 THR A CA 1
ATOM 11071 C C . THR A 1 1392 ? -7.828 61.461 13.818 1.00 26.66 1392 THR A C 1
ATOM 11073 O O . THR A 1 1392 ? -8.050 62.647 14.007 1.00 26.66 1392 THR A O 1
ATOM 11076 N N . TYR A 1 1393 ? -8.370 60.531 14.611 1.00 23.08 1393 TYR A N 1
ATOM 11077 C CA . TYR A 1 1393 ? -8.791 60.861 15.978 1.00 23.08 1393 TYR A CA 1
ATOM 11078 C C . TYR A 1 1393 ? -8.783 59.623 16.887 1.00 23.08 1393 TYR A C 1
ATOM 11080 O O . TYR A 1 1393 ? -9.262 58.556 16.519 1.00 23.08 1393 TYR A O 1
ATOM 11088 N N . ALA A 1 1394 ? -8.246 59.818 18.092 1.00 26.52 1394 ALA A N 1
ATOM 11089 C CA . ALA A 1 1394 ? -8.388 58.981 19.284 1.00 26.52 1394 ALA A CA 1
ATOM 11090 C C . ALA A 1 1394 ? -7.528 57.703 19.430 1.00 26.52 1394 ALA A C 1
ATOM 11092 O O . ALA A 1 1394 ? -8.018 56.615 19.715 1.00 26.52 1394 ALA A O 1
ATOM 11093 N N . ARG A 1 1395 ? -6.203 57.896 19.509 1.00 22.17 1395 ARG A N 1
ATOM 11094 C CA . ARG A 1 1395 ? -5.447 57.357 20.661 1.00 22.17 1395 ARG A CA 1
ATOM 11095 C C . ARG A 1 1395 ? -5.936 58.098 21.917 1.00 22.17 1395 ARG A C 1
ATOM 11097 O O . ARG A 1 1395 ? -5.410 59.165 22.212 1.00 22.17 1395 ARG A O 1
ATOM 11104 N N . ARG A 1 1396 ? -6.971 57.591 22.596 1.00 23.27 1396 ARG A N 1
ATOM 11105 C CA . ARG A 1 1396 ? -7.298 57.849 24.022 1.00 23.27 1396 ARG A CA 1
ATOM 11106 C C . ARG A 1 1396 ? -8.528 57.027 24.449 1.00 23.27 1396 ARG A C 1
ATOM 11108 O O . ARG A 1 1396 ? -9.583 57.577 24.743 1.00 23.27 1396 ARG A O 1
ATOM 11115 N N . ARG A 1 1397 ? -8.377 55.703 24.478 1.00 25.77 1397 ARG A N 1
ATOM 11116 C CA . ARG A 1 1397 ? -8.873 54.821 25.547 1.00 25.77 1397 ARG A CA 1
ATOM 11117 C C . ARG A 1 1397 ? -8.288 53.429 25.392 1.00 25.77 1397 ARG A C 1
ATOM 11119 O O . ARG A 1 1397 ? -8.155 52.993 24.229 1.00 25.77 1397 ARG A O 1
#

Secondary structure (DSSP, 8-state):
--HHHHHHHHHHHHHHHHHHHHHHHHHHHHHHHHHHHHT------GGGGGGT-PPPPTTS-HHHHHHHHHHHHHHTT--GGGHHHHHGGG--HHHHHHHHHSPTTGGG-HHHHHHHHHHHTT-SHHHHHHHHHH----TTS-HHHHHHHHHHHHHHHHHTT-GGGHHHHHHHHHHHHHHHS-HHHHHHHHHH---SHHHHHHHHHHHHHHHHHHHT--PPPPPPP-PPPPPPPP--PPP---PPPPPP--PPPPPPPP-------SSS----S---TTS-EEEEEETTEEEEEEE-TT-SS-EE-GGG-SS----S-EEEEE-TTS-EEEEEEEEEEEE-SS-EEEEEEEE-TT-SSSEEE-TTSTTHHHHHHHHHHHHHHHGGG--------PPPTTS----SSS---HHHHHHHHHHHHHHT---HHHHHHH-GGGTTTGGGEEEETTEESSPSP-PSSEEEEETTEEEEEEEETTEEEEEEEPPHHHHHHHHIIIIISTTTTT--HHHHHHHHHTTEE-TTHHHHHHHHHHH-HHHHHH-------PPP-PPP---STTSEEEEEEE-PPPPPTT---EEEEEEETTT--EEEEEESS--HHHHHHHHHHHHHHH---SEEEE-S-TTTTSHHHHHHHHHTT-EEEEPPTT-HHHHHHHHHHHHHHHHHHHHHS-TTS--HHHHHHHHHHHHHSSPPTTTSS-HHHHHHSS----HHHHHHHHHHTPPPPP--HHHHHHHHHHHHHHHHHHHHHHHHHHHHHHHHHHTSPPPP----TT-EEEEEE--SS-TT--EEEEEEEEEEE-SSSEEEEE-TTSSSSEEEEEGGGEEE--PPP--------------EE-TTS-HHHHHHHHHHHHHTTTTB-SS-----S--B-----TT---BPPPP---HHHHHHHHHHHHHHHHTTSEEE---S-B--EEEEEPTTSPEEEEE--HHHHHHSPP--PPPPPHHHHHHHHTT-SEEEEEEBTTGGGGSBBPHHHHHHT-EEETTEEEEESB--TT-TTHHHHHHHHHHHHHGGGTTTEEEETTEEEEEESSHHHHHHHHHHHHHHHHHTT--B-GGG-EEEESSEEETTEEEETTEEEE-HHHHHHHHHPPPP-BHHHHHHHHHHHHHTGGGSTTHHHHTHHHHHHTSTTS-SB----HHHHHHHHHHHHHHHS---EEPP-TTSPEEEEEEE-SSEEEEEEEEEETTEEEEEEEEEEEPPTTGGGS-HHHHHHHHHHHHHHHTHHHHTTSEEEEEESSGGGGGGTS---S-HHHHHHHHTTTT-EEEEEE--GGG-TTTTTSHHHHHTTTTS-----PPP------PPPP------------S------------------------------------------